Protein AF-0000000067360836 (afdb_homodimer)

Foldseek 3Di:
DDQPPPDDDPDPPDDPVPVPPDPDDDQPLPDPPDADALSRLLNVLLVLFADPDDFQEFADFALLVDVLLCVLLCLLVVLLVVLVVVVPQPDDAQLQADLLLLQLVQVLVDVQQDDPFRFHSLQKGKAQALLRVLLLLCLLQLLPPAAEEEAEVLAHCSNVSSNSRSVYHYHYFYQDQLVQRQTPLVSVLVPADPRYAEYEDEAVGPAAQGHDDPVSLLVVLQSCLVRLHEYEYECQFAPLFADPDHHHDSLNSLVSPKYWYKYACCALSSPVVQRIIMIGTRHVPCSVVVSSVSSSVVSNVDDHGRRSSSSSNSSSSDPPRVVSNVSQSVQQRLLLVLLQVLQCVAPQKDRSHRRGTDFKHKIAGNCLLFAPQPWQSSLQNVLSNVQNYHWARSVSSPDIRMIMTGRSYGNVSSNSNSVSSSVNSVVRNVVSVVVVVVD/DPQPPPDDDPDPDDDPPDVPPDPDDDQPLPDPPDAAALSRLLNVLLVLFADPDDFQEFADFALLVDVLLCVLLCLLVVLLVVLVVVVPQPDDAQLQADLLLLQLVQVLVDVQQDDPFRFHSLQKGKAQALLRVLLLLCLLQLLPPAAEEEAEVLAHCSNVSSNSRSVYHYHYFYQDQLVQRQTPLVSVLVPADPRYAEYEDEAVGPAALGHDDPVSLLVVLQSCLVRLHEYEYECQFAPLFADPDHHHDSLNSLVSPKYWYKYACCALSSPVVQRIIMIGTRHPPCSVVVSSVSSSVVSNVDDHGRRSSSSSNSSSSDPPRVVSNVSQSVQQRLLLVLLQVLQCVAPQKDRSHRRGTDFKHKIAGNCLLFAPQPWQSSLQNVLSNVQNYHWARSVSSPDIRMIMTGRSYGNVSSNSSSVSSSVNSVVRNVVSVVVVVVD

pLDDT: mean 91.61, std 15.51, range [23.12, 98.94]

Solvent-accessible surface area (backbone atoms only — not comparable to full-atom values): 44089 Å² total; per-residue (Å²): 107,66,58,72,56,83,80,79,78,82,74,85,76,81,80,73,81,60,86,68,73,71,65,68,57,50,19,73,79,40,45,88,76,78,81,74,44,74,67,54,50,52,10,56,43,60,69,45,39,33,86,88,45,75,76,44,77,22,47,59,92,56,36,46,75,37,67,81,56,48,53,78,53,59,64,49,28,54,36,29,27,51,33,37,65,65,56,80,35,29,35,66,51,33,48,47,44,47,68,65,32,24,36,37,49,18,51,54,52,25,67,62,33,39,93,83,56,79,48,45,41,90,33,31,32,43,18,27,10,48,55,28,28,52,42,50,53,34,40,36,32,21,33,19,89,74,11,24,38,40,34,49,28,56,27,59,54,58,57,51,53,38,23,47,71,45,63,14,44,71,39,74,28,46,43,35,53,87,59,58,47,39,72,39,59,69,54,42,63,68,71,55,55,98,45,44,35,31,39,52,45,57,44,25,14,58,46,44,0,30,61,66,48,72,68,57,52,50,52,50,31,51,50,30,37,74,71,58,24,38,36,37,32,38,29,43,29,52,77,40,45,29,89,90,55,66,77,70,50,68,55,60,44,16,87,63,20,37,22,37,36,32,30,38,45,33,54,72,66,38,28,44,8,55,20,43,16,23,39,34,52,36,42,86,82,52,78,53,51,65,56,55,50,22,46,52,52,48,32,65,66,45,56,45,40,31,23,26,57,43,67,19,37,46,68,56,66,42,84,80,49,54,68,34,48,49,52,41,39,51,47,36,43,53,15,44,51,53,46,51,56,51,44,62,69,32,87,49,37,43,58,76,43,79,52,32,16,46,46,26,33,48,30,40,47,47,41,91,46,28,49,93,26,84,38,21,62,42,43,34,43,53,39,9,32,75,52,13,35,40,43,33,34,16,56,71,29,64,32,75,33,19,31,35,41,38,32,50,49,59,49,69,59,52,51,50,49,47,54,46,51,43,51,53,50,52,53,22,28,51,50,36,52,54,54,54,70,71,99,111,69,59,73,61,80,81,82,79,82,76,85,77,81,81,72,83,60,87,66,70,73,67,68,55,48,20,74,78,42,44,90,80,71,84,74,45,74,69,53,50,51,12,55,43,60,68,45,41,33,86,88,47,73,75,44,77,21,48,62,92,57,36,47,75,38,68,82,57,46,54,78,53,60,66,49,30,54,36,29,28,51,35,36,64,65,56,81,35,31,34,65,50,31,47,48,43,49,68,65,31,25,35,39,49,19,51,54,51,26,68,61,33,38,94,81,55,80,46,46,41,91,33,33,32,42,17,26,10,49,56,28,28,51,44,51,53,34,39,34,32,23,34,19,89,74,12,24,38,39,34,51,26,57,29,59,53,57,58,52,53,38,24,46,74,45,62,14,44,71,40,75,27,45,41,35,54,88,58,59,47,40,71,40,60,70,55,43,63,70,69,56,57,98,45,45,36,31,40,48,44,58,44,26,14,59,44,44,0,32,59,67,50,72,67,55,52,49,52,52,31,52,52,30,39,75,69,57,24,38,35,38,33,38,28,44,29,52,76,40,45,29,88,89,54,65,75,70,51,70,55,60,42,17,87,64,21,38,23,38,36,31,30,36,44,33,54,72,64,39,28,45,7,53,21,42,16,24,39,34,52,35,43,85,83,54,78,53,52,67,57,54,51,23,47,53,53,49,31,65,66,45,56,45,38,31,25,29,57,44,66,19,37,45,68,57,65,42,83,80,50,55,67,35,49,50,52,40,41,53,48,35,42,54,16,44,52,52,47,52,57,51,44,60,68,30,90,49,37,44,58,78,41,78,53,33,16,48,47,27,33,50,32,38,49,44,42,92,47,28,49,94,28,86,39,21,62,43,43,34,44,53,39,9,32,75,54,12,35,40,42,33,36,15,56,72,30,65,32,76,33,18,32,34,40,37,32,49,51,59,51,69,59,51,52,50,47,46,52,45,50,42,52,52,51,50,53,23,28,50,50,36,52,55,53,54,71,71,99

Organism: Triticum aestivum (NCBI:txid4565)

InterPro domains:
  IPR004839 Aminotransferase, class I/classII, large domain [PF00155] (77-421)
  IPR005958 Tyrosine/nicotianamine aminotransferase [PIRSF000517] (23-432)
  IPR005958 Tyrosine/nicotianamine aminotransferase [TIGR01265] (31-428)
  IPR015421 Pyridoxal phosphate-dependent transferase, major domain [G3DSA:3.40.640.10] (75-321)
  IPR015422 Pyridoxal phosphate-dependent transferase, small domain [G3DSA:3.90.1150.10] (57-425)
  IPR015424 Pyridoxal phosphate-dependent transferase [SSF53383] (38-426)

Nearest PDB structures (foldseek):
  3dyd-assembly1_B  TM=9.489E-01  e=5.999E-37  Homo sapiens
  3dyd-assembly1_A  TM=9.337E-01  e=4.216E-36  Homo sapiens
  3pdx-assembly1_A-2  TM=9.358E-01  e=3.227E-33  Mus musculus
  4ix8-assembly1_B  TM=9.338E-01  e=1.562E-29  Leishmania infantum
  4cvq-assembly1_B  TM=8.906E-01  e=1.587E-28  Escherichia coli K-12

Sequence (878 aa):
MAPTAQIAAHERLGGCACACKAAVRCHPALSSEGKASIRGVVGELLAAAGKDKGLVSLGVGDASAHACFRRGGEFAADAVACAARSGDFDCYAPSYGFPAARRAVADHLSLSAGTHHRIRESDVFMTVGGTGAITAITMVLGGSPGANILLPRPGFTPYEAACELVGAEPRFYDLLPRQGWEADLAGVRAMADGATAAIVVINPNNPCGAVYSTQHLLQISETAKELGVPVIADEVYAHMVFGASKFVPMASYAHIAPVITIGAISKRFMLPGWRLGWLAFCDPNGAIKHVRTATEMLLNVTSGPASIIQAAVPKILLDEHDEFHQNVVNLLESAADALYRRVNQIEALQCYSKPHGSMFMMVEINTSLLFGVADDMDFSHELIKEESVLILPGSVLGLKNWVRIFFGAPVHLILEACDRIESFCQRRAGQAKLLKKTFMAPTAQIAAHERLGGCACACKAAVRCHPALSSEGKASIRGVVGELLAAAGKDKGLVSLGVGDASAHACFRRGGEFAADAVACAARSGDFDCYAPSYGFPAARRAVADHLSLSAGTHHRIRESDVFMTVGGTGAITAITMVLGGSPGANILLPRPGFTPYEAACELVGAEPRFYDLLPRQGWEADLAGVRAMADGATAAIVVINPNNPCGAVYSTQHLLQISETAKELGVPVIADEVYAHMVFGASKFVPMASYAHIAPVITIGAISKRFMLPGWRLGWLAFCDPNGAIKHVRTATEMLLNVTSGPASIIQAAVPKILLDEHDEFHQNVVNLLESAADALYRRVNQIEALQCYSKPHGSMFMMVEINTSLLFGVADDMDFSHELIKEESVLILPGSVLGLKNWVRIFFGAPVHLILEACDRIESFCQRRAGQAKLLKKTF

Radius of gyration: 28.48 Å; Cα contacts (8 Å, |Δi|>4): 1949; chains: 2; bounding box: 70×107×67 Å

Structure (mmCIF, N/CA/C/O backbone):
data_AF-0000000067360836-model_v1
#
loop_
_entity.id
_entity.type
_entity.pdbx_description
1 polymer 'Aminotransferase class I/classII large domain-containing protein'
#
loop_
_atom_site.group_PDB
_atom_site.id
_atom_site.type_symbol
_atom_site.label_atom_id
_atom_site.label_alt_id
_atom_site.label_comp_id
_atom_site.label_asym_id
_atom_site.label_entity_id
_atom_site.label_seq_id
_atom_site.pdbx_PDB_ins_code
_atom_site.Cartn_x
_atom_site.Cartn_y
_atom_site.Cartn_z
_atom_site.occupancy
_atom_site.B_iso_or_equiv
_atom_site.auth_seq_id
_atom_site.auth_comp_id
_atom_site.auth_asym_id
_atom_site.auth_atom_id
_atom_site.pdbx_PDB_model_num
ATOM 1 N N . MET A 1 1 ? -3.58 -17.984 2.086 1 24.97 1 MET A N 1
ATOM 2 C CA . MET A 1 1 ? -4.547 -16.891 2.166 1 24.97 1 MET A CA 1
ATOM 3 C C . MET A 1 1 ? -5.805 -17.344 2.914 1 24.97 1 MET A C 1
ATOM 5 O O . MET A 1 1 ? -6.34 -18.422 2.65 1 24.97 1 MET A O 1
ATOM 9 N N . ALA A 1 2 ? -5.977 -16.891 4.066 1 30.44 2 ALA A N 1
ATOM 10 C CA . ALA A 1 2 ? -7.082 -17.391 4.871 1 30.44 2 ALA A CA 1
ATOM 11 C C . ALA A 1 2 ? -8.406 -17.266 4.125 1 30.44 2 ALA A C 1
ATOM 13 O O . ALA A 1 2 ? -8.703 -16.219 3.551 1 30.44 2 ALA A O 1
ATOM 14 N N . PRO A 1 3 ? -9.094 -18.375 4.027 1 28.28 3 PRO A N 1
ATOM 15 C CA . PRO A 1 3 ? -10.359 -18.391 3.293 1 28.28 3 PRO A CA 1
ATOM 16 C C . PRO A 1 3 ? -11.438 -17.531 3.955 1 28.28 3 PRO A C 1
ATOM 18 O O . PRO A 1 3 ? -11.477 -17.438 5.184 1 28.28 3 PRO A O 1
ATOM 21 N N . THR A 1 4 ? -12.039 -16.516 3.299 1 34.41 4 THR A N 1
ATOM 22 C CA . THR A 1 4 ? -13.133 -15.656 3.746 1 34.41 4 THR A CA 1
ATOM 23 C C . THR A 1 4 ? -14.469 -16.391 3.666 1 34.41 4 THR A C 1
ATOM 25 O O . THR A 1 4 ? -15.125 -16.391 2.623 1 34.41 4 THR A O 1
ATOM 28 N N . ALA A 1 5 ? -14.828 -17.594 4.039 1 26.38 5 ALA A N 1
ATOM 29 C CA . ALA A 1 5 ? -16.031 -18.281 3.568 1 26.38 5 ALA A CA 1
ATOM 30 C C . ALA A 1 5 ? -17.281 -17.703 4.227 1 26.38 5 ALA A C 1
ATOM 32 O O . ALA A 1 5 ? -18.312 -18.375 4.309 1 26.38 5 ALA A O 1
ATOM 33 N N . GLN A 1 6 ? -17.484 -16.562 4.746 1 28.94 6 GLN A N 1
ATOM 34 C CA . GLN A 1 6 ? -18.844 -16.609 5.273 1 28.94 6 GLN A CA 1
ATOM 35 C C . GLN A 1 6 ? -19.875 -16.562 4.145 1 28.94 6 GLN A C 1
ATOM 37 O O . GLN A 1 6 ? -19.828 -15.656 3.307 1 28.94 6 GLN A O 1
ATOM 42 N N . ILE A 1 7 ? -20.609 -17.578 3.781 1 24.59 7 ILE A N 1
ATOM 43 C CA . ILE A 1 7 ? -21.75 -17.688 2.877 1 24.59 7 ILE A CA 1
ATOM 44 C C . ILE A 1 7 ? -22.875 -16.766 3.344 1 24.59 7 ILE A C 1
ATOM 46 O O . ILE A 1 7 ? -23.391 -16.922 4.449 1 24.59 7 ILE A O 1
ATOM 50 N N . ALA A 1 8 ? -23.156 -15.703 2.742 1 27.34 8 ALA A N 1
ATOM 51 C CA . ALA A 1 8 ? -24.297 -14.836 2.998 1 27.34 8 ALA A CA 1
ATOM 52 C C . ALA A 1 8 ? -25.594 -15.492 2.529 1 27.34 8 ALA A C 1
ATOM 54 O O . ALA A 1 8 ? -25.75 -15.797 1.346 1 27.34 8 ALA A O 1
ATOM 55 N N . ALA A 1 9 ? -26.406 -16.031 3.404 1 27.88 9 ALA A N 1
ATOM 56 C CA . ALA A 1 9 ? -27.812 -16.391 3.162 1 27.88 9 ALA A CA 1
ATOM 57 C C . ALA A 1 9 ? -28.594 -15.203 2.592 1 27.88 9 ALA A C 1
ATOM 59 O O . ALA A 1 9 ? -28.594 -14.117 3.178 1 27.88 9 ALA A O 1
ATOM 60 N N . HIS A 1 10 ? -29.078 -15.219 1.396 1 28.8 10 HIS A N 1
ATOM 61 C CA . HIS A 1 10 ? -29.891 -14.25 0.665 1 28.8 10 HIS A CA 1
ATOM 62 C C . HIS A 1 10 ? -31.266 -14.094 1.296 1 28.8 10 HIS A C 1
ATOM 64 O O . HIS A 1 10 ? -32.125 -14.969 1.147 1 28.8 10 HIS A O 1
ATOM 70 N N . GLU A 1 11 ? -31.453 -13.562 2.461 1 29.36 11 GLU A N 1
ATOM 71 C CA . GLU A 1 11 ? -32.844 -13.344 2.859 1 29.36 11 GLU A CA 1
ATOM 72 C C . GLU A 1 11 ? -33.531 -12.32 1.961 1 29.36 11 GLU A C 1
ATOM 74 O O . GLU A 1 11 ? -32.938 -11.273 1.66 1 29.36 11 GLU A O 1
ATOM 79 N N . ARG A 1 12 ? -34.625 -12.656 1.292 1 27.92 12 ARG A N 1
ATOM 80 C CA . ARG A 1 12 ? -35.594 -11.914 0.467 1 27.92 12 ARG A CA 1
ATOM 81 C C . ARG A 1 12 ? -36.25 -10.789 1.261 1 27.92 12 ARG A C 1
ATOM 83 O O . ARG A 1 12 ? -37.094 -11.039 2.129 1 27.92 12 ARG A O 1
ATOM 90 N N . LEU A 1 13 ? -35.594 -9.711 1.691 1 27.86 13 LEU A N 1
ATOM 91 C CA . LEU A 1 13 ? -36.312 -8.625 2.355 1 27.86 13 LEU A CA 1
ATOM 92 C C . LEU A 1 13 ? -37.344 -8 1.419 1 27.86 13 LEU A C 1
ATOM 94 O O . LEU A 1 13 ? -37.094 -7.82 0.229 1 27.86 13 LEU A O 1
ATOM 98 N N . GLY A 1 14 ? -38.594 -7.984 1.753 1 28.8 14 GLY A N 1
ATOM 99 C CA . GLY A 1 14 ? -39.812 -7.332 1.263 1 28.8 14 GLY A CA 1
ATOM 100 C C . GLY A 1 14 ? -39.625 -5.852 0.995 1 28.8 14 GLY A C 1
ATOM 101 O O . GLY A 1 14 ? -38.844 -5.188 1.679 1 28.8 14 GLY A O 1
ATOM 102 N N . GLY A 1 15 ? -40.031 -5.359 -0.297 1 30.92 15 GLY A N 1
ATOM 103 C CA . GLY A 1 15 ? -39.906 -4.117 -1.038 1 30.92 15 GLY A CA 1
ATOM 104 C C . GLY A 1 15 ? -40.625 -2.957 -0.379 1 30.92 15 GLY A C 1
ATOM 105 O O . GLY A 1 15 ? -41.812 -2.723 -0.651 1 30.92 15 GLY A O 1
ATOM 106 N N . CYS A 1 16 ? -40.656 -2.695 0.896 1 28.75 16 CYS A N 1
ATOM 107 C CA . CYS A 1 16 ? -41.312 -1.425 1.139 1 28.75 16 CYS A CA 1
ATOM 108 C C . CYS A 1 16 ? -40.688 -0.308 0.313 1 28.75 16 CYS A C 1
ATOM 110 O O . CYS A 1 16 ? -39.469 -0.193 0.246 1 28.75 16 CYS A O 1
ATOM 112 N N . ALA A 1 17 ? -41.5 0.3 -0.635 1 31.88 17 ALA A N 1
ATOM 113 C CA . ALA A 1 17 ? -41.281 1.423 -1.543 1 31.88 17 ALA A CA 1
ATOM 114 C C . ALA A 1 17 ? -40.719 2.623 -0.802 1 31.88 17 ALA A C 1
ATOM 116 O O . ALA A 1 17 ? -41.375 3.633 -0.607 1 31.88 17 ALA A O 1
ATOM 117 N N . CYS A 1 18 ? -40.156 2.525 0.375 1 31.14 18 CYS A N 1
ATOM 118 C CA . CYS A 1 18 ? -39.562 3.764 0.858 1 31.14 18 CYS A CA 1
ATOM 119 C C . CYS A 1 18 ? -38.656 4.383 -0.203 1 31.14 18 CYS A C 1
ATOM 121 O O . CYS A 1 18 ? -37.969 3.67 -0.942 1 31.14 18 CYS A O 1
ATOM 123 N N . ALA A 1 19 ? -38.906 5.578 -0.727 1 36.25 19 ALA A N 1
ATOM 124 C CA . ALA A 1 19 ? -38.031 6.383 -1.577 1 36.25 19 ALA A CA 1
ATOM 125 C C . ALA A 1 19 ? -36.562 6.086 -1.286 1 36.25 19 ALA A C 1
ATOM 127 O O . ALA A 1 19 ? -36.031 6.52 -0.262 1 36.25 19 ALA A O 1
ATOM 128 N N . CYS A 1 20 ? -36.125 4.969 -1.464 1 38.69 20 CYS A N 1
ATOM 129 C CA . CYS A 1 20 ? -34.812 4.383 -1.203 1 38.69 20 CYS A CA 1
ATOM 130 C C . CYS A 1 20 ? -33.688 5.316 -1.654 1 38.69 20 CYS A C 1
ATOM 132 O O . CYS A 1 20 ? -33.594 5.641 -2.838 1 38.69 20 CYS A O 1
ATOM 134 N N . LYS A 1 21 ? -33.469 6.41 -0.823 1 48.34 21 LYS A N 1
ATOM 135 C CA . LYS A 1 21 ? -32.25 7.184 -1.045 1 48.34 21 LYS A CA 1
ATOM 136 C C . LYS A 1 21 ? -31.188 6.332 -1.699 1 48.34 21 LYS A C 1
ATOM 138 O O . LYS A 1 21 ? -30.938 5.199 -1.28 1 48.34 21 LYS A O 1
ATOM 143 N N . ALA A 1 22 ? -30.891 6.754 -2.918 1 57.19 22 ALA A N 1
ATOM 144 C CA . ALA A 1 22 ? -29.906 6.145 -3.809 1 57.19 22 ALA A CA 1
ATOM 145 C C . ALA A 1 22 ? -28.672 5.68 -3.031 1 57.19 22 ALA A C 1
ATOM 147 O O . ALA A 1 22 ? -28.078 6.461 -2.291 1 57.19 22 ALA A O 1
ATOM 148 N N . ALA A 1 23 ? -28.484 4.418 -2.916 1 75.94 23 ALA A N 1
ATOM 149 C CA . ALA A 1 23 ? -27.328 3.783 -2.285 1 75.94 23 ALA A CA 1
ATOM 150 C C . ALA A 1 23 ? -26.031 4.375 -2.809 1 75.94 23 ALA A C 1
ATOM 152 O O . ALA A 1 23 ? -25.922 4.711 -3.99 1 75.94 23 ALA A O 1
ATOM 153 N N . VAL A 1 24 ? -25.172 4.75 -1.846 1 88.56 24 VAL A N 1
ATOM 154 C CA . VAL A 1 24 ? -23.844 5.246 -2.211 1 88.56 24 VAL A CA 1
ATOM 155 C C . VAL A 1 24 ? -23.203 4.293 -3.213 1 88.56 24 VAL A C 1
ATOM 157 O O . VAL A 1 24 ? -23.203 3.076 -3.014 1 88.56 24 VAL A O 1
ATOM 160 N N . ARG A 1 25 ? -22.812 4.797 -4.371 1 91.69 25 ARG A N 1
ATOM 161 C CA . ARG A 1 25 ? -22.203 3.996 -5.43 1 91.69 25 ARG A CA 1
ATOM 162 C C . ARG A 1 25 ? -20.75 3.691 -5.125 1 91.69 25 ARG A C 1
ATOM 164 O O . ARG A 1 25 ? -20.078 4.473 -4.445 1 91.69 25 ARG A O 1
ATOM 171 N N . CYS A 1 26 ? -20.281 2.52 -5.578 1 94.25 26 CYS A N 1
ATOM 172 C CA . CYS A 1 26 ? -18.891 2.1 -5.441 1 94.25 26 CYS A CA 1
ATOM 173 C C . CYS A 1 26 ? -18.25 1.91 -6.805 1 94.25 26 CYS A C 1
ATOM 175 O O . CYS A 1 26 ? -18.922 1.95 -7.832 1 94.25 26 CYS A O 1
ATOM 177 N N . HIS A 1 27 ? -16.984 1.835 -6.785 1 94.19 27 HIS A N 1
ATOM 178 C CA . HIS A 1 27 ? -16.219 1.547 -7.996 1 94.19 27 HIS A CA 1
ATOM 179 C C . HIS A 1 27 ? -16.812 0.367 -8.758 1 94.19 27 HIS A C 1
ATOM 181 O O . HIS A 1 27 ? -17.047 -0.694 -8.172 1 94.19 27 HIS A O 1
ATOM 187 N N . PRO A 1 28 ? -16.969 0.443 -10.031 1 91.38 28 PRO A N 1
ATOM 188 C CA . PRO A 1 28 ? -17.656 -0.606 -10.781 1 91.38 28 PRO A CA 1
ATOM 189 C C . PRO A 1 28 ? -16.906 -1.935 -10.773 1 91.38 28 PRO A C 1
ATOM 191 O O . PRO A 1 28 ? -17.516 -3 -10.844 1 91.38 28 PRO A O 1
ATOM 194 N N . ALA A 1 29 ? -15.57 -1.883 -10.68 1 90.5 29 ALA A N 1
ATOM 195 C CA . ALA A 1 29 ? -14.766 -3.102 -10.703 1 90.5 29 ALA A CA 1
ATOM 196 C C . ALA A 1 29 ? -14.898 -3.867 -9.391 1 90.5 29 ALA A C 1
ATOM 198 O O . ALA A 1 29 ? -14.453 -5.012 -9.281 1 90.5 29 ALA A O 1
ATOM 199 N N . LEU A 1 30 ? -15.477 -3.283 -8.359 1 91.5 30 LEU A N 1
ATOM 200 C CA . LEU A 1 30 ? -15.555 -3.885 -7.031 1 91.5 30 LEU A CA 1
ATOM 201 C C . LEU A 1 30 ? -16.984 -4.32 -6.711 1 91.5 30 LEU A C 1
ATOM 203 O O . LEU A 1 30 ? -17.391 -4.332 -5.547 1 91.5 30 LEU A O 1
ATOM 207 N N . SER A 1 31 ? -17.766 -4.598 -7.688 1 81.19 31 SER A N 1
ATOM 208 C CA . SER A 1 31 ? -19.141 -5.074 -7.5 1 81.19 31 SER A CA 1
ATOM 209 C C . SER A 1 31 ? -19.188 -6.598 -7.469 1 81.19 31 SER A C 1
ATOM 211 O O . SER A 1 31 ? -18.328 -7.27 -8.031 1 81.19 31 SER A O 1
ATOM 213 N N . SER A 1 32 ? -19.906 -7.109 -6.473 1 64.94 32 SER A N 1
ATOM 214 C CA . SER A 1 32 ? -20 -8.531 -6.152 1 64.94 32 SER A CA 1
ATOM 215 C C . SER A 1 32 ? -20.297 -9.359 -7.402 1 64.94 32 SER A C 1
ATOM 217 O O . SER A 1 32 ? -20.047 -10.562 -7.426 1 64.94 32 SER A O 1
ATOM 219 N N . GLU A 1 33 ? -20.859 -8.609 -8.359 1 54.5 33 GLU A N 1
ATOM 220 C CA . GLU A 1 33 ? -21.234 -9.391 -9.531 1 54.5 33 GLU A CA 1
ATOM 221 C C . GLU A 1 33 ? -20.031 -9.672 -10.422 1 54.5 33 GLU A C 1
ATOM 223 O O . GLU A 1 33 ? -19.297 -8.75 -10.789 1 54.5 33 GLU A O 1
ATOM 228 N N . GLY A 1 34 ? -19.281 -10.953 -10.398 1 55.34 34 GLY A N 1
ATOM 229 C CA . GLY A 1 34 ? -18.703 -11.523 -11.602 1 55.34 34 GLY A CA 1
ATOM 230 C C . GLY A 1 34 ? -17.25 -11.93 -11.43 1 55.34 34 GLY A C 1
ATOM 231 O O . GLY A 1 34 ? -16.812 -12.953 -11.969 1 55.34 34 GLY A O 1
ATOM 232 N N . LYS A 1 35 ? -16.188 -11.086 -10.93 1 62.38 35 LYS A N 1
ATOM 233 C CA . LYS A 1 35 ? -14.859 -11.586 -11.266 1 62.38 35 LYS A CA 1
ATOM 234 C C . LYS A 1 35 ? -14.211 -12.266 -10.062 1 62.38 35 LYS A C 1
ATOM 236 O O . LYS A 1 35 ? -14.188 -11.703 -8.961 1 62.38 35 LYS A O 1
ATOM 241 N N . ALA A 1 36 ? -13.984 -13.562 -10.227 1 64.12 36 ALA A N 1
ATOM 242 C CA . ALA A 1 36 ? -13.352 -14.391 -9.203 1 64.12 36 ALA A CA 1
ATOM 243 C C . ALA A 1 36 ? -11.891 -13.992 -9.008 1 64.12 36 ALA A C 1
ATOM 245 O O . ALA A 1 36 ? -11.164 -13.766 -9.984 1 64.12 36 ALA A O 1
ATOM 246 N N . SER A 1 37 ? -11.539 -13.641 -7.832 1 74.69 37 SER A N 1
ATOM 247 C CA . SER A 1 37 ? -10.133 -13.531 -7.457 1 74.69 37 SER A CA 1
ATOM 248 C C . SER A 1 37 ? -9.578 -14.875 -7.008 1 74.69 37 SER A C 1
ATOM 250 O O . SER A 1 37 ? -10.336 -15.797 -6.68 1 74.69 37 SER A O 1
ATOM 252 N N . ILE A 1 38 ? -8.211 -15.016 -7.125 1 82.06 38 ILE A N 1
ATOM 253 C CA . ILE A 1 38 ? -7.574 -16.219 -6.629 1 82.06 38 ILE A CA 1
ATOM 254 C C . ILE A 1 38 ? -8.008 -16.484 -5.188 1 82.06 38 ILE A C 1
ATOM 256 O O . ILE A 1 38 ? -8.453 -17.594 -4.855 1 82.06 38 ILE A O 1
ATOM 260 N N . ARG A 1 39 ? -7.973 -15.469 -4.355 1 78.31 39 ARG A N 1
ATOM 261 C CA . ARG A 1 39 ? -8.336 -15.609 -2.951 1 78.31 39 ARG A CA 1
ATOM 262 C C . ARG A 1 39 ? -9.805 -16 -2.803 1 78.31 39 ARG A C 1
ATOM 264 O O . ARG A 1 39 ? -10.148 -16.812 -1.943 1 78.31 39 ARG A O 1
ATOM 271 N N . GLY A 1 40 ? -10.648 -15.484 -3.688 1 81.5 40 GLY A N 1
ATOM 272 C CA . GLY A 1 40 ? -12.062 -15.828 -3.664 1 81.5 40 GLY A CA 1
ATOM 273 C C . GLY A 1 40 ? -12.328 -17.281 -4.027 1 81.5 40 GLY A C 1
ATOM 274 O O . GLY A 1 40 ? -13.062 -17.969 -3.324 1 81.5 40 GLY A O 1
ATOM 275 N N . VAL A 1 41 ? -11.695 -17.734 -5.02 1 88.06 41 VAL A N 1
ATOM 276 C CA . VAL A 1 41 ? -11.883 -19.094 -5.492 1 88.06 41 VAL A CA 1
ATOM 277 C C . VAL A 1 41 ? -11.312 -20.078 -4.477 1 88.06 41 VAL A C 1
ATOM 279 O O . VAL A 1 41 ? -11.93 -21.094 -4.168 1 88.06 41 VAL A O 1
ATOM 282 N N . VAL A 1 42 ? -10.172 -19.734 -3.939 1 90.25 42 VAL A N 1
ATOM 283 C CA . VAL A 1 42 ? -9.547 -20.578 -2.92 1 90.25 42 VAL A CA 1
ATOM 284 C C . VAL A 1 42 ? -10.469 -20.672 -1.703 1 90.25 42 VAL A C 1
ATOM 286 O O . VAL A 1 42 ? -10.641 -21.766 -1.141 1 90.25 42 VAL A O 1
ATOM 289 N N . GLY A 1 43 ? -11.055 -19.547 -1.345 1 87.31 43 GLY A N 1
ATOM 290 C CA . GLY A 1 43 ? -12 -19.562 -0.24 1 87.31 43 GLY A CA 1
ATOM 291 C C . GLY A 1 43 ? -13.195 -20.469 -0.486 1 87.31 43 GLY A C 1
ATOM 292 O O . GLY A 1 43 ? -13.594 -21.219 0.4 1 87.31 43 GLY A O 1
ATOM 293 N N . GLU A 1 44 ? -13.688 -20.391 -1.645 1 89.62 44 GLU A N 1
ATOM 294 C CA . GLU A 1 44 ? -14.828 -21.234 -2.021 1 89.62 44 GLU A CA 1
ATOM 295 C C . GLU A 1 44 ? -14.453 -22.703 -2.008 1 89.62 44 GLU A C 1
ATOM 297 O O . GLU A 1 44 ? -15.227 -23.547 -1.527 1 89.62 44 GLU A O 1
ATOM 302 N N . LEU A 1 45 ? -13.367 -23 -2.543 1 94.75 45 LEU A N 1
ATOM 303 C CA . LEU A 1 45 ? -12.914 -24.391 -2.6 1 94.75 45 LEU A CA 1
ATOM 304 C C . LEU A 1 45 ? -12.672 -24.938 -1.197 1 94.75 45 LEU A C 1
ATOM 306 O O . LEU A 1 45 ? -13.086 -26.062 -0.889 1 94.75 45 LEU A O 1
ATOM 310 N N . LEU A 1 46 ? -12.055 -24.156 -0.378 1 93.75 46 LEU A N 1
ATOM 311 C CA . LEU A 1 46 ? -11.781 -24.594 0.985 1 93.75 46 LEU A CA 1
ATOM 312 C C . LEU A 1 46 ? -13.078 -24.875 1.738 1 93.75 46 LEU A C 1
ATOM 314 O O . LEU A 1 46 ? -13.133 -25.797 2.559 1 93.75 46 LEU A O 1
ATOM 318 N N . ALA A 1 47 ? -14.094 -24.141 1.438 1 92.81 47 ALA A N 1
ATOM 319 C CA . ALA A 1 47 ? -15.398 -24.344 2.066 1 92.81 47 ALA A CA 1
ATOM 320 C C . ALA A 1 47 ? -16 -25.688 1.655 1 92.81 47 ALA A C 1
ATOM 322 O O . ALA A 1 47 ? -16.844 -26.234 2.369 1 92.81 47 ALA A O 1
ATOM 323 N N . ALA A 1 48 ? -15.531 -26.203 0.6 1 94.31 48 ALA A N 1
ATOM 324 C CA . ALA A 1 48 ? -16.078 -27.453 0.05 1 94.31 48 ALA A CA 1
ATOM 325 C C . ALA A 1 48 ? -15.227 -28.656 0.456 1 94.31 48 ALA A C 1
ATOM 327 O O . ALA A 1 48 ? -15.555 -29.797 0.118 1 94.31 48 ALA A O 1
ATOM 328 N N . ALA A 1 49 ? -14.211 -28.406 1.201 1 94.75 49 ALA A N 1
ATOM 329 C CA . ALA A 1 49 ? -13.266 -29.469 1.535 1 94.75 49 ALA A CA 1
ATOM 330 C C . ALA A 1 49 ? -13.953 -30.594 2.307 1 94.75 49 ALA A C 1
ATOM 332 O O . ALA A 1 49 ? -14.797 -30.328 3.174 1 94.75 49 ALA A O 1
ATOM 333 N N . GLY A 1 50 ? -13.617 -31.781 1.969 1 90.75 50 GLY A N 1
ATOM 334 C CA . GLY A 1 50 ? -14.125 -32.906 2.725 1 90.75 50 GLY A CA 1
ATOM 335 C C . GLY A 1 50 ? -13.586 -32.969 4.141 1 90.75 50 GLY A C 1
ATOM 336 O O . GLY A 1 50 ? -12.562 -32.375 4.449 1 90.75 50 GLY A O 1
ATOM 337 N N . LYS A 1 51 ? -14.258 -33.719 5.004 1 88.5 51 LYS A N 1
ATOM 338 C CA . LYS A 1 51 ? -13.898 -33.75 6.418 1 88.5 51 LYS A CA 1
ATOM 339 C C . LYS A 1 51 ? -13.211 -35.062 6.785 1 88.5 51 LYS A C 1
ATOM 341 O O . LYS A 1 51 ? -12.609 -35.156 7.855 1 88.5 51 LYS A O 1
ATOM 346 N N . ASP A 1 52 ? -13.047 -35.906 5.91 1 90 52 ASP A N 1
ATOM 347 C CA . ASP A 1 52 ? -12.57 -37.25 6.246 1 90 52 ASP A CA 1
ATOM 348 C C . ASP A 1 52 ? -11.055 -37.344 6.113 1 90 52 ASP A C 1
ATOM 350 O O . ASP A 1 52 ? -10.422 -38.219 6.73 1 90 52 ASP A O 1
ATOM 354 N N . LYS A 1 53 ? -10.469 -36.562 5.238 1 93.56 53 LYS A N 1
ATOM 355 C CA . LYS A 1 53 ? -9.031 -36.562 4.996 1 93.56 53 LYS A CA 1
ATOM 356 C C . LYS A 1 53 ? -8.414 -35.219 5.367 1 93.56 53 LYS A C 1
ATOM 358 O O . LYS A 1 53 ? -9.086 -34.188 5.336 1 93.56 53 LYS A O 1
ATOM 363 N N . GLY A 1 54 ? -7.195 -35.312 5.773 1 95.62 54 GLY A N 1
ATOM 364 C CA . GLY A 1 54 ? -6.469 -34.094 6.012 1 95.62 54 GLY A CA 1
ATOM 365 C C . GLY A 1 54 ? -6.262 -33.25 4.754 1 95.62 54 GLY A C 1
ATOM 366 O O . GLY A 1 54 ? -6.016 -33.812 3.68 1 95.62 54 GLY A O 1
ATOM 367 N N . LEU A 1 55 ? -6.328 -31.984 4.859 1 96.81 55 LEU A N 1
ATOM 368 C CA . LEU A 1 55 ? -6.207 -31.094 3.721 1 96.81 55 LEU A CA 1
ATOM 369 C C . LEU A 1 55 ? -4.77 -31.047 3.217 1 96.81 55 LEU A C 1
ATOM 371 O O . LEU A 1 55 ? -3.836 -30.875 4.004 1 96.81 55 LEU A O 1
ATOM 375 N N . VAL A 1 56 ? -4.543 -31.297 1.985 1 97.31 56 VAL A N 1
ATOM 376 C CA . VAL A 1 56 ? -3.299 -31 1.287 1 97.31 56 VAL A CA 1
ATOM 377 C C . VAL A 1 56 ? -3.51 -29.797 0.362 1 97.31 56 VAL A C 1
ATOM 379 O O . VAL A 1 56 ? -4.188 -29.906 -0.661 1 97.31 56 VAL A O 1
ATOM 382 N N . SER A 1 57 ? -2.9 -28.703 0.71 1 96.31 57 SER A N 1
ATOM 383 C CA . SER A 1 57 ? -3.111 -27.453 -0.027 1 96.31 57 SER A CA 1
ATOM 384 C C . SER A 1 57 ? -2.004 -27.234 -1.05 1 96.31 57 SER A C 1
ATOM 386 O O . SER A 1 57 ? -0.871 -26.906 -0.684 1 96.31 57 SER A O 1
ATOM 388 N N . LEU A 1 58 ? -2.357 -27.344 -2.291 1 97.56 58 LEU A N 1
ATOM 389 C CA . LEU A 1 58 ? -1.428 -27.062 -3.379 1 97.56 58 LEU A CA 1
ATOM 390 C C . LEU A 1 58 ? -1.987 -25.984 -4.309 1 97.56 58 LEU A C 1
ATOM 392 O O . LEU A 1 58 ? -1.672 -25.969 -5.5 1 97.56 58 LEU A O 1
ATOM 396 N N . GLY A 1 59 ? -2.879 -25.203 -3.77 1 94.56 59 GLY A N 1
ATOM 397 C CA . GLY A 1 59 ? -3.502 -24.156 -4.551 1 94.56 59 GLY A CA 1
ATOM 398 C C . GLY A 1 59 ? -2.979 -22.766 -4.211 1 94.56 59 GLY A C 1
ATOM 399 O O . GLY A 1 59 ? -3.125 -21.828 -4.996 1 94.56 59 GLY A O 1
ATOM 400 N N . VAL A 1 60 ? -2.35 -22.594 -3.084 1 88.19 60 VAL A N 1
ATOM 401 C CA . VAL A 1 60 ? -1.856 -21.297 -2.613 1 88.19 60 VAL A CA 1
ATOM 402 C C . VAL A 1 60 ? -0.335 -21.25 -2.738 1 88.19 60 VAL A C 1
ATOM 404 O O . VAL A 1 60 ? 0.361 -22.156 -2.273 1 88.19 60 VAL A O 1
ATOM 407 N N . GLY A 1 61 ? 0.173 -20.297 -3.293 1 91.56 61 GLY A N 1
ATOM 408 C CA . GLY A 1 61 ? 1.595 -20.172 -3.568 1 91.56 61 GLY A CA 1
ATOM 409 C C . GLY A 1 61 ? 2.377 -19.578 -2.414 1 91.56 61 GLY A C 1
ATOM 410 O O . GLY A 1 61 ? 2.961 -18.5 -2.543 1 91.56 61 GLY A O 1
ATOM 411 N N . ASP A 1 62 ? 2.453 -20.312 -1.251 1 93.06 62 ASP A N 1
ATOM 412 C CA . ASP A 1 62 ? 3.191 -19.812 -0.097 1 93.06 62 ASP A CA 1
ATOM 413 C C . ASP A 1 62 ? 4.07 -20.906 0.511 1 93.06 62 ASP A C 1
ATOM 415 O O . ASP A 1 62 ? 3.682 -21.547 1.488 1 93.06 62 ASP A O 1
ATOM 419 N N . ALA A 1 63 ? 5.277 -21.062 0.056 1 95.38 63 ALA A N 1
ATOM 420 C CA . ALA A 1 63 ? 6.211 -22.078 0.537 1 95.38 63 ALA A CA 1
ATOM 421 C C . ALA A 1 63 ? 6.637 -21.797 1.976 1 95.38 63 ALA A C 1
ATOM 423 O O . ALA A 1 63 ? 7.012 -22.719 2.709 1 95.38 63 ALA A O 1
ATOM 424 N N . SER A 1 64 ? 6.543 -20.531 2.373 1 93.38 64 SER A N 1
ATOM 425 C CA . SER A 1 64 ? 6.965 -20.125 3.715 1 93.38 64 SER A CA 1
ATOM 426 C C . SER A 1 64 ? 6.074 -20.766 4.781 1 93.38 64 SER A C 1
ATOM 428 O O . SER A 1 64 ? 6.422 -20.766 5.961 1 93.38 64 SER A O 1
ATOM 430 N N . ALA A 1 65 ? 4.984 -21.312 4.359 1 92.06 65 ALA A N 1
ATOM 431 C CA . ALA A 1 65 ? 4.086 -21.984 5.297 1 92.06 65 ALA A CA 1
ATOM 432 C C . ALA A 1 65 ? 4.688 -23.297 5.785 1 92.06 65 ALA A C 1
ATOM 434 O O . ALA A 1 65 ? 4.234 -23.859 6.781 1 92.06 65 ALA A O 1
ATOM 435 N N . HIS A 1 66 ? 5.695 -23.781 5.098 1 94.31 66 HIS A N 1
ATOM 436 C CA . HIS A 1 66 ? 6.375 -25.031 5.461 1 94.31 66 HIS A CA 1
ATOM 437 C C . HIS A 1 66 ? 7.738 -24.75 6.086 1 94.31 66 HIS A C 1
ATOM 439 O O . HIS A 1 66 ? 8.586 -24.094 5.469 1 94.31 66 HIS A O 1
ATOM 445 N N . ALA A 1 67 ? 8.008 -25.312 7.18 1 92.69 67 ALA A N 1
ATOM 446 C CA . ALA A 1 67 ? 9.203 -25.031 7.98 1 92.69 67 ALA A CA 1
ATOM 447 C C . ALA A 1 67 ? 10.469 -25.375 7.207 1 92.69 67 ALA A C 1
ATOM 449 O O . ALA A 1 67 ? 11.492 -24.703 7.355 1 92.69 67 ALA A O 1
ATOM 450 N N . CYS A 1 68 ? 10.406 -26.359 6.391 1 95.25 68 CYS A N 1
ATOM 451 C CA . CYS A 1 68 ? 11.594 -26.828 5.684 1 95.25 68 CYS A CA 1
ATOM 452 C C . CYS A 1 68 ? 12.109 -25.75 4.734 1 95.25 68 CYS A C 1
ATOM 454 O O . CYS A 1 68 ? 13.312 -25.672 4.473 1 95.25 68 CYS A O 1
ATOM 456 N N . PHE A 1 69 ? 11.266 -24.844 4.266 1 96.06 69 PHE A N 1
ATOM 457 C CA . PHE A 1 69 ? 11.672 -23.797 3.334 1 96.06 69 PHE A CA 1
ATOM 458 C C . PHE A 1 69 ? 12.266 -22.609 4.078 1 96.06 69 PHE A C 1
ATOM 460 O O . PHE A 1 69 ? 12.883 -21.734 3.471 1 96.06 69 PHE A O 1
ATOM 467 N N . ARG A 1 70 ? 12.094 -22.578 5.371 1 93.38 70 ARG A N 1
ATOM 468 C CA . ARG A 1 70 ? 12.539 -21.438 6.164 1 93.38 70 ARG A CA 1
ATOM 469 C C . ARG A 1 70 ? 13.859 -21.734 6.863 1 93.38 70 ARG A C 1
ATOM 471 O O . ARG A 1 70 ? 14.438 -20.859 7.516 1 93.38 70 ARG A O 1
ATOM 478 N N . ARG A 1 71 ? 14.297 -22.969 6.758 1 92.62 71 ARG A N 1
ATOM 479 C CA . ARG A 1 71 ? 15.523 -23.375 7.438 1 92.62 71 ARG A CA 1
ATOM 480 C C . ARG A 1 71 ? 16.703 -22.516 7.012 1 92.62 71 ARG A C 1
ATOM 482 O O . ARG A 1 71 ? 17 -22.391 5.82 1 92.62 71 ARG A O 1
ATOM 489 N N . GLY A 1 72 ? 17.344 -21.875 8.023 1 91.56 72 GLY A N 1
ATOM 490 C CA . GLY A 1 72 ? 18.5 -21.047 7.734 1 91.56 72 GLY A CA 1
ATOM 491 C C . GLY A 1 72 ? 18.125 -19.609 7.422 1 91.56 72 GLY A C 1
ATOM 492 O O . GLY A 1 72 ? 19 -18.797 7.09 1 91.56 72 GLY A O 1
ATOM 493 N N . GLY A 1 73 ? 16.891 -19.25 7.547 1 92.25 73 GLY A N 1
ATOM 494 C CA . GLY A 1 73 ? 16.422 -17.922 7.168 1 92.25 73 GLY A CA 1
ATOM 495 C C . GLY A 1 73 ? 16.312 -16.969 8.344 1 92.25 73 GLY A C 1
ATOM 496 O O . GLY A 1 73 ? 15.625 -15.945 8.258 1 92.25 73 GLY A O 1
ATOM 497 N N . GLU A 1 74 ? 17.047 -17.203 9.438 1 92.81 74 GLU A N 1
ATOM 498 C CA . GLU A 1 74 ? 16.906 -16.438 10.68 1 92.81 74 GLU A CA 1
ATOM 499 C C . GLU A 1 74 ? 17.5 -15.039 10.547 1 92.81 74 GLU A C 1
ATOM 501 O O . GLU A 1 74 ? 17.188 -14.148 11.328 1 92.81 74 GLU A O 1
ATOM 506 N N . PHE A 1 75 ? 18.344 -14.844 9.555 1 94.69 75 PHE A N 1
ATOM 507 C CA . PHE A 1 75 ? 19.031 -13.578 9.367 1 94.69 75 PHE A CA 1
ATOM 508 C C . PHE A 1 75 ? 18.047 -12.438 9.188 1 94.69 75 PHE A C 1
ATOM 510 O O . PHE A 1 75 ? 18.281 -11.32 9.664 1 94.69 75 PHE A O 1
ATOM 517 N N . ALA A 1 76 ? 16.953 -12.68 8.547 1 96.31 76 ALA A N 1
ATOM 518 C CA . ALA A 1 76 ? 15.969 -11.633 8.281 1 96.31 76 ALA A CA 1
ATOM 519 C C . ALA A 1 76 ? 15.289 -11.172 9.57 1 96.31 76 ALA A C 1
ATOM 521 O O . ALA A 1 76 ? 15.156 -9.969 9.812 1 96.31 76 ALA A O 1
ATOM 522 N N . ALA A 1 77 ? 14.875 -12.148 10.438 1 96.88 77 ALA A N 1
ATOM 523 C CA . ALA A 1 77 ? 14.219 -11.844 11.703 1 96.88 77 ALA A CA 1
ATOM 524 C C . ALA A 1 77 ? 15.133 -11.031 12.617 1 96.88 77 ALA A C 1
ATOM 526 O O . ALA A 1 77 ? 14.695 -10.086 13.266 1 96.88 77 ALA A O 1
ATOM 527 N N . ASP A 1 78 ? 16.375 -11.375 12.633 1 96.31 78 ASP A N 1
ATOM 528 C CA . ASP A 1 78 ? 17.344 -10.672 13.461 1 96.31 78 ASP A CA 1
ATOM 529 C C . ASP A 1 78 ? 17.531 -9.227 12.977 1 96.31 78 ASP A C 1
ATOM 531 O O . ASP A 1 78 ? 17.625 -8.305 13.789 1 96.31 78 ASP A O 1
ATOM 535 N N . ALA A 1 79 ? 17.562 -9.078 11.688 1 97.38 79 ALA A N 1
ATOM 536 C CA . ALA A 1 79 ? 17.766 -7.754 11.109 1 97.38 79 ALA A CA 1
ATOM 537 C C . ALA A 1 79 ? 16.594 -6.824 11.438 1 97.38 79 ALA A C 1
ATOM 539 O O . ALA A 1 79 ? 16.812 -5.672 11.82 1 97.38 79 ALA A O 1
ATOM 540 N N . VAL A 1 80 ? 15.406 -7.285 11.344 1 98.12 80 VAL A N 1
ATOM 541 C CA . VAL A 1 80 ? 14.242 -6.441 11.602 1 98.12 80 VAL A CA 1
ATOM 542 C C . VAL A 1 80 ? 14.125 -6.152 13.094 1 98.12 80 VAL A C 1
ATOM 544 O O . VAL A 1 80 ? 13.75 -5.047 13.492 1 98.12 80 VAL A O 1
ATOM 547 N N . ALA A 1 81 ? 14.414 -7.172 13.938 1 97.94 81 ALA A N 1
ATOM 548 C CA . ALA A 1 81 ? 14.383 -6.969 15.383 1 97.94 81 ALA A CA 1
ATOM 549 C C . ALA A 1 81 ? 15.367 -5.875 15.805 1 97.94 81 ALA A C 1
ATOM 551 O O . ALA A 1 81 ? 15.031 -5.016 16.625 1 97.94 81 ALA A O 1
ATOM 552 N N . CYS A 1 82 ? 16.531 -5.91 15.227 1 97.5 82 CYS A N 1
ATOM 553 C CA . CYS A 1 82 ? 17.531 -4.895 15.508 1 97.5 82 CYS A CA 1
ATOM 554 C C . CYS A 1 82 ? 17.062 -3.516 15.07 1 97.5 82 CYS A C 1
ATOM 556 O O . CYS A 1 82 ? 17.188 -2.543 15.82 1 97.5 82 CYS A O 1
ATOM 558 N N . ALA A 1 83 ? 16.5 -3.432 13.875 1 97.81 83 ALA A N 1
ATOM 559 C CA . ALA A 1 83 ? 15.984 -2.166 13.359 1 97.81 83 ALA A CA 1
ATOM 560 C C . ALA A 1 83 ? 14.898 -1.604 14.273 1 97.81 83 ALA A C 1
ATOM 562 O O . ALA A 1 83 ? 14.914 -0.418 14.609 1 97.81 83 ALA A O 1
ATOM 563 N N . ALA A 1 84 ? 13.992 -2.457 14.711 1 97.38 84 ALA A N 1
ATOM 564 C CA . ALA A 1 84 ? 12.883 -2.031 15.562 1 97.38 84 ALA A CA 1
ATOM 565 C C . ALA A 1 84 ? 13.398 -1.524 16.906 1 97.38 84 ALA A C 1
ATOM 567 O O . ALA A 1 84 ? 12.984 -0.463 17.375 1 97.38 84 ALA A O 1
ATOM 568 N N . ARG A 1 85 ? 14.328 -2.197 17.531 1 96.38 85 ARG A N 1
ATOM 569 C CA . ARG A 1 85 ? 14.805 -1.881 18.875 1 96.38 85 ARG A CA 1
ATOM 570 C C . ARG A 1 85 ? 15.672 -0.63 18.859 1 96.38 85 ARG A C 1
ATOM 572 O O . ARG A 1 85 ? 15.805 0.053 19.891 1 96.38 85 ARG A O 1
ATOM 579 N N . SER A 1 86 ? 16.25 -0.3 17.703 1 95.31 86 SER A N 1
ATOM 580 C CA . SER A 1 86 ? 17.078 0.897 17.625 1 95.31 86 SER A CA 1
ATOM 581 C C . SER A 1 86 ? 16.25 2.162 17.781 1 95.31 86 SER A C 1
ATOM 583 O O . SER A 1 86 ? 16.75 3.193 18.234 1 95.31 86 SER A O 1
ATOM 585 N N . GLY A 1 87 ? 14.984 2.104 17.344 1 94.69 87 GLY A N 1
ATOM 586 C CA . GLY A 1 87 ? 14.125 3.277 17.344 1 94.69 87 GLY A CA 1
ATOM 587 C C . GLY A 1 87 ? 14.422 4.23 16.203 1 94.69 87 GLY A C 1
ATOM 588 O O . GLY A 1 87 ? 13.648 5.16 15.945 1 94.69 87 GLY A O 1
ATOM 589 N N . ASP A 1 88 ? 15.461 3.943 15.398 1 94 88 ASP A N 1
ATOM 590 C CA . ASP A 1 88 ? 15.945 4.855 14.375 1 94 88 ASP A CA 1
ATOM 591 C C . ASP A 1 88 ? 15.008 4.883 13.172 1 94 88 ASP A C 1
ATOM 593 O O . ASP A 1 88 ? 15.078 5.793 12.344 1 94 88 ASP A O 1
ATOM 597 N N . PHE A 1 89 ? 14.133 3.926 13.133 1 96.12 89 PHE A N 1
ATOM 598 C CA . PHE A 1 89 ? 13.328 3.77 11.922 1 96.12 89 PHE A CA 1
ATOM 599 C C . PHE A 1 89 ? 11.844 3.844 12.25 1 96.12 89 PHE A C 1
ATOM 601 O O . PHE A 1 89 ? 11.008 3.303 11.516 1 96.12 89 PHE A O 1
ATOM 608 N N . ASP A 1 90 ? 11.523 4.445 13.352 1 95.25 90 ASP A N 1
ATOM 609 C CA . ASP A 1 90 ? 10.133 4.637 13.734 1 95.25 90 ASP A CA 1
ATOM 610 C C . ASP A 1 90 ? 9.484 5.746 12.906 1 95.25 90 ASP A C 1
ATOM 612 O O . ASP A 1 90 ? 8.273 5.723 12.664 1 95.25 90 ASP A O 1
ATOM 616 N N . CYS A 1 91 ? 10.234 6.68 12.375 1 94 91 CYS A N 1
ATOM 617 C CA . CYS A 1 91 ? 9.766 7.848 11.641 1 94 91 CYS A CA 1
ATOM 618 C C . CYS A 1 91 ? 9.438 7.484 10.195 1 94 91 CYS A C 1
ATOM 620 O O . CYS A 1 91 ? 9.742 6.379 9.742 1 94 91 CYS A O 1
ATOM 622 N N . TYR A 1 92 ? 8.797 8.398 9.523 1 92.06 92 TYR A N 1
ATOM 623 C CA . TYR A 1 92 ? 8.492 8.211 8.109 1 92.06 92 TYR A CA 1
ATOM 624 C C . TYR A 1 92 ? 9.766 7.965 7.309 1 92.06 92 TYR A C 1
ATOM 626 O O . TYR A 1 92 ? 10.781 8.625 7.523 1 92.06 92 TYR A O 1
ATOM 634 N N . ALA A 1 93 ? 9.711 6.988 6.422 1 92.44 93 ALA A N 1
ATOM 635 C CA . ALA A 1 93 ? 10.734 6.863 5.391 1 92.44 93 ALA A CA 1
ATOM 636 C C . ALA A 1 93 ? 10.508 7.863 4.266 1 92.44 93 ALA A C 1
ATOM 638 O O . ALA A 1 93 ? 9.398 8.367 4.09 1 92.44 93 ALA A O 1
ATOM 639 N N . PRO A 1 94 ? 11.586 8.133 3.537 1 90.12 94 PRO A N 1
ATOM 640 C CA . PRO A 1 94 ? 11.328 8.859 2.293 1 90.12 94 PRO A CA 1
ATOM 641 C C . PRO A 1 94 ? 10.32 8.156 1.39 1 90.12 94 PRO A C 1
ATOM 643 O O . PRO A 1 94 ? 10.195 6.934 1.436 1 90.12 94 PRO A O 1
ATOM 646 N N . SER A 1 95 ? 9.602 8.852 0.556 1 86.44 95 SER A N 1
ATOM 647 C CA . SER A 1 95 ? 8.492 8.344 -0.251 1 86.44 95 SER A CA 1
ATOM 648 C C . SER A 1 95 ? 8.945 7.195 -1.146 1 86.44 95 SER A C 1
ATOM 650 O O . SER A 1 95 ? 8.18 6.262 -1.396 1 86.44 95 SER A O 1
ATOM 652 N N . TYR A 1 96 ? 10.031 7.211 -1.604 1 87.31 96 TYR A N 1
ATOM 653 C CA . TYR A 1 96 ? 10.43 6.156 -2.529 1 87.31 96 TYR A CA 1
ATOM 654 C C . TYR A 1 96 ? 11.406 5.191 -1.869 1 87.31 96 TYR A C 1
ATOM 656 O O . TYR A 1 96 ? 11.938 4.289 -2.523 1 87.31 96 TYR A O 1
ATOM 664 N N . GLY A 1 97 ? 11.672 5.297 -0.502 1 95.44 97 GLY A N 1
ATOM 665 C CA . GLY A 1 97 ? 12.43 4.328 0.271 1 95.44 97 GLY A CA 1
ATOM 666 C C . GLY A 1 97 ? 13.727 4.895 0.815 1 95.44 97 GLY A C 1
ATOM 667 O O . GLY A 1 97 ? 14.25 5.883 0.298 1 95.44 97 GLY A O 1
ATOM 668 N N . PHE A 1 98 ? 14.273 4.262 1.872 1 97.38 98 PHE A N 1
ATOM 669 C CA . PHE A 1 98 ? 15.555 4.66 2.443 1 97.38 98 PHE A CA 1
ATOM 670 C C . PHE A 1 98 ? 16.688 4.473 1.435 1 97.38 98 PHE A C 1
ATOM 672 O O . PHE A 1 98 ? 16.703 3.486 0.696 1 97.38 98 PHE A O 1
ATOM 679 N N . PRO A 1 99 ? 17.641 5.375 1.424 1 97 99 PRO A N 1
ATOM 680 C CA . PRO A 1 99 ? 18.75 5.258 0.482 1 97 99 PRO A CA 1
ATOM 681 C C . PRO A 1 99 ? 19.5 3.93 0.608 1 97 99 PRO A C 1
ATOM 683 O O . PRO A 1 99 ? 19.812 3.297 -0.403 1 97 99 PRO A O 1
ATOM 686 N N . ALA A 1 100 ? 19.734 3.451 1.812 1 97.56 100 ALA A N 1
ATOM 687 C CA . ALA A 1 100 ? 20.469 2.211 2.023 1 97.56 100 ALA A CA 1
ATOM 688 C C . ALA A 1 100 ? 19.719 1.015 1.46 1 97.56 100 ALA A C 1
ATOM 690 O O . ALA A 1 100 ? 20.312 0.099 0.894 1 97.56 100 ALA A O 1
ATOM 691 N N . ALA A 1 101 ? 18.422 0.998 1.649 1 98.06 101 ALA A N 1
ATOM 692 C CA . ALA A 1 101 ? 17.594 -0.078 1.108 1 98.06 101 ALA A CA 1
ATOM 693 C C . ALA A 1 101 ? 17.594 -0.063 -0.417 1 98.06 101 ALA A C 1
ATOM 695 O O . ALA A 1 101 ? 17.766 -1.107 -1.053 1 98.06 101 ALA A O 1
ATOM 696 N N . ARG A 1 102 ? 17.406 1.114 -1.02 1 98.12 102 ARG A N 1
ATOM 697 C CA . ARG A 1 102 ? 17.406 1.276 -2.471 1 98.12 102 ARG A CA 1
ATOM 698 C C . ARG A 1 102 ? 18.75 0.861 -3.07 1 98.12 102 ARG A C 1
ATOM 700 O O . ARG A 1 102 ? 18.781 0.194 -4.105 1 98.12 102 ARG A O 1
ATOM 707 N N . ARG A 1 103 ? 19.828 1.232 -2.387 1 97 103 ARG A N 1
ATOM 708 C CA . ARG A 1 103 ? 21.156 0.861 -2.844 1 97 103 ARG A CA 1
ATOM 709 C C . ARG A 1 103 ? 21.359 -0.65 -2.785 1 97 103 ARG A C 1
ATOM 711 O O . ARG A 1 103 ? 21.938 -1.239 -3.695 1 97 103 ARG A O 1
ATOM 718 N N . ALA A 1 104 ? 20.906 -1.263 -1.729 1 96.88 104 ALA A N 1
ATOM 719 C CA . ALA A 1 104 ? 21.031 -2.711 -1.592 1 96.88 104 ALA A CA 1
ATOM 720 C C . ALA A 1 104 ? 20.312 -3.432 -2.729 1 96.88 104 ALA A C 1
ATOM 722 O O . ALA A 1 104 ? 20.828 -4.402 -3.285 1 96.88 104 ALA A O 1
ATOM 723 N N . VAL A 1 105 ? 19.156 -2.943 -3.115 1 96.94 105 VAL A N 1
ATOM 724 C CA . VAL A 1 105 ? 18.391 -3.541 -4.207 1 96.94 105 VAL A CA 1
ATOM 725 C C . VAL A 1 105 ? 19.109 -3.301 -5.531 1 96.94 105 VAL A C 1
ATOM 727 O O . VAL A 1 105 ? 19.25 -4.215 -6.348 1 96.94 105 VAL A O 1
ATOM 730 N N . ALA A 1 106 ? 19.531 -2.061 -5.727 1 96.12 106 ALA A N 1
ATOM 731 C CA . ALA A 1 106 ? 20.266 -1.733 -6.945 1 96.12 106 ALA A CA 1
ATOM 732 C C . ALA A 1 106 ? 21.469 -2.65 -7.121 1 96.12 106 ALA A C 1
ATOM 734 O O . ALA A 1 106 ? 21.703 -3.191 -8.203 1 96.12 106 ALA A O 1
ATOM 735 N N . ASP A 1 107 ? 22.234 -2.844 -6.035 1 93.62 107 ASP A N 1
ATOM 736 C CA . ASP A 1 107 ? 23.406 -3.705 -6.066 1 93.62 107 ASP A CA 1
ATOM 737 C C . ASP A 1 107 ? 23.016 -5.152 -6.355 1 93.62 107 ASP A C 1
ATOM 739 O O . ASP A 1 107 ? 23.672 -5.828 -7.16 1 93.62 107 ASP A O 1
ATOM 743 N N . HIS A 1 108 ? 22.031 -5.57 -5.734 1 92.62 108 HIS A N 1
ATOM 744 C CA . HIS A 1 108 ? 21.531 -6.934 -5.902 1 92.62 108 HIS A CA 1
ATOM 745 C C . HIS A 1 108 ? 21.141 -7.199 -7.355 1 92.62 108 HIS A C 1
ATOM 747 O O . HIS A 1 108 ? 21.484 -8.242 -7.91 1 92.62 108 HIS A O 1
ATOM 753 N N . LEU A 1 109 ? 20.469 -6.25 -7.988 1 93.31 109 LEU A N 1
ATOM 754 C CA . LEU A 1 109 ? 20 -6.402 -9.359 1 93.31 109 LEU A CA 1
ATOM 755 C C . LEU A 1 109 ? 21.156 -6.27 -10.352 1 93.31 109 LEU A C 1
ATOM 757 O O . LEU A 1 109 ? 21.141 -6.898 -11.414 1 93.31 109 LEU A O 1
ATOM 761 N N . SER A 1 110 ? 22.109 -5.441 -9.984 1 89.25 110 SER A N 1
ATOM 762 C CA . SER A 1 110 ? 23.25 -5.215 -10.859 1 89.25 110 SER A CA 1
ATOM 763 C C . SER A 1 110 ? 24.172 -6.434 -10.898 1 89.25 110 SER A C 1
ATOM 765 O O . SER A 1 110 ? 24.797 -6.707 -11.914 1 89.25 110 SER A O 1
ATOM 767 N N . LEU A 1 111 ? 24.312 -7.145 -9.844 1 80.12 111 LEU A N 1
ATOM 768 C CA . LEU A 1 111 ? 25.109 -8.359 -9.797 1 80.12 111 LEU A CA 1
ATOM 769 C C . LEU A 1 111 ? 24.531 -9.43 -10.719 1 80.12 111 LEU A C 1
ATOM 771 O O . LEU A 1 111 ? 25.266 -10.164 -11.375 1 80.12 111 LEU A O 1
ATOM 775 N N . SER A 1 112 ? 23.297 -9.445 -10.859 1 69.81 112 SER A N 1
ATOM 776 C CA . SER A 1 112 ? 22.609 -10.453 -11.648 1 69.81 112 SER A CA 1
ATOM 777 C C . SER A 1 112 ? 22.656 -10.125 -13.133 1 69.81 112 SER A C 1
ATOM 779 O O . SER A 1 112 ? 22.641 -11.031 -13.977 1 69.81 112 SER A O 1
ATOM 781 N N . ALA A 1 113 ? 22.469 -8.812 -13.516 1 61.72 113 ALA A N 1
ATOM 782 C CA . ALA A 1 113 ? 22.344 -8.383 -14.906 1 61.72 113 ALA A CA 1
ATOM 783 C C . ALA A 1 113 ? 23.703 -8.336 -15.602 1 61.72 113 ALA A C 1
ATOM 785 O O . ALA A 1 113 ? 23.766 -8.188 -16.828 1 61.72 113 ALA A O 1
ATOM 786 N N . GLY A 1 114 ? 24.562 -8.812 -15.031 1 59.12 114 GLY A N 1
ATOM 787 C CA . GLY A 1 114 ? 25.859 -8.648 -15.664 1 59.12 114 GLY A CA 1
ATOM 788 C C . GLY A 1 114 ? 26.25 -7.199 -15.852 1 59.12 114 GLY A C 1
ATOM 789 O O . GLY A 1 114 ? 25.484 -6.293 -15.539 1 59.12 114 GLY A O 1
ATOM 790 N N . THR A 1 115 ? 27.578 -6.848 -16.188 1 53.19 115 THR A N 1
ATOM 791 C CA . THR A 1 115 ? 28.344 -5.605 -16.172 1 53.19 115 THR A CA 1
ATOM 792 C C . THR A 1 115 ? 27.688 -4.555 -17.062 1 53.19 115 THR A C 1
ATOM 794 O O . THR A 1 115 ? 28.078 -3.385 -17.031 1 53.19 115 THR A O 1
ATOM 797 N N . HIS A 1 116 ? 26.594 -4.82 -17.844 1 59.44 116 HIS A N 1
ATOM 798 C CA . HIS A 1 116 ? 26.469 -3.805 -18.891 1 59.44 116 HIS A CA 1
ATOM 799 C C . HIS A 1 116 ? 25.562 -2.66 -18.453 1 59.44 116 HIS A C 1
ATOM 801 O O . HIS A 1 116 ? 25.734 -1.521 -18.891 1 59.44 116 HIS A O 1
ATOM 807 N N . HIS A 1 117 ? 24.578 -2.908 -17.531 1 70.88 117 HIS A N 1
ATOM 808 C CA . HIS A 1 117 ? 23.766 -1.772 -17.109 1 70.88 117 HIS A CA 1
ATOM 809 C C . HIS A 1 117 ? 23.672 -1.692 -15.594 1 70.88 117 HIS A C 1
ATOM 811 O O . HIS A 1 117 ? 23.203 -2.635 -14.945 1 70.88 117 HIS A O 1
ATOM 817 N N . ARG A 1 118 ? 24.344 -0.694 -15.148 1 80.31 118 ARG A N 1
ATOM 818 C CA . ARG A 1 118 ? 24.312 -0.529 -13.703 1 80.31 118 ARG A CA 1
ATOM 819 C C . ARG A 1 118 ? 23.062 0.217 -13.258 1 80.31 118 ARG A C 1
ATOM 821 O O . ARG A 1 118 ? 22.719 1.27 -13.812 1 80.31 118 ARG A O 1
ATOM 828 N N . ILE A 1 119 ? 22.234 -0.467 -12.453 1 90.62 119 ILE A N 1
ATOM 829 C CA . ILE A 1 119 ? 21.094 0.159 -11.797 1 90.62 119 ILE A CA 1
ATOM 830 C C . ILE A 1 119 ? 21.578 0.973 -10.594 1 90.62 119 ILE A C 1
ATOM 832 O O . ILE A 1 119 ? 22.375 0.494 -9.797 1 90.62 119 ILE A O 1
ATOM 836 N N . ARG A 1 120 ? 21.172 2.236 -10.523 1 93.5 120 ARG A N 1
ATOM 837 C CA . ARG A 1 120 ? 21.547 3.121 -9.43 1 93.5 120 ARG A CA 1
ATOM 838 C C . ARG A 1 120 ? 20.453 3.176 -8.367 1 93.5 120 ARG A C 1
ATOM 840 O O . ARG A 1 120 ? 19.312 2.814 -8.633 1 93.5 120 ARG A O 1
ATOM 847 N N . GLU A 1 121 ? 20.859 3.596 -7.27 1 94.75 121 GLU A N 1
ATOM 848 C CA . GLU A 1 121 ? 19.953 3.824 -6.152 1 94.75 121 GLU A CA 1
ATOM 849 C C . GLU A 1 121 ? 18.734 4.645 -6.586 1 94.75 121 GLU A C 1
ATOM 851 O O . GLU A 1 121 ? 17.609 4.344 -6.199 1 94.75 121 GLU A O 1
ATOM 856 N N . SER A 1 122 ? 18.906 5.633 -7.395 1 93.75 122 SER A N 1
ATOM 857 C CA . SER A 1 122 ? 17.875 6.559 -7.816 1 93.75 122 SER A CA 1
ATOM 858 C C . SER A 1 122 ? 16.875 5.879 -8.758 1 93.75 122 SER A C 1
ATOM 860 O O . SER A 1 122 ? 15.789 6.402 -9.008 1 93.75 122 SER A O 1
ATOM 862 N N . ASP A 1 123 ? 17.219 4.664 -9.234 1 95.94 123 ASP A N 1
ATOM 863 C CA . ASP A 1 123 ? 16.375 3.941 -10.18 1 95.94 123 ASP A CA 1
ATOM 864 C C . ASP A 1 123 ? 15.422 2.992 -9.445 1 95.94 123 ASP A C 1
ATOM 866 O O . ASP A 1 123 ? 14.578 2.346 -10.062 1 95.94 123 ASP A O 1
ATOM 870 N N . VAL A 1 124 ? 15.625 2.953 -8.141 1 98.12 124 VAL A N 1
ATOM 871 C CA . VAL A 1 124 ? 14.898 1.949 -7.379 1 98.12 124 VAL A CA 1
ATOM 872 C C . VAL A 1 124 ? 13.844 2.631 -6.504 1 98.12 124 VAL A C 1
ATOM 874 O O . VAL A 1 124 ? 14.148 3.592 -5.793 1 98.12 124 VAL A O 1
ATOM 877 N N . PHE A 1 125 ? 12.617 2.168 -6.582 1 98.5 125 PHE A N 1
ATOM 878 C CA . PHE A 1 125 ? 11.516 2.629 -5.754 1 98.5 125 PHE A CA 1
ATOM 879 C C . PHE A 1 125 ? 10.961 1.49 -4.902 1 98.5 125 PHE A C 1
ATOM 881 O O . PHE A 1 125 ? 10.539 0.462 -5.434 1 98.5 125 PHE A O 1
ATOM 888 N N . MET A 1 126 ? 10.977 1.66 -3.57 1 98.62 126 MET A N 1
ATOM 889 C CA . MET A 1 126 ? 10.477 0.63 -2.664 1 98.62 126 MET A CA 1
ATOM 890 C C . MET A 1 126 ? 8.953 0.626 -2.635 1 98.62 126 MET A C 1
ATOM 892 O O . MET A 1 126 ? 8.32 1.688 -2.633 1 98.62 126 MET A O 1
ATOM 896 N N . THR A 1 127 ? 8.352 -0.54 -2.648 1 98.5 127 THR A N 1
ATOM 897 C CA . THR A 1 127 ? 6.898 -0.674 -2.691 1 98.5 127 THR A CA 1
ATOM 898 C C . THR A 1 127 ? 6.414 -1.675 -1.645 1 98.5 127 THR A C 1
ATOM 900 O O . THR A 1 127 ? 7.223 -2.391 -1.045 1 98.5 127 THR A O 1
ATOM 903 N N . VAL A 1 128 ? 5.129 -1.708 -1.391 1 98.25 128 VAL A N 1
ATOM 904 C CA . VAL A 1 128 ? 4.516 -2.629 -0.438 1 98.25 128 VAL A CA 1
ATOM 905 C C . VAL A 1 128 ? 4.355 -4.008 -1.079 1 98.25 128 VAL A C 1
ATOM 907 O O . VAL A 1 128 ? 3.248 -4.406 -1.44 1 98.25 128 VAL A O 1
ATOM 910 N N . GLY A 1 129 ? 5.449 -4.691 -1.197 1 97.81 129 GLY A N 1
ATOM 911 C CA . GLY A 1 129 ? 5.492 -5.98 -1.867 1 97.81 129 GLY A CA 1
ATOM 912 C C . GLY A 1 129 ? 5.422 -5.871 -3.379 1 97.81 129 GLY A C 1
ATOM 913 O O . GLY A 1 129 ? 5.367 -4.766 -3.924 1 97.81 129 GLY A O 1
ATOM 914 N N . GLY A 1 130 ? 5.527 -7.059 -4.004 1 98 130 GLY A N 1
ATOM 915 C CA . GLY A 1 130 ? 5.363 -7.117 -5.449 1 98 130 GLY A CA 1
ATOM 916 C C . GLY A 1 130 ? 4 -6.641 -5.91 1 98 130 GLY A C 1
ATOM 917 O O . GLY A 1 130 ? 3.883 -6.008 -6.961 1 98 130 GLY A O 1
ATOM 918 N N . THR A 1 131 ? 3.016 -6.914 -5.129 1 97.06 131 THR A N 1
ATOM 919 C CA . THR A 1 131 ? 1.666 -6.461 -5.449 1 97.06 131 THR A CA 1
ATOM 920 C C . THR A 1 131 ? 1.601 -4.938 -5.48 1 97.06 131 THR A C 1
ATOM 922 O O . THR A 1 131 ? 0.947 -4.355 -6.352 1 97.06 131 THR A O 1
ATOM 925 N N . GLY A 1 132 ? 2.281 -4.309 -4.504 1 97.88 132 GLY A N 1
ATOM 926 C CA . GLY A 1 132 ? 2.367 -2.857 -4.539 1 97.88 132 GLY A CA 1
ATOM 927 C C . GLY A 1 132 ? 3.043 -2.328 -5.789 1 97.88 132 GLY A C 1
ATOM 928 O O . GLY A 1 132 ? 2.645 -1.293 -6.328 1 97.88 132 GLY A O 1
ATOM 929 N N . ALA A 1 133 ? 4.066 -2.988 -6.227 1 98.69 133 ALA A N 1
ATOM 930 C CA . ALA A 1 133 ? 4.758 -2.611 -7.457 1 98.69 133 ALA A CA 1
ATOM 931 C C . ALA A 1 133 ? 3.826 -2.709 -8.664 1 98.69 133 ALA A C 1
ATOM 933 O O . ALA A 1 133 ? 3.787 -1.805 -9.5 1 98.69 133 ALA A O 1
ATOM 934 N N . ILE A 1 134 ? 3.043 -3.797 -8.727 1 98.69 134 ILE A N 1
ATOM 935 C CA . ILE A 1 134 ? 2.09 -4.02 -9.812 1 98.69 134 ILE A CA 1
ATOM 936 C C . ILE A 1 134 ? 1.054 -2.896 -9.828 1 98.69 134 ILE A C 1
ATOM 938 O O . ILE A 1 134 ? 0.792 -2.297 -10.867 1 98.69 134 ILE A O 1
ATOM 942 N N . THR A 1 135 ? 0.533 -2.596 -8.68 1 98 135 THR A N 1
ATOM 943 C CA . THR A 1 135 ? -0.503 -1.574 -8.578 1 98 135 THR A CA 1
ATOM 944 C C . THR A 1 135 ? 0.049 -0.203 -8.953 1 98 135 THR A C 1
ATOM 946 O O . THR A 1 135 ? -0.6 0.555 -9.68 1 98 135 THR A O 1
ATOM 949 N N . ALA A 1 136 ? 1.252 0.097 -8.5 1 98.06 136 ALA A N 1
ATOM 950 C CA . ALA A 1 136 ? 1.851 1.404 -8.75 1 98.06 136 ALA A CA 1
ATOM 951 C C . ALA A 1 136 ? 2.107 1.608 -10.242 1 98.06 136 ALA A C 1
ATOM 953 O O . ALA A 1 136 ? 1.679 2.609 -10.82 1 98.06 136 ALA A O 1
ATOM 954 N N . ILE A 1 137 ? 2.744 0.651 -10.867 1 98.69 137 ILE A N 1
ATOM 955 C CA . ILE A 1 137 ? 3.154 0.844 -12.25 1 98.69 137 ILE A CA 1
ATOM 956 C C . ILE A 1 137 ? 1.932 0.792 -13.164 1 98.69 137 ILE A C 1
ATOM 958 O O . ILE A 1 137 ? 1.873 1.497 -14.172 1 98.69 137 ILE A O 1
ATOM 962 N N . THR A 1 138 ? 0.916 0.012 -12.805 1 98.62 138 THR A N 1
ATOM 963 C CA . THR A 1 138 ? -0.321 -0.022 -13.578 1 98.62 138 THR A CA 1
ATOM 964 C C . THR A 1 138 ? -1.066 1.305 -13.469 1 98.62 138 THR A C 1
ATOM 966 O O . THR A 1 138 ? -1.651 1.78 -14.438 1 98.62 138 THR A O 1
ATOM 969 N N . MET A 1 139 ? -1.048 1.862 -12.266 1 97.94 139 MET A N 1
ATOM 970 C CA . MET A 1 139 ? -1.653 3.18 -12.086 1 97.94 139 MET A CA 1
ATOM 971 C C . MET A 1 139 ? -0.957 4.219 -12.961 1 97.94 139 MET A C 1
ATOM 973 O O . MET A 1 139 ? -1.615 5.012 -13.633 1 97.94 139 MET A O 1
ATOM 977 N N . VAL A 1 140 ? 0.347 4.203 -12.969 1 98.12 140 VAL A N 1
ATOM 978 C CA . VAL A 1 140 ? 1.138 5.199 -13.68 1 98.12 140 VAL A CA 1
ATOM 979 C C . VAL A 1 140 ? 0.911 5.059 -15.188 1 98.12 140 VAL A C 1
ATOM 981 O O . VAL A 1 140 ? 0.579 6.035 -15.867 1 98.12 140 VAL A O 1
ATOM 984 N N . LEU A 1 141 ? 0.997 3.855 -15.688 1 98.38 141 LEU A N 1
ATOM 985 C CA . LEU A 1 141 ? 0.977 3.617 -17.125 1 98.38 141 LEU A CA 1
ATOM 986 C C . LEU A 1 141 ? -0.448 3.396 -17.625 1 98.38 141 LEU A C 1
ATOM 988 O O . LEU A 1 141 ? -0.811 3.854 -18.703 1 98.38 141 LEU A O 1
ATOM 992 N N . GLY A 1 142 ? -1.244 2.717 -16.828 1 97.81 142 GLY A N 1
ATOM 993 C CA . GLY A 1 142 ? -2.592 2.35 -17.234 1 97.81 142 GLY A CA 1
ATOM 994 C C . GLY A 1 142 ? -3.613 3.439 -16.953 1 97.81 142 GLY A C 1
ATOM 995 O O . GLY A 1 142 ? -4.727 3.396 -17.484 1 97.81 142 GLY A O 1
ATOM 996 N N . GLY A 1 143 ? -3.254 4.398 -16.188 1 95.81 143 GLY A N 1
ATOM 997 C CA . GLY A 1 143 ? -4.188 5.445 -15.797 1 95.81 143 GLY A CA 1
ATOM 998 C C . GLY A 1 143 ? -4.465 6.438 -16.906 1 95.81 143 GLY A C 1
ATOM 999 O O . GLY A 1 143 ? -5.387 7.25 -16.812 1 95.81 143 GLY A O 1
ATOM 1000 N N . SER A 1 144 ? -3.689 6.418 -17.938 1 95.19 144 SER A N 1
ATOM 1001 C CA . SER A 1 144 ? -3.986 7.254 -19.109 1 95.19 144 SER A CA 1
ATOM 1002 C C . SER A 1 144 ? -5.281 6.82 -19.781 1 95.19 144 SER A C 1
ATOM 1004 O O . SER A 1 144 ? -5.523 5.625 -19.969 1 95.19 144 SER A O 1
ATOM 1006 N N . PRO A 1 145 ? -6.109 7.793 -20.172 1 94.12 145 PRO A N 1
ATOM 1007 C CA . PRO A 1 145 ? -7.379 7.426 -20.797 1 94.12 145 PRO A CA 1
ATOM 1008 C C . PRO A 1 145 ? -7.191 6.539 -22.031 1 94.12 145 PRO A C 1
ATOM 1010 O O . PRO A 1 145 ? -6.395 6.867 -22.922 1 94.12 145 PRO A O 1
ATOM 1013 N N . GLY A 1 146 ? -7.832 5.406 -22.031 1 96.5 146 GLY A N 1
ATOM 1014 C CA . GLY A 1 146 ? -7.84 4.508 -23.172 1 96.5 146 GLY A CA 1
ATOM 1015 C C . GLY A 1 146 ? -6.656 3.559 -23.188 1 96.5 146 GLY A C 1
ATOM 1016 O O . GLY A 1 146 ? -6.547 2.717 -24.094 1 96.5 146 GLY A O 1
ATOM 1017 N N . ALA A 1 147 ? -5.836 3.596 -22.203 1 98 147 ALA A N 1
ATOM 1018 C CA . ALA A 1 147 ? -4.633 2.77 -22.156 1 98 147 ALA A CA 1
ATOM 1019 C C . ALA A 1 147 ? -4.984 1.288 -22.094 1 98 147 ALA A C 1
ATOM 1021 O O . ALA A 1 147 ? -6.027 0.918 -21.547 1 98 147 ALA A O 1
ATOM 1022 N N . ASN A 1 148 ? -4.152 0.503 -22.734 1 98.62 148 ASN A N 1
ATOM 1023 C CA . ASN A 1 148 ? -4.207 -0.942 -22.547 1 98.62 148 ASN A CA 1
ATOM 1024 C C . ASN A 1 148 ? -2.834 -1.512 -22.188 1 98.62 148 ASN A C 1
ATOM 1026 O O . ASN A 1 148 ? -1.807 -0.909 -22.516 1 98.62 148 ASN A O 1
ATOM 1030 N N . ILE A 1 149 ? -2.781 -2.582 -21.484 1 98.81 149 ILE A N 1
ATOM 1031 C CA . ILE A 1 149 ? -1.561 -3.279 -21.094 1 98.81 149 ILE A CA 1
ATOM 1032 C C . ILE A 1 149 ? -1.62 -4.73 -21.562 1 98.81 149 ILE A C 1
ATOM 1034 O O . ILE A 1 149 ? -2.648 -5.395 -21.422 1 98.81 149 ILE A O 1
ATOM 1038 N N . LEU A 1 150 ? -0.521 -5.211 -22.219 1 98.88 150 LEU A N 1
ATOM 1039 C CA . LEU A 1 150 ? -0.434 -6.582 -22.703 1 98.88 150 LEU A CA 1
ATOM 1040 C C . LEU A 1 150 ? -0.027 -7.535 -21.578 1 98.88 150 LEU A C 1
ATOM 1042 O O . LEU A 1 150 ? 1.053 -7.391 -21 1 98.88 150 LEU A O 1
ATOM 1046 N N . LEU A 1 151 ? -0.885 -8.492 -21.281 1 98.81 151 LEU A N 1
ATOM 1047 C CA . LEU A 1 151 ? -0.68 -9.453 -20.203 1 98.81 151 LEU A CA 1
ATOM 1048 C C . LEU A 1 151 ? -0.592 -10.875 -20.75 1 98.81 151 LEU A C 1
ATOM 1050 O O . LEU A 1 151 ? -1.274 -11.211 -21.719 1 98.81 151 LEU A O 1
ATOM 1054 N N . PRO A 1 152 ? 0.216 -11.688 -20.141 1 98.75 152 PRO A N 1
ATOM 1055 C CA . PRO A 1 152 ? 0.275 -13.078 -20.578 1 98.75 152 PRO A CA 1
ATOM 1056 C C . PRO A 1 152 ? -0.96 -13.883 -20.172 1 98.75 152 PRO A C 1
ATOM 1058 O O . PRO A 1 152 ? -1.573 -13.594 -19.141 1 98.75 152 PRO A O 1
ATOM 1061 N N . ARG A 1 153 ? -1.263 -14.875 -20.953 1 98.56 153 ARG A N 1
ATOM 1062 C CA . ARG A 1 153 ? -2.303 -15.859 -20.672 1 98.56 153 ARG A CA 1
ATOM 1063 C C . ARG A 1 153 ? -1.781 -17.281 -20.859 1 98.56 153 ARG A C 1
ATOM 1065 O O . ARG A 1 153 ? -1.386 -17.656 -21.969 1 98.56 153 ARG A O 1
ATOM 1072 N N . PRO A 1 154 ? -1.788 -18.234 -19.812 1 97.94 154 PRO A N 1
ATOM 1073 C CA . PRO A 1 154 ? -2.229 -17.859 -18.469 1 97.94 154 PRO A CA 1
ATOM 1074 C C . PRO A 1 154 ? -1.291 -16.859 -17.797 1 97.94 154 PRO A C 1
ATOM 1076 O O . PRO A 1 154 ? -0.18 -16.625 -18.281 1 97.94 154 PRO A O 1
ATOM 1079 N N . GLY A 1 155 ? -1.831 -16.219 -16.859 1 97.12 155 GLY A N 1
ATOM 1080 C CA . GLY A 1 155 ? -1.027 -15.211 -16.188 1 97.12 155 GLY A CA 1
ATOM 1081 C C . GLY A 1 155 ? -1.381 -15.039 -14.727 1 97.12 155 GLY A C 1
ATOM 1082 O O . GLY A 1 155 ? -1.909 -15.953 -14.094 1 97.12 155 GLY A O 1
ATOM 1083 N N . PHE A 1 156 ? -0.911 -14.039 -14.133 1 96.25 156 PHE A N 1
ATOM 1084 C CA . PHE A 1 156 ? -1.116 -13.68 -12.734 1 96.25 156 PHE A CA 1
ATOM 1085 C C . PHE A 1 156 ? -2.23 -12.648 -12.602 1 96.25 156 PHE A C 1
ATOM 1087 O O . PHE A 1 156 ? -2.059 -11.484 -12.992 1 96.25 156 PHE A O 1
ATOM 1094 N N . THR A 1 157 ? -3.326 -12.914 -12.031 1 94.56 157 THR A N 1
ATOM 1095 C CA . THR A 1 157 ? -4.609 -12.227 -12.117 1 94.56 157 THR A CA 1
ATOM 1096 C C . THR A 1 157 ? -4.531 -10.852 -11.461 1 94.56 157 THR A C 1
ATOM 1098 O O . THR A 1 157 ? -5.305 -9.953 -11.797 1 94.56 157 THR A O 1
ATOM 1101 N N . PRO A 1 158 ? -3.643 -10.625 -10.5 1 94.69 158 PRO A N 1
ATOM 1102 C CA . PRO A 1 158 ? -3.564 -9.281 -9.914 1 94.69 158 PRO A CA 1
ATOM 1103 C C . PRO A 1 158 ? -3.258 -8.203 -10.945 1 94.69 158 PRO A C 1
ATOM 1105 O O . PRO A 1 158 ? -3.65 -7.047 -10.773 1 94.69 158 PRO A O 1
ATOM 1108 N N . TYR A 1 159 ? -2.619 -8.523 -12.062 1 97.75 159 TYR A N 1
ATOM 1109 C CA . TYR A 1 159 ? -2.41 -7.547 -13.125 1 97.75 159 TYR A CA 1
ATOM 1110 C C . TYR A 1 159 ? -3.736 -7.121 -13.742 1 97.75 159 TYR A C 1
ATOM 1112 O O . TYR A 1 159 ? -3.955 -5.938 -14.008 1 97.75 159 TYR A O 1
ATOM 1120 N N . GLU A 1 160 ? -4.531 -8.141 -14.023 1 96.88 160 GLU A N 1
ATOM 1121 C CA . GLU A 1 160 ? -5.848 -7.844 -14.578 1 96.88 160 GLU A CA 1
ATOM 1122 C C . GLU A 1 160 ? -6.668 -6.977 -13.633 1 96.88 160 GLU A C 1
ATOM 1124 O O . GLU A 1 160 ? -7.301 -6.008 -14.055 1 96.88 160 GLU A O 1
ATOM 1129 N N . ALA A 1 161 ? -6.68 -7.328 -12.398 1 95.19 161 ALA A N 1
ATOM 1130 C CA . ALA A 1 161 ? -7.406 -6.559 -11.391 1 95.19 161 ALA A CA 1
ATOM 1131 C C . ALA A 1 161 ? -6.891 -5.121 -11.32 1 95.19 161 ALA A C 1
ATOM 1133 O O . ALA A 1 161 ? -7.68 -4.176 -11.234 1 95.19 161 ALA A O 1
ATOM 1134 N N . ALA A 1 162 ? -5.59 -4.949 -11.336 1 97.25 162 ALA A N 1
ATOM 1135 C CA . ALA A 1 162 ? -4.992 -3.617 -11.305 1 97.25 162 ALA A CA 1
ATOM 1136 C C . ALA A 1 162 ? -5.426 -2.789 -12.516 1 97.25 162 ALA A C 1
ATOM 1138 O O . ALA A 1 162 ? -5.734 -1.604 -12.383 1 97.25 162 ALA A O 1
ATOM 1139 N N . CYS A 1 163 ? -5.441 -3.408 -13.68 1 97.75 163 CYS A N 1
ATOM 1140 C CA . CYS A 1 163 ? -5.902 -2.729 -14.883 1 97.75 163 CYS A CA 1
ATOM 1141 C C . CYS A 1 163 ? -7.344 -2.256 -14.727 1 97.75 163 CYS A C 1
ATOM 1143 O O . CYS A 1 163 ? -7.656 -1.098 -15.008 1 97.75 163 CYS A O 1
ATOM 1145 N N . GLU A 1 164 ? -8.133 -3.127 -14.227 1 95.88 164 GLU A N 1
ATOM 1146 C CA . GLU A 1 164 ? -9.555 -2.822 -14.094 1 95.88 164 GLU A CA 1
ATOM 1147 C C . GLU A 1 164 ? -9.781 -1.668 -13.117 1 95.88 164 GLU A C 1
ATOM 1149 O O . GLU A 1 164 ? -10.633 -0.808 -13.359 1 95.88 164 GLU A O 1
ATOM 1154 N N . LEU A 1 165 ? -9.078 -1.612 -12.086 1 95.69 165 LEU A N 1
ATOM 1155 C CA . LEU A 1 165 ? -9.234 -0.589 -11.062 1 95.69 165 LEU A CA 1
ATOM 1156 C C . LEU A 1 165 ? -8.898 0.792 -11.617 1 95.69 165 LEU A C 1
ATOM 1158 O O . LEU A 1 165 ? -9.484 1.794 -11.188 1 95.69 165 LEU A O 1
ATOM 1162 N N . VAL A 1 166 ? -7.973 0.85 -12.586 1 96.31 166 VAL A N 1
ATOM 1163 C CA . VAL A 1 166 ? -7.535 2.16 -13.062 1 96.31 166 VAL A CA 1
ATOM 1164 C C . VAL A 1 166 ? -8.203 2.475 -14.398 1 96.31 166 VAL A C 1
ATOM 1166 O O . VAL A 1 166 ? -7.949 3.527 -14.992 1 96.31 166 VAL A O 1
ATOM 1169 N N . GLY A 1 167 ? -8.992 1.527 -14.953 1 95.31 167 GLY A N 1
ATOM 1170 C CA . GLY A 1 167 ? -9.734 1.747 -16.188 1 95.31 167 GLY A CA 1
ATOM 1171 C C . GLY A 1 167 ? -8.953 1.375 -17.422 1 95.31 167 GLY A C 1
ATOM 1172 O O . GLY A 1 167 ? -9.344 1.728 -18.547 1 95.31 167 GLY A O 1
ATOM 1173 N N . ALA A 1 168 ? -7.82 0.705 -17.281 1 97.81 168 ALA A N 1
ATOM 1174 C CA . ALA A 1 168 ? -7.055 0.209 -18.422 1 97.81 168 ALA A CA 1
ATOM 1175 C C . ALA A 1 168 ? -7.637 -1.1 -18.953 1 97.81 168 ALA A C 1
ATOM 1177 O O . ALA A 1 168 ? -8.172 -1.898 -18.188 1 97.81 168 ALA A O 1
ATOM 1178 N N . GLU A 1 169 ? -7.496 -1.299 -20.234 1 98.38 169 GLU A N 1
ATOM 1179 C CA . GLU A 1 169 ? -7.906 -2.564 -20.828 1 98.38 169 GLU A CA 1
ATOM 1180 C C . GLU A 1 169 ? -6.793 -3.605 -20.734 1 98.38 169 GLU A C 1
ATOM 1182 O O . GLU A 1 169 ? -5.723 -3.434 -21.328 1 98.38 169 GLU A O 1
ATOM 1187 N N . PRO A 1 170 ? -7.027 -4.676 -20.078 1 98.12 170 PRO A N 1
ATOM 1188 C CA . PRO A 1 170 ? -6.066 -5.777 -20.172 1 98.12 170 PRO A CA 1
ATOM 1189 C C . PRO A 1 170 ? -6.188 -6.551 -21.484 1 98.12 170 PRO A C 1
ATOM 1191 O O . PRO A 1 170 ? -7.277 -7.004 -21.844 1 98.12 170 PRO A O 1
ATOM 1194 N N . ARG A 1 171 ? -5.16 -6.652 -22.25 1 98.75 171 ARG A N 1
ATOM 1195 C CA . ARG A 1 171 ? -5.109 -7.461 -23.469 1 98.75 171 ARG A CA 1
ATOM 1196 C C . ARG A 1 171 ? -4.188 -8.664 -23.281 1 98.75 171 ARG A C 1
ATOM 1198 O O . ARG A 1 171 ? -3.057 -8.516 -22.812 1 98.75 171 ARG A O 1
ATOM 1205 N N . PHE A 1 172 ? -4.695 -9.828 -23.688 1 98.69 172 PHE A N 1
ATOM 1206 C CA . PHE A 1 172 ? -3.984 -11.047 -23.312 1 98.69 172 PHE A CA 1
ATOM 1207 C C . PHE A 1 172 ? -3.314 -11.672 -24.531 1 98.69 172 PHE A C 1
ATOM 1209 O O . PHE A 1 172 ? -3.977 -11.961 -25.531 1 98.69 172 PHE A O 1
ATOM 1216 N N . TYR A 1 173 ? -2.012 -11.82 -24.453 1 98.75 173 TYR A N 1
ATOM 1217 C CA . TYR A 1 173 ? -1.313 -12.641 -25.438 1 98.75 173 TYR A CA 1
ATOM 1218 C C . TYR A 1 173 ? -1.108 -14.055 -24.906 1 98.75 173 TYR A C 1
ATOM 1220 O O . TYR A 1 173 ? -0.994 -14.266 -23.688 1 98.75 173 TYR A O 1
ATOM 1228 N N . ASP A 1 174 ? -0.926 -14.984 -25.781 1 98.75 174 ASP A N 1
ATOM 1229 C CA . ASP A 1 174 ? -0.919 -16.391 -25.375 1 98.75 174 ASP A CA 1
ATOM 1230 C C . ASP A 1 174 ? 0.501 -16.875 -25.094 1 98.75 174 ASP A C 1
ATOM 1232 O O . ASP A 1 174 ? 1.444 -16.484 -25.781 1 98.75 174 ASP A O 1
ATOM 1236 N N . LEU A 1 175 ? 0.624 -17.656 -24.062 1 98.75 175 LEU A N 1
ATOM 1237 C CA . LEU A 1 175 ? 1.79 -18.516 -23.859 1 98.75 175 LEU A CA 1
ATOM 1238 C C . LEU A 1 175 ? 1.552 -19.906 -24.438 1 98.75 175 LEU A C 1
ATOM 1240 O O . LEU A 1 175 ? 0.454 -20.453 -24.312 1 98.75 175 LEU A O 1
ATOM 1244 N N . LEU A 1 176 ? 2.59 -20.406 -25.078 1 98.38 176 LEU A N 1
ATOM 1245 C CA . LEU A 1 176 ? 2.418 -21.625 -25.875 1 98.38 176 LEU A CA 1
ATOM 1246 C C . LEU A 1 176 ? 2.896 -22.859 -25.109 1 98.38 176 LEU A C 1
ATOM 1248 O O . LEU A 1 176 ? 4.102 -23.109 -25.031 1 98.38 176 LEU A O 1
ATOM 1252 N N . PRO A 1 177 ? 2.006 -23.688 -24.594 1 96.94 177 PRO A N 1
ATOM 1253 C CA . PRO A 1 177 ? 2.377 -24.797 -23.719 1 96.94 177 PRO A CA 1
ATOM 1254 C C . PRO A 1 177 ? 3.324 -25.797 -24.375 1 96.94 177 PRO A C 1
ATOM 1256 O O . PRO A 1 177 ? 4.219 -26.328 -23.719 1 96.94 177 PRO A O 1
ATOM 1259 N N . ARG A 1 178 ? 3.211 -26.047 -25.641 1 96.25 178 ARG A N 1
ATOM 1260 C CA . ARG A 1 178 ? 4.004 -27.062 -26.344 1 96.25 178 ARG A CA 1
ATOM 1261 C C . ARG A 1 178 ? 5.344 -26.484 -26.797 1 96.25 178 ARG A C 1
ATOM 1263 O O . ARG A 1 178 ? 6.203 -27.219 -27.297 1 96.25 178 ARG A O 1
ATOM 1270 N N . GLN A 1 179 ? 5.551 -25.234 -26.531 1 97.12 179 GLN A N 1
ATOM 1271 C CA . GLN A 1 179 ? 6.812 -24.578 -26.844 1 97.12 179 GLN A CA 1
ATOM 1272 C C . GLN A 1 179 ? 7.445 -23.969 -25.594 1 97.12 179 GLN A C 1
ATOM 1274 O O . GLN A 1 179 ? 7.883 -22.828 -25.609 1 97.12 179 GLN A O 1
ATOM 1279 N N . GLY A 1 180 ? 7.301 -24.688 -24.531 1 96.38 180 GLY A N 1
ATOM 1280 C CA . GLY A 1 180 ? 7.914 -24.25 -23.281 1 96.38 180 GLY A CA 1
ATOM 1281 C C . GLY A 1 180 ? 7.27 -23.016 -22.703 1 96.38 180 GLY A C 1
ATOM 1282 O O . GLY A 1 180 ? 7.934 -22.203 -22.047 1 96.38 180 GLY A O 1
ATOM 1283 N N . TRP A 1 181 ? 6.039 -22.781 -23.094 1 98.44 181 TRP A N 1
ATOM 1284 C CA . TRP A 1 181 ? 5.25 -21.656 -22.625 1 98.44 181 TRP A CA 1
ATOM 1285 C C . TRP A 1 181 ? 5.852 -20.344 -23.109 1 98.44 181 TRP A C 1
ATOM 1287 O O . TRP A 1 181 ? 5.711 -19.297 -22.453 1 98.44 181 TRP A O 1
ATOM 1297 N N . GLU A 1 182 ? 6.562 -20.328 -24.203 1 98.5 182 GLU A N 1
ATOM 1298 C CA . GLU A 1 182 ? 7.027 -19.078 -24.812 1 98.5 182 GLU A CA 1
ATOM 1299 C C . GLU A 1 182 ? 5.855 -18.172 -25.172 1 98.5 182 GLU A C 1
ATOM 1301 O O . GLU A 1 182 ? 4.734 -18.641 -25.391 1 98.5 182 GLU A O 1
ATOM 1306 N N . ALA A 1 183 ? 6.145 -16.922 -25.25 1 98.81 183 ALA A N 1
ATOM 1307 C CA . ALA A 1 183 ? 5.133 -15.938 -25.641 1 98.81 183 ALA A CA 1
ATOM 1308 C C . ALA A 1 183 ? 4.832 -16.016 -27.125 1 98.81 183 ALA A C 1
ATOM 1310 O O . ALA A 1 183 ? 5.738 -16.172 -27.953 1 98.81 183 ALA A O 1
ATOM 1311 N N . ASP A 1 184 ? 3.572 -15.945 -27.5 1 98.75 184 ASP A N 1
ATOM 1312 C CA . ASP A 1 184 ? 3.178 -15.766 -28.891 1 98.75 184 ASP A CA 1
ATOM 1313 C C . ASP A 1 184 ? 3.4 -14.32 -29.344 1 98.75 184 ASP A C 1
ATOM 1315 O O . ASP A 1 184 ? 2.467 -13.516 -29.344 1 98.75 184 ASP A O 1
ATOM 1319 N N . LEU A 1 185 ? 4.547 -14.055 -29.859 1 98.69 185 LEU A N 1
ATOM 1320 C CA . LEU A 1 185 ? 4.941 -12.68 -30.172 1 98.69 185 LEU A CA 1
ATOM 1321 C C . LEU A 1 185 ? 4.207 -12.172 -31.391 1 98.69 185 LEU A C 1
ATOM 1323 O O . LEU A 1 185 ? 4.02 -10.961 -31.562 1 98.69 185 LEU A O 1
ATOM 1327 N N . ALA A 1 186 ? 3.834 -13.055 -32.312 1 98.38 186 ALA A N 1
ATOM 1328 C CA . ALA A 1 186 ? 2.971 -12.633 -33.406 1 98.38 186 ALA A CA 1
ATOM 1329 C C . ALA A 1 186 ? 1.64 -12.102 -32.906 1 98.38 186 ALA A C 1
ATOM 1331 O O . ALA A 1 186 ? 1.145 -11.078 -33.375 1 98.38 186 ALA A O 1
ATOM 1332 N N . GLY A 1 187 ? 1.077 -12.828 -31.906 1 98.25 187 GLY A N 1
ATOM 1333 C CA . GLY A 1 187 ? -0.137 -12.352 -31.266 1 98.25 187 GLY A CA 1
ATOM 1334 C C . GLY A 1 187 ? 0.043 -11.016 -30.562 1 98.25 187 GLY A C 1
ATOM 1335 O O . GLY A 1 187 ? -0.842 -10.164 -30.609 1 98.25 187 GLY A O 1
ATOM 1336 N N . VAL A 1 188 ? 1.16 -10.852 -29.953 1 98.62 188 VAL A N 1
ATOM 1337 C CA . VAL A 1 188 ? 1.496 -9.602 -29.281 1 98.62 188 VAL A CA 1
ATOM 1338 C C . VAL A 1 188 ? 1.453 -8.453 -30.281 1 98.62 188 VAL A C 1
ATOM 1340 O O . VAL A 1 188 ? 0.804 -7.43 -30.031 1 98.62 188 VAL A O 1
ATOM 1343 N N . ARG A 1 189 ? 2.104 -8.609 -31.391 1 98.25 189 ARG A N 1
ATOM 1344 C CA . ARG A 1 189 ? 2.17 -7.57 -32.406 1 98.25 189 ARG A CA 1
ATOM 1345 C C . ARG A 1 189 ? 0.785 -7.254 -32.969 1 98.25 189 ARG A C 1
ATOM 1347 O O . ARG A 1 189 ? 0.47 -6.094 -33.25 1 98.25 189 ARG A O 1
ATOM 1354 N N . ALA A 1 190 ? -0.04 -8.211 -33.031 1 97.94 190 ALA A N 1
ATOM 1355 C CA . ALA A 1 190 ? -1.363 -8.055 -33.656 1 97.94 190 ALA A CA 1
ATOM 1356 C C . ALA A 1 190 ? -2.299 -7.289 -32.719 1 97.94 190 ALA A C 1
ATOM 1358 O O . ALA A 1 190 ? -3.189 -6.57 -33.156 1 97.94 190 ALA A O 1
ATOM 1359 N N . MET A 1 191 ? -2.082 -7.352 -31.469 1 97.12 191 MET A N 1
ATOM 1360 C CA . MET A 1 191 ? -3.027 -6.801 -30.5 1 97.12 191 MET A CA 1
ATOM 1361 C C . MET A 1 191 ? -2.611 -5.398 -30.062 1 97.12 191 MET A C 1
ATOM 1363 O O . MET A 1 191 ? -3.439 -4.617 -29.594 1 97.12 191 MET A O 1
ATOM 1367 N N . ALA A 1 192 ? -1.389 -5.082 -30.234 1 97.75 192 ALA A N 1
ATOM 1368 C CA . ALA A 1 192 ? -0.869 -3.789 -29.781 1 97.75 192 ALA A CA 1
ATOM 1369 C C . ALA A 1 192 ? -1.379 -2.658 -30.672 1 97.75 192 ALA A C 1
ATOM 1371 O O . ALA A 1 192 ? -1.692 -2.875 -31.844 1 97.75 192 ALA A O 1
ATOM 1372 N N . ASP A 1 193 ? -1.529 -1.469 -30.109 1 97.69 193 ASP A N 1
ATOM 1373 C CA . ASP A 1 193 ? -1.891 -0.258 -30.844 1 97.69 193 ASP A CA 1
ATOM 1374 C C . ASP A 1 193 ? -1.254 0.977 -30.203 1 97.69 193 ASP A C 1
ATOM 1376 O O . ASP A 1 193 ? -0.344 0.859 -29.375 1 97.69 193 ASP A O 1
ATOM 1380 N N . GLY A 1 194 ? -1.695 2.15 -30.688 1 96.38 194 GLY A N 1
ATOM 1381 C CA . GLY A 1 194 ? -1.085 3.393 -30.234 1 96.38 194 GLY A CA 1
ATOM 1382 C C . GLY A 1 194 ? -1.345 3.693 -28.766 1 96.38 194 GLY A C 1
ATOM 1383 O O . GLY A 1 194 ? -0.678 4.543 -28.172 1 96.38 194 GLY A O 1
ATOM 1384 N N . ALA A 1 195 ? -2.281 2.943 -28.125 1 97.44 195 ALA A N 1
ATOM 1385 C CA . ALA A 1 195 ? -2.645 3.182 -26.734 1 97.44 195 ALA A CA 1
ATOM 1386 C C . ALA A 1 195 ? -2.031 2.127 -25.812 1 97.44 195 ALA A C 1
ATOM 1388 O O . ALA A 1 195 ? -2.25 2.145 -24.609 1 97.44 195 ALA A O 1
ATOM 1389 N N . THR A 1 196 ? -1.252 1.198 -26.406 1 98.5 196 THR A N 1
ATOM 1390 C CA . THR A 1 196 ? -0.579 0.188 -25.594 1 98.5 196 THR A CA 1
ATOM 1391 C C . THR A 1 196 ? 0.51 0.822 -24.734 1 98.5 196 THR A C 1
ATOM 1393 O O . THR A 1 196 ? 1.4 1.501 -25.25 1 98.5 196 THR A O 1
ATOM 1396 N N . ALA A 1 197 ? 0.4 0.545 -23.453 1 98.5 197 ALA A N 1
ATOM 1397 C CA . ALA A 1 197 ? 1.257 1.256 -22.516 1 98.5 197 ALA A CA 1
ATOM 1398 C C . ALA A 1 197 ? 2.48 0.42 -22.141 1 98.5 197 ALA A C 1
ATOM 1400 O O . ALA A 1 197 ? 3.525 0.964 -21.781 1 98.5 197 ALA A O 1
ATOM 1401 N N . ALA A 1 198 ? 2.359 -0.88 -22.172 1 98.81 198 ALA A N 1
ATOM 1402 C CA . ALA A 1 198 ? 3.445 -1.764 -21.75 1 98.81 198 ALA A CA 1
ATOM 1403 C C . ALA A 1 198 ? 3.123 -3.221 -22.078 1 98.81 198 ALA A C 1
ATOM 1405 O O . ALA A 1 198 ? 1.973 -3.559 -22.359 1 98.81 198 ALA A O 1
ATOM 1406 N N . ILE A 1 199 ? 4.148 -4.047 -22.109 1 98.88 199 ILE A N 1
ATOM 1407 C CA . ILE A 1 199 ? 4.008 -5.5 -22.109 1 98.88 199 ILE A CA 1
ATOM 1408 C C . ILE A 1 199 ? 4.562 -6.082 -20.812 1 98.88 199 ILE A C 1
ATOM 1410 O O . ILE A 1 199 ? 5.672 -5.742 -20.406 1 98.88 199 ILE A O 1
ATOM 1414 N N . VAL A 1 200 ? 3.777 -6.914 -20.109 1 98.94 200 VAL A N 1
ATOM 1415 C CA . VAL A 1 200 ? 4.195 -7.578 -18.891 1 98.94 200 VAL A CA 1
ATOM 1416 C C . VAL A 1 200 ? 4.801 -8.945 -19.219 1 98.94 200 VAL A C 1
ATOM 1418 O O . VAL A 1 200 ? 4.191 -9.742 -19.938 1 98.94 200 VAL A O 1
ATOM 1421 N N . VAL A 1 201 ? 5.98 -9.172 -18.719 1 98.88 201 VAL A N 1
ATOM 1422 C CA . VAL A 1 201 ? 6.66 -10.461 -18.844 1 98.88 201 VAL A CA 1
ATOM 1423 C C . VAL A 1 201 ? 6.969 -11.023 -17.453 1 98.88 201 VAL A C 1
ATOM 1425 O O . VAL A 1 201 ? 7.629 -10.367 -16.656 1 98.88 201 VAL A O 1
ATOM 1428 N N . ILE A 1 202 ? 6.441 -12.188 -17.188 1 98.88 202 ILE A N 1
ATOM 1429 C CA . ILE A 1 202 ? 6.695 -12.852 -15.906 1 98.88 202 ILE A CA 1
ATOM 1430 C C . ILE A 1 202 ? 7.711 -13.969 -16.109 1 98.88 202 ILE A C 1
ATOM 1432 O O . ILE A 1 202 ? 7.453 -14.938 -16.828 1 98.88 202 ILE A O 1
ATOM 1436 N N . ASN A 1 203 ? 8.906 -13.867 -15.5 1 98.56 203 ASN A N 1
ATOM 1437 C CA . ASN A 1 203 ? 10 -14.812 -15.688 1 98.56 203 ASN A CA 1
ATOM 1438 C C . ASN A 1 203 ? 10.938 -14.836 -14.484 1 98.56 203 ASN A C 1
ATOM 1440 O O . ASN A 1 203 ? 11.555 -13.82 -14.156 1 98.56 203 ASN A O 1
ATOM 1444 N N . PRO A 1 204 ? 11.156 -15.969 -13.812 1 98.25 204 PRO A N 1
ATOM 1445 C CA . PRO A 1 204 ? 10.461 -17.25 -14 1 98.25 204 PRO A CA 1
ATOM 1446 C C . PRO A 1 204 ? 8.945 -17.109 -13.898 1 98.25 204 PRO A C 1
ATOM 1448 O O . PRO A 1 204 ? 8.445 -16.234 -13.195 1 98.25 204 PRO A O 1
ATOM 1451 N N . ASN A 1 205 ? 8.273 -18 -14.602 1 98.56 205 ASN A N 1
ATOM 1452 C CA . ASN A 1 205 ? 6.879 -17.703 -14.922 1 98.56 205 ASN A CA 1
ATOM 1453 C C . ASN A 1 205 ? 5.93 -18.328 -13.906 1 98.56 205 ASN A C 1
ATOM 1455 O O . ASN A 1 205 ? 6.023 -19.531 -13.617 1 98.56 205 ASN A O 1
ATOM 1459 N N . ASN A 1 206 ? 5.156 -17.641 -13.219 1 97.62 206 ASN A N 1
ATOM 1460 C CA . ASN A 1 206 ? 3.883 -18.016 -12.609 1 97.62 206 ASN A CA 1
ATOM 1461 C C . ASN A 1 206 ? 2.711 -17.703 -13.539 1 97.62 206 ASN A C 1
ATOM 1463 O O . ASN A 1 206 ? 2.473 -16.547 -13.883 1 97.62 206 ASN A O 1
ATOM 1467 N N . PRO A 1 207 ? 2.129 -18.688 -14.055 1 97.75 207 PRO A N 1
ATOM 1468 C CA . PRO A 1 207 ? 1.843 -19.938 -13.336 1 97.75 207 PRO A CA 1
ATOM 1469 C C . PRO A 1 207 ? 2.488 -21.156 -13.984 1 97.75 207 PRO A C 1
ATOM 1471 O O . PRO A 1 207 ? 2.221 -22.297 -13.578 1 97.75 207 PRO A O 1
ATOM 1474 N N . CYS A 1 208 ? 3.385 -21 -14.953 1 98.06 208 CYS A N 1
ATOM 1475 C CA . CYS A 1 208 ? 3.709 -22.141 -15.805 1 98.06 208 CYS A CA 1
ATOM 1476 C C . CYS A 1 208 ? 5.023 -22.781 -15.383 1 98.06 208 CYS A C 1
ATOM 1478 O O . CYS A 1 208 ? 5.328 -23.906 -15.781 1 98.06 208 CYS A O 1
ATOM 1480 N N . GLY A 1 209 ? 5.824 -22.047 -14.648 1 97.94 209 GLY A N 1
ATOM 1481 C CA . GLY A 1 209 ? 7.102 -22.578 -14.211 1 97.94 209 GLY A CA 1
ATOM 1482 C C . GLY A 1 209 ? 8.188 -22.469 -15.266 1 97.94 209 GLY A C 1
ATOM 1483 O O . GLY A 1 209 ? 9.297 -22.984 -15.086 1 97.94 209 GLY A O 1
ATOM 1484 N N . ALA A 1 210 ? 7.938 -21.75 -16.344 1 97.62 210 ALA A N 1
ATOM 1485 C CA . ALA A 1 210 ? 8.891 -21.594 -17.438 1 97.62 210 ALA A CA 1
ATOM 1486 C C . ALA A 1 210 ? 10.023 -20.641 -17.031 1 97.62 210 ALA A C 1
ATOM 1488 O O . ALA A 1 210 ? 9.82 -19.719 -16.25 1 97.62 210 ALA A O 1
ATOM 1489 N N . VAL A 1 211 ? 11.18 -20.906 -17.516 1 98.31 211 VAL A N 1
ATOM 1490 C CA . VAL A 1 211 ? 12.328 -20.016 -17.516 1 98.31 211 VAL A CA 1
ATOM 1491 C C . VAL A 1 211 ? 12.758 -19.719 -18.938 1 98.31 211 VAL A C 1
ATOM 1493 O O . VAL A 1 211 ? 13.148 -20.609 -19.688 1 98.31 211 VAL A O 1
ATOM 1496 N N . TYR A 1 212 ? 12.625 -18.469 -19.344 1 98.06 212 TYR A N 1
ATOM 1497 C CA . TYR A 1 212 ? 12.836 -18.125 -20.75 1 98.06 212 TYR A CA 1
ATOM 1498 C C . TYR A 1 212 ? 14.32 -18.141 -21.094 1 98.06 212 TYR A C 1
ATOM 1500 O O . TYR A 1 212 ? 15.156 -17.719 -20.297 1 98.06 212 TYR A O 1
ATOM 1508 N N . SER A 1 213 ? 14.625 -18.578 -22.281 1 96.81 213 SER A N 1
ATOM 1509 C CA . SER A 1 213 ? 15.984 -18.578 -22.797 1 96.81 213 SER A CA 1
ATOM 1510 C C . SER A 1 213 ? 16.453 -17.156 -23.125 1 96.81 213 SER A C 1
ATOM 1512 O O . SER A 1 213 ? 15.625 -16.25 -23.25 1 96.81 213 SER A O 1
ATOM 1514 N N . THR A 1 214 ? 17.734 -17.016 -23.25 1 96.56 214 THR A N 1
ATOM 1515 C CA . THR A 1 214 ? 18.312 -15.75 -23.672 1 96.56 214 THR A CA 1
ATOM 1516 C C . THR A 1 214 ? 17.75 -15.32 -25.031 1 96.56 214 THR A C 1
ATOM 1518 O O . THR A 1 214 ? 17.469 -14.141 -25.25 1 96.56 214 THR A O 1
ATOM 1521 N N . GLN A 1 215 ? 17.562 -16.281 -25.875 1 97.62 215 GLN A N 1
ATOM 1522 C CA . GLN A 1 215 ? 17.047 -16 -27.219 1 97.62 215 GLN A CA 1
ATOM 1523 C C . GLN A 1 215 ? 15.617 -15.477 -27.141 1 97.62 215 GLN A C 1
ATOM 1525 O O . GLN A 1 215 ? 15.273 -14.516 -27.844 1 97.62 215 GLN A O 1
ATOM 1530 N N . HIS A 1 216 ? 14.781 -16.078 -26.375 1 98.38 216 HIS A N 1
ATOM 1531 C CA . HIS A 1 216 ? 13.391 -15.656 -26.281 1 98.38 216 HIS A CA 1
ATOM 1532 C C . HIS A 1 216 ? 13.281 -14.289 -25.609 1 98.38 216 HIS A C 1
ATOM 1534 O O . HIS A 1 216 ? 12.438 -13.477 -26 1 98.38 216 HIS A O 1
ATOM 1540 N N . LEU A 1 217 ? 14.117 -14.023 -24.594 1 98.25 217 LEU A N 1
ATOM 1541 C CA . LEU A 1 217 ? 14.148 -12.711 -23.953 1 98.25 217 LEU A CA 1
ATOM 1542 C C . LEU A 1 217 ? 14.547 -11.633 -24.953 1 98.25 217 LEU A C 1
ATOM 1544 O O . LEU A 1 217 ? 13.992 -10.531 -24.953 1 98.25 217 LEU A O 1
ATOM 1548 N N . LEU A 1 218 ? 15.492 -11.961 -25.781 1 98.38 218 LEU A N 1
ATOM 1549 C CA . LEU A 1 218 ? 15.891 -11.047 -26.844 1 98.38 218 LEU A CA 1
ATOM 1550 C C . LEU A 1 218 ? 14.719 -10.758 -27.781 1 98.38 218 LEU A C 1
ATOM 1552 O O . LEU A 1 218 ? 14.461 -9.602 -28.125 1 98.38 218 LEU A O 1
ATOM 1556 N N . GLN A 1 219 ? 14.016 -11.781 -28.188 1 98.81 219 GLN A N 1
ATOM 1557 C CA . GLN A 1 219 ? 12.867 -11.625 -29.078 1 98.81 219 GLN A CA 1
ATOM 1558 C C . GLN A 1 219 ? 11.797 -10.75 -28.453 1 98.81 219 GLN A C 1
ATOM 1560 O O . GLN A 1 219 ? 11.18 -9.922 -29.125 1 98.81 219 GLN A O 1
ATOM 1565 N N . ILE A 1 220 ? 11.578 -10.922 -27.156 1 98.88 220 ILE A N 1
ATOM 1566 C CA . ILE A 1 220 ? 10.609 -10.117 -26.438 1 98.88 220 ILE A CA 1
ATOM 1567 C C . ILE A 1 220 ? 11.039 -8.656 -26.438 1 98.88 220 ILE A C 1
ATOM 1569 O O . ILE A 1 220 ? 10.234 -7.758 -26.703 1 98.88 220 ILE A O 1
ATOM 1573 N N . SER A 1 221 ? 12.305 -8.414 -26.172 1 98.38 221 SER A N 1
ATOM 1574 C CA . SER A 1 221 ? 12.836 -7.059 -26.125 1 98.38 221 SER A CA 1
ATOM 1575 C C . SER A 1 221 ? 12.727 -6.383 -27.484 1 98.38 221 SER A C 1
ATOM 1577 O O . SER A 1 221 ? 12.391 -5.199 -27.578 1 98.38 221 SER A O 1
ATOM 1579 N N . GLU A 1 222 ? 13.008 -7.133 -28.516 1 98.75 222 GLU A N 1
ATOM 1580 C CA . GLU A 1 222 ? 12.891 -6.605 -29.875 1 98.75 222 GLU A CA 1
ATOM 1581 C C . GLU A 1 222 ? 11.445 -6.27 -30.219 1 98.75 222 GLU A C 1
ATOM 1583 O O . GLU A 1 222 ? 11.172 -5.254 -30.859 1 98.75 222 GLU A O 1
ATOM 1588 N N . THR A 1 223 ? 10.562 -7.125 -29.812 1 98.81 223 THR A N 1
ATOM 1589 C CA . THR A 1 223 ? 9.141 -6.871 -30.031 1 98.81 223 THR A CA 1
ATOM 1590 C C . THR A 1 223 ? 8.711 -5.602 -29.297 1 98.81 223 THR A C 1
ATOM 1592 O O . THR A 1 223 ? 7.992 -4.77 -29.859 1 98.81 223 THR A O 1
ATOM 1595 N N . ALA A 1 224 ? 9.141 -5.422 -28.047 1 98.69 224 ALA A N 1
ATOM 1596 C CA . ALA A 1 224 ? 8.828 -4.223 -27.266 1 98.69 224 ALA A CA 1
ATOM 1597 C C . ALA A 1 224 ? 9.359 -2.971 -27.953 1 98.69 224 ALA A C 1
ATOM 1599 O O . ALA A 1 224 ? 8.68 -1.945 -28.016 1 98.69 224 ALA A O 1
ATOM 1600 N N . LYS A 1 225 ? 10.547 -3.059 -28.484 1 98.25 225 LYS A N 1
ATOM 1601 C CA . LYS A 1 225 ? 11.141 -1.954 -29.234 1 98.25 225 LYS A CA 1
ATOM 1602 C C . LYS A 1 225 ? 10.289 -1.589 -30.453 1 98.25 225 LYS A C 1
ATOM 1604 O O . LYS A 1 225 ? 10.016 -0.412 -30.688 1 98.25 225 LYS A O 1
ATOM 1609 N N . GLU A 1 226 ? 9.945 -2.621 -31.188 1 97.94 226 GLU A N 1
ATOM 1610 C CA . GLU A 1 226 ? 9.102 -2.412 -32.344 1 97.94 226 GLU A CA 1
ATOM 1611 C C . GLU A 1 226 ? 7.816 -1.685 -31.984 1 97.94 226 GLU A C 1
ATOM 1613 O O . GLU A 1 226 ? 7.34 -0.83 -32.75 1 97.94 226 GLU A O 1
ATOM 1618 N N . LEU A 1 227 ? 7.27 -1.988 -30.891 1 97.69 227 LEU A N 1
ATOM 1619 C CA . LEU A 1 227 ? 5.996 -1.431 -30.438 1 97.69 227 LEU A CA 1
ATOM 1620 C C . LEU A 1 227 ? 6.199 -0.076 -29.766 1 97.69 227 LEU A C 1
ATOM 1622 O O . LEU A 1 227 ? 5.238 0.673 -29.578 1 97.69 227 LEU A O 1
ATOM 1626 N N . GLY A 1 228 ? 7.414 0.256 -29.359 1 97.12 228 GLY A N 1
ATOM 1627 C CA . GLY A 1 228 ? 7.711 1.497 -28.656 1 97.12 228 GLY A CA 1
ATOM 1628 C C . GLY A 1 228 ? 7.199 1.516 -27.234 1 97.12 228 GLY A C 1
ATOM 1629 O O . GLY A 1 228 ? 6.75 2.553 -26.75 1 97.12 228 GLY A O 1
ATOM 1630 N N . VAL A 1 229 ? 7.16 0.363 -26.562 1 98.12 229 VAL A N 1
ATOM 1631 C CA . VAL A 1 229 ? 6.633 0.291 -25.203 1 98.12 229 VAL A CA 1
ATOM 1632 C C . VAL A 1 229 ? 7.676 -0.326 -24.266 1 98.12 229 VAL A C 1
ATOM 1634 O O . VAL A 1 229 ? 8.539 -1.091 -24.719 1 98.12 229 VAL A O 1
ATOM 1637 N N . PRO A 1 230 ? 7.656 0.021 -22.969 1 98.69 230 PRO A N 1
ATOM 1638 C CA . PRO A 1 230 ? 8.531 -0.651 -22.016 1 98.69 230 PRO A CA 1
ATOM 1639 C C . PRO A 1 230 ? 8.078 -2.074 -21.703 1 98.69 230 PRO A C 1
ATOM 1641 O O . PRO A 1 230 ? 6.918 -2.42 -21.922 1 98.69 230 PRO A O 1
ATOM 1644 N N . VAL A 1 231 ? 9.062 -2.869 -21.203 1 98.81 231 VAL A N 1
ATOM 1645 C CA . VAL A 1 231 ? 8.773 -4.18 -20.625 1 98.81 231 VAL A CA 1
ATOM 1646 C C . VAL A 1 231 ? 8.648 -4.07 -19.109 1 98.81 231 VAL A C 1
ATOM 1648 O O . VAL A 1 231 ? 9.562 -3.578 -18.438 1 98.81 231 VAL A O 1
ATOM 1651 N N . ILE A 1 232 ? 7.5 -4.387 -18.594 1 98.94 232 ILE A N 1
ATOM 1652 C CA . ILE A 1 232 ? 7.402 -4.66 -17.172 1 98.94 232 ILE A CA 1
ATOM 1653 C C . ILE A 1 232 ? 7.848 -6.09 -16.891 1 98.94 232 ILE A C 1
ATOM 1655 O O . ILE A 1 232 ? 7.145 -7.047 -17.234 1 98.94 232 ILE A O 1
ATOM 1659 N N . ALA A 1 233 ? 8.984 -6.211 -16.312 1 98.81 233 ALA A N 1
ATOM 1660 C CA . ALA A 1 233 ? 9.57 -7.516 -16.031 1 98.81 233 ALA A CA 1
ATOM 1661 C C . ALA A 1 233 ? 9.273 -7.961 -14.594 1 98.81 233 ALA A C 1
ATOM 1663 O O . ALA A 1 233 ? 9.953 -7.547 -13.656 1 98.81 233 ALA A O 1
ATOM 1664 N N . ASP A 1 234 ? 8.266 -8.773 -14.469 1 98.81 234 ASP A N 1
ATOM 1665 C CA . ASP A 1 234 ? 7.969 -9.375 -13.172 1 98.81 234 ASP A CA 1
ATOM 1666 C C . ASP A 1 234 ? 8.93 -10.516 -12.852 1 98.81 234 ASP A C 1
ATOM 1668 O O . ASP A 1 234 ? 8.781 -11.625 -13.375 1 98.81 234 ASP A O 1
ATOM 1672 N N . GLU A 1 235 ? 9.859 -10.234 -11.969 1 98.5 235 GLU A N 1
ATOM 1673 C CA . GLU A 1 235 ? 10.93 -11.172 -11.664 1 98.5 235 GLU A CA 1
ATOM 1674 C C . GLU A 1 235 ? 10.953 -11.523 -10.18 1 98.5 235 GLU A C 1
ATOM 1676 O O . GLU A 1 235 ? 12.023 -11.68 -9.586 1 98.5 235 GLU A O 1
ATOM 1681 N N . VAL A 1 236 ? 9.766 -11.625 -9.578 1 98 236 VAL A N 1
ATOM 1682 C CA . VAL A 1 236 ? 9.633 -11.93 -8.156 1 98 236 VAL A CA 1
ATOM 1683 C C . VAL A 1 236 ? 10.25 -13.297 -7.863 1 98 236 VAL A C 1
ATOM 1685 O O . VAL A 1 236 ? 10.719 -13.539 -6.75 1 98 236 VAL A O 1
ATOM 1688 N N . TYR A 1 237 ? 10.359 -14.188 -8.859 1 98 237 TYR A N 1
ATOM 1689 C CA . TYR A 1 237 ? 10.938 -15.516 -8.703 1 98 237 TYR A CA 1
ATOM 1690 C C . TYR A 1 237 ? 12.367 -15.555 -9.234 1 98 237 TYR A C 1
ATOM 1692 O O . TYR A 1 237 ? 12.906 -16.625 -9.5 1 98 237 TYR A O 1
ATOM 1700 N N . ALA A 1 238 ? 13.016 -14.406 -9.375 1 96.38 238 ALA A N 1
ATOM 1701 C CA . ALA A 1 238 ? 14.391 -14.359 -9.883 1 96.38 238 ALA A CA 1
ATOM 1702 C C . ALA A 1 238 ? 15.289 -15.328 -9.117 1 96.38 238 ALA A C 1
ATOM 1704 O O . ALA A 1 238 ? 15.195 -15.438 -7.891 1 96.38 238 ALA A O 1
ATOM 1705 N N . HIS A 1 239 ? 16.062 -16.109 -9.836 1 93.69 239 HIS A N 1
ATOM 1706 C CA . HIS A 1 239 ? 17.109 -17 -9.352 1 93.69 239 HIS A CA 1
ATOM 1707 C C . HIS A 1 239 ? 16.5 -18.281 -8.758 1 93.69 239 HIS A C 1
ATOM 1709 O O . HIS A 1 239 ? 17.234 -19.156 -8.297 1 93.69 239 HIS A O 1
ATOM 1715 N N . MET A 1 240 ? 15.188 -18.391 -8.688 1 96.44 240 MET A N 1
ATOM 1716 C CA . MET A 1 240 ? 14.555 -19.641 -8.289 1 96.44 240 MET A CA 1
ATOM 1717 C C . MET A 1 240 ? 14.375 -20.562 -9.492 1 96.44 240 MET A C 1
ATOM 1719 O O . MET A 1 240 ? 13.25 -20.859 -9.891 1 96.44 240 MET A O 1
ATOM 1723 N N . VAL A 1 241 ? 15.469 -21.047 -9.992 1 97.06 241 VAL A N 1
ATOM 1724 C CA . VAL A 1 241 ? 15.539 -21.875 -11.188 1 97.06 241 VAL A CA 1
ATOM 1725 C C . VAL A 1 241 ? 16.219 -23.203 -10.867 1 97.06 241 VAL A C 1
ATOM 1727 O O . VAL A 1 241 ? 17.016 -23.281 -9.922 1 97.06 241 VAL A O 1
ATOM 1730 N N . PHE A 1 242 ? 15.883 -24.188 -11.578 1 91.38 242 PHE A N 1
ATOM 1731 C CA . PHE A 1 242 ? 16.297 -25.547 -11.305 1 91.38 242 PHE A CA 1
ATOM 1732 C C . PHE A 1 242 ? 17.062 -26.125 -12.484 1 91.38 242 PHE A C 1
ATOM 1734 O O . PHE A 1 242 ? 16.969 -25.609 -13.602 1 91.38 242 PHE A O 1
ATOM 1741 N N . GLY A 1 243 ? 17.734 -27.219 -12.188 1 87.12 243 GLY A N 1
ATOM 1742 C CA . GLY A 1 243 ? 18.438 -27.953 -13.234 1 87.12 243 GLY A CA 1
ATOM 1743 C C . GLY A 1 243 ? 19.469 -27.125 -13.969 1 87.12 243 GLY A C 1
ATOM 1744 O O . GLY A 1 243 ? 20.297 -26.469 -13.344 1 87.12 243 GLY A O 1
ATOM 1745 N N . ALA A 1 244 ? 19.406 -27.188 -15.289 1 88.25 244 ALA A N 1
ATOM 1746 C CA . ALA A 1 244 ? 20.391 -26.5 -16.125 1 88.25 244 ALA A CA 1
ATOM 1747 C C . ALA A 1 244 ? 19.922 -25.094 -16.5 1 88.25 244 ALA A C 1
ATOM 1749 O O . ALA A 1 244 ? 20.656 -24.328 -17.109 1 88.25 244 ALA A O 1
ATOM 1750 N N . SER A 1 245 ? 18.766 -24.766 -16.031 1 92.31 245 SER A N 1
ATOM 1751 C CA . SER A 1 245 ? 18.234 -23.453 -16.391 1 92.31 245 SER A CA 1
ATOM 1752 C C . SER A 1 245 ? 18.953 -22.328 -15.656 1 92.31 245 SER A C 1
ATOM 1754 O O . SER A 1 245 ? 19.406 -22.516 -14.523 1 92.31 245 SER A O 1
ATOM 1756 N N . LYS A 1 246 ? 19.094 -21.234 -16.375 1 93.44 246 LYS A N 1
ATOM 1757 C CA . LYS A 1 246 ? 19.703 -20.047 -15.812 1 93.44 246 LYS A CA 1
ATOM 1758 C C . LYS A 1 246 ? 18.797 -18.828 -15.953 1 93.44 246 LYS A C 1
ATOM 1760 O O . LYS A 1 246 ? 18.188 -18.609 -17 1 93.44 246 LYS A O 1
ATOM 1765 N N . PHE A 1 247 ? 18.766 -18.141 -14.891 1 95.88 247 PHE A N 1
ATOM 1766 C CA . PHE A 1 247 ? 17.984 -16.906 -14.922 1 95.88 247 PHE A CA 1
ATOM 1767 C C . PHE A 1 247 ? 18.812 -15.758 -15.508 1 95.88 247 PHE A C 1
ATOM 1769 O O . PHE A 1 247 ? 19.938 -15.508 -15.07 1 95.88 247 PHE A O 1
ATOM 1776 N N . VAL A 1 248 ? 18.266 -15.102 -16.531 1 95.31 248 VAL A N 1
ATOM 1777 C CA . VAL A 1 248 ? 18.828 -13.883 -17.094 1 95.31 248 VAL A CA 1
ATOM 1778 C C . VAL A 1 248 ? 17.844 -12.727 -16.922 1 95.31 248 VAL A C 1
ATOM 1780 O O . VAL A 1 248 ? 16.703 -12.789 -17.391 1 95.31 248 VAL A O 1
ATOM 1783 N N . PRO A 1 249 ? 18.281 -11.688 -16.156 1 96.19 249 PRO A N 1
ATOM 1784 C CA . PRO A 1 249 ? 17.375 -10.555 -15.961 1 96.19 249 PRO A CA 1
ATOM 1785 C C . PRO A 1 249 ? 17 -9.867 -17.266 1 96.19 249 PRO A C 1
ATOM 1787 O O . PRO A 1 249 ? 17.844 -9.703 -18.141 1 96.19 249 PRO A O 1
ATOM 1790 N N . MET A 1 250 ? 15.75 -9.477 -17.391 1 96.88 250 MET A N 1
ATOM 1791 C CA . MET A 1 250 ? 15.281 -8.742 -18.562 1 96.88 250 MET A CA 1
ATOM 1792 C C . MET A 1 250 ? 16.062 -7.441 -18.75 1 96.88 250 MET A C 1
ATOM 1794 O O . MET A 1 250 ? 16.266 -6.98 -19.875 1 96.88 250 MET A O 1
ATOM 1798 N N . ALA A 1 251 ? 16.562 -6.898 -17.641 1 96 251 ALA A N 1
ATOM 1799 C CA . ALA A 1 251 ? 17.328 -5.648 -17.656 1 96 251 ALA A CA 1
ATOM 1800 C C . ALA A 1 251 ? 18.578 -5.773 -18.516 1 96 251 ALA A C 1
ATOM 1802 O O . ALA A 1 251 ? 19.125 -4.77 -18.969 1 96 251 ALA A O 1
ATOM 1803 N N . SER A 1 252 ? 19.062 -6.996 -18.734 1 94.5 252 SER A N 1
ATOM 1804 C CA . SER A 1 252 ? 20.203 -7.227 -19.594 1 94.5 252 SER A CA 1
ATOM 1805 C C . SER A 1 252 ? 19.938 -6.727 -21.016 1 94.5 252 SER A C 1
ATOM 1807 O O . SER A 1 252 ? 20.875 -6.477 -21.781 1 94.5 252 SER A O 1
ATOM 1809 N N . TYR A 1 253 ? 18.719 -6.555 -21.344 1 95.5 253 TYR A N 1
ATOM 1810 C CA . TYR A 1 253 ? 18.344 -6.148 -22.703 1 95.5 253 TYR A CA 1
ATOM 1811 C C . TYR A 1 253 ? 17.781 -4.734 -22.703 1 95.5 253 TYR A C 1
ATOM 1813 O O . TYR A 1 253 ? 17.109 -4.336 -23.656 1 95.5 253 TYR A O 1
ATOM 1821 N N . ALA A 1 254 ? 18.047 -4.004 -21.656 1 95.5 254 ALA A N 1
ATOM 1822 C CA . ALA A 1 254 ? 17.5 -2.664 -21.5 1 95.5 254 ALA A CA 1
ATOM 1823 C C . ALA A 1 254 ? 18.031 -1.721 -22.578 1 95.5 254 ALA A C 1
ATOM 1825 O O . ALA A 1 254 ? 17.422 -0.68 -22.844 1 95.5 254 ALA A O 1
ATOM 1826 N N . HIS A 1 255 ? 19.109 -2.021 -23.219 1 94.5 255 HIS A N 1
ATOM 1827 C CA . HIS A 1 255 ? 19.641 -1.221 -24.312 1 94.5 255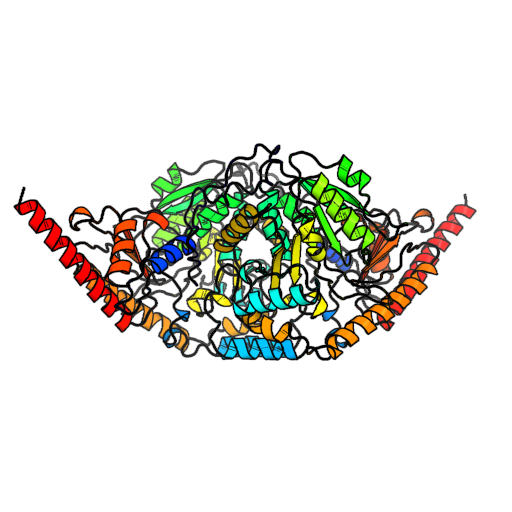 HIS A CA 1
ATOM 1828 C C . HIS A 1 255 ? 18.75 -1.314 -25.547 1 94.5 255 HIS A C 1
ATOM 1830 O O . HIS A 1 255 ? 18.828 -0.467 -26.438 1 94.5 255 HIS A O 1
ATOM 1836 N N . ILE A 1 256 ? 17.906 -2.34 -25.625 1 96.88 256 ILE A N 1
ATOM 1837 C CA . ILE A 1 256 ? 17 -2.543 -26.75 1 96.88 256 ILE A CA 1
ATOM 1838 C C . ILE A 1 256 ? 15.672 -1.858 -26.469 1 96.88 256 ILE A C 1
ATOM 1840 O O . ILE A 1 256 ? 15.18 -1.081 -27.297 1 96.88 256 ILE A O 1
ATOM 1844 N N . ALA A 1 257 ? 15.086 -2.068 -25.344 1 97.25 257 ALA A N 1
ATOM 1845 C CA . ALA A 1 257 ? 13.844 -1.462 -24.859 1 97.25 257 ALA A CA 1
ATOM 1846 C C . ALA A 1 257 ? 13.891 -1.225 -23.359 1 97.25 257 ALA A C 1
ATOM 1848 O O . ALA A 1 257 ? 14.484 -2.012 -22.625 1 97.25 257 ALA A O 1
ATOM 1849 N N . PRO A 1 258 ? 13.258 -0.109 -22.906 1 97.5 258 PRO A N 1
ATOM 1850 C CA . PRO A 1 258 ? 13.266 0.133 -21.453 1 97.5 258 PRO A CA 1
ATOM 1851 C C . PRO A 1 258 ? 12.656 -1.021 -20.656 1 97.5 258 PRO A C 1
ATOM 1853 O O . PRO A 1 258 ? 11.68 -1.629 -21.094 1 97.5 258 PRO A O 1
ATOM 1856 N N . VAL A 1 259 ? 13.273 -1.272 -19.484 1 97.94 259 VAL A N 1
ATOM 1857 C CA . VAL A 1 259 ? 12.812 -2.357 -18.625 1 97.94 259 VAL A CA 1
ATOM 1858 C C . VAL A 1 259 ? 12.484 -1.816 -17.234 1 97.94 259 VAL A C 1
ATOM 1860 O O . VAL A 1 259 ? 13.289 -1.09 -16.656 1 97.94 259 VAL A O 1
ATOM 1863 N N . ILE A 1 260 ? 11.312 -2.1 -16.781 1 98.69 260 ILE A N 1
ATOM 1864 C CA . ILE A 1 260 ? 10.906 -1.856 -15.398 1 98.69 260 ILE A CA 1
ATOM 1865 C C . ILE A 1 260 ? 10.797 -3.184 -14.648 1 98.69 260 ILE A C 1
ATOM 1867 O O . ILE A 1 260 ? 9.852 -3.947 -14.859 1 98.69 260 ILE A O 1
ATOM 1871 N N . THR A 1 261 ? 11.734 -3.428 -13.75 1 98.38 261 THR A N 1
ATOM 1872 C CA . THR A 1 261 ? 11.805 -4.703 -13.047 1 98.38 261 THR A CA 1
ATOM 1873 C C . THR A 1 261 ? 10.977 -4.656 -11.766 1 98.38 261 THR A C 1
ATOM 1875 O O . THR A 1 261 ? 11.078 -3.701 -10.992 1 98.38 261 THR A O 1
ATOM 1878 N N . ILE A 1 262 ? 10.141 -5.645 -11.602 1 98.81 262 ILE A N 1
ATOM 1879 C CA . ILE A 1 262 ? 9.438 -5.871 -10.344 1 98.81 262 ILE A CA 1
ATOM 1880 C C . ILE A 1 262 ? 10.109 -7.008 -9.578 1 98.81 262 ILE A C 1
ATOM 1882 O O . ILE A 1 262 ? 10.328 -8.094 -10.125 1 98.81 262 ILE A O 1
ATOM 1886 N N . GLY A 1 263 ? 10.477 -6.762 -8.336 1 98.25 263 GLY A N 1
ATOM 1887 C CA . GLY A 1 263 ? 10.992 -7.762 -7.414 1 98.25 263 GLY A CA 1
ATOM 1888 C C . GLY A 1 263 ? 10.477 -7.59 -6 1 98.25 263 GLY A C 1
ATOM 1889 O O . GLY A 1 263 ? 9.766 -6.629 -5.703 1 98.25 263 GLY A O 1
ATOM 1890 N N . ALA A 1 264 ? 10.766 -8.562 -5.148 1 98.31 264 ALA A N 1
ATOM 1891 C CA . ALA A 1 264 ? 10.336 -8.539 -3.752 1 98.31 264 ALA A CA 1
ATOM 1892 C C . ALA A 1 264 ? 11.094 -9.57 -2.924 1 98.31 264 ALA A C 1
ATOM 1894 O O . ALA A 1 264 ? 11.773 -10.438 -3.475 1 98.31 264 ALA A O 1
ATOM 1895 N N . ILE A 1 265 ? 10.977 -9.477 -1.625 1 97.44 265 ILE A N 1
ATOM 1896 C CA . ILE A 1 265 ? 11.633 -10.438 -0.742 1 97.44 265 ILE A CA 1
ATOM 1897 C C . ILE A 1 265 ? 10.68 -11.602 -0.453 1 97.44 265 ILE A C 1
ATOM 1899 O O . ILE A 1 265 ? 11.023 -12.516 0.293 1 97.44 265 ILE A O 1
ATOM 1903 N N . SER A 1 266 ? 9.555 -11.672 -1.087 1 97.19 266 SER A N 1
ATOM 1904 C CA . SER A 1 266 ? 8.445 -12.562 -0.756 1 97.19 266 SER A CA 1
ATOM 1905 C C . SER A 1 266 ? 8.789 -14.008 -1.098 1 97.19 266 SER A C 1
ATOM 1907 O O . SER A 1 266 ? 8.328 -14.938 -0.422 1 97.19 266 SER A O 1
ATOM 1909 N N . LYS A 1 267 ? 9.5 -14.234 -2.227 1 96.88 267 LYS A N 1
ATOM 1910 C CA . LYS A 1 267 ? 9.617 -15.594 -2.73 1 96.88 267 LYS A CA 1
ATOM 1911 C C . LYS A 1 267 ? 11 -16.172 -2.436 1 96.88 267 LYS A C 1
ATOM 1913 O O . LYS A 1 267 ? 11.156 -16.984 -1.518 1 96.88 267 LYS A O 1
ATOM 1918 N N . ARG A 1 268 ? 12.008 -15.531 -2.979 1 94.62 268 ARG A N 1
ATOM 1919 C CA . ARG A 1 268 ? 13.359 -16.047 -2.826 1 94.62 268 ARG A CA 1
ATOM 1920 C C . ARG A 1 268 ? 13.773 -16.078 -1.358 1 94.62 268 ARG A C 1
ATOM 1922 O O . ARG A 1 268 ? 14.547 -16.938 -0.942 1 94.62 268 ARG A O 1
ATOM 1929 N N . PHE A 1 269 ? 13.219 -15.195 -0.542 1 95.94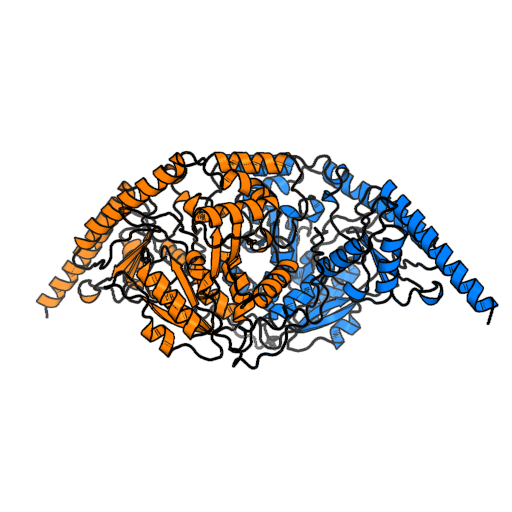 269 PHE A N 1
ATOM 1930 C CA . PHE A 1 269 ? 13.641 -15.086 0.849 1 95.94 269 PHE A CA 1
ATOM 1931 C C . PHE A 1 269 ? 12.547 -15.578 1.787 1 95.94 269 PHE A C 1
ATOM 1933 O O . PHE A 1 269 ? 12.68 -15.484 3.01 1 95.94 269 PHE A O 1
ATOM 1940 N N . MET A 1 270 ? 11.453 -16.047 1.28 1 96.69 270 MET A N 1
ATOM 1941 C CA . MET A 1 270 ? 10.367 -16.688 2.02 1 96.69 270 MET A CA 1
ATOM 1942 C C . MET A 1 270 ? 9.766 -15.742 3.043 1 96.69 270 MET A C 1
ATOM 1944 O O . MET A 1 270 ? 9.57 -16.109 4.203 1 96.69 270 MET A O 1
ATOM 1948 N N . LEU A 1 271 ? 9.523 -14.477 2.604 1 97.38 271 LEU A N 1
ATOM 1949 C CA . LEU A 1 271 ? 8.969 -13.477 3.508 1 97.38 271 LEU A CA 1
ATOM 1950 C C . LEU A 1 271 ? 7.797 -12.75 2.861 1 97.38 271 LEU A C 1
ATOM 1952 O O . LEU A 1 271 ? 7.758 -11.516 2.836 1 97.38 271 LEU A O 1
ATOM 1956 N N . PRO A 1 272 ? 6.816 -13.5 2.355 1 97.25 272 PRO A N 1
ATOM 1957 C CA . PRO A 1 272 ? 5.723 -12.836 1.643 1 97.25 272 PRO A CA 1
ATOM 1958 C C . PRO A 1 272 ? 4.91 -11.906 2.543 1 97.25 272 PRO A C 1
ATOM 1960 O O . PRO A 1 272 ? 4.461 -10.844 2.1 1 97.25 272 PRO A O 1
ATOM 1963 N N . GLY A 1 273 ? 4.785 -12.219 3.799 1 97.56 273 GLY A N 1
ATOM 1964 C CA . GLY A 1 273 ? 3.965 -11.438 4.707 1 97.56 273 GLY A CA 1
ATOM 1965 C C . GLY A 1 273 ? 4.594 -10.109 5.082 1 97.56 273 GLY A C 1
ATOM 1966 O O . GLY A 1 273 ? 3.922 -9.227 5.621 1 97.56 273 GLY A O 1
ATOM 1967 N N . TRP A 1 274 ? 5.879 -9.93 4.863 1 98.31 274 TRP A N 1
ATOM 1968 C CA . TRP A 1 274 ? 6.578 -8.719 5.281 1 98.31 274 TRP A CA 1
ATOM 1969 C C . TRP A 1 274 ? 6.301 -7.566 4.32 1 98.31 274 TRP A C 1
ATOM 1971 O O . TRP A 1 274 ? 6.527 -6.402 4.652 1 98.31 274 TRP A O 1
ATOM 1981 N N . ARG A 1 275 ? 5.809 -7.871 3.133 1 98.12 275 ARG A N 1
ATOM 1982 C CA . ARG A 1 275 ? 5.266 -6.914 2.174 1 98.12 275 ARG A CA 1
ATOM 1983 C C . ARG A 1 275 ? 6.312 -5.875 1.783 1 98.12 275 ARG A C 1
ATOM 1985 O O . ARG A 1 275 ? 6.07 -4.672 1.885 1 98.12 275 ARG A O 1
ATOM 1992 N N . LEU A 1 276 ? 7.422 -6.32 1.235 1 98.69 276 LEU A N 1
ATOM 1993 C CA . LEU A 1 276 ? 8.414 -5.402 0.69 1 98.69 276 LEU A CA 1
ATOM 1994 C C . LEU A 1 276 ? 8.812 -5.809 -0.725 1 98.69 276 LEU A C 1
ATOM 1996 O O . LEU A 1 276 ? 9.188 -6.961 -0.963 1 98.69 276 LEU A O 1
ATOM 2000 N N . GLY A 1 277 ? 8.641 -4.934 -1.646 1 98.62 277 GLY A N 1
ATOM 2001 C CA . GLY A 1 277 ? 9.055 -5.09 -3.031 1 98.62 277 GLY A CA 1
ATOM 2002 C C . GLY A 1 277 ? 9.625 -3.818 -3.629 1 98.62 277 GLY A C 1
ATOM 2003 O O . GLY A 1 277 ? 9.938 -2.871 -2.904 1 98.62 277 GLY A O 1
ATOM 2004 N N . TRP A 1 278 ? 9.836 -3.836 -4.965 1 98.81 278 TRP A N 1
ATOM 2005 C CA . TRP A 1 278 ? 10.43 -2.656 -5.586 1 98.81 278 TRP A CA 1
ATOM 2006 C C . TRP A 1 278 ? 10.094 -2.598 -7.074 1 98.81 278 TRP A C 1
ATOM 2008 O O . TRP A 1 278 ? 9.727 -3.609 -7.676 1 98.81 278 TRP A O 1
ATOM 2018 N N . LEU A 1 279 ? 10.141 -1.42 -7.602 1 98.75 279 LEU A N 1
ATOM 2019 C CA . LEU A 1 279 ? 10.297 -1.113 -9.023 1 98.75 279 LEU A CA 1
ATOM 2020 C C . LEU A 1 279 ? 11.711 -0.628 -9.32 1 98.75 279 LEU A C 1
ATOM 2022 O O . LEU A 1 279 ? 12.227 0.259 -8.641 1 98.75 279 LEU A O 1
ATOM 2026 N N . ALA A 1 280 ? 12.352 -1.199 -10.234 1 98.25 280 ALA A N 1
ATOM 2027 C CA . ALA A 1 280 ? 13.656 -0.733 -10.688 1 98.25 280 ALA A CA 1
ATOM 2028 C C . ALA A 1 280 ? 13.633 -0.383 -12.172 1 98.25 280 ALA A C 1
ATOM 2030 O O . ALA A 1 280 ? 13.305 -1.228 -13.008 1 98.25 280 ALA A O 1
ATOM 2031 N N . PHE A 1 281 ? 13.969 0.823 -12.516 1 97.69 281 PHE A N 1
ATOM 2032 C CA . PHE A 1 281 ? 13.953 1.323 -13.891 1 97.69 281 PHE A CA 1
ATOM 2033 C C . PHE A 1 281 ? 15.32 1.173 -14.539 1 97.69 281 PHE A C 1
ATOM 2035 O O . PHE A 1 281 ? 16.328 1.651 -14 1 97.69 281 PHE A O 1
ATOM 2042 N N . CYS A 1 282 ? 15.406 0.465 -15.578 1 96.25 282 CYS A N 1
ATOM 2043 C CA . CYS A 1 282 ? 16.578 0.377 -16.438 1 96.25 282 CYS A CA 1
ATOM 2044 C C . CYS A 1 282 ? 16.297 0.949 -17.828 1 96.25 282 CYS A C 1
ATOM 2046 O O . CYS A 1 282 ? 15.742 0.257 -18.688 1 96.25 282 CYS A O 1
ATOM 2048 N N . ASP A 1 283 ? 16.656 2.115 -18.016 1 95 283 ASP A N 1
ATOM 2049 C CA . ASP A 1 283 ? 16.328 2.912 -19.203 1 95 283 ASP A CA 1
ATOM 2050 C C . ASP A 1 283 ? 17.531 3.76 -19.641 1 95 283 ASP A C 1
ATOM 2052 O O . ASP A 1 283 ? 17.469 4.988 -19.594 1 95 283 ASP A O 1
ATOM 2056 N N . PRO A 1 284 ? 18.547 3.088 -20.125 1 92.5 284 PRO A N 1
ATOM 2057 C CA . PRO A 1 284 ? 19.797 3.801 -20.438 1 92.5 284 PRO A CA 1
ATOM 2058 C C . PRO A 1 284 ? 19.609 4.91 -21.469 1 92.5 284 PRO A C 1
ATOM 2060 O O . PRO A 1 284 ? 20.359 5.887 -21.469 1 92.5 284 PRO A O 1
ATOM 2063 N N . ASN A 1 285 ? 18.578 4.859 -22.281 1 92.06 285 ASN A N 1
ATOM 2064 C CA . ASN A 1 285 ? 18.375 5.848 -23.328 1 92.06 285 ASN A CA 1
ATOM 2065 C C . ASN A 1 285 ? 17.406 6.945 -22.906 1 92.06 285 ASN A C 1
ATOM 2067 O O . ASN A 1 285 ? 17.125 7.867 -23.672 1 92.06 285 ASN A O 1
ATOM 2071 N N . GLY A 1 286 ? 16.828 6.852 -21.766 1 93.5 286 GLY A N 1
ATOM 2072 C CA . GLY A 1 286 ? 15.969 7.879 -21.203 1 93.5 286 GLY A CA 1
ATOM 2073 C C . GLY A 1 286 ? 14.602 7.949 -21.859 1 93.5 286 GLY A C 1
ATOM 2074 O O . GLY A 1 286 ? 13.961 9 -21.859 1 93.5 286 GLY A O 1
ATOM 2075 N N . ALA A 1 287 ? 14.203 6.848 -22.453 1 94.75 287 ALA A N 1
ATOM 2076 C CA . ALA A 1 287 ? 12.969 6.816 -23.234 1 94.75 287 ALA A CA 1
ATOM 2077 C C . ALA A 1 287 ? 11.75 6.953 -22.328 1 94.75 287 ALA A C 1
ATOM 2079 O O . ALA A 1 287 ? 10.695 7.418 -22.766 1 94.75 287 ALA A O 1
ATOM 2080 N N . ILE A 1 288 ? 11.93 6.562 -21.031 1 96.69 288 ILE A N 1
ATOM 2081 C CA . ILE A 1 288 ? 10.758 6.598 -20.156 1 96.69 288 ILE A CA 1
ATOM 2082 C C . ILE A 1 288 ? 11.086 7.379 -18.891 1 96.69 288 ILE A C 1
ATOM 2084 O O . ILE A 1 288 ? 10.617 7.031 -17.797 1 96.69 288 ILE A O 1
ATOM 2088 N N . LYS A 1 289 ? 11.852 8.391 -18.984 1 95.25 289 LYS A N 1
ATOM 2089 C CA . LYS A 1 289 ? 12.219 9.242 -17.859 1 95.25 289 LYS A CA 1
ATOM 2090 C C . LYS A 1 289 ? 10.977 9.844 -17.203 1 95.25 289 LYS A C 1
ATOM 2092 O O . LYS A 1 289 ? 10.922 9.984 -15.977 1 95.25 289 LYS A O 1
ATOM 2097 N N . HIS A 1 290 ? 10.016 10.211 -18 1 94.81 290 HIS A N 1
ATOM 2098 C CA . HIS A 1 290 ? 8.789 10.812 -17.469 1 94.81 290 HIS A CA 1
ATOM 2099 C C . HIS A 1 290 ? 7.969 9.789 -16.688 1 94.81 290 HIS A C 1
ATOM 2101 O O . HIS A 1 290 ? 7.242 10.156 -15.766 1 94.81 290 HIS A O 1
ATOM 2107 N N . VAL A 1 291 ? 8.039 8.492 -17.047 1 97.06 291 VAL A N 1
ATOM 2108 C CA . VAL A 1 291 ? 7.359 7.434 -16.312 1 97.06 291 VAL A CA 1
ATOM 2109 C C . VAL A 1 291 ? 7.98 7.293 -14.922 1 97.06 291 VAL A C 1
ATOM 2111 O O . VAL A 1 291 ? 7.266 7.129 -13.93 1 97.06 291 VAL A O 1
ATOM 2114 N N . ARG A 1 292 ? 9.273 7.359 -14.906 1 95.81 292 ARG A N 1
ATOM 2115 C CA . ARG A 1 292 ? 9.992 7.328 -13.641 1 95.81 292 ARG A CA 1
ATOM 2116 C C . ARG A 1 292 ? 9.57 8.484 -12.742 1 95.81 292 ARG A C 1
ATOM 2118 O O . ARG A 1 292 ? 9.312 8.289 -11.547 1 95.81 292 ARG A O 1
ATOM 2125 N N . THR A 1 293 ? 9.445 9.664 -13.25 1 93.56 293 THR A N 1
ATOM 2126 C CA . THR A 1 293 ? 9.031 10.852 -12.508 1 93.56 293 THR A CA 1
ATOM 2127 C C . THR A 1 293 ? 7.594 10.695 -12.016 1 93.56 293 THR A C 1
ATOM 2129 O O . THR A 1 293 ? 7.289 11.031 -10.867 1 93.56 293 THR A O 1
ATOM 2132 N N . ALA A 1 294 ? 6.742 10.195 -12.867 1 95.44 294 ALA A N 1
ATOM 2133 C CA . ALA A 1 294 ? 5.352 9.961 -12.492 1 95.44 294 ALA A CA 1
ATOM 2134 C C . ALA A 1 294 ? 5.254 8.961 -11.352 1 95.44 294 ALA A C 1
ATOM 2136 O O . ALA A 1 294 ? 4.398 9.086 -10.469 1 95.44 294 ALA A O 1
ATOM 2137 N N . THR A 1 295 ? 6.133 7.961 -11.391 1 96.31 295 THR A N 1
ATOM 2138 C CA . THR A 1 295 ? 6.164 6.969 -10.328 1 96.31 295 THR A CA 1
ATOM 2139 C C . THR A 1 295 ? 6.57 7.609 -9 1 96.31 295 THR A C 1
ATOM 2141 O O . THR A 1 295 ? 5.973 7.32 -7.961 1 96.31 295 THR A O 1
ATOM 2144 N N . GLU A 1 296 ? 7.508 8.438 -9.055 1 92.56 296 GLU A N 1
ATOM 2145 C CA . GLU A 1 296 ? 7.922 9.172 -7.863 1 92.56 296 GLU A CA 1
ATOM 2146 C C . GLU A 1 296 ? 6.773 10.016 -7.312 1 92.56 296 GLU A C 1
ATOM 2148 O O . GLU A 1 296 ? 6.555 10.055 -6.098 1 92.56 296 GLU A O 1
ATOM 2153 N N . MET A 1 297 ? 6.082 10.703 -8.141 1 92.44 297 MET A N 1
ATOM 2154 C CA . MET A 1 297 ? 4.953 11.539 -7.738 1 92.44 297 MET A CA 1
ATOM 2155 C C . MET A 1 297 ? 3.865 10.695 -7.078 1 92.44 297 MET A C 1
ATOM 2157 O O . MET A 1 297 ? 3.287 11.102 -6.07 1 92.44 297 MET A O 1
ATOM 2161 N N . LEU A 1 298 ? 3.602 9.555 -7.688 1 95.25 298 LEU A N 1
ATOM 2162 C CA . LEU A 1 298 ? 2.607 8.656 -7.113 1 95.25 298 LEU A CA 1
ATOM 2163 C C . LEU A 1 298 ? 3.008 8.234 -5.703 1 95.25 298 LEU A C 1
ATOM 2165 O O . LEU A 1 298 ? 2.186 8.258 -4.785 1 95.25 298 LEU A O 1
ATOM 2169 N N . LEU A 1 299 ? 4.277 7.887 -5.57 1 93.62 299 LEU A N 1
ATOM 2170 C CA . LEU A 1 299 ? 4.742 7.344 -4.297 1 93.62 299 LEU A CA 1
ATOM 2171 C C . LEU A 1 299 ? 4.844 8.445 -3.244 1 93.62 299 LEU A C 1
ATOM 2173 O O . LEU A 1 299 ? 4.926 8.156 -2.049 1 93.62 299 LEU A O 1
ATOM 2177 N N . ASN A 1 300 ? 4.73 9.664 -3.646 1 90.38 300 ASN A N 1
ATOM 2178 C CA . ASN A 1 300 ? 4.676 10.789 -2.717 1 90.38 300 ASN A CA 1
ATOM 2179 C C . ASN A 1 300 ? 3.311 10.898 -2.047 1 90.38 300 ASN A C 1
ATOM 2181 O O . ASN A 1 300 ? 3.172 11.547 -1.009 1 90.38 300 ASN A O 1
ATOM 2185 N N . VAL A 1 301 ? 2.332 10.258 -2.631 1 90.88 301 VAL A N 1
ATOM 2186 C CA . VAL A 1 301 ? 0.984 10.469 -2.111 1 90.88 301 VAL A CA 1
ATOM 2187 C C . VAL A 1 301 ? 0.353 9.125 -1.75 1 90.88 301 VAL A C 1
ATOM 2189 O O . VAL A 1 301 ? -0.852 9.047 -1.496 1 90.88 301 VAL A O 1
ATOM 2192 N N . THR A 1 302 ? 1.111 8.062 -1.807 1 93.31 302 THR A N 1
ATOM 2193 C CA . THR A 1 302 ? 0.652 6.73 -1.415 1 93.31 302 THR A CA 1
ATOM 2194 C C . THR A 1 302 ? 1.546 6.152 -0.322 1 93.31 302 THR A C 1
ATOM 2196 O O . THR A 1 302 ? 2.621 6.684 -0.043 1 93.31 302 THR A O 1
ATOM 2199 N N . SER A 1 303 ? 1.042 5.082 0.257 1 93.69 303 SER A N 1
ATOM 2200 C CA . SER A 1 303 ? 1.792 4.477 1.353 1 93.69 303 SER A CA 1
ATOM 2201 C C . SER A 1 303 ? 2.91 3.584 0.83 1 93.69 303 SER A C 1
ATOM 2203 O O . SER A 1 303 ? 2.715 2.832 -0.129 1 93.69 303 SER A O 1
ATOM 2205 N N . GLY A 1 304 ? 4.082 3.742 1.367 1 95.69 304 GLY A N 1
ATOM 2206 C CA . GLY A 1 304 ? 5.184 2.838 1.085 1 95.69 304 GLY A CA 1
ATOM 2207 C C . GLY A 1 304 ? 5.305 1.71 2.092 1 95.69 304 GLY A C 1
ATOM 2208 O O . GLY A 1 304 ? 4.477 1.587 2.996 1 95.69 304 GLY A O 1
ATOM 2209 N N . PRO A 1 305 ? 6.277 0.88 1.9 1 97.94 305 PRO A N 1
ATOM 2210 C CA . PRO A 1 305 ? 6.465 -0.245 2.82 1 97.94 305 PRO A CA 1
ATOM 2211 C C . PRO A 1 305 ? 6.973 0.193 4.191 1 97.94 305 PRO A C 1
ATOM 2213 O O . PRO A 1 305 ? 7.426 1.329 4.355 1 97.94 305 PRO A O 1
ATOM 2216 N N . ALA A 1 306 ? 6.875 -0.655 5.16 1 98.44 306 ALA A N 1
ATOM 2217 C CA . ALA A 1 306 ? 7.246 -0.36 6.543 1 98.44 306 ALA A CA 1
ATOM 2218 C C . ALA A 1 306 ? 8.734 -0.033 6.656 1 98.44 306 ALA A C 1
ATOM 2220 O O . ALA A 1 306 ? 9.57 -0.738 6.094 1 98.44 306 ALA A O 1
ATOM 2221 N N . SER A 1 307 ? 9.031 0.959 7.422 1 98.38 307 SER A N 1
ATOM 2222 C CA . SER A 1 307 ? 10.383 1.492 7.559 1 98.38 307 SER A CA 1
ATOM 2223 C C . SER A 1 307 ? 11.32 0.466 8.18 1 98.38 307 SER A C 1
ATOM 2225 O O . SER A 1 307 ? 12.461 0.313 7.742 1 98.38 307 SER A O 1
ATOM 2227 N N . ILE A 1 308 ? 10.875 -0.306 9.195 1 98.5 308 ILE A N 1
ATOM 2228 C CA . ILE A 1 308 ? 11.75 -1.23 9.906 1 98.5 308 ILE A CA 1
ATOM 2229 C C . ILE A 1 308 ? 12.109 -2.404 8.992 1 98.5 308 ILE A C 1
ATOM 2231 O O . ILE A 1 308 ? 13.18 -2.998 9.133 1 98.5 308 ILE A O 1
ATOM 2235 N N . ILE A 1 309 ? 11.234 -2.746 8.062 1 98.69 309 ILE A N 1
ATOM 2236 C CA . ILE A 1 309 ? 11.539 -3.814 7.113 1 98.69 309 ILE A CA 1
ATOM 2237 C C . ILE A 1 309 ? 12.508 -3.301 6.051 1 98.69 309 ILE A C 1
ATOM 2239 O O . ILE A 1 309 ? 13.445 -4 5.664 1 98.69 309 ILE A O 1
ATOM 2243 N N . GLN A 1 310 ? 12.273 -2.043 5.57 1 98.75 310 GLN A N 1
ATOM 2244 C CA . GLN A 1 310 ? 13.227 -1.432 4.656 1 98.75 310 GLN A CA 1
ATOM 2245 C C . GLN A 1 310 ? 14.633 -1.425 5.258 1 98.75 310 GLN A C 1
ATOM 2247 O O . GLN A 1 310 ? 15.609 -1.739 4.57 1 98.75 310 GLN A O 1
ATOM 2252 N N . ALA A 1 311 ? 14.695 -1.102 6.535 1 98.38 311 ALA A N 1
ATOM 2253 C CA . ALA A 1 311 ? 15.977 -0.998 7.223 1 98.38 311 ALA A CA 1
ATOM 2254 C C . ALA A 1 311 ? 16.703 -2.342 7.246 1 98.38 311 ALA A C 1
ATOM 2256 O O . ALA A 1 311 ? 17.938 -2.393 7.336 1 98.38 311 ALA A O 1
ATOM 2257 N N . ALA A 1 312 ? 15.984 -3.408 7.121 1 98 312 ALA A N 1
ATOM 2258 C CA . ALA A 1 312 ? 16.547 -4.754 7.207 1 98 312 ALA A CA 1
ATOM 2259 C C . ALA A 1 312 ? 17.031 -5.234 5.84 1 98 312 ALA A C 1
ATOM 2261 O O . ALA A 1 312 ? 17.75 -6.223 5.742 1 98 312 ALA A O 1
ATOM 2262 N N . VAL A 1 313 ? 16.672 -4.574 4.738 1 97.75 313 VAL A N 1
ATOM 2263 C CA . VAL A 1 313 ? 16.844 -5.039 3.369 1 97.75 313 VAL A CA 1
ATOM 2264 C C . VAL A 1 313 ? 18.344 -5.219 3.076 1 97.75 313 VAL A C 1
ATOM 2266 O O . VAL A 1 313 ? 18.75 -6.227 2.496 1 97.75 313 VAL A O 1
ATOM 2269 N N . PRO A 1 314 ? 19.234 -4.242 3.521 1 97.06 314 PRO A N 1
ATOM 2270 C CA . PRO A 1 314 ? 20.656 -4.422 3.225 1 97.06 314 PRO A CA 1
ATOM 2271 C C . PRO A 1 314 ? 21.219 -5.73 3.779 1 97.06 314 PRO A C 1
ATOM 2273 O O . PRO A 1 314 ? 22.016 -6.395 3.117 1 97.06 314 PRO A O 1
ATOM 2276 N N . LYS A 1 315 ? 20.734 -6.148 4.938 1 96.06 315 LYS A N 1
ATOM 2277 C CA . LYS A 1 315 ? 21.188 -7.402 5.527 1 96.06 315 LYS A CA 1
ATOM 2278 C C . LYS A 1 315 ? 20.547 -8.602 4.84 1 96.06 315 LYS A C 1
ATOM 2280 O O . LYS A 1 315 ? 21.188 -9.641 4.656 1 96.06 315 LYS A O 1
ATOM 2285 N N . ILE A 1 316 ? 19.297 -8.469 4.453 1 96 316 ILE A N 1
ATOM 2286 C CA . ILE A 1 316 ? 18.547 -9.562 3.844 1 96 316 ILE A CA 1
ATOM 2287 C C . ILE A 1 316 ? 19.125 -9.898 2.477 1 96 316 ILE A C 1
ATOM 2289 O O . ILE A 1 316 ? 19.281 -11.07 2.127 1 96 316 ILE A O 1
ATOM 2293 N N . LEU A 1 317 ? 19.5 -8.844 1.743 1 94.12 317 LEU A N 1
ATOM 2294 C CA . LEU A 1 317 ? 19.922 -9.047 0.36 1 94.12 317 LEU A CA 1
ATOM 2295 C C . LEU A 1 317 ? 21.406 -9.367 0.281 1 94.12 317 LEU A C 1
ATOM 2297 O O . LEU A 1 317 ? 21.953 -9.57 -0.81 1 94.12 317 LEU A O 1
ATOM 2301 N N . LEU A 1 318 ? 22.062 -9.477 1.415 1 83.44 318 LEU A N 1
ATOM 2302 C CA . LEU A 1 318 ? 23.469 -9.836 1.411 1 83.44 318 LEU A CA 1
ATOM 2303 C C . LEU A 1 318 ? 23.672 -11.227 0.82 1 83.44 318 LEU A C 1
ATOM 2305 O O . LEU A 1 318 ? 22.844 -12.117 1.001 1 83.44 318 LEU A O 1
ATOM 2309 N N . ASP A 1 319 ? 24.719 -11.391 0.155 1 67.06 319 ASP A N 1
ATOM 2310 C CA . ASP A 1 319 ? 25.047 -12.594 -0.608 1 67.06 319 ASP A CA 1
ATOM 2311 C C . ASP A 1 319 ? 25.516 -13.719 0.313 1 67.06 319 ASP A C 1
ATOM 2313 O O . ASP A 1 319 ? 25.766 -14.836 -0.142 1 67.06 319 ASP A O 1
ATOM 2317 N N . GLU A 1 320 ? 25.297 -13.609 1.447 1 73.44 320 GLU A N 1
ATOM 2318 C CA . GLU A 1 320 ? 25.875 -14.57 2.387 1 73.44 320 GLU A CA 1
ATOM 2319 C C . GLU A 1 320 ? 24.859 -15.656 2.746 1 73.44 320 GLU A C 1
ATOM 2321 O O . GLU A 1 320 ? 25.188 -16.594 3.486 1 73.44 320 GLU A O 1
ATOM 2326 N N . HIS A 1 321 ? 23.875 -15.773 1.974 1 85 321 HIS A N 1
ATOM 2327 C CA . HIS A 1 321 ? 22.859 -16.719 2.42 1 85 321 HIS A CA 1
ATOM 2328 C C . HIS A 1 321 ? 22.719 -17.891 1.443 1 85 321 HIS A C 1
ATOM 2330 O O . HIS A 1 321 ? 21.609 -18.344 1.17 1 85 321 HIS A O 1
ATOM 2336 N N . ASP A 1 322 ? 23.828 -18.344 0.962 1 87.94 322 ASP A N 1
ATOM 2337 C CA . ASP A 1 322 ? 23.859 -19.359 -0.09 1 87.94 322 ASP A CA 1
ATOM 2338 C C . ASP A 1 322 ? 23.219 -20.656 0.38 1 87.94 322 ASP A C 1
ATOM 2340 O O . ASP A 1 322 ? 22.5 -21.312 -0.378 1 87.94 322 ASP A O 1
ATOM 2344 N N . GLU A 1 323 ? 23.5 -21.031 1.601 1 91.94 323 GLU A N 1
ATOM 2345 C CA . GLU A 1 323 ? 22.953 -22.281 2.111 1 91.94 323 GLU A CA 1
ATOM 2346 C C . GLU A 1 323 ? 21.438 -22.25 2.145 1 91.94 323 GLU A C 1
ATOM 2348 O O . GLU A 1 323 ? 20.781 -23.234 1.813 1 91.94 323 GLU A O 1
ATOM 2353 N N . PHE A 1 324 ? 20.953 -21.203 2.58 1 94.38 324 PHE A N 1
ATOM 2354 C CA . PHE A 1 324 ? 19.5 -21 2.623 1 94.38 324 PHE A CA 1
ATOM 2355 C C . PHE A 1 324 ? 18.906 -21.125 1.229 1 94.38 324 PHE A C 1
ATOM 2357 O O . PHE A 1 324 ? 17.938 -21.859 1.027 1 94.38 324 PHE A O 1
ATOM 2364 N N . HIS A 1 325 ? 19.469 -20.453 0.235 1 94.12 325 HIS A N 1
ATOM 2365 C CA . HIS A 1 325 ? 18.938 -20.438 -1.126 1 94.12 325 HIS A CA 1
ATOM 2366 C C . HIS A 1 325 ? 19.078 -21.797 -1.787 1 94.12 325 HIS A C 1
ATOM 2368 O O . HIS A 1 325 ? 18.172 -22.234 -2.512 1 94.12 325 HIS A O 1
ATOM 2374 N N . GLN A 1 326 ? 20.172 -22.469 -1.527 1 94 326 GLN A N 1
ATOM 2375 C CA . GLN A 1 326 ? 20.359 -23.797 -2.072 1 94 326 GLN A CA 1
ATOM 2376 C C . GLN A 1 326 ? 19.344 -24.781 -1.505 1 94 326 GLN A C 1
ATOM 2378 O O . GLN A 1 326 ? 18.844 -25.656 -2.223 1 94 326 GLN A O 1
ATOM 2383 N N . ASN A 1 327 ? 19.094 -24.656 -0.215 1 95.5 327 ASN A N 1
ATOM 2384 C CA . ASN A 1 327 ? 18.078 -25.484 0.408 1 95.5 327 ASN A CA 1
ATOM 2385 C C . ASN A 1 327 ? 16.734 -25.328 -0.281 1 95.5 327 ASN A C 1
ATOM 2387 O O . ASN A 1 327 ? 16.078 -26.312 -0.629 1 95.5 327 ASN A O 1
ATOM 2391 N N . VAL A 1 328 ? 16.312 -24.094 -0.521 1 95.5 328 VAL A N 1
ATOM 2392 C CA . VAL A 1 328 ? 15.031 -23.797 -1.139 1 95.5 328 VAL A CA 1
ATOM 2393 C C . VAL A 1 328 ? 14.984 -24.375 -2.547 1 95.5 328 VAL A C 1
ATOM 2395 O O . VAL A 1 328 ? 14.031 -25.078 -2.904 1 95.5 328 VAL A O 1
ATOM 2398 N N . VAL A 1 329 ? 16.031 -24.172 -3.318 1 95.81 329 VAL A N 1
ATOM 2399 C CA . VAL A 1 329 ? 16.062 -24.594 -4.711 1 95.81 329 VAL A CA 1
ATOM 2400 C C . VAL A 1 329 ? 16.062 -26.125 -4.781 1 95.81 329 VAL A C 1
ATOM 2402 O O . VAL A 1 329 ? 15.367 -26.703 -5.621 1 95.81 329 VAL A O 1
ATOM 2405 N N . ASN A 1 330 ? 16.766 -26.766 -3.881 1 96.38 330 ASN A N 1
ATOM 2406 C CA . ASN A 1 330 ? 16.797 -28.219 -3.854 1 96.38 330 ASN A CA 1
ATOM 2407 C C . ASN A 1 330 ? 15.43 -28.812 -3.549 1 96.38 330 ASN A C 1
ATOM 2409 O O . ASN A 1 330 ? 15.023 -29.797 -4.168 1 96.38 330 ASN A O 1
ATOM 2413 N N . LEU A 1 331 ? 14.797 -28.266 -2.576 1 97.12 331 LEU A N 1
ATOM 2414 C CA . LEU A 1 331 ? 13.461 -28.719 -2.211 1 97.12 331 LEU A CA 1
ATOM 2415 C C . LEU A 1 331 ? 12.484 -28.531 -3.367 1 97.12 331 LEU A C 1
ATOM 2417 O O . LEU A 1 331 ? 11.711 -29.453 -3.688 1 97.12 331 LEU A O 1
ATOM 2421 N N . LEU A 1 332 ? 12.578 -27.406 -4.02 1 97.62 332 LEU A N 1
ATOM 2422 C CA . LEU A 1 332 ? 11.68 -27.094 -5.129 1 97.62 332 LEU A CA 1
ATOM 2423 C C . LEU A 1 332 ? 11.945 -28.031 -6.309 1 97.62 332 LEU A C 1
ATOM 2425 O O . LEU A 1 332 ? 11.016 -28.531 -6.93 1 97.62 332 LEU A O 1
ATOM 2429 N N . GLU A 1 333 ? 13.195 -28.234 -6.602 1 97.69 333 GLU A N 1
ATOM 2430 C CA . GLU A 1 333 ? 13.555 -29.109 -7.715 1 97.69 333 GLU A CA 1
ATOM 2431 C C . GLU A 1 333 ? 13.062 -30.531 -7.477 1 97.69 333 GLU A C 1
ATOM 2433 O O . GLU A 1 333 ? 12.492 -31.156 -8.375 1 97.69 333 GLU A O 1
ATOM 2438 N N . SER A 1 334 ? 13.266 -31.016 -6.301 1 97.69 334 SER A N 1
ATOM 2439 C CA . SER A 1 334 ? 12.82 -32.375 -5.953 1 97.69 334 SER A CA 1
ATOM 2440 C C . SER A 1 334 ? 11.305 -32.5 -6.055 1 97.69 334 SER A C 1
ATOM 2442 O O . SER A 1 334 ? 10.789 -33.469 -6.578 1 97.69 334 SER A O 1
ATOM 2444 N N . ALA A 1 335 ? 10.641 -31.516 -5.539 1 97.94 335 ALA A N 1
ATOM 2445 C CA . ALA A 1 335 ? 9.18 -31.516 -5.578 1 97.94 335 ALA A CA 1
ATOM 2446 C C . ALA A 1 335 ? 8.672 -31.422 -7.016 1 97.94 335 ALA A C 1
ATOM 2448 O O . ALA A 1 335 ? 7.727 -32.125 -7.395 1 97.94 335 ALA A O 1
ATOM 2449 N N . ALA A 1 336 ? 9.281 -30.531 -7.805 1 97.88 336 ALA A N 1
ATOM 2450 C CA . ALA A 1 336 ? 8.906 -30.375 -9.211 1 97.88 336 ALA A CA 1
ATOM 2451 C C . ALA A 1 336 ? 9.102 -31.672 -9.977 1 97.88 336 ALA A C 1
ATOM 2453 O O . ALA A 1 336 ? 8.25 -32.062 -10.789 1 97.88 336 ALA A O 1
ATOM 2454 N N . ASP A 1 337 ? 10.18 -32.344 -9.727 1 97.69 337 ASP A N 1
ATOM 2455 C CA . ASP A 1 337 ? 10.477 -33.625 -10.383 1 97.69 337 ASP A CA 1
ATOM 2456 C C . ASP A 1 337 ? 9.43 -34.688 -10.031 1 97.69 337 ASP A C 1
ATOM 2458 O O . ASP A 1 337 ? 8.93 -35.375 -10.914 1 97.69 337 ASP A O 1
ATOM 2462 N N . ALA A 1 338 ? 9.164 -34.75 -8.773 1 98.25 338 ALA A N 1
ATOM 2463 C CA . ALA A 1 338 ? 8.18 -35.719 -8.305 1 98.25 338 ALA A CA 1
ATOM 2464 C C . ALA A 1 338 ? 6.809 -35.438 -8.906 1 98.25 338 ALA A C 1
ATOM 2466 O O . ALA A 1 338 ? 6.129 -36.375 -9.375 1 98.25 338 ALA A O 1
ATOM 2467 N N . LEU A 1 339 ? 6.406 -34.219 -8.883 1 98.62 339 LEU A N 1
ATOM 2468 C CA . LEU A 1 339 ? 5.102 -33.812 -9.398 1 98.62 339 LEU A CA 1
ATOM 2469 C C . LEU A 1 339 ? 5 -34.125 -10.891 1 98.62 339 LEU A C 1
ATOM 2471 O O . LEU A 1 339 ? 4.008 -34.688 -11.352 1 98.62 339 LEU A O 1
ATOM 2475 N N . TYR A 1 340 ? 6.008 -33.719 -11.633 1 98.19 340 TYR A N 1
ATOM 2476 C CA . TYR A 1 340 ? 6.027 -33.906 -13.078 1 98.19 340 TYR A CA 1
ATOM 2477 C C . TYR A 1 340 ? 5.91 -35.375 -13.43 1 98.19 340 TYR A C 1
ATOM 2479 O O . TYR A 1 340 ? 5.113 -35.75 -14.289 1 98.19 340 TYR A O 1
ATOM 2487 N N . ARG A 1 341 ? 6.664 -36.156 -12.758 1 98 341 ARG A N 1
ATOM 2488 C CA . ARG A 1 341 ? 6.648 -37.594 -13 1 98 341 ARG A CA 1
ATOM 2489 C C . ARG A 1 341 ? 5.27 -38.188 -12.719 1 98 341 ARG A C 1
ATOM 2491 O O . ARG A 1 341 ? 4.727 -38.938 -13.539 1 98 341 ARG A O 1
ATOM 2498 N N . ARG A 1 342 ? 4.727 -37.844 -11.633 1 98.44 342 ARG A N 1
ATOM 2499 C CA . ARG A 1 342 ? 3.473 -38.438 -11.188 1 98.44 342 ARG A CA 1
ATOM 2500 C C . ARG A 1 342 ? 2.303 -37.969 -12.039 1 98.44 342 ARG A C 1
ATOM 2502 O O . ARG A 1 342 ? 1.428 -38.75 -12.398 1 98.44 342 ARG A O 1
ATOM 2509 N N . VAL A 1 343 ? 2.25 -36.719 -12.352 1 98.12 343 VAL A N 1
ATOM 2510 C CA . VAL A 1 343 ? 1.173 -36.125 -13.156 1 98.12 343 VAL A CA 1
ATOM 2511 C C . VAL A 1 343 ? 1.125 -36.812 -14.516 1 98.12 343 VAL A C 1
ATOM 2513 O O . VAL A 1 343 ? 0.046 -37.125 -15.023 1 98.12 343 VAL A O 1
ATOM 2516 N N . ASN A 1 344 ? 2.242 -37.062 -15.078 1 96.81 344 ASN A N 1
ATOM 2517 C CA . ASN A 1 344 ? 2.312 -37.625 -16.422 1 96.81 344 ASN A CA 1
ATOM 2518 C C . ASN A 1 344 ? 2.002 -39.125 -16.422 1 96.81 344 ASN A C 1
ATOM 2520 O O . ASN A 1 344 ? 1.853 -39.75 -17.484 1 96.81 344 ASN A O 1
ATOM 2524 N N . GLN A 1 345 ? 1.784 -39.688 -15.258 1 97.62 345 GLN A N 1
ATOM 2525 C CA . GLN A 1 345 ? 1.358 -41.094 -15.133 1 97.62 345 GLN A CA 1
ATOM 2526 C C . GLN A 1 345 ? -0.162 -41.188 -15.055 1 97.62 345 GLN A C 1
ATOM 2528 O O . GLN A 1 345 ? -0.721 -42.281 -15.188 1 97.62 345 GLN A O 1
ATOM 2533 N N . ILE A 1 346 ? -0.804 -40.094 -14.867 1 97.94 346 ILE A N 1
ATOM 2534 C CA . ILE A 1 346 ? -2.26 -40.094 -14.758 1 97.94 346 ILE A CA 1
ATOM 2535 C C . ILE A 1 346 ? -2.873 -39.812 -16.125 1 97.94 346 ILE A C 1
ATOM 2537 O O . ILE A 1 346 ? -2.66 -38.719 -16.703 1 97.94 346 ILE A O 1
ATOM 2541 N N . GLU A 1 347 ? -3.67 -40.656 -16.594 1 96.56 347 GLU A N 1
ATOM 2542 C CA . GLU A 1 347 ? -4.168 -40.656 -17.969 1 96.56 347 GLU A CA 1
ATOM 2543 C C . GLU A 1 347 ? -4.926 -39.375 -18.266 1 96.56 347 GLU A C 1
ATOM 2545 O O . GLU A 1 347 ? -4.812 -38.812 -19.359 1 96.56 347 GLU A O 1
ATOM 2550 N N . ALA A 1 348 ? -5.641 -38.812 -17.359 1 98.06 348 ALA A N 1
ATOM 2551 C CA . ALA A 1 348 ? -6.531 -37.688 -17.562 1 98.06 348 ALA A CA 1
ATOM 2552 C C . ALA A 1 348 ? -5.762 -36.375 -17.5 1 98.06 348 ALA A C 1
ATOM 2554 O O . ALA A 1 348 ? -6.32 -35.312 -17.766 1 98.06 348 ALA A O 1
ATOM 2555 N N . LEU A 1 349 ? -4.457 -36.469 -17.172 1 98.56 349 LEU A N 1
ATOM 2556 C CA . LEU A 1 349 ? -3.658 -35.25 -16.969 1 98.56 349 LEU A CA 1
ATOM 2557 C C . LEU A 1 349 ? -2.447 -35.25 -17.891 1 98.56 349 LEU A C 1
ATOM 2559 O O . LEU A 1 349 ? -1.929 -36.281 -18.25 1 98.56 349 LEU A O 1
ATOM 2563 N N . GLN A 1 350 ? -2.078 -34 -18.25 1 97.44 350 GLN A N 1
ATOM 2564 C CA . GLN A 1 350 ? -0.902 -33.875 -19.109 1 97.44 350 GLN A CA 1
ATOM 2565 C C . GLN A 1 350 ? -0.143 -32.594 -18.828 1 97.44 350 GLN A C 1
ATOM 2567 O O . GLN A 1 350 ? -0.738 -31.516 -18.781 1 97.44 350 GLN A O 1
ATOM 2572 N N . CYS A 1 351 ? 1.04 -32.688 -18.531 1 97.56 351 CYS A N 1
ATOM 2573 C CA . CYS A 1 351 ? 1.948 -31.562 -18.453 1 97.56 351 CYS A CA 1
ATOM 2574 C C . CYS A 1 351 ? 2.906 -31.547 -19.641 1 97.56 351 CYS A C 1
ATOM 2576 O O . CYS A 1 351 ? 3.771 -32.406 -19.75 1 97.56 351 CYS A O 1
ATOM 2578 N N . TYR A 1 352 ? 2.855 -30.547 -20.5 1 95.81 352 TYR A N 1
ATOM 2579 C CA . TYR A 1 352 ? 3.602 -30.516 -21.75 1 95.81 352 TYR A CA 1
ATOM 2580 C C . TYR A 1 352 ? 5.02 -30 -21.516 1 95.81 352 TYR A C 1
ATOM 2582 O O . TYR A 1 352 ? 5.926 -30.297 -22.312 1 95.81 352 TYR A O 1
ATOM 2590 N N . SER A 1 353 ? 5.176 -29.188 -20.484 1 94.38 353 SER A N 1
ATOM 2591 C CA . SER A 1 353 ? 6.461 -28.562 -20.219 1 94.38 353 SER A CA 1
ATOM 2592 C C . SER A 1 353 ? 6.793 -28.609 -18.719 1 94.38 353 SER A C 1
ATOM 2594 O O . SER A 1 353 ? 6.125 -27.953 -17.922 1 94.38 353 SER A O 1
ATOM 2596 N N . LYS A 1 354 ? 7.844 -29.328 -18.406 1 95.44 354 LYS A N 1
ATOM 2597 C CA . LYS A 1 354 ? 8.273 -29.406 -17.016 1 95.44 354 LYS A CA 1
ATOM 2598 C C . LYS A 1 354 ? 8.727 -28.047 -16.484 1 95.44 354 LYS A C 1
ATOM 2600 O O . LYS A 1 354 ? 9.453 -27.328 -17.172 1 95.44 354 LYS A O 1
ATOM 2605 N N . PRO A 1 355 ? 8.32 -27.641 -15.312 1 97.25 355 PRO A N 1
ATOM 2606 C CA . PRO A 1 355 ? 8.812 -26.391 -14.734 1 97.25 355 PRO A CA 1
ATOM 2607 C C . PRO A 1 355 ? 10.312 -26.406 -14.469 1 97.25 355 PRO A C 1
ATOM 2609 O O . PRO A 1 355 ? 10.852 -27.438 -14.039 1 97.25 355 PRO A O 1
ATOM 2612 N N . HIS A 1 356 ? 10.914 -25.266 -14.719 1 97.06 356 HIS A N 1
ATOM 2613 C CA . HIS A 1 356 ? 12.344 -25.094 -14.445 1 97.06 356 HIS A CA 1
ATOM 2614 C C . HIS A 1 356 ? 12.586 -23.938 -13.484 1 97.06 356 HIS A C 1
ATOM 2616 O O . HIS A 1 356 ? 13.734 -23.578 -13.219 1 97.06 356 HIS A O 1
ATOM 2622 N N . GLY A 1 357 ? 11.539 -23.359 -13 1 98.06 357 GLY A N 1
ATOM 2623 C CA . GLY A 1 357 ? 11.617 -22.266 -12.039 1 98.06 357 GLY A CA 1
ATOM 2624 C C . GLY A 1 357 ? 10.297 -21.969 -11.352 1 98.06 357 GLY A C 1
ATOM 2625 O O . GLY A 1 357 ? 9.32 -22.703 -11.539 1 98.06 357 GLY A O 1
ATOM 2626 N N . SER A 1 358 ? 10.312 -20.969 -10.523 1 98.12 358 SER A N 1
ATOM 2627 C CA . SER A 1 358 ? 9.148 -20.578 -9.727 1 98.12 358 SER A CA 1
ATOM 2628 C C . SER A 1 358 ? 8.695 -21.703 -8.805 1 98.12 358 SER A C 1
ATOM 2630 O O . SER A 1 358 ? 9.523 -22.344 -8.148 1 98.12 358 SER A O 1
ATOM 2632 N N . MET A 1 359 ? 7.375 -21.891 -8.641 1 98.5 359 MET A N 1
ATOM 2633 C CA . MET A 1 359 ? 6.871 -22.891 -7.711 1 98.5 359 MET A CA 1
ATOM 2634 C C . MET A 1 359 ? 5.574 -23.516 -8.227 1 98.5 359 MET A C 1
ATOM 2636 O O . MET A 1 359 ? 4.758 -24 -7.445 1 98.5 359 MET A O 1
ATOM 2640 N N . PHE A 1 360 ? 5.352 -23.422 -9.586 1 98.44 360 PHE A N 1
ATOM 2641 C CA . PHE A 1 360 ? 4.039 -23.797 -10.086 1 98.44 360 PHE A CA 1
ATOM 2642 C C . PHE A 1 360 ? 4.16 -24.641 -11.352 1 98.44 360 PHE A C 1
ATOM 2644 O O . PHE A 1 360 ? 5.176 -24.578 -12.047 1 98.44 360 PHE A O 1
ATOM 2651 N N . MET A 1 361 ? 3.143 -25.406 -11.578 1 98.5 361 MET A N 1
ATOM 2652 C CA . MET A 1 361 ? 3.012 -26.25 -12.766 1 98.5 361 MET A CA 1
ATOM 2653 C C . MET A 1 361 ? 1.593 -26.188 -13.32 1 98.5 361 MET A C 1
ATOM 2655 O O . MET A 1 361 ? 0.623 -26.297 -12.57 1 98.5 361 MET A O 1
ATOM 2659 N N . MET A 1 362 ? 1.494 -25.906 -14.602 1 98.62 362 MET A N 1
ATOM 2660 C CA . MET A 1 362 ? 0.203 -25.984 -15.281 1 98.62 362 MET A CA 1
ATOM 2661 C C . MET A 1 362 ? -0.014 -27.359 -15.883 1 98.62 362 MET A C 1
ATOM 2663 O O . MET A 1 362 ? 0.869 -27.891 -16.562 1 98.62 362 MET A O 1
ATOM 2667 N N . VAL A 1 363 ? -1.176 -27.922 -15.617 1 98.75 363 VAL A N 1
ATOM 2668 C CA . VAL A 1 363 ? -1.513 -29.266 -16.062 1 98.75 363 VAL A CA 1
ATOM 2669 C C . VAL A 1 363 ? -2.861 -29.25 -16.781 1 98.75 363 VAL A C 1
ATOM 2671 O O . VAL A 1 363 ? -3.842 -28.703 -16.266 1 98.75 363 VAL A O 1
ATOM 2674 N N . GLU A 1 364 ? -2.887 -29.75 -17.969 1 98.62 364 GLU A N 1
ATOM 2675 C CA . GLU A 1 364 ? -4.137 -29.859 -18.719 1 98.62 364 GLU A CA 1
ATOM 2676 C C . GLU A 1 364 ? -4.965 -31.047 -18.234 1 98.62 364 GLU A C 1
ATOM 2678 O O . GLU A 1 364 ? -4.422 -32.094 -17.922 1 98.62 364 GLU A O 1
ATOM 2683 N N . ILE A 1 365 ? -6.246 -30.875 -18.188 1 98.62 365 ILE A N 1
ATOM 2684 C CA . ILE A 1 365 ? -7.18 -31.922 -17.797 1 98.62 365 ILE A CA 1
ATOM 2685 C C . ILE A 1 365 ? -7.988 -32.344 -19.031 1 98.62 365 ILE A C 1
ATOM 2687 O O . ILE A 1 365 ? -8.617 -31.531 -19.688 1 98.62 365 ILE A O 1
ATOM 2691 N N . ASN A 1 366 ? -7.98 -33.594 -19.297 1 98.19 366 ASN A N 1
ATOM 2692 C CA . ASN A 1 366 ? -8.914 -34.156 -20.266 1 98.19 366 ASN A CA 1
ATOM 2693 C C . ASN A 1 366 ? -10.242 -34.531 -19.609 1 98.19 366 ASN A C 1
ATOM 2695 O O . ASN A 1 366 ? -10.461 -35.656 -19.234 1 98.19 366 ASN A O 1
ATOM 2699 N N . THR A 1 367 ? -11.109 -33.594 -19.594 1 97.44 367 THR A N 1
ATOM 2700 C CA . THR A 1 367 ? -12.359 -33.75 -18.859 1 97.44 367 THR A CA 1
ATOM 2701 C C . THR A 1 367 ? -13.227 -34.844 -19.484 1 97.44 367 THR A C 1
ATOM 2703 O O . THR A 1 367 ? -14.094 -35.406 -18.828 1 97.44 367 THR A O 1
ATOM 2706 N N . SER A 1 368 ? -13.031 -35.188 -20.719 1 96.44 368 SER A N 1
ATOM 2707 C CA . SER A 1 368 ? -13.828 -36.188 -21.406 1 96.44 368 SER A CA 1
ATOM 2708 C C . SER A 1 368 ? -13.586 -37.594 -20.828 1 96.44 368 SER A C 1
ATOM 2710 O O . SER A 1 368 ? -14.398 -38.5 -21.016 1 96.44 368 SER A O 1
ATOM 2712 N N . LEU A 1 369 ? -12.523 -37.656 -20.109 1 97.19 369 LEU A N 1
ATOM 2713 C CA . LEU A 1 369 ? -12.18 -38.969 -19.531 1 97.19 369 LEU A CA 1
ATOM 2714 C C . LEU A 1 369 ? -12.742 -39.062 -18.125 1 97.19 369 LEU A C 1
ATOM 2716 O O . LEU A 1 369 ? -12.664 -40.156 -17.5 1 97.19 369 LEU A O 1
ATOM 2720 N N . LEU A 1 370 ? -13.336 -38.031 -17.625 1 98 370 LEU A N 1
ATOM 2721 C CA . LEU A 1 370 ? -13.695 -37.969 -16.219 1 98 370 LEU A CA 1
ATOM 2722 C C . LEU A 1 370 ? -15.195 -37.781 -16.047 1 98 370 LEU A C 1
ATOM 2724 O O . LEU A 1 370 ? -15.711 -36.688 -16.312 1 98 370 LEU A O 1
ATOM 2728 N N . PHE A 1 371 ? -15.836 -38.719 -15.523 1 97.31 371 PHE A N 1
ATOM 2729 C CA . PHE A 1 371 ? -17.281 -38.656 -15.297 1 97.31 371 PHE A CA 1
ATOM 2730 C C . PHE A 1 371 ? -17.609 -37.562 -14.305 1 97.31 371 PHE A C 1
ATOM 2732 O O . PHE A 1 371 ? -16.984 -37.438 -13.25 1 97.31 371 PHE A O 1
ATOM 2739 N N . GLY A 1 372 ? -18.547 -36.688 -14.664 1 96 372 GLY A N 1
ATOM 2740 C CA . GLY A 1 372 ? -19.078 -35.688 -13.75 1 96 372 GLY A CA 1
ATOM 2741 C C . GLY A 1 372 ? -18.188 -34.469 -13.625 1 96 372 GLY A C 1
ATOM 2742 O O . GLY A 1 372 ? -18.359 -33.625 -12.727 1 96 372 GLY A O 1
ATOM 2743 N N . VAL A 1 373 ? -17.156 -34.375 -14.453 1 97.88 373 VAL A N 1
ATOM 2744 C CA . VAL A 1 373 ? -16.25 -33.219 -14.453 1 97.88 373 VAL A CA 1
ATOM 2745 C C . VAL A 1 373 ? -16.391 -32.469 -15.766 1 97.88 373 VAL A C 1
ATOM 2747 O O . VAL A 1 373 ? -15.852 -32.875 -16.797 1 97.88 373 VAL A O 1
ATOM 2750 N N . ALA A 1 374 ? -17.062 -31.328 -15.688 1 97.88 374 ALA A N 1
ATOM 2751 C CA . ALA A 1 374 ? -17.375 -30.578 -16.906 1 97.88 374 ALA A CA 1
ATOM 2752 C C . ALA A 1 374 ? -16.203 -29.688 -17.297 1 97.88 374 ALA A C 1
ATOM 2754 O O . ALA A 1 374 ? -16 -29.422 -18.484 1 97.88 374 ALA A O 1
ATOM 2755 N N . ASP A 1 375 ? -15.484 -29.203 -16.344 1 98.25 375 ASP A N 1
ATOM 2756 C CA . ASP A 1 375 ? -14.375 -28.281 -16.594 1 98.25 375 ASP A CA 1
ATOM 2757 C C . ASP A 1 375 ? -13.43 -28.234 -15.391 1 98.25 375 ASP A C 1
ATOM 2759 O O . ASP A 1 375 ? -13.539 -29.062 -14.477 1 98.25 375 ASP A O 1
ATOM 2763 N N . ASP A 1 376 ? -12.461 -27.344 -15.484 1 98.25 376 ASP A N 1
ATOM 2764 C CA . ASP A 1 376 ? -11.422 -27.25 -14.469 1 98.25 376 ASP A CA 1
ATOM 2765 C C . ASP A 1 376 ? -12 -26.797 -13.133 1 98.25 376 ASP A C 1
ATOM 2767 O O . ASP A 1 376 ? -11.523 -27.188 -12.07 1 98.25 376 ASP A O 1
ATOM 2771 N N . MET A 1 377 ? -13.055 -25.984 -13.109 1 97.25 377 MET A N 1
ATOM 2772 C CA . MET A 1 377 ? -13.727 -25.578 -11.875 1 97.25 377 MET A CA 1
ATOM 2773 C C . MET A 1 377 ? -14.359 -26.781 -11.188 1 97.25 377 MET A C 1
ATOM 2775 O O . MET A 1 377 ? -14.195 -26.969 -9.984 1 97.25 377 MET A O 1
ATOM 2779 N N . ASP A 1 378 ? -15.016 -27.578 -11.961 1 97.88 378 ASP A N 1
ATOM 2780 C CA . ASP A 1 378 ? -15.617 -28.797 -11.438 1 97.88 378 ASP A CA 1
ATOM 2781 C C . ASP A 1 378 ? -14.539 -29.75 -10.914 1 97.88 378 ASP A C 1
ATOM 2783 O O . ASP A 1 378 ? -14.711 -30.375 -9.859 1 97.88 378 ASP A O 1
ATOM 2787 N N . PHE A 1 379 ? -13.562 -29.969 -11.742 1 98.56 379 PHE A N 1
ATOM 2788 C CA . PHE A 1 379 ? -12.461 -30.844 -11.344 1 98.56 379 PHE A CA 1
ATOM 2789 C C . PHE A 1 379 ? -11.93 -30.453 -9.969 1 98.56 379 PHE A C 1
ATOM 2791 O O . PHE A 1 379 ? -11.828 -31.312 -9.078 1 98.56 379 PHE A O 1
ATOM 2798 N N . SER A 1 380 ? -11.555 -29.141 -9.766 1 98.44 380 SER A N 1
ATOM 2799 C CA . SER A 1 380 ? -10.984 -28.641 -8.516 1 98.44 380 SER A CA 1
ATOM 2800 C C . SER A 1 380 ? -11.984 -28.797 -7.367 1 98.44 380 SER A C 1
ATOM 2802 O O . SER A 1 380 ? -11.602 -29.156 -6.254 1 98.44 380 SER A O 1
ATOM 2804 N N . HIS A 1 381 ? -13.227 -28.484 -7.652 1 98.06 381 HIS A N 1
ATOM 2805 C CA . HIS A 1 381 ? -14.273 -28.562 -6.637 1 98.06 381 HIS A CA 1
ATOM 2806 C C . HIS A 1 381 ? -14.484 -30 -6.18 1 98.06 381 HIS A C 1
ATOM 2808 O O . HIS A 1 381 ? -14.5 -30.281 -4.977 1 98.06 381 HIS A O 1
ATOM 2814 N N . GLU A 1 382 ? -14.68 -30.938 -7.098 1 98.06 382 GLU A N 1
ATOM 2815 C CA . GLU A 1 382 ? -14.938 -32.312 -6.758 1 98.06 382 GLU A CA 1
ATOM 2816 C C . GLU A 1 382 ? -13.719 -32.969 -6.102 1 98.06 382 GLU A C 1
ATOM 2818 O O . GLU A 1 382 ? -13.859 -33.812 -5.207 1 98.06 382 GLU A O 1
ATOM 2823 N N . LEU A 1 383 ? -12.555 -32.594 -6.578 1 98.5 383 LEU A N 1
ATOM 2824 C CA . LEU A 1 383 ? -11.32 -33.156 -6.02 1 98.5 383 LEU A CA 1
ATOM 2825 C C . LEU A 1 383 ? -11.188 -32.781 -4.543 1 98.5 383 LEU A C 1
ATOM 2827 O O . LEU A 1 383 ? -10.875 -33.656 -3.719 1 98.5 383 LEU A O 1
ATOM 2831 N N . ILE A 1 384 ? -11.359 -31.484 -4.191 1 98.56 384 ILE A N 1
ATOM 2832 C CA . ILE A 1 384 ? -11.18 -31.094 -2.795 1 98.56 384 ILE A CA 1
ATOM 2833 C C . ILE A 1 384 ? -12.32 -31.672 -1.953 1 98.56 384 ILE A C 1
ATOM 2835 O O . ILE A 1 384 ? -12.109 -32.031 -0.793 1 98.56 384 ILE A O 1
ATOM 2839 N N . LYS A 1 385 ? -13.469 -31.781 -2.479 1 97.81 385 LYS A N 1
ATOM 2840 C CA . LYS A 1 385 ? -14.617 -32.344 -1.779 1 97.81 385 LYS A CA 1
ATOM 2841 C C . LYS A 1 385 ? -14.375 -33.812 -1.427 1 97.81 385 LYS A C 1
ATOM 2843 O O . LYS A 1 385 ? -14.648 -34.25 -0.305 1 97.81 385 LYS A O 1
ATOM 2848 N N . GLU A 1 386 ? -13.812 -34.531 -2.33 1 97.56 386 GLU A N 1
ATOM 2849 C CA . GLU A 1 386 ? -13.703 -36 -2.17 1 97.56 386 GLU A CA 1
ATOM 2850 C C . GLU A 1 386 ? -12.359 -36.375 -1.568 1 97.56 386 GLU A C 1
ATOM 2852 O O . GLU A 1 386 ? -12.258 -37.344 -0.829 1 97.56 386 GLU A O 1
ATOM 2857 N N . GLU A 1 387 ? -11.328 -35.594 -1.975 1 98.06 387 GLU A N 1
ATOM 2858 C CA . GLU A 1 387 ? -9.984 -36.031 -1.642 1 98.06 387 GLU A CA 1
ATOM 2859 C C . GLU A 1 387 ? -9.258 -35.031 -0.776 1 98.06 387 GLU A C 1
ATOM 2861 O O . GLU A 1 387 ? -8.109 -35.219 -0.379 1 98.06 387 GLU A O 1
ATOM 2866 N N . SER A 1 388 ? -9.844 -33.875 -0.494 1 98 388 SER A N 1
ATOM 2867 C CA . SER A 1 388 ? -9.258 -32.812 0.332 1 98 388 SER A CA 1
ATOM 2868 C C . SER A 1 388 ? -7.922 -32.344 -0.229 1 98 388 SER A C 1
ATOM 2870 O O . SER A 1 388 ? -6.945 -32.219 0.511 1 98 388 SER A O 1
ATOM 2872 N N . VAL A 1 389 ? -7.902 -32.219 -1.505 1 98.5 389 VAL A N 1
ATOM 2873 C CA . VAL A 1 389 ? -6.742 -31.641 -2.184 1 98.5 389 VAL A CA 1
ATOM 2874 C C . VAL A 1 389 ? -7.129 -30.328 -2.854 1 98.5 389 VAL A C 1
ATOM 2876 O O . VAL A 1 389 ? -8.039 -30.297 -3.682 1 98.5 389 VAL A O 1
ATOM 2879 N N . LEU A 1 390 ? -6.457 -29.281 -2.432 1 98.19 390 LEU A N 1
ATOM 2880 C CA . LEU A 1 390 ? -6.703 -27.969 -3.006 1 98.19 390 LEU A CA 1
ATOM 2881 C C . LEU A 1 390 ? -5.758 -27.688 -4.168 1 98.19 390 LEU A C 1
ATOM 2883 O O . LEU A 1 390 ? -4.539 -27.719 -4.004 1 98.19 390 LEU A O 1
ATOM 2887 N N . ILE A 1 391 ? -6.273 -27.5 -5.336 1 98 391 ILE A N 1
ATOM 2888 C CA . ILE A 1 391 ? -5.527 -27.016 -6.492 1 98 391 ILE A CA 1
ATOM 2889 C C . ILE A 1 391 ? -6.301 -25.891 -7.172 1 98 391 ILE A C 1
ATOM 2891 O O . ILE A 1 391 ? -7.508 -25.734 -6.965 1 98 391 ILE A O 1
ATOM 2895 N N . LEU A 1 392 ? -5.656 -25.094 -7.922 1 97.75 392 LEU A N 1
ATOM 2896 C CA . LEU A 1 392 ? -6.289 -23.906 -8.492 1 97.75 392 LEU A CA 1
ATOM 2897 C C . LEU A 1 392 ? -6.758 -24.172 -9.914 1 97.75 392 LEU A C 1
ATOM 2899 O O . LEU A 1 392 ? -5.965 -24.578 -10.773 1 97.75 392 LEU A O 1
ATOM 2903 N N . PRO A 1 393 ? -8.047 -23.953 -10.227 1 97.94 393 PRO A N 1
ATOM 2904 C CA . PRO A 1 393 ? -8.523 -24.109 -11.609 1 97.94 393 PRO A CA 1
ATOM 2905 C C . PRO A 1 393 ? -7.891 -23.094 -12.562 1 97.94 393 PRO A C 1
ATOM 2907 O O . PRO A 1 393 ? -7.711 -21.922 -12.195 1 97.94 393 PRO A O 1
ATOM 2910 N N . GLY A 1 394 ? -7.586 -23.516 -13.719 1 97.62 394 GLY A N 1
ATOM 2911 C CA . GLY A 1 394 ? -6.895 -22.688 -14.703 1 97.62 394 GLY A CA 1
ATOM 2912 C C . GLY A 1 394 ? -7.742 -21.547 -15.227 1 97.62 394 GLY A C 1
ATOM 2913 O O . GLY A 1 394 ? -7.207 -20.5 -15.625 1 97.62 394 GLY A O 1
ATOM 2914 N N . SER A 1 395 ? -9.055 -21.672 -15.164 1 96.5 395 SER A N 1
ATOM 2915 C CA . SER A 1 395 ? -9.953 -20.625 -15.617 1 96.5 395 SER A CA 1
ATOM 2916 C C . SER A 1 395 ? -9.703 -19.312 -14.859 1 96.5 395 SER A C 1
ATOM 2918 O O . SER A 1 395 ? -9.844 -18.234 -15.422 1 96.5 395 SER A O 1
ATOM 2920 N N . VAL A 1 396 ? -9.258 -19.422 -13.617 1 94.19 396 VAL A N 1
ATOM 2921 C CA . VAL A 1 396 ? -8.961 -18.25 -12.797 1 94.19 396 VAL A CA 1
ATOM 2922 C C . VAL A 1 396 ? -7.75 -17.516 -13.367 1 94.19 396 VAL A C 1
ATOM 2924 O O . VAL A 1 396 ? -7.605 -16.312 -13.188 1 94.19 396 VAL A O 1
ATOM 2927 N N . LEU A 1 397 ? -6.906 -18.25 -14.086 1 96.38 397 LEU A N 1
ATOM 2928 C CA . LEU A 1 397 ? -5.645 -17.719 -14.602 1 96.38 397 LEU A CA 1
ATOM 2929 C C . LEU A 1 397 ? -5.742 -17.438 -16.094 1 96.38 397 LEU A C 1
ATOM 2931 O O . LEU A 1 397 ? -4.773 -16.984 -16.703 1 96.38 397 LEU A O 1
ATOM 2935 N N . GLY A 1 398 ? -6.898 -17.766 -16.688 1 95.94 398 GLY A N 1
ATOM 2936 C CA . GLY A 1 398 ? -7.137 -17.438 -18.078 1 95.94 398 GLY A CA 1
ATOM 2937 C C . GLY A 1 398 ? -7.047 -18.641 -19 1 95.94 398 GLY A C 1
ATOM 2938 O O . GLY A 1 398 ? -7.023 -18.484 -20.219 1 95.94 398 GLY A O 1
ATOM 2939 N N . LEU A 1 399 ? -6.996 -19.828 -18.453 1 97.19 399 LEU A N 1
ATOM 2940 C CA . LEU A 1 399 ? -6.84 -21.016 -19.297 1 97.19 399 LEU A CA 1
ATOM 2941 C C . LEU A 1 399 ? -7.797 -22.125 -18.859 1 97.19 399 LEU A C 1
ATOM 2943 O O . LEU A 1 399 ? -7.492 -22.891 -17.938 1 97.19 399 LEU A O 1
ATOM 2947 N N . LYS A 1 400 ? -8.836 -22.344 -19.578 1 97.38 400 LYS A N 1
ATOM 2948 C CA . LYS A 1 400 ? -9.883 -23.312 -19.25 1 97.38 400 LYS A CA 1
ATOM 2949 C C . LYS A 1 400 ? -9.367 -24.734 -19.375 1 97.38 400 LYS A C 1
ATOM 2951 O O . LYS A 1 400 ? -8.562 -25.047 -20.25 1 97.38 400 LYS A O 1
ATOM 2956 N N . ASN A 1 401 ? -9.797 -25.594 -18.469 1 98.5 401 ASN A N 1
ATOM 2957 C CA . ASN A 1 401 ? -9.523 -27.031 -18.438 1 98.5 401 ASN A CA 1
ATOM 2958 C C . ASN A 1 401 ? -8.055 -27.312 -18.141 1 98.5 401 ASN A C 1
ATOM 2960 O O . ASN A 1 401 ? -7.484 -28.266 -18.688 1 98.5 401 ASN A O 1
ATOM 2964 N N . TRP A 1 402 ? -7.496 -26.453 -17.5 1 98.56 402 TRP A N 1
ATOM 2965 C CA . TRP A 1 402 ? -6.184 -26.609 -16.875 1 98.56 402 TRP A CA 1
ATOM 2966 C C . TRP A 1 402 ? -6.27 -26.438 -15.367 1 98.56 402 TRP A C 1
ATOM 2968 O O . TRP A 1 402 ? -7.281 -25.969 -14.844 1 98.56 402 TRP A O 1
ATOM 2978 N N . VAL A 1 403 ? -5.277 -26.859 -14.664 1 98.56 403 VAL A N 1
ATOM 2979 C CA . VAL A 1 403 ? -5.109 -26.547 -13.25 1 98.56 403 VAL A CA 1
ATOM 2980 C C . VAL A 1 403 ? -3.666 -26.125 -12.984 1 98.56 403 VAL A C 1
ATOM 2982 O O . VAL A 1 403 ? -2.748 -26.547 -13.688 1 98.56 403 VAL A O 1
ATOM 2985 N N . ARG A 1 404 ? -3.502 -25.281 -12.031 1 98.56 404 ARG A N 1
ATOM 2986 C CA . ARG A 1 404 ? -2.18 -24.938 -11.516 1 98.56 404 ARG A CA 1
ATOM 2987 C C . ARG A 1 404 ? -1.897 -25.672 -10.211 1 98.56 404 ARG A C 1
ATOM 2989 O O . ARG A 1 404 ? -2.686 -25.594 -9.266 1 98.56 404 ARG A O 1
ATOM 2996 N N . ILE A 1 405 ? -0.82 -26.328 -10.172 1 98.69 405 ILE A N 1
ATOM 2997 C CA . ILE A 1 405 ? -0.421 -27.062 -8.977 1 98.69 405 ILE A CA 1
ATOM 2998 C C . ILE A 1 405 ? 0.827 -26.422 -8.367 1 98.69 405 ILE A C 1
ATOM 3000 O O . ILE A 1 405 ? 1.823 -26.203 -9.062 1 98.69 405 ILE A O 1
ATOM 3004 N N . PHE A 1 406 ? 0.726 -26.109 -7.125 1 98.31 406 PHE A N 1
ATOM 3005 C CA . PHE A 1 406 ? 1.809 -25.531 -6.34 1 98.31 406 PHE A CA 1
ATOM 3006 C C . PHE A 1 406 ? 2.744 -26.609 -5.82 1 98.31 406 PHE A C 1
ATOM 3008 O O . PHE A 1 406 ? 2.305 -27.562 -5.152 1 98.31 406 PHE A O 1
ATOM 3015 N N . PHE A 1 407 ? 4.078 -26.5 -6.137 1 98.38 407 PHE A N 1
ATOM 3016 C CA . PHE A 1 407 ? 4.965 -27.562 -5.688 1 98.38 407 PHE A CA 1
ATOM 3017 C C . PHE A 1 407 ? 5.957 -27.047 -4.652 1 98.38 407 PHE A C 1
ATOM 3019 O O . PHE A 1 407 ? 6.957 -27.703 -4.359 1 98.38 407 PHE A O 1
ATOM 3026 N N . GLY A 1 408 ? 5.738 -25.797 -4.145 1 97.56 408 GLY A N 1
ATOM 3027 C CA . GLY A 1 408 ? 6.512 -25.297 -3.023 1 97.56 408 GLY A CA 1
ATOM 3028 C C . GLY A 1 408 ? 6.129 -25.922 -1.697 1 97.56 408 GLY A C 1
ATOM 3029 O O . GLY A 1 408 ? 5.859 -25.219 -0.725 1 97.56 408 GLY A O 1
ATOM 3030 N N . ALA A 1 409 ? 6.039 -27.234 -1.606 1 97.31 409 ALA A N 1
ATOM 3031 C CA . ALA A 1 409 ? 5.715 -28.062 -0.439 1 97.31 409 ALA A CA 1
ATOM 3032 C C . ALA A 1 409 ? 6.652 -29.25 -0.329 1 97.31 409 ALA A C 1
ATOM 3034 O O . ALA A 1 409 ? 7.328 -29.609 -1.296 1 97.31 409 ALA A O 1
ATOM 3035 N N . PRO A 1 410 ? 6.695 -29.844 0.863 1 96.62 410 PRO A N 1
ATOM 3036 C CA . PRO A 1 410 ? 7.52 -31.062 0.998 1 96.62 410 PRO A CA 1
ATOM 3037 C C . PRO A 1 410 ? 7.125 -32.156 0.009 1 96.62 410 PRO A C 1
ATOM 3039 O O . PRO A 1 410 ? 5.938 -32.344 -0.257 1 96.62 410 PRO A O 1
ATOM 3042 N N . VAL A 1 411 ? 8.125 -32.875 -0.4 1 97.62 411 VAL A N 1
ATOM 3043 C CA . VAL A 1 411 ? 7.941 -33.875 -1.451 1 97.62 411 VAL A CA 1
ATOM 3044 C C . VAL A 1 411 ? 6.91 -34.906 -1.011 1 97.62 411 VAL A C 1
ATOM 3046 O O . VAL A 1 411 ? 6.125 -35.406 -1.827 1 97.62 411 VAL A O 1
ATOM 3049 N N . HIS A 1 412 ? 6.891 -35.281 0.27 1 97.56 412 HIS A N 1
ATOM 3050 C CA . HIS A 1 412 ? 5.945 -36.281 0.731 1 97.56 412 HIS A CA 1
ATOM 3051 C C . HIS A 1 412 ? 4.508 -35.812 0.583 1 97.56 412 HIS A C 1
ATOM 3053 O O . HIS A 1 412 ? 3.607 -36.594 0.303 1 97.56 412 HIS A O 1
ATOM 3059 N N . LEU A 1 413 ? 4.309 -34.5 0.774 1 97.5 413 LEU A N 1
ATOM 3060 C CA . LEU A 1 413 ? 2.975 -33.938 0.583 1 97.5 413 LEU A CA 1
ATOM 3061 C C . LEU A 1 413 ? 2.602 -33.906 -0.896 1 97.5 413 LEU A C 1
ATOM 3063 O O . LEU A 1 413 ? 1.442 -34.125 -1.251 1 97.5 413 LEU A O 1
ATOM 3067 N N . ILE A 1 414 ? 3.598 -33.656 -1.731 1 98.25 414 ILE A N 1
ATOM 3068 C CA . ILE A 1 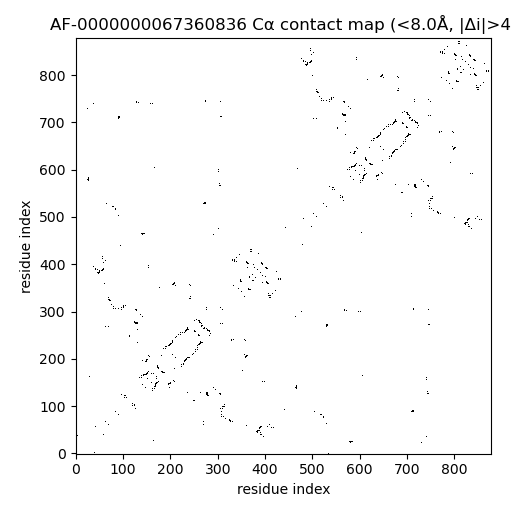414 ? 3.393 -33.688 -3.176 1 98.25 414 ILE A CA 1
ATOM 3069 C C . ILE A 1 414 ? 2.969 -35.062 -3.617 1 98.25 414 ILE A C 1
ATOM 3071 O O . ILE A 1 414 ? 2.004 -35.219 -4.371 1 98.25 414 ILE A O 1
ATOM 3075 N N . LEU A 1 415 ? 3.664 -36.031 -3.143 1 98.44 415 LEU A N 1
ATOM 3076 C CA . LEU A 1 415 ? 3.385 -37.406 -3.516 1 98.44 415 LEU A CA 1
ATOM 3077 C C . LEU A 1 415 ? 2.02 -37.844 -2.998 1 98.44 415 LEU A C 1
ATOM 3079 O O . LEU A 1 415 ? 1.269 -38.5 -3.709 1 98.44 415 LEU A O 1
ATOM 3083 N N . GLU A 1 416 ? 1.728 -37.438 -1.793 1 98.44 416 GLU A N 1
ATOM 3084 C CA . GLU A 1 416 ? 0.411 -37.75 -1.243 1 98.44 416 GLU A CA 1
ATOM 3085 C C . GLU A 1 416 ? -0.699 -37.125 -2.09 1 98.44 416 GLU A C 1
ATOM 3087 O O . GLU A 1 416 ? -1.698 -37.781 -2.387 1 98.44 416 GLU A O 1
ATOM 3092 N N . ALA A 1 417 ? -0.53 -35.938 -2.428 1 98.56 417 ALA A N 1
ATOM 3093 C CA . ALA A 1 417 ? -1.512 -35.25 -3.275 1 98.56 417 ALA A CA 1
ATOM 3094 C C . ALA A 1 417 ? -1.67 -35.969 -4.609 1 98.56 417 ALA A C 1
ATOM 3096 O O . ALA A 1 417 ? -2.789 -36.156 -5.098 1 98.56 417 ALA A O 1
ATOM 3097 N N . CYS A 1 418 ? -0.584 -36.406 -5.176 1 98.62 418 CYS A N 1
ATOM 3098 C CA . CYS A 1 418 ? -0.621 -37.094 -6.453 1 98.62 418 CYS A CA 1
ATOM 3099 C C . CYS A 1 418 ? -1.368 -38.406 -6.324 1 98.62 418 CYS A C 1
ATOM 3101 O O . CYS A 1 418 ? -2.125 -38.812 -7.223 1 98.62 418 CYS A O 1
ATOM 3103 N N . ASP A 1 419 ? -1.121 -39.125 -5.219 1 98.69 419 ASP A N 1
ATOM 3104 C CA . ASP A 1 419 ? -1.851 -40.375 -4.977 1 98.69 419 ASP A CA 1
ATOM 3105 C C . ASP A 1 419 ? -3.357 -40.125 -4.945 1 98.69 419 ASP A C 1
ATOM 3107 O O . ASP A 1 419 ? -4.129 -40.875 -5.543 1 98.69 419 ASP A O 1
ATOM 3111 N N . ARG A 1 420 ? -3.711 -39.094 -4.316 1 98.56 420 ARG A N 1
ATOM 3112 C CA . ARG A 1 420 ? -5.125 -38.781 -4.164 1 98.56 420 ARG A CA 1
ATOM 3113 C C . ARG A 1 420 ? -5.727 -38.312 -5.488 1 98.56 420 ARG A C 1
ATOM 3115 O O . ARG A 1 420 ? -6.852 -38.656 -5.828 1 98.56 420 ARG A O 1
ATOM 3122 N N . ILE A 1 421 ? -5.012 -37.531 -6.227 1 98.75 421 ILE A N 1
ATOM 3123 C CA . ILE A 1 421 ? -5.457 -37.094 -7.539 1 98.75 421 ILE A CA 1
ATOM 3124 C C . ILE A 1 421 ? -5.613 -38.281 -8.477 1 98.75 421 ILE A C 1
ATOM 3126 O O . ILE A 1 421 ? -6.602 -38.375 -9.203 1 98.75 421 ILE A O 1
ATOM 3130 N N . GLU A 1 422 ? -4.66 -39.125 -8.414 1 98.62 422 GLU A N 1
ATOM 3131 C CA . GLU A 1 422 ? -4.711 -40.344 -9.242 1 98.62 422 GLU A CA 1
ATOM 3132 C C . GLU A 1 422 ? -5.934 -41.188 -8.906 1 98.62 422 GLU A C 1
ATOM 3134 O O . GLU A 1 422 ? -6.637 -41.656 -9.805 1 98.62 422 GLU A O 1
ATOM 3139 N N . SER A 1 423 ? -6.145 -41.375 -7.645 1 98.19 423 SER A N 1
ATOM 3140 C CA . SER A 1 423 ? -7.301 -42.156 -7.199 1 98.19 423 SER A CA 1
ATOM 3141 C C . SER A 1 423 ? -8.602 -41.531 -7.684 1 98.19 423 SER A C 1
ATOM 3143 O O . SER A 1 423 ? -9.492 -42.219 -8.164 1 98.19 423 SER A O 1
ATOM 3145 N N . PHE A 1 424 ? -8.766 -40.281 -7.555 1 98.38 424 PHE A N 1
ATOM 3146 C CA . PHE A 1 424 ? -9.938 -39.531 -8 1 98.38 424 PHE A CA 1
ATOM 3147 C C . PHE A 1 424 ? -10.164 -39.75 -9.5 1 98.38 424 PHE A C 1
ATOM 3149 O O . PHE A 1 424 ? -11.266 -40.062 -9.93 1 98.38 424 PHE A O 1
ATOM 3156 N N . CYS A 1 425 ? -9.047 -39.5 -10.266 1 98.44 425 CYS A N 1
ATOM 3157 C CA . CYS A 1 425 ? -9.133 -39.625 -11.719 1 98.44 425 CYS A CA 1
ATOM 3158 C C . CYS A 1 425 ? -9.484 -41.031 -12.148 1 98.44 425 CYS A C 1
ATOM 3160 O O . CYS A 1 425 ? -10.266 -41.25 -13.078 1 98.44 425 CYS A O 1
ATOM 3162 N N . GLN A 1 426 ? -8.914 -42 -11.469 1 97.69 426 GLN A N 1
ATOM 3163 C CA . GLN A 1 426 ? -9.188 -43.406 -11.805 1 97.69 426 GLN A CA 1
ATOM 3164 C C . GLN A 1 426 ? -10.656 -43.75 -11.555 1 97.69 426 GLN A C 1
ATOM 3166 O O . GLN A 1 426 ? -11.281 -44.406 -12.367 1 97.69 426 GLN A O 1
ATOM 3171 N N . ARG A 1 427 ? -11.133 -43.25 -10.43 1 97.44 427 ARG A N 1
ATOM 3172 C CA . ARG A 1 427 ? -12.531 -43.531 -10.109 1 97.44 427 ARG A CA 1
ATOM 3173 C C . ARG A 1 427 ? -13.453 -42.875 -11.141 1 97.44 427 ARG A C 1
ATOM 3175 O O . ARG A 1 427 ? -14.391 -43.531 -11.625 1 97.44 427 ARG A O 1
ATOM 3182 N N . ARG A 1 428 ? -13.188 -41.656 -11.445 1 97.06 428 ARG A N 1
ATOM 3183 C CA . ARG A 1 428 ? -14.031 -40.938 -12.398 1 97.06 428 ARG A CA 1
ATOM 3184 C C . ARG A 1 428 ? -13.898 -41.531 -13.805 1 97.06 428 ARG A C 1
ATOM 3186 O O . ARG A 1 428 ? -14.859 -41.531 -14.562 1 97.06 428 ARG A O 1
ATOM 3193 N N . ALA A 1 429 ? -12.688 -41.906 -14.141 1 95.88 429 ALA A N 1
ATOM 3194 C CA . ALA A 1 429 ? -12.461 -42.531 -15.438 1 95.88 429 ALA A CA 1
ATOM 3195 C C . ALA A 1 429 ? -13.203 -43.844 -15.531 1 95.88 429 ALA A C 1
ATOM 3197 O O . ALA A 1 429 ? -13.742 -44.188 -16.594 1 95.88 429 ALA A O 1
ATOM 3198 N N . GLY A 1 430 ? -13.164 -44.656 -14.469 1 94.25 430 GLY A N 1
ATOM 3199 C CA . GLY A 1 430 ? -13.898 -45.906 -14.43 1 94.25 430 GLY A CA 1
ATOM 3200 C C . GLY A 1 430 ? -15.391 -45.719 -14.633 1 94.25 430 GLY A C 1
ATOM 3201 O O . GLY A 1 430 ? -16.031 -46.5 -15.352 1 94.25 430 GLY A O 1
ATOM 3202 N N . GLN A 1 431 ? -15.891 -44.719 -14 1 93.94 431 GLN A N 1
ATOM 3203 C CA . GLN A 1 431 ? -17.312 -44.406 -14.133 1 93.94 431 GLN A CA 1
ATOM 3204 C C . GLN A 1 431 ? -17.656 -44 -15.562 1 93.94 431 GLN A C 1
ATOM 3206 O O . GLN A 1 431 ? -18.703 -44.375 -16.094 1 93.94 431 GLN A O 1
ATOM 3211 N N . ALA A 1 432 ? -16.797 -43.281 -16.141 1 90.56 432 ALA A N 1
ATOM 3212 C CA . ALA A 1 432 ? -17 -42.812 -17.516 1 90.56 432 ALA A CA 1
ATOM 3213 C C . ALA A 1 432 ? -16.984 -44 -18.484 1 90.56 432 ALA A C 1
ATOM 3215 O O . ALA A 1 432 ? -17.781 -44.031 -19.438 1 90.56 432 ALA A O 1
ATOM 3216 N N . LYS A 1 433 ? -16.109 -44.938 -18.297 1 89.88 433 LYS A N 1
ATOM 3217 C CA . LYS A 1 433 ? -15.992 -46.125 -19.141 1 89.88 433 LYS A CA 1
ATOM 3218 C C . LYS A 1 433 ? -17.203 -47.031 -19 1 89.88 433 LYS A C 1
ATOM 3220 O O . LYS A 1 433 ? -17.672 -47.625 -19.969 1 89.88 433 LYS A O 1
ATOM 3225 N N . LEU A 1 434 ? -17.656 -47.156 -17.812 1 89.69 434 LEU A N 1
ATOM 3226 C CA . LEU A 1 434 ? -18.828 -47.969 -17.562 1 89.69 434 LEU A CA 1
ATOM 3227 C C . LEU A 1 434 ? -20.062 -47.406 -18.25 1 89.69 434 LEU A C 1
ATOM 3229 O O . LEU A 1 434 ? -20.906 -48.156 -18.75 1 89.69 434 LEU A O 1
ATOM 3233 N N . LEU A 1 435 ? -20.219 -46.125 -18.234 1 85.62 435 LEU A N 1
ATOM 3234 C CA . LEU A 1 435 ? -21.359 -45.469 -18.859 1 85.62 435 LEU A CA 1
ATOM 3235 C C . LEU A 1 435 ? -21.281 -45.594 -20.375 1 85.62 435 LEU A C 1
ATOM 3237 O O . LEU A 1 435 ? -22.312 -45.75 -21.047 1 85.62 435 LEU A O 1
ATOM 3241 N N . LYS A 1 436 ? -20.141 -45.594 -21.031 1 82.81 436 LYS A N 1
ATOM 3242 C CA . LYS A 1 436 ? -19.969 -45.719 -22.484 1 82.81 436 LYS A CA 1
ATOM 3243 C C . LYS A 1 436 ? -20.281 -47.125 -22.938 1 82.81 436 LYS A C 1
ATOM 3245 O O . LYS A 1 436 ? -20.75 -47.344 -24.062 1 82.81 436 LYS A O 1
ATOM 3250 N N . LYS A 1 437 ? -20 -48.094 -22.062 1 78.75 437 LYS A N 1
ATOM 3251 C CA . LYS A 1 437 ? -20.281 -49.469 -22.406 1 78.75 437 LYS A CA 1
ATOM 3252 C C . LYS A 1 437 ? -21.781 -49.75 -22.359 1 78.75 437 LYS A C 1
ATOM 3254 O O . LYS A 1 437 ? -22.281 -50.656 -23.047 1 78.75 437 LYS A O 1
ATOM 3259 N N . THR A 1 438 ? -22.391 -48.969 -21.594 1 73.38 438 THR A N 1
ATOM 3260 C CA . THR A 1 438 ? -23.828 -49.219 -21.438 1 73.38 438 THR A CA 1
ATOM 3261 C C . THR A 1 438 ? -24.594 -48.562 -22.594 1 73.38 438 THR A C 1
ATOM 3263 O O . THR A 1 438 ? -25.703 -49 -22.906 1 73.38 438 THR A O 1
ATOM 3266 N N . PHE A 1 439 ? -24.141 -47.531 -23.25 1 63.19 439 PHE A N 1
ATOM 3267 C CA . PHE A 1 439 ? -24.828 -46.938 -24.391 1 63.19 439 PHE A CA 1
ATOM 3268 C C . PHE A 1 439 ? -24.172 -47.344 -25.703 1 63.19 439 PHE A C 1
ATOM 3270 O O . PHE A 1 439 ? -22.953 -47.406 -25.797 1 63.19 439 PHE A O 1
ATOM 3277 N N . MET B 1 1 ? 10.859 13.867 6.215 1 23.12 1 MET B N 1
ATOM 3278 C CA . MET B 1 1 ? 10.766 13.414 4.832 1 23.12 1 MET B CA 1
ATOM 3279 C C . MET B 1 1 ? 11.977 13.875 4.023 1 23.12 1 MET B C 1
ATOM 3281 O O . MET B 1 1 ? 12.352 15.047 4.07 1 23.12 1 MET B O 1
ATOM 3285 N N . ALA B 1 2 ? 12.883 13.039 3.719 1 29.09 2 ALA B N 1
ATOM 3286 C CA . ALA B 1 2 ? 14.141 13.445 3.102 1 29.09 2 ALA B CA 1
ATOM 3287 C C . ALA B 1 2 ? 13.883 14.266 1.84 1 29.09 2 ALA B C 1
ATOM 3289 O O . ALA B 1 2 ? 13.07 13.883 0.997 1 29.09 2 ALA B O 1
ATOM 3290 N N . PRO B 1 3 ? 14.414 15.461 1.854 1 25.91 3 PRO B N 1
ATOM 3291 C CA . PRO B 1 3 ? 14.203 16.359 0.717 1 25.91 3 PRO B CA 1
ATOM 3292 C C . PRO B 1 3 ? 14.797 15.82 -0.583 1 25.91 3 PRO B C 1
ATOM 3294 O O . PRO B 1 3 ? 15.836 15.156 -0.563 1 25.91 3 PRO B O 1
ATOM 3297 N N . THR B 1 4 ? 14.039 15.578 -1.651 1 32.66 4 THR B N 1
ATOM 3298 C CA . THR B 1 4 ? 14.438 15.125 -2.982 1 32.66 4 THR B CA 1
ATOM 3299 C C . THR B 1 4 ? 15.078 16.266 -3.768 1 32.66 4 THR B C 1
ATOM 3301 O O . THR B 1 4 ? 14.398 17 -4.488 1 32.66 4 THR B O 1
ATOM 3304 N N . ALA B 1 5 ? 15.969 17.156 -3.414 1 26.36 5 ALA B N 1
ATOM 3305 C CA . ALA B 1 5 ? 16.234 18.391 -4.152 1 26.36 5 ALA B CA 1
ATOM 3306 C C . ALA B 1 5 ? 17.016 18.109 -5.43 1 26.36 5 ALA B C 1
ATOM 3308 O O . ALA B 1 5 ? 18.219 18.375 -5.492 1 26.36 5 ALA B O 1
ATOM 3309 N N . GLN B 1 6 ? 17.047 17.078 -6.148 1 29.55 6 GLN B N 1
ATOM 3310 C CA . GLN B 1 6 ? 17.969 17.328 -7.25 1 29.55 6 GLN B CA 1
ATOM 3311 C C . GLN B 1 6 ? 17.391 18.375 -8.211 1 29.55 6 GLN B C 1
ATOM 3313 O O . GLN B 1 6 ? 16.266 18.219 -8.688 1 29.55 6 GLN B O 1
ATOM 3318 N N . ILE B 1 7 ? 17.891 19.609 -8.367 1 28.41 7 ILE B N 1
ATOM 3319 C CA . ILE B 1 7 ? 17.656 20.703 -9.305 1 28.41 7 ILE B CA 1
ATOM 3320 C C . ILE B 1 7 ? 17.797 20.203 -10.734 1 28.41 7 ILE B C 1
ATOM 3322 O O . ILE B 1 7 ? 18.859 19.672 -11.109 1 28.41 7 ILE B O 1
ATOM 3326 N N . ALA B 1 8 ? 16.75 20.141 -11.461 1 29.62 8 ALA B N 1
ATOM 3327 C CA . ALA B 1 8 ? 16.734 19.797 -12.875 1 29.62 8 ALA B CA 1
ATOM 3328 C C . ALA B 1 8 ? 17.344 20.922 -13.719 1 29.62 8 ALA B C 1
ATOM 3330 O O . ALA B 1 8 ? 16.812 22.016 -13.781 1 29.62 8 ALA B O 1
ATOM 3331 N N . ALA B 1 9 ? 18.625 20.953 -14.133 1 29.67 9 ALA B N 1
ATOM 3332 C CA . ALA B 1 9 ? 19.156 21.781 -15.211 1 29.67 9 ALA B CA 1
ATOM 3333 C C . ALA B 1 9 ? 18.5 21.438 -16.547 1 29.67 9 ALA B C 1
ATOM 3335 O O . ALA B 1 9 ? 18.531 20.281 -16.969 1 29.67 9 ALA B O 1
ATOM 3336 N N . HIS B 1 10 ? 17.656 22.234 -17.141 1 28.39 10 HIS B N 1
ATOM 3337 C CA . HIS B 1 10 ? 16.953 22.188 -18.406 1 28.39 10 HIS B CA 1
ATOM 3338 C C . HIS B 1 10 ? 17.938 22.203 -19.578 1 28.39 10 HIS B C 1
ATOM 3340 O O . HIS B 1 10 ? 18.484 23.266 -19.906 1 28.39 10 HIS B O 1
ATOM 3346 N N . GLU B 1 11 ? 18.734 21.203 -19.844 1 28.84 11 GLU B N 1
ATOM 3347 C CA . GLU B 1 11 ? 19.5 21.344 -21.078 1 28.84 11 GLU B CA 1
ATOM 3348 C C . GLU B 1 11 ? 18.594 21.297 -22.297 1 28.84 11 GLU B C 1
ATOM 3350 O O . GLU B 1 11 ? 17.688 20.453 -22.375 1 28.84 11 GLU B O 1
ATOM 3355 N N . ARG B 1 12 ? 18.578 22.297 -23.188 1 27.47 12 ARG B N 1
ATOM 3356 C CA . ARG B 1 12 ? 17.953 22.547 -24.484 1 27.47 12 ARG B CA 1
ATOM 3357 C C . ARG B 1 12 ? 18.375 21.5 -25.516 1 27.47 12 ARG B C 1
ATOM 3359 O O . ARG B 1 12 ? 19.516 21.5 -25.969 1 27.47 12 ARG B O 1
ATOM 3366 N N . LEU B 1 13 ? 17.984 20.219 -25.469 1 27.98 13 LEU B N 1
ATOM 3367 C CA . LEU B 1 13 ? 18.328 19.281 -26.531 1 27.98 13 LEU B CA 1
ATOM 3368 C C . LEU B 1 13 ? 17.688 19.688 -27.844 1 27.98 13 LEU B C 1
ATOM 3370 O O . LEU B 1 13 ? 16.531 20.109 -27.875 1 27.98 13 LEU B O 1
ATOM 3374 N N . GLY B 1 14 ? 18.422 19.938 -28.875 1 28.27 14 GLY B N 1
ATOM 3375 C CA . GLY B 1 14 ? 18.188 20.125 -30.297 1 28.27 14 GLY B CA 1
ATOM 3376 C C . GLY B 1 14 ? 17.312 19.062 -30.906 1 28.27 14 GLY B C 1
ATOM 3377 O O . GLY B 1 14 ? 17.344 17.906 -30.469 1 28.27 14 GLY B O 1
ATOM 3378 N N . GLY B 1 15 ? 16.156 19.484 -31.688 1 30.89 15 GLY B N 1
ATOM 3379 C CA . GLY B 1 15 ? 14.977 18.906 -32.281 1 30.89 15 GLY B CA 1
ATOM 3380 C C . GLY B 1 15 ? 15.297 17.922 -33.406 1 30.89 15 GLY B C 1
ATOM 3381 O O . GLY B 1 15 ? 15.422 18.312 -34.562 1 30.89 15 GLY B O 1
ATOM 3382 N N . CYS B 1 16 ? 16.266 17.078 -33.375 1 29.25 16 CYS B N 1
ATOM 3383 C CA . CYS B 1 16 ? 16.188 16.219 -34.562 1 29.25 16 CYS B CA 1
ATOM 3384 C C . CYS B 1 16 ? 14.82 15.562 -34.688 1 29.25 16 CYS B C 1
ATOM 3386 O O . CYS B 1 16 ? 14.273 15.062 -33.688 1 29.25 16 CYS B O 1
ATOM 3388 N N . ALA B 1 17 ? 14.07 15.875 -35.781 1 32.5 17 ALA B N 1
ATOM 3389 C CA . ALA B 1 17 ? 12.773 15.422 -36.281 1 32.5 17 ALA B CA 1
ATOM 3390 C C . ALA B 1 17 ? 12.703 13.898 -36.312 1 32.5 17 ALA B C 1
ATOM 3392 O O . ALA B 1 17 ? 12.766 13.297 -37.406 1 32.5 17 ALA B O 1
ATOM 3393 N N . CYS B 1 18 ? 13.477 13.133 -35.688 1 31.52 18 CYS B N 1
ATOM 3394 C CA . CYS B 1 18 ? 13.133 11.719 -35.75 1 31.52 18 CYS B CA 1
ATOM 3395 C C . CYS B 1 18 ? 11.664 11.492 -35.406 1 31.52 18 CYS B C 1
ATOM 3397 O O . CYS B 1 18 ? 11.125 12.156 -34.5 1 31.52 18 CYS B O 1
ATOM 3399 N N . ALA B 1 19 ? 10.812 10.922 -36.25 1 36.59 19 ALA B N 1
ATOM 3400 C CA . ALA B 1 19 ? 9.445 10.484 -36 1 36.59 19 ALA B CA 1
ATOM 3401 C C . ALA B 1 19 ? 9.289 10.008 -34.562 1 36.59 19 ALA B C 1
ATOM 3403 O O . ALA B 1 19 ? 9.766 8.922 -34.188 1 36.59 19 ALA B O 1
ATOM 3404 N N . CYS B 1 20 ? 9.367 10.898 -33.625 1 39.47 20 CYS B N 1
ATOM 3405 C CA . CYS B 1 20 ? 9.266 10.805 -32.188 1 39.47 20 CYS B CA 1
ATOM 3406 C C . CYS B 1 20 ? 8.18 9.812 -31.781 1 39.47 20 CYS B C 1
ATOM 3408 O O . CYS B 1 20 ? 7 10.016 -32.062 1 39.47 20 CYS B O 1
ATOM 3410 N N . LYS B 1 21 ? 8.383 8.586 -32.062 1 51 21 LYS B N 1
ATOM 3411 C CA . LYS B 1 21 ? 7.484 7.629 -31.422 1 51 21 LYS B CA 1
ATOM 3412 C C . LYS B 1 21 ? 6.895 8.203 -30.125 1 51 21 LYS B C 1
ATOM 3414 O O . LYS B 1 21 ? 7.613 8.766 -29.312 1 51 21 LYS B O 1
ATOM 3419 N N . ALA B 1 22 ? 5.574 8.344 -30.328 1 56.28 22 ALA B N 1
ATOM 3420 C CA . ALA B 1 22 ? 4.738 8.891 -29.25 1 56.28 22 ALA B CA 1
ATOM 3421 C C . ALA B 1 22 ? 5.145 8.312 -27.906 1 56.28 22 ALA B C 1
ATOM 3423 O O . ALA B 1 22 ? 5.234 7.094 -27.734 1 56.28 22 ALA B O 1
ATOM 3424 N N . ALA B 1 23 ? 5.703 9.078 -27 1 76.06 23 ALA B N 1
ATOM 3425 C CA . ALA B 1 23 ? 6.098 8.766 -25.625 1 76.06 23 ALA B CA 1
ATOM 3426 C C . ALA B 1 23 ? 4.961 8.07 -24.875 1 76.06 23 ALA B C 1
ATOM 3428 O O . ALA B 1 23 ? 3.787 8.375 -25.094 1 76.06 23 ALA B O 1
ATOM 3429 N N . VAL B 1 24 ? 5.312 6.945 -24.203 1 88.94 24 VAL B N 1
ATOM 3430 C CA . VAL B 1 24 ? 4.352 6.234 -23.359 1 88.94 24 VAL B CA 1
ATOM 3431 C C . VAL B 1 24 ? 3.646 7.219 -22.438 1 88.94 24 VAL B C 1
ATOM 3433 O O . VAL B 1 24 ? 4.297 8.039 -21.781 1 88.94 24 VAL B O 1
ATOM 3436 N N . ARG B 1 25 ? 2.324 7.254 -22.5 1 91.94 25 ARG B N 1
ATOM 3437 C CA . ARG B 1 25 ? 1.526 8.18 -21.688 1 91.94 25 ARG B CA 1
ATOM 3438 C C . ARG B 1 25 ? 1.398 7.68 -20.25 1 91.94 25 ARG B C 1
ATOM 3440 O O . ARG B 1 25 ? 1.444 6.473 -20 1 91.94 25 ARG B O 1
ATOM 3447 N N . CYS B 1 26 ? 1.302 8.625 -19.312 1 94.62 26 CYS B N 1
ATOM 3448 C CA . CYS B 1 26 ? 1.102 8.336 -17.891 1 94.62 26 CYS B CA 1
ATOM 3449 C C . CYS B 1 26 ? -0.213 8.922 -17.406 1 94.62 26 CYS B C 1
ATOM 3451 O O . CYS B 1 26 ? -0.87 9.68 -18.109 1 94.62 26 CYS B O 1
ATOM 3453 N N . HIS B 1 27 ? -0.609 8.477 -16.281 1 94.44 27 HIS B N 1
ATOM 3454 C CA . HIS B 1 27 ? -1.789 9.023 -15.617 1 94.44 27 HIS B CA 1
ATOM 3455 C C . HIS B 1 27 ? -1.762 10.547 -15.609 1 94.44 27 HIS B C 1
ATOM 3457 O O . HIS B 1 27 ? -0.77 11.156 -15.195 1 94.44 27 HIS B O 1
ATOM 3463 N N . PRO B 1 28 ? -2.822 11.203 -15.914 1 91.56 28 PRO B N 1
ATOM 3464 C CA . PRO B 1 28 ? -2.811 12.664 -16.047 1 91.56 28 PRO B CA 1
ATOM 3465 C C . PRO B 1 28 ? -2.545 13.383 -14.727 1 91.56 28 PRO B C 1
ATOM 3467 O O . PRO B 1 28 ? -1.985 14.477 -14.719 1 91.56 28 PRO B O 1
ATOM 3470 N N . ALA B 1 29 ? -2.949 12.758 -13.617 1 90.44 29 ALA B N 1
ATOM 3471 C CA . ALA B 1 29 ? -2.77 13.383 -12.312 1 90.44 29 ALA B CA 1
ATOM 3472 C C . ALA B 1 29 ? -1.306 13.359 -11.891 1 90.44 29 ALA B C 1
ATOM 3474 O O . ALA B 1 29 ? -0.924 14 -10.906 1 90.44 29 ALA B O 1
ATOM 3475 N N . LEU B 1 30 ? -0.455 12.602 -12.555 1 91.75 30 LEU B N 1
ATOM 3476 C CA . LEU B 1 30 ? 0.937 12.414 -12.156 1 91.75 30 LEU B CA 1
ATOM 3477 C C . LEU B 1 30 ? 1.876 13.148 -13.117 1 91.75 30 LEU B C 1
ATOM 3479 O O . LEU B 1 30 ? 3.002 12.695 -13.344 1 91.75 30 LEU B O 1
ATOM 3483 N N . SER B 1 31 ? 1.452 14.203 -13.727 1 81.12 31 SER B N 1
ATOM 3484 C CA . SER B 1 31 ? 2.279 15.008 -14.625 1 81.12 31 SER B CA 1
ATOM 3485 C C . SER B 1 31 ? 2.922 16.172 -13.883 1 81.12 31 SER B C 1
ATOM 3487 O O . SER B 1 31 ? 2.404 16.625 -12.859 1 81.12 31 SER B O 1
ATOM 3489 N N . SER B 1 32 ? 4.195 16.344 -14.164 1 64.62 32 SER B N 1
ATOM 3490 C CA . SER B 1 32 ? 5.047 17.328 -13.508 1 64.62 32 SER B CA 1
ATOM 3491 C C . SER B 1 32 ? 4.379 18.703 -13.461 1 64.62 32 SER B C 1
ATOM 3493 O O . SER B 1 32 ? 4.688 19.516 -12.594 1 64.62 32 SER B O 1
ATOM 3495 N N . GLU B 1 33 ? 3.521 18.859 -14.508 1 55.53 33 GLU B N 1
ATOM 3496 C CA . GLU B 1 33 ? 2.887 20.172 -14.602 1 55.53 33 GLU B CA 1
ATOM 3497 C C . GLU B 1 33 ? 1.721 20.281 -13.625 1 55.53 33 GLU B C 1
ATOM 3499 O O . GLU B 1 33 ? 0.809 19.453 -13.633 1 55.53 33 GLU B O 1
ATOM 3504 N N . GLY B 1 34 ? 1.911 20.578 -12.305 1 55.47 34 GLY B N 1
ATOM 3505 C CA . GLY B 1 34 ? 0.675 20.953 -11.641 1 55.47 34 GLY B CA 1
ATOM 3506 C C . GLY B 1 34 ? 0.791 20.953 -10.133 1 55.47 34 GLY B C 1
ATOM 3507 O O . GLY B 1 34 ? 1.289 21.922 -9.547 1 55.47 34 GLY B O 1
ATOM 3508 N N . LYS B 1 35 ? 0.254 19.938 -9.328 1 62.03 35 LYS B N 1
ATOM 3509 C CA . LYS B 1 35 ? -0.12 20.141 -7.934 1 62.03 35 LYS B CA 1
ATOM 3510 C C . LYS B 1 35 ? 0.988 19.672 -6.992 1 62.03 35 LYS B C 1
ATOM 3512 O O . LYS B 1 35 ? 1.53 18.578 -7.152 1 62.03 35 LYS B O 1
ATOM 3517 N N . ALA B 1 36 ? 1.49 20.688 -6.242 1 63.28 36 ALA B N 1
ATOM 3518 C CA . ALA B 1 36 ? 2.52 20.438 -5.234 1 63.28 36 ALA B CA 1
ATOM 3519 C C . ALA B 1 36 ? 1.999 19.516 -4.133 1 63.28 36 ALA B C 1
ATOM 3521 O O . ALA B 1 36 ? 0.836 19.609 -3.734 1 63.28 36 ALA B O 1
ATOM 3522 N N . SER B 1 37 ? 2.693 18.484 -3.885 1 76.19 37 SER B N 1
ATOM 3523 C CA . SER B 1 37 ? 2.467 17.688 -2.678 1 76.19 37 SER B CA 1
ATOM 3524 C C . SER B 1 37 ? 3.18 18.312 -1.477 1 76.19 37 SER B C 1
ATOM 3526 O O . SER B 1 37 ? 4.082 19.125 -1.638 1 76.19 37 SER B O 1
ATOM 3528 N N . ILE B 1 38 ? 2.637 17.984 -0.252 1 83.38 38 ILE B N 1
ATOM 3529 C CA . ILE B 1 38 ? 3.312 18.438 0.96 1 83.38 38 ILE B CA 1
ATOM 3530 C C . ILE B 1 38 ? 4.797 18.078 0.889 1 83.38 38 ILE B C 1
ATOM 3532 O O . ILE B 1 38 ? 5.656 18.938 1.104 1 83.38 38 ILE B O 1
ATOM 3536 N N . ARG B 1 39 ? 5.094 16.859 0.5 1 80.69 39 ARG B N 1
ATOM 3537 C CA . ARG B 1 39 ? 6.477 16.391 0.428 1 80.69 39 ARG B CA 1
ATOM 3538 C C . ARG B 1 39 ? 7.262 17.188 -0.616 1 80.69 39 ARG B C 1
ATOM 3540 O O . ARG B 1 39 ? 8.438 17.5 -0.408 1 80.69 39 ARG B O 1
ATOM 3547 N N . GLY B 1 40 ? 6.602 17.578 -1.694 1 82.44 40 GLY B N 1
ATOM 3548 C CA . GLY B 1 40 ? 7.242 18.375 -2.725 1 82.44 40 GLY B CA 1
ATOM 3549 C C . GLY B 1 40 ? 7.59 19.781 -2.26 1 82.44 40 GLY B C 1
ATOM 3550 O O . GLY B 1 40 ? 8.711 20.234 -2.461 1 82.44 40 GLY B O 1
ATOM 3551 N N . VAL B 1 41 ? 6.711 20.391 -1.601 1 88.69 41 VAL B N 1
ATOM 3552 C CA . VAL B 1 41 ? 6.906 21.75 -1.121 1 88.69 41 VAL B CA 1
ATOM 3553 C C . VAL B 1 41 ? 7.961 21.766 -0.018 1 88.69 41 VAL B C 1
ATOM 3555 O O . VAL B 1 41 ? 8.836 22.625 -0.002 1 88.69 41 VAL B O 1
ATOM 3558 N N . VAL B 1 42 ? 7.883 20.781 0.847 1 90.94 42 VAL B N 1
ATOM 3559 C CA . VAL B 1 42 ? 8.867 20.672 1.921 1 90.94 42 VAL B CA 1
ATOM 3560 C C . VAL B 1 42 ? 10.258 20.484 1.328 1 90.94 42 VAL B C 1
ATOM 3562 O O . VAL B 1 42 ? 11.227 21.094 1.788 1 90.94 42 VAL B O 1
ATOM 3565 N N . GLY B 1 43 ? 10.328 19.656 0.301 1 87.94 43 GLY B N 1
ATOM 3566 C CA . GLY B 1 43 ? 11.602 19.469 -0.375 1 87.94 43 GLY B CA 1
ATOM 3567 C C . GLY B 1 43 ? 12.164 20.75 -0.964 1 87.94 43 GLY B C 1
ATOM 3568 O O . GLY B 1 43 ? 13.352 21.031 -0.827 1 87.94 43 GLY B O 1
ATOM 3569 N N . GLU B 1 44 ? 11.312 21.484 -1.554 1 90 44 GLU B N 1
ATOM 3570 C CA . GLU B 1 44 ? 11.711 22.75 -2.15 1 90 44 GLU B CA 1
ATOM 3571 C C . GLU B 1 44 ? 12.18 23.734 -1.084 1 90 44 GLU B C 1
ATOM 3573 O O . GLU B 1 44 ? 13.18 24.438 -1.267 1 90 44 GLU B O 1
ATOM 3578 N N . LEU B 1 45 ? 11.461 23.828 -0.064 1 95 45 LEU B N 1
ATOM 3579 C CA . LEU B 1 45 ? 11.797 24.75 1.016 1 95 45 LEU B CA 1
ATOM 3580 C C . LEU B 1 45 ? 13.125 24.359 1.663 1 95 45 LEU B C 1
ATOM 3582 O O . LEU B 1 45 ? 13.969 25.219 1.921 1 95 45 LEU B O 1
ATOM 3586 N N . LEU B 1 46 ? 13.305 23.094 1.878 1 93.94 46 LEU B N 1
ATOM 3587 C CA . LEU B 1 46 ? 14.547 22.641 2.494 1 93.94 46 LEU B CA 1
ATOM 3588 C C . LEU B 1 46 ? 15.75 22.969 1.618 1 93.94 46 LEU B C 1
ATOM 3590 O O . LEU B 1 46 ? 16.828 23.281 2.129 1 93.94 46 LEU B O 1
ATOM 3594 N N . ALA B 1 47 ? 15.547 22.953 0.34 1 93.06 47 ALA B N 1
ATOM 3595 C CA . ALA B 1 47 ? 16.625 23.297 -0.595 1 93.06 47 ALA B CA 1
ATOM 3596 C C . ALA B 1 47 ? 17 24.766 -0.477 1 93.06 47 ALA B C 1
ATOM 3598 O O . ALA B 1 47 ? 18.125 25.141 -0.826 1 93.06 47 ALA B O 1
ATOM 3599 N N . ALA B 1 48 ? 16.156 25.516 0.068 1 94.56 48 ALA B N 1
ATOM 3600 C CA . ALA B 1 48 ? 16.359 26.969 0.17 1 94.56 48 ALA B CA 1
ATOM 3601 C C . ALA B 1 48 ? 16.875 27.344 1.551 1 94.56 48 ALA B C 1
ATOM 3603 O O . ALA B 1 48 ? 17.156 28.516 1.812 1 94.56 48 ALA B O 1
ATOM 3604 N N . ALA B 1 49 ? 17.062 26.391 2.396 1 94.94 49 ALA B N 1
ATOM 3605 C CA . ALA B 1 49 ? 17.438 26.656 3.779 1 94.94 49 ALA B CA 1
ATOM 3606 C C . ALA B 1 49 ? 18.781 27.391 3.848 1 94.94 49 ALA B C 1
ATOM 3608 O O . ALA B 1 49 ? 19.703 27.078 3.1 1 94.94 49 ALA B O 1
ATOM 3609 N N . GLY B 1 50 ? 18.859 28.359 4.703 1 90.81 50 GLY B N 1
ATOM 3610 C CA . GLY B 1 50 ? 20.125 29.047 4.93 1 90.81 50 GLY B CA 1
ATOM 3611 C C . GLY B 1 50 ? 21.172 28.156 5.578 1 90.81 50 GLY B C 1
ATOM 3612 O O . GLY B 1 50 ? 20.828 27.125 6.176 1 90.81 50 GLY B O 1
ATOM 3613 N N . LYS B 1 51 ? 22.422 28.516 5.477 1 88.56 51 LYS B N 1
ATOM 3614 C CA . LYS B 1 51 ? 23.516 27.672 5.957 1 88.56 51 LYS B CA 1
ATOM 3615 C C . LYS B 1 51 ? 24.094 28.234 7.254 1 88.56 51 LYS B C 1
ATOM 3617 O O . LYS B 1 51 ? 24.844 27.531 7.949 1 88.56 51 LYS B O 1
ATOM 3622 N N . ASP B 1 52 ? 23.641 29.281 7.734 1 89.75 52 ASP B N 1
ATOM 3623 C CA . ASP B 1 52 ? 24.281 29.953 8.859 1 89.75 52 ASP B CA 1
ATOM 3624 C C . ASP B 1 52 ? 23.672 29.5 10.188 1 89.75 52 ASP B C 1
ATOM 3626 O O . ASP B 1 52 ? 24.328 29.562 11.227 1 89.75 52 ASP B O 1
ATOM 3630 N N . LYS B 1 53 ? 22.422 29.125 10.195 1 93.44 53 LYS B N 1
ATOM 3631 C CA . LYS B 1 53 ? 21.703 28.703 11.398 1 93.44 53 LYS B CA 1
ATOM 3632 C C . LYS B 1 53 ? 21.281 27.234 11.297 1 93.44 53 LYS B C 1
ATOM 3634 O O . LYS B 1 53 ? 21.094 26.719 10.195 1 93.44 53 LYS B O 1
ATOM 3639 N N . GLY B 1 54 ? 21.25 26.641 12.414 1 95.69 54 GLY B N 1
ATOM 3640 C CA . GLY B 1 54 ? 20.719 25.281 12.438 1 95.69 54 GLY B CA 1
ATOM 3641 C C . GLY B 1 54 ? 19.25 25.219 12.047 1 95.69 54 GLY B C 1
ATOM 3642 O O . GLY B 1 54 ? 18.469 26.094 12.406 1 95.69 54 GLY B O 1
ATOM 3643 N N . LEU B 1 55 ? 18.859 24.219 11.359 1 96.88 55 LEU B N 1
ATOM 3644 C CA . LEU B 1 55 ? 17.5 24.062 10.875 1 96.88 55 LEU B CA 1
ATOM 3645 C C . LEU B 1 55 ? 16.547 23.719 12.023 1 96.88 55 LEU B C 1
ATOM 3647 O O . LEU B 1 55 ? 16.828 22.828 12.828 1 96.88 55 LEU B O 1
ATOM 3651 N N . VAL B 1 56 ? 15.523 24.469 12.211 1 97.38 56 VAL B N 1
ATOM 3652 C CA . VAL B 1 56 ? 14.375 24.109 13.039 1 97.38 56 VAL B CA 1
ATOM 3653 C C . VAL B 1 56 ? 13.188 23.75 12.141 1 97.38 56 VAL B C 1
ATOM 3655 O O . VAL B 1 56 ? 12.602 24.609 11.5 1 97.38 56 VAL B O 1
ATOM 3658 N N . SER B 1 57 ? 12.836 22.484 12.141 1 96.38 57 SER B N 1
ATOM 3659 C CA . SER B 1 57 ? 11.797 22 11.25 1 96.38 57 SER B CA 1
ATOM 3660 C C . SER B 1 57 ? 10.453 21.906 11.961 1 96.38 57 SER B C 1
ATOM 3662 O O . SER B 1 57 ? 10.242 21.031 12.805 1 96.38 57 SER B O 1
ATOM 3664 N N . LEU B 1 58 ? 9.562 22.766 11.578 1 97.62 58 LEU B N 1
ATOM 3665 C CA . LEU B 1 58 ? 8.203 22.75 12.102 1 97.62 58 LEU B CA 1
ATOM 3666 C C . LEU B 1 58 ? 7.188 22.625 10.977 1 97.62 58 LEU B C 1
ATOM 3668 O O . LEU B 1 58 ? 6.055 23.094 11.102 1 97.62 58 LEU B O 1
ATOM 3672 N N . GLY B 1 59 ? 7.652 22.094 9.867 1 94.69 59 GLY B N 1
ATOM 3673 C CA . GLY B 1 59 ? 6.789 21.922 8.711 1 94.69 59 GLY B CA 1
ATOM 3674 C C . GLY B 1 59 ? 6.355 20.484 8.484 1 94.69 59 GLY B C 1
ATOM 3675 O O . GLY B 1 59 ? 5.375 20.234 7.789 1 94.69 59 GLY B O 1
ATOM 3676 N N . VAL B 1 60 ? 7.016 19.531 9.062 1 88.31 60 VAL B N 1
ATOM 3677 C CA . VAL B 1 60 ? 6.738 18.109 8.883 1 88.31 60 VAL B CA 1
ATOM 3678 C C . VAL B 1 60 ? 6.086 17.547 10.141 1 88.31 60 VAL B C 1
ATOM 3680 O O . VAL B 1 60 ? 6.594 17.734 11.25 1 88.31 60 VAL B O 1
ATOM 3683 N N . GLY B 1 61 ? 5.07 16.906 10.023 1 91.69 61 GLY B N 1
ATOM 3684 C CA . GLY B 1 61 ? 4.289 16.391 11.141 1 91.69 61 GLY B CA 1
ATOM 3685 C C . GLY B 1 61 ? 4.77 15.039 11.633 1 91.69 61 GLY B C 1
ATOM 3686 O O . GLY B 1 61 ? 4.031 14.055 11.57 1 91.69 61 GLY B O 1
ATOM 3687 N N . ASP B 1 62 ? 6.02 14.984 12.219 1 93.25 62 ASP B N 1
ATOM 3688 C CA . ASP B 1 62 ? 6.555 13.719 12.719 1 93.25 62 ASP B CA 1
ATOM 3689 C C . ASP B 1 62 ? 7.195 13.906 14.094 1 93.25 62 ASP B C 1
ATOM 3691 O O . ASP B 1 62 ? 8.414 14.055 14.203 1 93.25 62 ASP B O 1
ATOM 3695 N N . ALA B 1 63 ? 6.453 13.797 15.156 1 95.44 63 ALA B N 1
ATOM 3696 C CA . ALA B 1 63 ? 6.938 13.969 16.516 1 95.44 63 ALA B CA 1
ATOM 3697 C C . ALA B 1 63 ? 7.906 12.852 16.906 1 95.44 63 ALA B C 1
ATOM 3699 O O . ALA B 1 63 ? 8.758 13.031 17.766 1 95.44 63 ALA B O 1
ATOM 3700 N N . SER B 1 64 ? 7.773 11.703 16.219 1 93.44 64 SER B N 1
ATOM 3701 C CA . SER B 1 64 ? 8.617 10.555 16.531 1 93.44 64 SER B CA 1
ATOM 3702 C C . SER B 1 64 ? 10.086 10.844 16.219 1 93.44 64 SER B C 1
ATOM 3704 O O . SER B 1 64 ? 10.977 10.117 16.656 1 93.44 64 SER B O 1
ATOM 3706 N N . ALA B 1 65 ? 10.32 11.906 15.516 1 92.25 65 ALA B N 1
ATOM 3707 C CA . ALA B 1 65 ? 11.695 12.289 15.195 1 92.25 65 ALA B CA 1
ATOM 3708 C C . ALA B 1 65 ? 12.414 12.812 16.438 1 92.25 65 ALA B C 1
ATOM 3710 O O . ALA B 1 65 ? 13.648 12.914 16.453 1 92.25 65 ALA B O 1
ATOM 3711 N N . HIS B 1 66 ? 11.664 13.141 17.469 1 94.38 66 HIS B N 1
ATOM 3712 C CA . HIS B 1 66 ? 12.219 13.641 18.719 1 94.38 66 HIS B CA 1
ATOM 3713 C C . HIS B 1 66 ? 12.172 12.57 19.812 1 94.38 66 HIS B C 1
ATOM 3715 O O . HIS B 1 66 ? 11.094 12.07 20.141 1 94.38 66 HIS B O 1
ATOM 3721 N N . ALA B 1 67 ? 13.234 12.328 20.453 1 92.81 67 ALA B N 1
ATOM 3722 C CA . ALA B 1 67 ? 13.391 11.234 21.422 1 92.81 67 ALA B CA 1
ATOM 3723 C C . ALA B 1 67 ? 12.422 11.398 22.594 1 92.81 67 ALA B C 1
ATOM 3725 O O . ALA B 1 67 ? 11.93 10.414 23.141 1 92.81 67 ALA B O 1
ATOM 3726 N N . CYS B 1 68 ? 12.141 12.609 22.953 1 95.31 68 CYS B N 1
ATOM 3727 C CA . CYS B 1 68 ? 11.312 12.852 24.109 1 95.31 68 CYS B CA 1
ATOM 3728 C C . CYS B 1 68 ? 9.898 12.312 23.906 1 95.31 68 CYS B C 1
ATOM 3730 O O . CYS B 1 68 ? 9.227 11.922 24.859 1 95.31 68 CYS B O 1
ATOM 3732 N N . PHE B 1 69 ? 9.445 12.195 22.672 1 96.06 69 PHE B N 1
ATOM 3733 C CA . PHE B 1 69 ? 8.094 11.719 22.375 1 96.06 69 PHE B CA 1
ATOM 3734 C C . PHE B 1 69 ? 8.055 10.195 22.359 1 96.06 69 PHE B C 1
ATOM 3736 O O . PHE B 1 69 ? 6.98 9.594 22.375 1 96.06 69 PHE B O 1
ATOM 3743 N N . ARG B 1 70 ? 9.203 9.562 22.344 1 93.44 70 ARG B N 1
ATOM 3744 C CA . ARG B 1 70 ? 9.266 8.109 22.234 1 93.44 70 ARG B CA 1
ATOM 3745 C C . ARG B 1 70 ? 9.531 7.469 23.594 1 93.44 70 ARG B C 1
ATOM 3747 O O . ARG B 1 70 ? 9.555 6.242 23.719 1 93.44 70 ARG B O 1
ATOM 3754 N N . ARG B 1 71 ? 9.773 8.297 24.594 1 92.56 71 ARG B N 1
ATOM 3755 C CA . ARG B 1 71 ? 10.086 7.781 25.922 1 92.56 71 ARG B CA 1
ATOM 3756 C C . ARG B 1 71 ? 8.977 6.875 26.438 1 92.56 71 ARG B C 1
ATOM 3758 O O . ARG B 1 71 ? 7.816 7.277 26.484 1 92.56 71 ARG B O 1
ATOM 3765 N N . GLY B 1 72 ? 9.375 5.629 26.766 1 91.5 72 GLY B N 1
ATOM 3766 C CA . GLY B 1 72 ? 8.406 4.688 27.297 1 91.5 72 GLY B CA 1
ATOM 3767 C C . GLY B 1 72 ? 7.707 3.883 26.219 1 91.5 72 GLY B C 1
ATOM 3768 O O . GLY B 1 72 ? 6.801 3.098 26.5 1 91.5 72 GLY B O 1
ATOM 3769 N N . GLY B 1 73 ? 8.102 4.02 24.984 1 92.25 73 GLY B N 1
ATOM 3770 C CA . GLY B 1 73 ? 7.414 3.381 23.875 1 92.25 73 GLY B CA 1
ATOM 3771 C C . GLY B 1 73 ? 8.078 2.092 23.422 1 92.25 73 GLY B C 1
ATOM 3772 O O . GLY B 1 73 ? 7.848 1.623 22.312 1 92.25 73 GLY B O 1
ATOM 3773 N N . GLU B 1 74 ? 8.852 1.427 24.297 1 92.88 74 GLU B N 1
ATOM 3774 C CA . GLU B 1 74 ? 9.656 0.266 23.922 1 92.88 74 GLU B CA 1
ATOM 3775 C C . GLU B 1 74 ? 8.781 -0.964 23.703 1 92.88 74 GLU B C 1
ATOM 3777 O O . GLU B 1 74 ? 9.211 -1.925 23.062 1 92.88 74 GLU B O 1
ATOM 3782 N N . PHE B 1 75 ? 7.57 -0.938 24.203 1 94.69 75 PHE B N 1
ATOM 3783 C CA . PHE B 1 75 ? 6.672 -2.084 24.125 1 94.69 75 PHE B CA 1
ATOM 3784 C C . PHE B 1 75 ? 6.422 -2.479 22.672 1 94.69 75 PHE B C 1
ATOM 3786 O O . PHE B 1 75 ? 6.309 -3.666 22.359 1 94.69 75 PHE B O 1
ATOM 3793 N N . ALA B 1 76 ? 6.344 -1.538 21.781 1 96.31 76 ALA B N 1
ATOM 3794 C CA . ALA B 1 76 ? 6.047 -1.819 20.391 1 96.31 76 ALA B CA 1
ATOM 3795 C C . ALA B 1 76 ? 7.203 -2.564 19.719 1 96.31 76 ALA B C 1
ATOM 3797 O O . ALA B 1 76 ? 6.988 -3.557 19.016 1 96.31 76 ALA B O 1
ATOM 3798 N N . ALA B 1 77 ? 8.469 -2.094 19.969 1 96.88 77 ALA B N 1
ATOM 3799 C CA . ALA B 1 77 ? 9.664 -2.717 19.391 1 96.88 77 ALA B CA 1
ATOM 3800 C C . ALA B 1 77 ? 9.805 -4.164 19.859 1 96.88 77 ALA B C 1
ATOM 3802 O O . ALA B 1 77 ? 10.141 -5.047 19.078 1 96.88 77 ALA B O 1
ATOM 3803 N N . ASP B 1 78 ? 9.523 -4.387 21.109 1 96.31 78 ASP B N 1
ATOM 3804 C CA . ASP B 1 78 ? 9.609 -5.73 21.656 1 96.31 78 ASP B CA 1
ATOM 3805 C C . ASP B 1 78 ? 8.578 -6.656 21.031 1 96.31 78 ASP B C 1
ATOM 3807 O O . ASP B 1 78 ? 8.875 -7.816 20.734 1 96.31 78 ASP B O 1
ATOM 3811 N N . ALA B 1 79 ? 7.402 -6.133 20.828 1 97.44 79 ALA B N 1
ATOM 3812 C CA . ALA B 1 79 ? 6.32 -6.934 20.266 1 97.44 79 ALA B CA 1
ATOM 3813 C C . ALA B 1 79 ? 6.641 -7.359 18.828 1 97.44 79 ALA B C 1
ATOM 3815 O O . ALA B 1 79 ? 6.445 -8.516 18.453 1 97.44 79 ALA B O 1
ATOM 3816 N N . VAL B 1 80 ? 7.156 -6.496 18.031 1 98.12 80 VAL B N 1
ATOM 3817 C CA . VAL B 1 80 ? 7.445 -6.816 16.641 1 98.12 80 VAL B CA 1
ATOM 3818 C C . VAL B 1 80 ? 8.648 -7.75 16.562 1 98.12 80 VAL B C 1
ATOM 3820 O O . VAL B 1 80 ? 8.688 -8.656 15.727 1 98.12 80 VAL B O 1
ATOM 3823 N N . ALA B 1 81 ? 9.672 -7.512 17.422 1 97.94 81 ALA B N 1
ATOM 3824 C CA . ALA B 1 81 ? 10.836 -8.398 17.453 1 97.94 81 ALA B CA 1
ATOM 3825 C C . ALA B 1 81 ? 10.422 -9.828 17.781 1 97.94 81 ALA B C 1
ATOM 3827 O O . ALA B 1 81 ? 10.898 -10.773 17.156 1 97.94 81 ALA B O 1
ATOM 3828 N N . CYS B 1 82 ? 9.531 -9.961 18.734 1 97.5 82 CYS B N 1
ATOM 3829 C CA . CYS B 1 82 ? 9.031 -11.273 19.109 1 97.5 82 CYS B CA 1
ATOM 3830 C C . CYS B 1 82 ? 8.281 -11.93 17.953 1 97.5 82 CYS B C 1
ATOM 3832 O O . CYS B 1 82 ? 8.492 -13.102 17.641 1 97.5 82 CYS B O 1
ATOM 3834 N N . ALA B 1 83 ? 7.422 -11.164 17.281 1 97.75 83 ALA B N 1
ATOM 3835 C CA . ALA B 1 83 ? 6.664 -11.664 16.141 1 97.75 83 ALA B CA 1
ATOM 3836 C C . ALA B 1 83 ? 7.602 -12.141 15.031 1 97.75 83 ALA B C 1
ATOM 3838 O O . ALA B 1 83 ? 7.418 -13.227 14.477 1 97.75 83 ALA B O 1
ATOM 3839 N N . ALA B 1 84 ? 8.625 -11.352 14.742 1 97.38 84 ALA B N 1
ATOM 3840 C CA . ALA B 1 84 ? 9.57 -11.68 13.68 1 97.38 84 ALA B CA 1
ATOM 3841 C C . ALA B 1 84 ? 10.344 -12.961 14.008 1 97.38 84 ALA B C 1
ATOM 3843 O O . ALA B 1 84 ? 10.469 -13.852 13.164 1 97.38 84 ALA B O 1
ATOM 3844 N N . ARG B 1 85 ? 10.812 -13.125 15.219 1 96.38 85 ARG B N 1
ATOM 3845 C CA . ARG B 1 85 ? 11.672 -14.234 15.617 1 96.38 85 ARG B CA 1
ATOM 3846 C C . ARG B 1 85 ? 10.867 -15.531 15.719 1 96.38 85 ARG B C 1
ATOM 3848 O O . ARG B 1 85 ? 11.43 -16.625 15.586 1 96.38 85 ARG B O 1
ATOM 3855 N N . SER B 1 86 ? 9.562 -15.414 15.898 1 95.25 86 SER B N 1
ATOM 3856 C CA . SER B 1 86 ? 8.734 -16.609 15.984 1 95.25 86 SER B CA 1
ATOM 3857 C C . SER B 1 86 ? 8.672 -17.328 14.641 1 95.25 86 SER B C 1
ATOM 3859 O O . SER B 1 86 ? 8.477 -18.547 14.586 1 95.25 86 SER B O 1
ATOM 3861 N N . GLY B 1 87 ? 8.75 -16.562 13.547 1 94.62 87 GLY B N 1
ATOM 3862 C CA . GLY B 1 87 ? 8.594 -17.125 12.219 1 94.62 87 GLY B CA 1
ATOM 3863 C C . GLY B 1 87 ? 7.145 -17.391 11.852 1 94.62 87 GLY B C 1
ATOM 3864 O O . GLY B 1 87 ? 6.832 -17.672 10.688 1 94.62 87 GLY B O 1
ATOM 3865 N N . ASP B 1 88 ? 6.211 -17.172 12.797 1 93.88 88 ASP B N 1
ATOM 3866 C CA . ASP B 1 88 ? 4.809 -17.531 12.625 1 93.88 88 ASP B CA 1
ATOM 3867 C C . ASP B 1 88 ? 4.098 -16.578 11.68 1 93.88 88 ASP B C 1
ATOM 3869 O O . ASP B 1 88 ? 3.012 -16.875 11.18 1 93.88 88 ASP B O 1
ATOM 3873 N N . PHE B 1 89 ? 4.738 -15.484 11.414 1 96.06 89 PHE B N 1
ATOM 3874 C CA . PHE B 1 89 ? 4.051 -14.438 10.68 1 96.06 89 PHE B CA 1
ATOM 3875 C C . PHE B 1 89 ? 4.816 -14.07 9.414 1 96.06 89 PHE B C 1
ATOM 3877 O O . PHE B 1 89 ? 4.691 -12.961 8.898 1 96.06 89 PHE B O 1
ATOM 3884 N N . ASP B 1 90 ? 5.637 -14.969 8.953 1 95.31 90 ASP B N 1
ATOM 3885 C CA . ASP B 1 90 ? 6.367 -14.758 7.707 1 95.31 90 ASP B CA 1
ATOM 3886 C C . ASP B 1 90 ? 5.449 -14.938 6.5 1 95.31 90 ASP B C 1
ATOM 3888 O O . ASP B 1 90 ? 5.664 -14.32 5.453 1 95.31 90 ASP B O 1
ATOM 3892 N N . CYS B 1 91 ? 4.375 -15.664 6.605 1 94 91 CYS B N 1
ATOM 3893 C CA . CYS B 1 91 ? 3.449 -16 5.527 1 94 91 CYS B CA 1
ATOM 3894 C C . CYS B 1 91 ? 2.477 -14.859 5.27 1 94 91 CYS B C 1
ATOM 3896 O O . CYS B 1 91 ? 2.42 -13.898 6.043 1 94 91 CYS B O 1
ATOM 3898 N N . TYR B 1 92 ? 1.766 -14.969 4.18 1 91.94 92 TYR B N 1
ATOM 3899 C CA . TYR B 1 92 ? 0.744 -13.977 3.857 1 91.94 92 TYR B CA 1
ATOM 3900 C C . TYR B 1 92 ? -0.287 -13.875 4.977 1 91.94 92 TYR B C 1
ATOM 3902 O O . TYR B 1 92 ? -0.716 -14.891 5.531 1 91.94 92 TYR B O 1
ATOM 3910 N N . ALA B 1 93 ? -0.65 -12.656 5.32 1 92.62 93 ALA B N 1
ATOM 3911 C CA . ALA B 1 93 ? -1.835 -12.438 6.145 1 92.62 93 ALA B CA 1
ATOM 3912 C C . ALA B 1 93 ? -3.109 -12.531 5.312 1 92.62 93 ALA B C 1
ATOM 3914 O O . ALA B 1 93 ? -3.07 -12.391 4.086 1 92.62 93 ALA B O 1
ATOM 3915 N N . PRO B 1 94 ? -4.211 -12.781 6.016 1 90.5 94 PRO B N 1
ATOM 3916 C CA . PRO B 1 94 ? -5.469 -12.602 5.285 1 90.5 94 PRO B CA 1
ATOM 3917 C C . PRO B 1 94 ? -5.609 -11.211 4.688 1 90.5 94 PRO B C 1
ATOM 3919 O O . PRO B 1 94 ? -5.051 -10.242 5.215 1 90.5 94 PRO B O 1
ATOM 3922 N N . SER B 1 95 ? -6.348 -11.031 3.627 1 86.94 95 SER B N 1
ATOM 3923 C CA . SER B 1 95 ? -6.449 -9.797 2.859 1 86.94 95 SER B CA 1
ATOM 3924 C C . SER B 1 95 ? -6.934 -8.641 3.734 1 86.94 95 SER B C 1
ATOM 3926 O O . SER B 1 95 ? -6.516 -7.5 3.545 1 86.94 95 SER B O 1
ATOM 3928 N N . TYR B 1 96 ? -7.727 -8.875 4.609 1 88.5 96 TYR B N 1
ATOM 3929 C CA . TYR B 1 96 ? -8.273 -7.77 5.398 1 88.5 96 TYR B CA 1
ATOM 3930 C C . TYR B 1 96 ? -7.629 -7.723 6.781 1 88.5 96 TYR B C 1
ATOM 3932 O O . TYR B 1 96 ? -7.98 -6.879 7.609 1 88.5 96 TYR B O 1
ATOM 3940 N N . GLY B 1 97 ? -6.594 -8.602 7.098 1 95.62 97 GLY B N 1
ATOM 3941 C CA . GLY B 1 97 ? -5.812 -8.547 8.328 1 95.62 97 GLY B CA 1
ATOM 3942 C C . GLY B 1 97 ? -6.012 -9.766 9.211 1 95.62 97 GLY B C 1
ATOM 3943 O O . GLY B 1 97 ? -7.02 -10.469 9.086 1 95.62 97 GLY B O 1
ATOM 3944 N N . PHE B 1 98 ? -5.047 -10.031 10.102 1 97.44 98 PHE B N 1
ATOM 3945 C CA . PHE B 1 98 ? -5.156 -11.133 11.055 1 97.44 98 PHE B CA 1
ATOM 3946 C C . PHE B 1 98 ? -6.336 -10.914 12 1 97.44 98 PHE B C 1
ATOM 3948 O O . PHE B 1 98 ? -6.586 -9.789 12.438 1 97.44 98 PHE B O 1
ATOM 3955 N N . PRO B 1 99 ? -7.023 -11.969 12.359 1 97 99 PRO B N 1
ATOM 3956 C CA . PRO B 1 99 ? -8.164 -11.844 13.266 1 97 99 PRO B CA 1
ATOM 3957 C C . PRO B 1 99 ? -7.801 -11.18 14.586 1 97 99 PRO B C 1
ATOM 3959 O O . PRO B 1 99 ? -8.523 -10.297 15.062 1 97 99 PRO B O 1
ATOM 3962 N N . ALA B 1 100 ? -6.676 -11.523 15.18 1 97.56 100 ALA B N 1
ATOM 3963 C CA . ALA B 1 100 ? -6.27 -10.969 16.469 1 97.56 100 ALA B CA 1
ATOM 3964 C C . ALA B 1 100 ? -6.016 -9.469 16.359 1 97.56 100 ALA B C 1
ATOM 3966 O O . ALA B 1 100 ? -6.352 -8.719 17.281 1 97.56 100 ALA B O 1
ATOM 3967 N N . ALA B 1 101 ? -5.398 -9.047 15.281 1 98.06 101 ALA B N 1
ATOM 3968 C CA . ALA B 1 101 ? -5.152 -7.625 15.062 1 98.06 101 ALA B CA 1
ATOM 3969 C C . ALA B 1 101 ? -6.461 -6.859 14.898 1 98.06 101 ALA B C 1
ATOM 3971 O O . ALA B 1 101 ? -6.652 -5.801 15.492 1 98.06 101 ALA B O 1
ATOM 3972 N N . ARG B 1 102 ? -7.371 -7.375 14.07 1 98.12 102 ARG B N 1
ATOM 3973 C CA . ARG B 1 102 ? -8.672 -6.754 13.82 1 98.12 102 ARG B CA 1
ATOM 3974 C C . ARG B 1 102 ? -9.484 -6.652 15.102 1 98.12 102 ARG B C 1
ATOM 3976 O O . ARG B 1 102 ? -10.117 -5.629 15.367 1 98.12 102 ARG B O 1
ATOM 3983 N N . ARG B 1 103 ? -9.414 -7.703 15.914 1 97 103 ARG B N 1
ATOM 3984 C CA . ARG B 1 103 ? -10.125 -7.707 17.188 1 97 103 ARG B CA 1
ATOM 3985 C C . ARG B 1 103 ? -9.555 -6.656 18.125 1 97 103 ARG B C 1
ATOM 3987 O O . ARG B 1 103 ? -10.305 -5.965 18.828 1 97 103 ARG B O 1
ATOM 3994 N N . ALA B 1 104 ? -8.258 -6.562 18.188 1 96.88 104 ALA B N 1
ATOM 3995 C CA . ALA B 1 104 ? -7.613 -5.566 19.047 1 96.88 104 ALA B CA 1
ATOM 3996 C C . ALA B 1 104 ? -8.055 -4.156 18.672 1 96.88 104 ALA B C 1
ATOM 3998 O O . ALA B 1 104 ? -8.328 -3.33 19.531 1 96.88 104 ALA B O 1
ATOM 3999 N N . VAL B 1 105 ? -8.172 -3.879 17.375 1 96.94 105 VAL B N 1
ATOM 4000 C CA . VAL B 1 105 ? -8.609 -2.566 16.906 1 96.94 105 VAL B CA 1
ATOM 4001 C C . VAL B 1 105 ? -10.078 -2.355 17.266 1 96.94 105 VAL B C 1
ATOM 4003 O O . VAL B 1 105 ? -10.461 -1.288 17.75 1 96.94 105 VAL B O 1
ATOM 4006 N N . ALA B 1 106 ? -10.875 -3.363 16.969 1 96.06 106 ALA B N 1
ATOM 4007 C CA . ALA B 1 106 ? -12.297 -3.275 17.281 1 96.06 106 ALA B CA 1
ATOM 4008 C C . ALA B 1 106 ? -12.5 -2.953 18.766 1 96.06 106 ALA B C 1
ATOM 4010 O O . ALA B 1 106 ? -13.297 -2.072 19.109 1 96.06 106 ALA B O 1
ATOM 4011 N N . ASP B 1 107 ? -11.766 -3.65 19.625 1 93.62 107 ASP B N 1
ATOM 4012 C CA . ASP B 1 107 ? -11.859 -3.432 21.062 1 93.62 107 ASP B CA 1
ATOM 4013 C C . ASP B 1 107 ? -11.406 -2.023 21.438 1 93.62 107 ASP B C 1
ATOM 4015 O O . ASP B 1 107 ? -12.055 -1.349 22.25 1 93.62 107 ASP B O 1
ATOM 4019 N N . HIS B 1 108 ? -10.359 -1.636 20.875 1 92.56 108 HIS B N 1
ATOM 4020 C CA . HIS B 1 108 ? -9.805 -0.313 21.125 1 92.56 108 HIS B CA 1
ATOM 4021 C C . HIS B 1 108 ? -10.797 0.785 20.766 1 92.56 108 HIS B C 1
ATOM 4023 O O . HIS B 1 108 ? -10.977 1.739 21.531 1 92.56 108 HIS B O 1
ATOM 4029 N N . LEU B 1 109 ? -11.484 0.646 19.641 1 93.31 109 LEU B N 1
ATOM 4030 C CA . LEU B 1 109 ? -12.438 1.646 19.156 1 93.31 109 LEU B CA 1
ATOM 4031 C C . LEU B 1 109 ? -13.727 1.601 19.969 1 93.31 109 LEU B C 1
ATOM 4033 O O . LEU B 1 109 ? -14.383 2.629 20.156 1 93.31 109 LEU B O 1
ATOM 4037 N N . SER B 1 110 ? -14.078 0.408 20.406 1 89.12 110 SER B N 1
ATOM 4038 C CA . SER B 1 110 ? -15.312 0.241 21.156 1 89.12 110 SER B CA 1
ATOM 4039 C C . SER B 1 110 ? -15.188 0.83 22.562 1 89.12 110 SER B C 1
ATOM 4041 O O . SER B 1 110 ? -16.172 1.31 23.125 1 89.12 110 SER B O 1
ATOM 4043 N N . LEU B 1 111 ? -14.055 0.788 23.172 1 79.81 111 LEU B N 1
ATOM 4044 C CA . LEU B 1 111 ? -13.82 1.381 24.484 1 79.81 111 LEU B CA 1
ATOM 4045 C C . LEU B 1 111 ? -13.984 2.896 24.422 1 79.81 111 LEU B C 1
ATOM 4047 O O . LEU B 1 111 ? -14.516 3.498 25.359 1 79.81 111 LEU B O 1
ATOM 4051 N N . SER B 1 112 ? -13.688 3.467 23.359 1 69.25 112 SER B N 1
ATOM 4052 C CA . SER B 1 112 ? -13.727 4.918 23.203 1 69.25 112 SER B CA 1
ATOM 4053 C C . SER B 1 112 ? -15.141 5.402 22.906 1 69.25 112 SER B C 1
ATOM 4055 O O . SER B 1 112 ? -15.5 6.527 23.234 1 69.25 112 SER B O 1
ATOM 4057 N N . ALA B 1 113 ? -15.914 4.645 22.031 1 61.62 113 ALA B N 1
ATOM 4058 C CA . ALA B 1 113 ? -17.219 5.074 21.531 1 61.62 113 ALA B CA 1
ATOM 4059 C C . ALA B 1 113 ? -18.297 4.863 22.578 1 61.62 113 ALA B C 1
ATOM 4061 O O . ALA B 1 113 ? -19.422 5.344 22.422 1 61.62 113 ALA B O 1
ATOM 4062 N N . GLY B 1 114 ? -17.938 4.629 23.625 1 58.88 114 GLY B N 1
ATOM 4063 C CA . GLY B 1 114 ? -19 4.309 24.578 1 58.88 114 GLY B CA 1
ATOM 4064 C C . GLY B 1 114 ? -19.844 3.129 24.141 1 58.88 114 GLY B C 1
ATOM 4065 O O . GLY B 1 114 ? -19.641 2.574 23.062 1 58.88 114 GLY B O 1
ATOM 4066 N N . THR B 1 115 ? -20.734 2.52 25.062 1 53.25 115 THR B N 1
ATOM 4067 C CA . THR B 1 115 ? -21.453 1.254 25.094 1 53.25 115 THR B CA 1
ATOM 4068 C C . THR B 1 115 ? -22.406 1.147 23.906 1 53.25 115 THR B C 1
ATOM 4070 O O . THR B 1 115 ? -22.984 0.087 23.656 1 53.25 115 THR B O 1
ATOM 4073 N N . HIS B 1 116 ? -22.578 2.191 23 1 59.47 116 HIS B N 1
ATOM 4074 C CA . HIS B 1 116 ? -23.828 1.983 22.266 1 59.47 116 HIS B CA 1
ATOM 4075 C C . HIS B 1 116 ? -23.578 1.234 20.969 1 59.47 116 HIS B C 1
ATOM 4077 O O . HIS B 1 116 ? -24.453 0.522 20.484 1 59.47 116 HIS B O 1
ATOM 4083 N N . HIS B 1 117 ? -22.359 1.34 20.359 1 70.75 117 HIS B N 1
ATOM 4084 C CA . HIS B 1 117 ? -22.156 0.578 19.125 1 70.75 117 HIS B CA 1
ATOM 4085 C C . HIS B 1 117 ? -20.859 -0.217 19.172 1 70.75 117 HIS B C 1
ATOM 4087 O O . HIS B 1 117 ? -19.781 0.36 19.312 1 70.75 117 HIS B O 1
ATOM 4093 N N . ARG B 1 118 ? -21.094 -1.462 19.297 1 80.31 118 ARG B N 1
ATOM 4094 C CA . ARG B 1 118 ? -19.906 -2.314 19.359 1 80.31 118 ARG B CA 1
ATOM 4095 C C . ARG B 1 118 ? -19.391 -2.625 17.953 1 80.31 118 ARG B C 1
ATOM 4097 O O . ARG B 1 118 ? -20.156 -3.025 17.078 1 80.31 118 ARG B O 1
ATOM 4104 N N . ILE B 1 119 ? -18.156 -2.197 17.703 1 90.56 119 ILE B N 1
ATOM 4105 C CA . ILE B 1 119 ? -17.438 -2.564 16.469 1 90.56 119 ILE B CA 1
ATOM 4106 C C . ILE B 1 119 ? -16.906 -3.986 16.594 1 90.56 119 ILE B C 1
ATOM 4108 O O . ILE B 1 119 ? -16.297 -4.344 17.625 1 90.56 119 ILE B O 1
ATOM 4112 N N . ARG B 1 120 ? -17.203 -4.832 15.633 1 93.62 120 ARG B N 1
ATOM 4113 C CA . ARG B 1 120 ? -16.75 -6.219 15.633 1 93.62 120 ARG B CA 1
ATOM 4114 C C . ARG B 1 120 ? -15.492 -6.379 14.789 1 93.62 120 ARG B C 1
ATOM 4116 O O . ARG B 1 120 ? -15.18 -5.516 13.961 1 93.62 120 ARG B O 1
ATOM 4123 N N . GLU B 1 121 ? -14.867 -7.422 15.023 1 94.81 121 GLU B N 1
ATOM 4124 C CA . GLU B 1 121 ? -13.695 -7.824 14.258 1 94.81 121 GLU B CA 1
ATOM 4125 C C . GLU B 1 121 ? -13.961 -7.75 12.758 1 94.81 121 GLU B C 1
ATOM 4127 O O . GLU B 1 121 ? -13.117 -7.27 11.992 1 94.81 121 GLU B O 1
ATOM 4132 N N . SER B 1 122 ? -15.094 -8.156 12.312 1 93.94 122 SER B N 1
ATOM 4133 C CA . SER B 1 122 ? -15.453 -8.234 10.898 1 93.94 122 SER B CA 1
ATOM 4134 C C . SER B 1 122 ? -15.641 -6.852 10.297 1 93.94 122 SER B C 1
ATOM 4136 O O . SER B 1 122 ? -15.68 -6.699 9.078 1 93.94 122 SER B O 1
ATOM 4138 N N . ASP B 1 123 ? -15.703 -5.812 11.164 1 96.06 123 ASP B N 1
ATOM 4139 C CA . ASP B 1 123 ? -15.922 -4.445 10.703 1 96.06 123 ASP B CA 1
ATOM 4140 C C . ASP B 1 123 ? -14.602 -3.729 10.461 1 96.06 123 ASP B C 1
ATOM 4142 O O . ASP B 1 123 ? -14.578 -2.584 10.008 1 96.06 123 ASP B O 1
ATOM 4146 N N . VAL B 1 124 ? -13.547 -4.438 10.805 1 98.12 124 VAL B N 1
ATOM 4147 C CA . VAL B 1 124 ? -12.242 -3.775 10.773 1 98.12 124 VAL B CA 1
ATOM 4148 C C . VAL B 1 124 ? -11.398 -4.336 9.633 1 98.12 124 VAL B C 1
ATOM 4150 O O . VAL B 1 124 ? -11.281 -5.555 9.477 1 98.12 124 VAL B O 1
ATOM 4153 N N . PHE B 1 125 ? -10.852 -3.469 8.812 1 98.56 125 PHE B N 1
ATOM 4154 C CA . PHE B 1 125 ? -9.938 -3.814 7.727 1 98.56 125 PHE B CA 1
ATOM 4155 C C . PHE B 1 125 ? -8.578 -3.164 7.934 1 98.56 125 PHE B C 1
ATOM 4157 O O . PHE B 1 125 ? -8.477 -1.939 8.039 1 98.56 125 PHE B O 1
ATOM 4164 N N . MET B 1 126 ? -7.512 -3.979 8 1 98.62 126 MET B N 1
ATOM 4165 C CA . MET B 1 126 ? -6.164 -3.457 8.203 1 98.62 126 MET B CA 1
ATOM 4166 C C . MET B 1 126 ? -5.605 -2.871 6.91 1 98.62 126 MET B C 1
ATOM 4168 O O . MET B 1 126 ? -5.801 -3.438 5.832 1 98.62 126 MET B O 1
ATOM 4172 N N . THR B 1 127 ? -4.949 -1.742 6.992 1 98.56 127 THR B N 1
ATOM 4173 C CA . THR B 1 127 ? -4.43 -1.047 5.82 1 98.56 127 THR B CA 1
ATOM 4174 C C . THR B 1 127 ? -2.98 -0.626 6.039 1 98.56 127 THR B C 1
ATOM 4176 O O . THR B 1 127 ? -2.471 -0.699 7.16 1 98.56 127 THR B O 1
ATOM 4179 N N . VAL B 1 128 ? -2.301 -0.229 4.996 1 98.25 128 VAL B N 1
ATOM 4180 C CA . VAL B 1 128 ? -0.916 0.228 5.055 1 98.25 128 VAL B CA 1
ATOM 4181 C C . VAL B 1 128 ? -0.869 1.672 5.551 1 98.25 128 VAL B C 1
ATOM 4183 O O . VAL B 1 128 ? -0.632 2.596 4.77 1 98.25 128 VAL B O 1
ATOM 4186 N N . GLY B 1 129 ? -1.088 1.832 6.812 1 97.88 129 GLY B N 1
ATOM 4187 C CA . GLY B 1 129 ? -1.172 3.145 7.434 1 97.88 129 GLY B CA 1
ATOM 4188 C C . GLY B 1 129 ? -2.479 3.857 7.145 1 97.88 129 GLY B C 1
ATOM 4189 O O . GLY B 1 129 ? -3.357 3.309 6.477 1 97.88 129 GLY B O 1
ATOM 4190 N N . GLY B 1 130 ? -2.58 5.047 7.77 1 98 130 GLY B N 1
ATOM 4191 C CA . GLY B 1 130 ? -3.73 5.895 7.492 1 98 130 GLY B CA 1
ATOM 4192 C C . GLY B 1 130 ? -3.84 6.297 6.035 1 98 130 GLY B C 1
ATOM 4193 O O . GLY B 1 130 ? -4.941 6.391 5.492 1 98 130 GLY B O 1
ATOM 4194 N N . THR B 1 131 ? -2.727 6.496 5.418 1 97.19 131 THR B N 1
ATOM 4195 C CA . THR B 1 131 ? -2.709 6.84 4 1 97.19 131 THR B CA 1
ATOM 4196 C C . THR B 1 131 ? -3.307 5.715 3.164 1 97.19 131 THR B C 1
ATOM 4198 O O . THR B 1 131 ? -4.047 5.965 2.211 1 97.19 131 THR B O 1
ATOM 4201 N N . GLY B 1 132 ? -2.949 4.465 3.535 1 97.94 132 GLY B N 1
ATOM 4202 C CA . GLY B 1 132 ? -3.574 3.336 2.863 1 97.94 132 GLY B CA 1
ATOM 4203 C C . GLY B 1 132 ? -5.082 3.307 3.025 1 97.94 132 GLY B C 1
ATOM 4204 O O . GLY B 1 132 ? -5.805 2.947 2.094 1 97.94 132 GLY B O 1
ATOM 4205 N N . ALA B 1 133 ? -5.559 3.635 4.184 1 98.75 133 ALA B N 1
ATOM 4206 C CA . ALA B 1 133 ? -6.992 3.705 4.441 1 98.75 133 ALA B CA 1
ATOM 4207 C C . ALA B 1 133 ? -7.656 4.762 3.559 1 98.75 133 ALA B C 1
ATOM 4209 O O . ALA B 1 133 ? -8.711 4.512 2.969 1 98.75 133 ALA B O 1
ATOM 4210 N N . ILE B 1 134 ? -7.02 5.938 3.443 1 98.69 134 ILE B N 1
ATOM 4211 C CA . ILE B 1 134 ? -7.52 7.035 2.623 1 98.69 134 ILE B CA 1
ATOM 4212 C C . ILE B 1 134 ? -7.613 6.59 1.165 1 98.69 134 ILE B C 1
ATOM 4214 O O . ILE B 1 134 ? -8.648 6.77 0.519 1 98.69 134 ILE B O 1
ATOM 4218 N N . THR B 1 135 ? -6.57 5.98 0.693 1 98 135 THR B N 1
ATOM 4219 C CA . THR B 1 135 ? -6.52 5.551 -0.7 1 98 135 THR B CA 1
ATOM 4220 C C . THR B 1 135 ? -7.574 4.48 -0.973 1 98 135 THR B C 1
ATOM 4222 O O . THR B 1 135 ? -8.258 4.523 -1.994 1 98 135 THR B O 1
ATOM 4225 N N . ALA B 1 136 ? -7.723 3.541 -0.046 1 98.12 136 ALA B N 1
ATOM 4226 C CA . ALA B 1 136 ? -8.664 2.438 -0.232 1 98.12 136 ALA B CA 1
ATOM 4227 C C . ALA B 1 136 ? -10.102 2.943 -0.286 1 98.12 136 ALA B C 1
ATOM 4229 O O . ALA B 1 136 ? -10.836 2.645 -1.23 1 98.12 136 ALA B O 1
ATOM 4230 N N . ILE B 1 137 ? -10.477 3.746 0.676 1 98.62 137 ILE B N 1
ATOM 4231 C CA . ILE B 1 137 ? -11.875 4.148 0.77 1 98.62 137 ILE B CA 1
ATOM 4232 C C . ILE B 1 137 ? -12.211 5.133 -0.349 1 98.62 137 ILE B C 1
ATOM 4234 O O . ILE B 1 137 ? -13.32 5.133 -0.874 1 98.62 137 ILE B O 1
ATOM 4238 N N . THR B 1 138 ? -11.25 5.945 -0.773 1 98.62 138 THR B N 1
ATOM 4239 C CA . THR B 1 138 ? -11.461 6.848 -1.897 1 98.62 138 THR B CA 1
ATOM 4240 C C . THR B 1 138 ? -11.625 6.066 -3.197 1 98.62 138 THR B C 1
ATOM 4242 O O . THR B 1 138 ? -12.438 6.43 -4.047 1 98.62 138 THR B O 1
ATOM 4245 N N . MET B 1 139 ? -10.828 5.016 -3.33 1 97.94 139 MET B N 1
ATOM 4246 C CA . MET B 1 139 ? -10.984 4.156 -4.5 1 97.94 139 MET B CA 1
ATOM 4247 C C . MET B 1 139 ? -12.375 3.529 -4.535 1 97.94 139 MET B C 1
ATOM 4249 O O . MET B 1 139 ? -13.031 3.529 -5.574 1 97.94 139 MET B O 1
ATOM 4253 N N . VAL B 1 140 ? -12.82 3.039 -3.418 1 98.12 140 VAL B N 1
ATOM 4254 C CA . VAL B 1 140 ? -14.094 2.334 -3.334 1 98.12 140 VAL B CA 1
ATOM 4255 C C . VAL B 1 140 ? -15.242 3.301 -3.625 1 98.12 140 VAL B C 1
ATOM 4257 O O . VAL B 1 140 ? -16.078 3.035 -4.484 1 98.12 140 VAL B O 1
ATOM 4260 N N . LEU B 1 141 ? -15.234 4.445 -2.982 1 98.31 141 LEU B N 1
ATOM 4261 C CA . LEU B 1 141 ? -16.359 5.371 -3.039 1 98.31 141 LEU B CA 1
ATOM 4262 C C . LEU B 1 141 ? -16.203 6.352 -4.195 1 98.31 141 LEU B C 1
ATOM 4264 O O . LEU B 1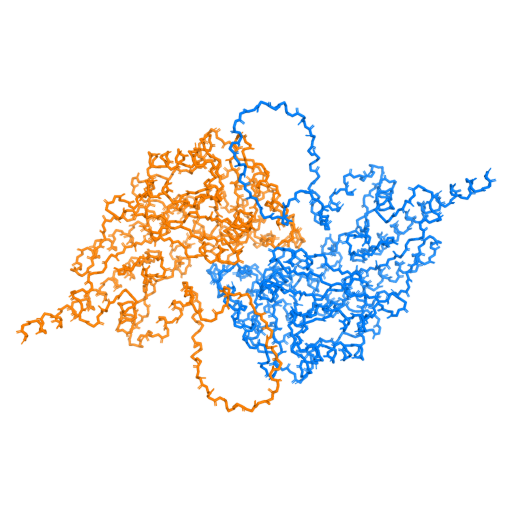 141 ? -17.172 6.703 -4.859 1 98.31 141 LEU B O 1
ATOM 4268 N N . GLY B 1 142 ? -14.969 6.77 -4.457 1 97.81 142 GLY B N 1
ATOM 4269 C CA . GLY B 1 142 ? -14.703 7.785 -5.461 1 97.81 142 GLY B CA 1
ATOM 4270 C C . GLY B 1 142 ? -14.547 7.211 -6.859 1 97.81 142 GLY B C 1
ATOM 4271 O O . GLY B 1 142 ? -14.586 7.949 -7.844 1 97.81 142 GLY B O 1
ATOM 4272 N N . GLY B 1 143 ? -14.391 5.938 -6.949 1 95.75 143 GLY B N 1
ATOM 4273 C CA . GLY B 1 143 ? -14.148 5.305 -8.234 1 95.75 143 GLY B CA 1
ATOM 4274 C C . GLY B 1 143 ? -15.383 5.223 -9.109 1 95.75 143 GLY B C 1
ATOM 4275 O O . GLY B 1 143 ? -15.297 4.902 -10.297 1 95.75 143 GLY B O 1
ATOM 4276 N N . SER B 1 144 ? -16.516 5.473 -8.555 1 95.12 144 SER B N 1
ATOM 4277 C CA . SER B 1 144 ? -17.734 5.539 -9.367 1 95.12 144 SER B CA 1
ATOM 4278 C C . SER B 1 144 ? -17.688 6.723 -10.328 1 95.12 144 SER B C 1
ATOM 4280 O O . SER B 1 144 ? -17.297 7.824 -9.938 1 95.12 144 SER B O 1
ATOM 4282 N N . PRO B 1 145 ? -18.125 6.504 -11.57 1 94.06 145 PRO B N 1
ATOM 4283 C CA . PRO B 1 145 ? -18.078 7.605 -12.539 1 94.06 145 PRO B CA 1
ATOM 4284 C C . PRO B 1 145 ? -18.844 8.836 -12.055 1 94.06 145 PRO B C 1
ATOM 4286 O O . PRO B 1 145 ? -20 8.727 -11.641 1 94.06 145 PRO B O 1
ATOM 4289 N N . GLY B 1 146 ? -18.188 9.961 -12.031 1 96.5 146 GLY B N 1
ATOM 4290 C CA . GLY B 1 146 ? -18.797 11.234 -11.703 1 96.5 146 GLY B CA 1
ATOM 4291 C C . GLY B 1 146 ? -18.859 11.508 -10.211 1 96.5 146 GLY B C 1
ATOM 4292 O O . GLY B 1 146 ? -19.328 12.562 -9.789 1 96.5 146 GLY B O 1
ATOM 4293 N N . ALA B 1 147 ? -18.312 10.641 -9.422 1 98.06 147 ALA B N 1
ATOM 4294 C CA . ALA B 1 147 ? -18.375 10.781 -7.973 1 98.06 147 ALA B CA 1
ATOM 4295 C C . ALA B 1 147 ? -17.609 12.016 -7.508 1 98.06 147 ALA B C 1
ATOM 4297 O O . ALA B 1 147 ? -16.641 12.43 -8.148 1 98.06 147 ALA B O 1
ATOM 4298 N N . ASN B 1 148 ? -18.125 12.625 -6.473 1 98.62 148 ASN B N 1
ATOM 4299 C CA . ASN B 1 148 ? -17.391 13.656 -5.762 1 98.62 148 ASN B CA 1
ATOM 4300 C C . ASN B 1 148 ? -17.344 13.383 -4.262 1 98.62 148 ASN B C 1
ATOM 4302 O O . ASN B 1 148 ? -18.203 12.688 -3.729 1 98.62 148 ASN B O 1
ATOM 4306 N N . ILE B 1 149 ? -16.344 13.812 -3.584 1 98.81 149 ILE B N 1
ATOM 4307 C CA . ILE B 1 149 ? -16.156 13.672 -2.145 1 98.81 149 ILE B CA 1
ATOM 4308 C C . ILE B 1 149 ? -15.969 15.047 -1.509 1 98.81 149 ILE B C 1
ATOM 4310 O O . ILE B 1 149 ? -15.227 15.883 -2.029 1 98.81 149 ILE B O 1
ATOM 4314 N N . LEU B 1 150 ? -16.703 15.32 -0.395 1 98.88 150 LEU B N 1
ATOM 4315 C CA . LEU B 1 150 ? -16.609 16.594 0.321 1 98.88 150 LEU B CA 1
ATOM 4316 C C . LEU B 1 150 ? -15.43 16.594 1.283 1 98.88 150 LEU B C 1
ATOM 4318 O O . LEU B 1 150 ? -15.375 15.766 2.199 1 98.88 150 LEU B O 1
ATOM 4322 N N . LEU B 1 151 ? -14.508 17.484 1.073 1 98.81 151 LEU B N 1
ATOM 4323 C CA . LEU B 1 151 ? -13.289 17.594 1.862 1 98.81 151 LEU B CA 1
ATOM 4324 C C . LEU B 1 151 ? -13.234 18.938 2.6 1 98.81 151 LEU B C 1
ATOM 4326 O O . LEU B 1 151 ? -13.688 19.953 2.078 1 98.81 151 LEU B O 1
ATOM 4330 N N . PRO B 1 152 ? -12.664 18.938 3.768 1 98.75 152 PRO B N 1
ATOM 4331 C CA . PRO B 1 152 ? -12.516 20.203 4.477 1 98.75 152 PRO B CA 1
ATOM 4332 C C . PRO B 1 152 ? -11.422 21.094 3.881 1 98.75 152 PRO B C 1
ATOM 4334 O O . PRO B 1 152 ? -10.445 20.578 3.33 1 98.75 152 PRO B O 1
ATOM 4337 N N . ARG B 1 153 ? -11.609 22.359 4.035 1 98.56 153 ARG B N 1
ATOM 4338 C CA . ARG B 1 153 ? -10.617 23.375 3.684 1 98.56 153 ARG B CA 1
ATOM 4339 C C . ARG B 1 153 ? -10.414 24.359 4.832 1 98.56 153 ARG B C 1
ATOM 4341 O O . ARG B 1 153 ? -11.344 25.062 5.238 1 98.56 153 ARG B O 1
ATOM 4348 N N . PRO B 1 154 ? -9.141 24.547 5.434 1 98 154 PRO B N 1
ATOM 4349 C CA . PRO B 1 154 ? -7.98 23.75 5.027 1 98 154 PRO B CA 1
ATOM 4350 C C . PRO B 1 154 ? -8.125 22.281 5.398 1 98 154 PRO B C 1
ATOM 4352 O O . PRO B 1 154 ? -9.008 21.922 6.176 1 98 154 PRO B O 1
ATOM 4355 N N . GLY B 1 155 ? -7.379 21.516 4.723 1 97.19 155 GLY B N 1
ATOM 4356 C CA . GLY B 1 155 ? -7.484 20.094 4.973 1 97.19 155 GLY B CA 1
ATOM 4357 C C . GLY B 1 155 ? -6.184 19.344 4.746 1 97.19 155 GLY B C 1
ATOM 4358 O O . GLY B 1 155 ? -5.102 19.922 4.859 1 97.19 155 GLY B O 1
ATOM 4359 N N . PHE B 1 156 ? -6.238 18.094 4.695 1 96.31 156 PHE B N 1
ATOM 4360 C CA . PHE B 1 156 ? -5.121 17.188 4.488 1 96.31 156 PHE B CA 1
ATOM 4361 C C . PHE B 1 156 ? -5.023 16.766 3.029 1 96.31 156 PHE B C 1
ATOM 4363 O O . PHE B 1 156 ? -5.867 16.016 2.539 1 96.31 156 PHE B O 1
ATOM 4370 N N . THR B 1 157 ? -4.043 17.109 2.299 1 94.69 157 THR B N 1
ATOM 4371 C CA . THR B 1 157 ? -3.939 17.125 0.844 1 94.69 157 THR B CA 1
ATOM 4372 C C . THR B 1 157 ? -3.945 15.711 0.285 1 94.69 157 THR B C 1
ATOM 4374 O O . THR B 1 157 ? -4.324 15.492 -0.869 1 94.69 157 THR B O 1
ATOM 4377 N N . PRO B 1 158 ? -3.533 14.688 1.027 1 94.94 158 PRO B N 1
ATOM 4378 C CA . PRO B 1 158 ? -3.584 13.336 0.479 1 94.94 158 PRO B CA 1
ATOM 4379 C C . PRO B 1 158 ? -4.996 12.914 0.075 1 94.94 158 PRO B C 1
ATOM 4381 O O . PRO B 1 158 ? -5.164 12.086 -0.829 1 94.94 158 PRO B O 1
ATOM 4384 N N . TYR B 1 159 ? -6.043 13.477 0.659 1 97.75 159 TYR B N 1
ATOM 4385 C CA . TYR B 1 159 ? -7.402 13.188 0.219 1 97.75 159 TYR B CA 1
ATOM 4386 C C . TYR B 1 159 ? -7.641 13.695 -1.198 1 97.75 159 TYR B C 1
ATOM 4388 O O . TYR B 1 159 ? -8.25 13.008 -2.02 1 97.75 159 TYR B O 1
ATOM 4396 N N . GLU B 1 160 ? -7.203 14.938 -1.389 1 96.94 160 GLU B N 1
ATOM 4397 C CA . GLU B 1 160 ? -7.336 15.516 -2.725 1 96.94 160 GLU B CA 1
ATOM 4398 C C . GLU B 1 160 ? -6.582 14.688 -3.76 1 96.94 160 GLU B C 1
ATOM 4400 O O . GLU B 1 160 ? -7.102 14.406 -4.84 1 96.94 160 GLU B O 1
ATOM 4405 N N . ALA B 1 161 ? -5.387 14.32 -3.453 1 95.38 161 ALA B N 1
ATOM 4406 C CA . ALA B 1 161 ? -4.574 13.5 -4.348 1 95.38 161 ALA B CA 1
ATOM 4407 C C . ALA B 1 161 ? -5.258 12.164 -4.637 1 95.38 161 ALA B C 1
ATOM 4409 O O . ALA B 1 161 ? -5.281 11.703 -5.781 1 95.38 161 ALA B O 1
ATOM 4410 N N . ALA B 1 162 ? -5.789 11.531 -3.621 1 97.25 162 ALA B N 1
ATOM 4411 C CA . ALA B 1 162 ? -6.492 10.258 -3.787 1 97.25 162 ALA B CA 1
ATOM 4412 C C . ALA B 1 162 ? -7.691 10.414 -4.719 1 97.25 162 ALA B C 1
ATOM 4414 O O . ALA B 1 162 ? -7.934 9.555 -5.57 1 97.25 162 ALA B O 1
ATOM 4415 N N . CYS B 1 163 ? -8.445 11.492 -4.543 1 97.75 163 CYS B N 1
ATOM 4416 C CA . CYS B 1 163 ? -9.578 11.766 -5.418 1 97.75 163 CYS B CA 1
ATOM 4417 C C . CYS B 1 163 ? -9.125 11.891 -6.871 1 97.75 163 CYS B C 1
ATOM 4419 O O . CYS B 1 163 ? -9.711 11.266 -7.762 1 97.75 163 CYS B O 1
ATOM 4421 N N . GLU B 1 164 ? -8.07 12.609 -7.043 1 95.88 164 GLU B N 1
ATOM 4422 C CA . GLU B 1 164 ? -7.578 12.867 -8.391 1 95.88 164 GLU B CA 1
ATOM 4423 C C . GLU B 1 164 ? -7.125 11.57 -9.07 1 95.88 164 GLU B C 1
ATOM 4425 O O . GLU B 1 164 ? -7.367 11.367 -10.258 1 95.88 164 GLU B O 1
ATOM 4430 N N . LEU B 1 165 ? -6.52 10.719 -8.383 1 95.69 165 LEU B N 1
ATOM 4431 C CA . LEU B 1 165 ? -5.988 9.477 -8.922 1 95.69 165 LEU B CA 1
ATOM 4432 C C . LEU B 1 165 ? -7.117 8.57 -9.406 1 95.69 165 LEU B C 1
ATOM 4434 O O . LEU B 1 165 ? -6.945 7.816 -10.367 1 95.69 165 LEU B O 1
ATOM 4438 N N . VAL B 1 166 ? -8.289 8.664 -8.758 1 96.25 166 VAL B N 1
ATOM 4439 C CA . VAL B 1 166 ? -9.359 7.734 -9.109 1 96.25 166 VAL B CA 1
ATOM 4440 C C . VAL B 1 166 ? -10.391 8.438 -9.984 1 96.25 166 VAL B C 1
ATOM 4442 O O . VAL B 1 166 ? -11.398 7.844 -10.375 1 96.25 166 VAL B O 1
ATOM 4445 N N . GLY B 1 167 ? -10.219 9.758 -10.234 1 95.31 167 GLY B N 1
ATOM 4446 C CA . GLY B 1 167 ? -11.094 10.516 -11.117 1 95.31 167 GLY B CA 1
ATOM 4447 C C . GLY B 1 167 ? -12.281 11.125 -10.398 1 95.31 167 GLY B C 1
ATOM 4448 O O . GLY B 1 167 ? -13.234 11.57 -11.039 1 95.31 167 GLY B O 1
ATOM 4449 N N . ALA B 1 168 ? -12.297 11.125 -9.078 1 97.81 168 ALA B N 1
ATOM 4450 C CA . ALA B 1 168 ? -13.344 11.781 -8.305 1 97.81 168 ALA B CA 1
ATOM 4451 C C . ALA B 1 168 ? -13.078 13.281 -8.195 1 97.81 168 ALA B C 1
ATOM 4453 O O . ALA B 1 168 ? -11.922 13.711 -8.156 1 97.81 168 ALA B O 1
ATOM 4454 N N . GLU B 1 169 ? -14.141 14.031 -8.117 1 98.44 169 GLU B N 1
ATOM 4455 C CA . GLU B 1 169 ? -14.016 15.469 -7.891 1 98.44 169 GLU B CA 1
ATOM 4456 C C . GLU B 1 169 ? -13.914 15.789 -6.402 1 98.44 169 GLU B C 1
ATOM 4458 O O . GLU B 1 169 ? -14.852 15.539 -5.641 1 98.44 169 GLU B O 1
ATOM 4463 N N . PRO B 1 170 ? -12.844 16.359 -5.98 1 98.12 170 PRO B N 1
ATOM 4464 C CA . PRO B 1 170 ? -12.828 16.875 -4.609 1 98.12 170 PRO B CA 1
ATOM 4465 C C . PRO B 1 170 ? -13.602 18.188 -4.465 1 98.12 170 PRO B C 1
ATOM 4467 O O . PRO B 1 170 ? -13.344 19.141 -5.203 1 98.12 170 PRO B O 1
ATOM 4470 N N . ARG B 1 171 ? -14.57 18.266 -3.629 1 98.75 171 ARG B N 1
ATOM 4471 C CA . ARG B 1 171 ? -15.297 19.484 -3.305 1 98.75 171 ARG B CA 1
ATOM 4472 C C . ARG B 1 171 ? -14.992 19.953 -1.885 1 98.75 171 ARG B C 1
ATOM 4474 O O . ARG B 1 171 ? -15.031 19.156 -0.945 1 98.75 171 ARG B O 1
ATOM 4481 N N . PHE B 1 172 ? -14.719 21.234 -1.768 1 98.69 172 PHE B N 1
ATOM 4482 C CA . PHE B 1 172 ? -14.172 21.703 -0.498 1 98.69 172 PHE B CA 1
ATOM 4483 C C . PHE B 1 172 ? -15.195 22.531 0.257 1 98.69 172 PHE B C 1
ATOM 4485 O O . PHE B 1 172 ? -15.703 23.531 -0.27 1 98.69 172 PHE B O 1
ATOM 4492 N N . TYR B 1 173 ? -15.516 22.109 1.447 1 98.75 173 TYR B N 1
ATOM 4493 C CA . TYR B 1 173 ? -16.266 22.969 2.355 1 98.75 173 TYR B CA 1
ATOM 4494 C C . TYR B 1 173 ? -15.336 23.703 3.311 1 98.75 173 TYR B C 1
ATOM 4496 O O . TYR B 1 173 ? -14.266 23.188 3.65 1 98.75 173 TYR B O 1
ATOM 4504 N N . ASP B 1 174 ? -15.789 24.781 3.846 1 98.75 174 ASP B N 1
ATOM 4505 C CA . ASP B 1 174 ? -14.891 25.641 4.613 1 98.75 174 ASP B CA 1
ATOM 4506 C C . ASP B 1 174 ? -14.953 25.312 6.102 1 98.75 174 ASP B C 1
ATOM 4508 O O . ASP B 1 174 ? -16.031 24.984 6.629 1 98.75 174 ASP B O 1
ATOM 4512 N N . LEU B 1 175 ? -13.805 25.328 6.727 1 98.75 175 LEU B N 1
ATOM 4513 C CA . LEU B 1 175 ? -13.703 25.422 8.18 1 98.75 175 LEU B CA 1
ATOM 4514 C C . LEU B 1 175 ? -13.57 26.875 8.617 1 98.75 175 LEU B C 1
ATOM 4516 O O . LEU B 1 175 ? -12.875 27.672 7.973 1 98.75 175 LEU B O 1
ATOM 4520 N N . LEU B 1 176 ? -14.273 27.203 9.695 1 98.38 176 LEU B N 1
ATOM 4521 C CA . LEU B 1 176 ? -14.422 28.594 10.078 1 98.38 176 LEU B CA 1
ATOM 4522 C C . LEU B 1 176 ? -13.445 28.969 11.195 1 98.38 176 LEU B C 1
ATOM 4524 O O . LEU B 1 176 ? -13.688 28.656 12.359 1 98.38 176 LEU B O 1
ATOM 4528 N N . PRO B 1 177 ? -12.383 29.688 10.922 1 96.94 177 PRO B N 1
ATOM 4529 C CA . PRO B 1 177 ? -11.32 29.953 11.898 1 96.94 177 PRO B CA 1
ATOM 4530 C C . PRO B 1 177 ? -11.82 30.672 13.141 1 96.94 177 PRO B C 1
ATOM 4532 O O . PRO B 1 177 ? -11.352 30.422 14.25 1 96.94 177 PRO B O 1
ATOM 4535 N N . ARG B 1 178 ? -12.766 31.562 13.031 1 96.25 178 ARG B N 1
ATOM 4536 C CA . ARG B 1 178 ? -13.242 32.375 14.141 1 96.25 178 ARG B CA 1
ATOM 4537 C C . ARG B 1 178 ? -14.312 31.656 14.945 1 96.25 178 ARG B C 1
ATOM 4539 O O . ARG B 1 178 ? -14.758 32.125 15.984 1 96.25 178 ARG B O 1
ATOM 4546 N N . GLN B 1 179 ? -14.648 30.469 14.523 1 97.06 179 GLN B N 1
ATOM 4547 C CA . GLN B 1 179 ? -15.609 29.641 15.219 1 97.06 179 GLN B CA 1
ATOM 4548 C C . GLN B 1 179 ? -15 28.281 15.594 1 97.06 179 GLN B C 1
ATOM 4550 O O . GLN B 1 179 ? -15.617 27.234 15.367 1 97.06 179 GLN B O 1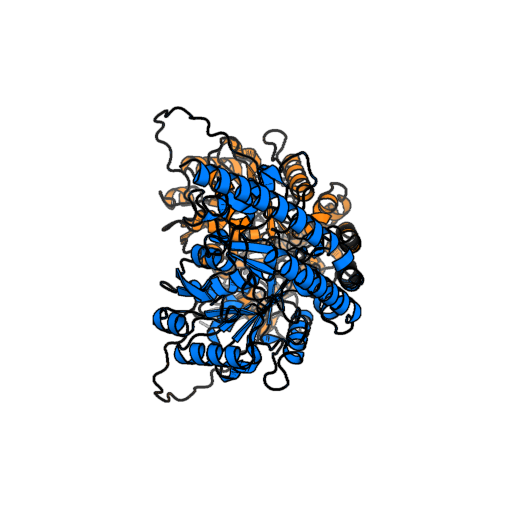
ATOM 4555 N N . GLY B 1 180 ? -13.766 28.344 15.961 1 96.38 180 GLY B N 1
ATOM 4556 C CA . GLY B 1 180 ? -13.086 27.141 16.391 1 96.38 180 GLY B CA 1
ATOM 4557 C C . GLY B 1 180 ? -12.859 26.141 15.273 1 96.38 180 GLY B C 1
ATOM 4558 O O . GLY B 1 180 ? -12.844 24.922 15.5 1 96.38 180 GLY B O 1
ATOM 4559 N N . TRP B 1 181 ? -12.852 26.641 14.062 1 98.44 181 TRP B N 1
ATOM 4560 C CA . TRP B 1 181 ? -12.633 25.844 12.859 1 98.44 181 TRP B CA 1
ATOM 4561 C C . TRP B 1 181 ? -13.766 24.859 12.648 1 98.44 181 TRP B C 1
ATOM 4563 O O . TRP B 1 181 ? -13.562 23.781 12.086 1 98.44 181 TRP B O 1
ATOM 4573 N N . GLU B 1 182 ? -14.953 25.125 13.133 1 98.5 182 GLU B N 1
ATOM 4574 C CA . GLU B 1 182 ? -16.125 24.312 12.82 1 98.5 182 GLU B CA 1
ATOM 4575 C C . GLU B 1 182 ? -16.375 24.266 11.32 1 98.5 182 GLU B C 1
ATOM 4577 O O . GLU B 1 182 ? -15.984 25.172 10.586 1 98.5 182 GLU B O 1
ATOM 4582 N N . ALA B 1 183 ? -17.047 23.219 10.922 1 98.75 183 ALA B N 1
ATOM 4583 C CA . ALA B 1 183 ? -17.406 23.062 9.516 1 98.75 183 ALA B CA 1
ATOM 4584 C C . ALA B 1 183 ? -18.531 24 9.125 1 98.75 183 ALA B C 1
ATOM 4586 O O . ALA B 1 183 ? -19.484 24.188 9.891 1 98.75 183 ALA B O 1
ATOM 4587 N N . ASP B 1 184 ? -18.422 24.641 7.977 1 98.69 184 ASP B N 1
ATOM 4588 C CA . ASP B 1 184 ? -19.547 25.375 7.391 1 98.69 184 ASP B CA 1
ATOM 4589 C C . ASP B 1 184 ? -20.578 24.406 6.797 1 98.69 184 ASP B C 1
ATOM 4591 O O . ASP B 1 184 ? -20.578 24.156 5.59 1 98.69 184 ASP B O 1
ATOM 4595 N N . LEU B 1 185 ? -21.531 24.016 7.582 1 98.69 185 LEU B N 1
ATOM 4596 C CA . LEU B 1 185 ? -22.469 22.969 7.188 1 98.69 185 LEU B CA 1
ATOM 4597 C C . LEU B 1 185 ? -23.453 23.5 6.156 1 98.69 185 LEU B C 1
ATOM 4599 O O . LEU B 1 185 ? -24 22.719 5.359 1 98.69 185 LEU B O 1
ATOM 4603 N N . ALA B 1 186 ? -23.75 24.781 6.191 1 98.31 186 ALA B N 1
ATOM 4604 C CA . ALA B 1 186 ? -24.562 25.359 5.121 1 98.31 186 ALA B CA 1
ATOM 4605 C C . ALA B 1 186 ? -23.859 25.203 3.77 1 98.31 186 ALA B C 1
ATOM 4607 O O . ALA B 1 186 ? -24.5 24.875 2.771 1 98.31 186 ALA B O 1
ATOM 4608 N N . GLY B 1 187 ? -22.547 25.484 3.768 1 98.19 187 GLY B N 1
ATOM 4609 C CA . GLY B 1 187 ? -21.766 25.266 2.562 1 98.19 187 GLY B CA 1
ATOM 4610 C C . GLY B 1 187 ? -21.75 23.828 2.111 1 98.19 187 GLY B C 1
ATOM 4611 O O . GLY B 1 187 ? -21.812 23.547 0.914 1 98.19 187 GLY B O 1
ATOM 4612 N N . VAL B 1 188 ? -21.688 22.938 3.047 1 98.56 188 VAL B N 1
ATOM 4613 C CA . VAL B 1 188 ? -21.719 21.5 2.768 1 98.56 188 VAL B CA 1
ATOM 4614 C C . VAL B 1 188 ? -23 21.156 2.027 1 98.56 188 VAL B C 1
ATOM 4616 O O . VAL B 1 188 ? -22.969 20.5 0.98 1 98.56 188 VAL B O 1
ATOM 4619 N N . ARG B 1 189 ? -24.109 21.594 2.541 1 98.25 189 ARG B N 1
ATOM 4620 C CA . ARG B 1 189 ? -25.422 21.297 1.952 1 98.25 189 ARG B CA 1
ATOM 4621 C C . ARG B 1 189 ? -25.531 21.875 0.546 1 98.25 189 ARG B C 1
ATOM 4623 O O . ARG B 1 189 ? -26.109 21.25 -0.346 1 98.25 189 ARG B O 1
ATOM 4630 N N . ALA B 1 190 ? -24.938 22.969 0.328 1 97.88 190 ALA B N 1
ATOM 4631 C CA . ALA B 1 190 ? -25.047 23.672 -0.948 1 97.88 190 ALA B CA 1
ATOM 4632 C C . ALA B 1 190 ? -24.234 22.969 -2.029 1 97.88 190 ALA B C 1
ATOM 4634 O O . ALA B 1 190 ? -24.594 23.016 -3.209 1 97.88 190 ALA B O 1
ATOM 4635 N N . MET B 1 191 ? -23.234 22.297 -1.68 1 97.12 191 MET B N 1
ATOM 4636 C CA . MET B 1 191 ? -22.297 21.766 -2.656 1 97.12 191 MET B CA 1
ATOM 4637 C C . MET B 1 191 ? -22.609 20.297 -2.967 1 97.12 191 MET B C 1
ATOM 4639 O O . MET B 1 191 ? -22.219 19.781 -4.016 1 97.12 191 MET B O 1
ATOM 4643 N N . ALA B 1 192 ? -23.297 19.656 -2.109 1 97.69 192 ALA B N 1
ATOM 4644 C CA . ALA B 1 192 ? -23.594 18.234 -2.277 1 97.69 192 ALA B CA 1
ATOM 4645 C C . ALA B 1 192 ? -24.609 18.016 -3.393 1 97.69 192 ALA B C 1
ATOM 4647 O O . ALA B 1 192 ? -25.422 18.906 -3.686 1 97.69 192 ALA B O 1
ATOM 4648 N N . ASP B 1 193 ? -24.547 16.891 -4.07 1 97.69 193 ASP B N 1
ATOM 4649 C CA . ASP B 1 193 ? -25.516 16.484 -5.082 1 97.69 193 ASP B CA 1
ATOM 4650 C C . ASP B 1 193 ? -25.688 14.969 -5.094 1 97.69 193 ASP B C 1
ATOM 4652 O O . ASP B 1 193 ? -25.266 14.281 -4.16 1 97.69 193 ASP B O 1
ATOM 4656 N N . GLY B 1 194 ? -26.406 14.477 -6.125 1 96.38 194 GLY B N 1
ATOM 4657 C CA . GLY B 1 194 ? -26.734 13.055 -6.184 1 96.38 194 GLY B CA 1
ATOM 4658 C C . GLY B 1 194 ? -25.516 12.18 -6.391 1 96.38 194 GLY B C 1
ATOM 4659 O O . GLY B 1 194 ? -25.578 10.961 -6.184 1 96.38 194 GLY B O 1
ATOM 4660 N N . ALA B 1 195 ? -24.344 12.781 -6.73 1 97.44 195 ALA B N 1
ATOM 4661 C CA . ALA B 1 195 ? -23.125 12.023 -7.004 1 97.44 195 ALA B CA 1
ATOM 4662 C C . ALA B 1 195 ? -22.141 12.125 -5.84 1 97.44 195 ALA B C 1
ATOM 4664 O O . ALA B 1 195 ? -21.047 11.57 -5.895 1 97.44 195 ALA B O 1
ATOM 4665 N N . THR B 1 196 ? -22.531 12.844 -4.766 1 98.5 196 THR B N 1
ATOM 4666 C CA . THR B 1 196 ? -21.688 12.945 -3.588 1 98.5 196 THR B CA 1
ATOM 4667 C C . THR B 1 196 ? -21.578 11.594 -2.883 1 98.5 196 THR B C 1
ATOM 4669 O O . THR B 1 196 ? -22.594 10.992 -2.525 1 98.5 196 THR B O 1
ATOM 4672 N N . ALA B 1 197 ? -20.344 11.195 -2.693 1 98.5 197 ALA B N 1
ATOM 4673 C CA . ALA B 1 197 ? -20.109 9.828 -2.217 1 98.5 197 ALA B CA 1
ATOM 4674 C C . ALA B 1 197 ? -19.906 9.805 -0.707 1 98.5 197 ALA B C 1
ATOM 4676 O O . ALA B 1 197 ? -20.172 8.797 -0.052 1 98.5 197 ALA B O 1
ATOM 4677 N N . ALA B 1 198 ? -19.375 10.859 -0.152 1 98.81 198 ALA B N 1
ATOM 4678 C CA . ALA B 1 198 ? -19.047 10.898 1.271 1 98.81 198 ALA B CA 1
ATOM 4679 C C . ALA B 1 198 ? -18.641 12.305 1.705 1 98.81 198 ALA B C 1
ATOM 4681 O O . ALA B 1 198 ? -18.359 13.164 0.866 1 98.81 198 ALA B O 1
ATOM 4682 N N . ILE B 1 199 ? -18.688 12.555 3.006 1 98.88 199 ILE B N 1
ATOM 4683 C CA . ILE B 1 199 ? -18.078 13.727 3.627 1 98.88 199 ILE B CA 1
ATOM 4684 C C . ILE B 1 199 ? -16.938 13.289 4.543 1 98.88 199 ILE B C 1
ATOM 4686 O O . ILE B 1 199 ? -17.109 12.383 5.363 1 98.88 199 ILE B O 1
ATOM 4690 N N . VAL B 1 200 ? -15.75 13.867 4.383 1 98.94 200 VAL B N 1
ATOM 4691 C CA . VAL B 1 200 ? -14.594 13.586 5.219 1 98.94 200 VAL B CA 1
ATOM 4692 C C . VAL B 1 200 ? -14.547 14.562 6.391 1 98.94 200 VAL B C 1
ATOM 4694 O O . VAL B 1 200 ? -14.633 15.773 6.203 1 98.94 200 VAL B O 1
ATOM 4697 N N . VAL B 1 201 ? -14.43 14.031 7.57 1 98.88 201 VAL B N 1
ATOM 4698 C CA . VAL B 1 201 ? -14.273 14.812 8.789 1 98.88 201 VAL B CA 1
ATOM 4699 C C . VAL B 1 201 ? -12.977 14.414 9.5 1 98.88 201 VAL B C 1
ATOM 4701 O O . VAL B 1 201 ? -12.773 13.242 9.812 1 98.88 201 VAL B O 1
ATOM 4704 N N . ILE B 1 202 ? -12.117 15.359 9.672 1 98.88 202 ILE B N 1
ATOM 4705 C CA . ILE B 1 202 ? -10.859 15.117 10.367 1 98.88 202 ILE B CA 1
ATOM 4706 C C . ILE B 1 202 ? -10.938 15.672 11.789 1 98.88 202 ILE B C 1
ATOM 4708 O O . ILE B 1 202 ? -11.094 16.891 11.977 1 98.88 202 ILE B O 1
ATOM 4712 N N . ASN B 1 203 ? -10.867 14.828 12.812 1 98.56 203 ASN B N 1
ATOM 4713 C CA . ASN B 1 203 ? -11.039 15.219 14.211 1 98.56 203 ASN B CA 1
ATOM 4714 C C . ASN B 1 203 ? -10.328 14.258 15.156 1 98.56 203 ASN B C 1
ATOM 4716 O O . ASN B 1 203 ? -10.656 13.07 15.195 1 98.56 203 ASN B O 1
ATOM 4720 N N . PRO B 1 204 ? -9.3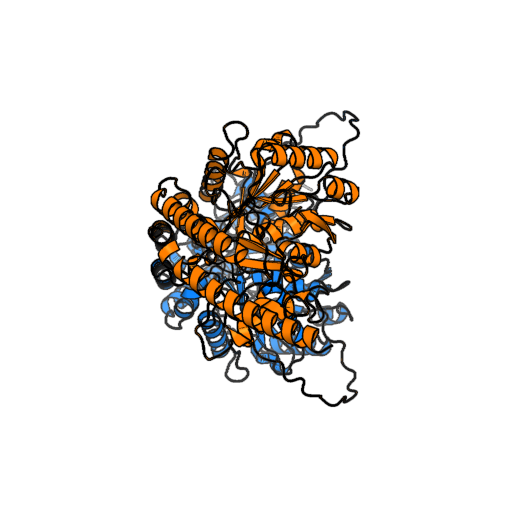98 14.688 16 1 98.25 204 PRO B N 1
ATOM 4721 C CA . PRO B 1 204 ? -8.82 16.031 16.031 1 98.25 204 PRO B CA 1
ATOM 4722 C C . PRO B 1 204 ? -8.25 16.469 14.688 1 98.25 204 PRO B C 1
ATOM 4724 O O . PRO B 1 204 ? -7.832 15.633 13.891 1 98.25 204 PRO B O 1
ATOM 4727 N N . ASN B 1 205 ? -8.273 17.781 14.484 1 98.56 205 ASN B N 1
ATOM 4728 C CA . ASN B 1 205 ? -8.18 18.266 13.109 1 98.56 205 ASN B CA 1
ATOM 4729 C C . ASN B 1 205 ? -6.738 18.594 12.734 1 98.56 205 ASN B C 1
ATOM 4731 O O . ASN B 1 205 ? -6.059 19.328 13.453 1 98.56 205 ASN B O 1
ATOM 4735 N N . ASN B 1 206 ? -6.152 18.016 11.805 1 97.62 206 ASN B N 1
ATOM 4736 C CA . ASN B 1 206 ? -5.051 18.484 10.977 1 97.62 206 ASN B CA 1
ATOM 4737 C C . ASN B 1 206 ? -5.555 19.172 9.711 1 97.62 206 ASN B C 1
ATOM 4739 O O . ASN B 1 206 ? -6.219 18.562 8.883 1 97.62 206 ASN B O 1
ATOM 4743 N N . PRO B 1 207 ? -5.406 20.422 9.664 1 97.75 207 PRO B N 1
ATOM 4744 C CA . PRO B 1 207 ? -4.211 21.125 10.141 1 97.75 207 PRO B CA 1
ATOM 4745 C C . PRO B 1 207 ? -4.52 22.141 11.234 1 97.75 207 PRO B C 1
ATOM 4747 O O . PRO B 1 207 ? -3.646 22.922 11.625 1 97.75 207 PRO B O 1
ATOM 4750 N N . CYS B 1 208 ? -5.711 22.141 11.812 1 98.06 208 CYS B N 1
ATOM 4751 C CA . CYS B 1 208 ? -6.129 23.312 12.57 1 98.06 208 CYS B CA 1
ATOM 4752 C C . CYS B 1 208 ? -5.953 23.094 14.062 1 98.06 208 CYS B C 1
ATOM 4754 O O . CYS B 1 208 ? -5.973 24.047 14.852 1 98.06 208 CYS B O 1
ATOM 4756 N N . GLY B 1 209 ? -5.871 21.844 14.461 1 97.94 209 GLY B N 1
ATOM 4757 C CA . GLY B 1 209 ? -5.73 21.531 15.875 1 97.94 209 GLY B CA 1
ATOM 4758 C C . GLY B 1 209 ? -7.051 21.562 16.625 1 97.94 209 GLY B C 1
ATOM 4759 O O . GLY B 1 209 ? -7.074 21.453 17.844 1 97.94 209 GLY B O 1
ATOM 4760 N N . ALA B 1 210 ? -8.164 21.656 15.93 1 97.69 210 ALA B N 1
ATOM 4761 C CA . ALA B 1 210 ? -9.484 21.719 16.547 1 97.69 210 ALA B CA 1
ATOM 4762 C C . ALA B 1 210 ? -9.914 20.359 17.062 1 97.69 210 ALA B C 1
ATOM 4764 O O . ALA B 1 210 ? -9.539 19.328 16.5 1 97.69 210 ALA B O 1
ATOM 4765 N N . VAL B 1 211 ? -10.625 20.344 18.125 1 98.31 211 VAL B N 1
ATOM 4766 C CA . VAL B 1 211 ? -11.375 19.203 18.656 1 98.31 211 VAL B CA 1
ATOM 4767 C C . VAL B 1 211 ? -12.859 19.547 18.703 1 98.31 211 VAL B C 1
ATOM 4769 O O . VAL B 1 211 ? -13.273 20.469 19.422 1 98.31 211 VAL B O 1
ATOM 4772 N N . TYR B 1 212 ? -13.625 18.859 17.922 1 98.06 212 TYR B N 1
ATOM 4773 C CA . TYR B 1 212 ? -15.031 19.234 17.75 1 98.06 212 TYR B CA 1
ATOM 4774 C C . TYR B 1 212 ? -15.844 18.844 18.984 1 98.06 212 TYR B C 1
ATOM 4776 O O . TYR B 1 212 ? -15.617 17.781 19.578 1 98.06 212 TYR B O 1
ATOM 4784 N N . SER B 1 213 ? -16.781 19.672 19.344 1 96.81 213 SER B N 1
ATOM 4785 C CA . SER B 1 213 ? -17.703 19.406 20.438 1 96.81 213 SER B CA 1
ATOM 4786 C C . SER B 1 213 ? -18.703 18.297 20.078 1 96.81 213 SER B C 1
ATOM 4788 O O . SER B 1 213 ? -18.891 18 18.891 1 96.81 213 SER B O 1
ATOM 4790 N N . THR B 1 214 ? -19.328 17.766 21.078 1 96.56 214 THR B N 1
ATOM 4791 C CA . THR B 1 214 ? -20.375 16.781 20.875 1 96.56 214 THR B CA 1
ATOM 4792 C C . THR B 1 214 ? -21.5 17.375 20.016 1 96.56 214 THR B C 1
ATOM 4794 O O . THR B 1 214 ? -22.062 16.688 19.156 1 96.56 214 THR B O 1
ATOM 4797 N N . GLN B 1 215 ? -21.781 18.609 20.266 1 97.56 215 GLN B N 1
ATOM 4798 C CA . GLN B 1 215 ? -22.844 19.281 19.516 1 97.56 215 GLN B CA 1
ATOM 4799 C C . GLN B 1 215 ? -22.5 19.406 18.047 1 97.56 215 GLN B C 1
ATOM 4801 O O . GLN B 1 215 ? -23.344 19.156 17.172 1 97.56 215 GLN B O 1
ATOM 4806 N N . HIS B 1 216 ? -21.312 19.797 17.734 1 98.38 216 HIS B N 1
ATOM 4807 C CA . HIS B 1 216 ? -20.906 19.969 16.328 1 98.38 216 HIS B CA 1
ATOM 4808 C C . HIS B 1 216 ? -20.844 18.625 15.617 1 98.38 216 HIS B C 1
ATOM 4810 O O . HIS B 1 216 ? -21.188 18.531 14.445 1 98.38 216 HIS B O 1
ATOM 4816 N N . LEU B 1 217 ? -20.375 17.578 16.312 1 98.25 217 LEU B N 1
ATOM 4817 C CA . LEU B 1 217 ? -20.35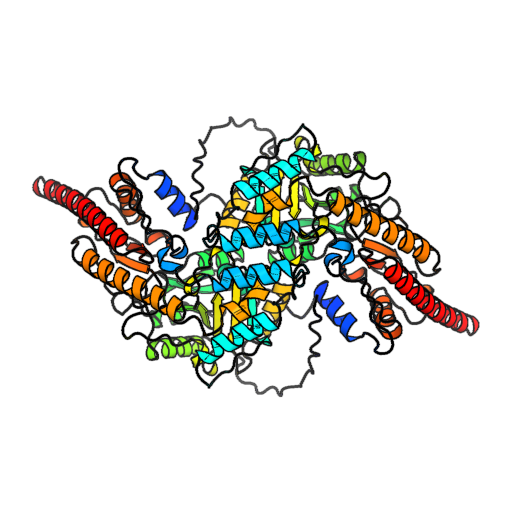9 16.234 15.734 1 98.25 217 LEU B CA 1
ATOM 4818 C C . LEU B 1 217 ? -21.766 15.758 15.414 1 98.25 217 LEU B C 1
ATOM 4820 O O . LEU B 1 217 ? -22 15.133 14.375 1 98.25 217 LEU B O 1
ATOM 4824 N N . LEU B 1 218 ? -22.672 16.062 16.297 1 98.31 218 LEU B N 1
ATOM 4825 C CA . LEU B 1 218 ? -24.078 15.75 16.047 1 98.31 218 LEU B CA 1
ATOM 4826 C C . LEU B 1 218 ? -24.578 16.469 14.797 1 98.31 218 LEU B C 1
ATOM 4828 O O . LEU B 1 218 ? -25.234 15.859 13.953 1 98.31 218 LEU B O 1
ATOM 4832 N N . GLN B 1 219 ? -24.281 17.734 14.68 1 98.81 219 GLN B N 1
ATOM 4833 C CA . GLN B 1 219 ? -24.703 18.516 13.523 1 98.81 219 GLN B CA 1
ATOM 4834 C C . GLN B 1 219 ? -24.141 17.938 12.227 1 98.81 219 GLN B C 1
ATOM 4836 O O . GLN B 1 219 ? -24.828 17.906 11.211 1 98.81 219 GLN B O 1
ATOM 4841 N N . ILE B 1 220 ? -22.891 17.5 12.281 1 98.81 220 ILE B N 1
ATOM 4842 C CA . ILE B 1 220 ? -22.25 16.891 11.117 1 98.81 220 ILE B CA 1
ATOM 4843 C C . ILE B 1 220 ? -22.984 15.602 10.742 1 98.81 220 ILE B C 1
ATOM 4845 O O . ILE B 1 220 ? -23.281 15.367 9.57 1 98.81 220 ILE B O 1
ATOM 4849 N N . SER B 1 221 ? -23.281 14.789 11.727 1 98.38 221 SER B N 1
ATOM 4850 C CA . SER B 1 221 ? -23.969 13.523 11.5 1 98.38 221 SER B CA 1
ATOM 4851 C C . SER B 1 221 ? -25.359 13.742 10.906 1 98.38 221 SER B C 1
ATOM 4853 O O . SER B 1 221 ? -25.781 13.016 10.008 1 98.38 221 SER B O 1
ATOM 4855 N N . GLU B 1 222 ? -26.031 14.727 11.414 1 98.69 222 GLU B N 1
ATOM 4856 C CA . GLU B 1 222 ? -27.359 15.062 10.898 1 98.69 222 GLU B CA 1
ATOM 4857 C C . GLU B 1 222 ? -27.266 15.547 9.453 1 98.69 222 GLU B C 1
ATOM 4859 O O . GLU B 1 222 ? -28.125 15.211 8.633 1 98.69 222 GLU B O 1
ATOM 4864 N N . THR B 1 223 ? -26.297 16.344 9.18 1 98.81 223 THR B N 1
ATOM 4865 C CA . THR B 1 223 ? -26.078 16.812 7.812 1 98.81 223 THR B CA 1
ATOM 4866 C C . THR B 1 223 ? -25.797 15.641 6.879 1 98.81 223 THR B C 1
ATOM 4868 O O . THR B 1 223 ? -26.359 15.57 5.781 1 98.81 223 THR B O 1
ATOM 4871 N N . ALA B 1 224 ? -24.953 14.688 7.293 1 98.69 224 ALA B N 1
ATOM 4872 C CA . ALA B 1 224 ? -24.656 13.5 6.504 1 98.69 224 ALA B CA 1
ATOM 4873 C C . ALA B 1 224 ? -25.922 12.688 6.246 1 98.69 224 ALA B C 1
ATOM 4875 O O . ALA B 1 224 ? -26.141 12.195 5.133 1 98.69 224 ALA B O 1
ATOM 4876 N N . LYS B 1 225 ? -26.75 12.562 7.242 1 98.31 225 LYS B N 1
ATOM 4877 C CA . LYS B 1 225 ? -28.031 11.867 7.102 1 98.31 225 LYS B CA 1
ATOM 4878 C C . LYS B 1 225 ? -28.906 12.547 6.051 1 98.31 225 LYS B C 1
ATOM 4880 O O . LYS B 1 225 ? -29.484 11.875 5.188 1 98.31 225 LYS B O 1
ATOM 4885 N N . GLU B 1 226 ? -29 13.836 6.203 1 97.94 226 GLU B N 1
ATOM 4886 C CA . GLU B 1 226 ? -29.797 14.609 5.25 1 97.94 226 GLU B CA 1
ATOM 4887 C C . GLU B 1 226 ? -29.328 14.367 3.818 1 97.94 226 GLU B C 1
ATOM 4889 O O . GLU B 1 226 ? -30.141 14.281 2.896 1 97.94 226 GLU B O 1
ATOM 4894 N N . LEU B 1 227 ? -28.078 14.25 3.629 1 97.69 227 LEU B N 1
ATOM 4895 C CA . LEU B 1 227 ? -27.469 14.094 2.309 1 97.69 227 LEU B CA 1
ATOM 4896 C C . LEU B 1 227 ? -27.5 12.633 1.867 1 97.69 227 LEU B C 1
ATOM 4898 O O . LEU B 1 227 ? -27.297 12.336 0.69 1 97.69 227 LEU B O 1
ATOM 4902 N N . GLY B 1 228 ? -27.703 11.695 2.785 1 97.12 228 GLY B N 1
ATOM 4903 C CA . GLY B 1 228 ? -27.703 10.273 2.48 1 97.12 228 GLY B CA 1
ATOM 4904 C C . GLY B 1 228 ? -26.312 9.727 2.197 1 97.12 228 GLY B C 1
ATOM 4905 O O . GLY B 1 228 ? -26.141 8.859 1.338 1 97.12 228 GLY B O 1
ATOM 4906 N N . VAL B 1 229 ? -25.266 10.281 2.818 1 98.12 229 VAL B N 1
ATOM 4907 C CA . VAL B 1 229 ? -23.906 9.844 2.557 1 98.12 229 VAL B CA 1
ATOM 4908 C C . VAL B 1 229 ? -23.234 9.438 3.865 1 98.12 229 VAL B C 1
ATOM 4910 O O . VAL B 1 229 ? -23.609 9.914 4.941 1 98.12 229 VAL B O 1
ATOM 4913 N N . PRO B 1 230 ? -22.25 8.508 3.814 1 98.69 230 PRO B N 1
ATOM 4914 C CA . PRO B 1 230 ? -21.469 8.188 5.016 1 98.69 230 PRO B CA 1
ATOM 4915 C C . PRO B 1 230 ? -20.484 9.289 5.391 1 98.69 230 PRO B C 1
ATOM 4917 O O . PRO B 1 230 ? -20.141 10.117 4.551 1 98.69 230 PRO B O 1
ATOM 4920 N N . VAL B 1 231 ? -20.094 9.258 6.695 1 98.81 231 VAL B N 1
ATOM 4921 C CA . VAL B 1 231 ? -19 10.086 7.18 1 98.81 231 VAL B CA 1
ATOM 4922 C C . VAL B 1 231 ? -17.703 9.273 7.195 1 98.81 231 VAL B C 1
ATOM 4924 O O . VAL B 1 231 ? -17.641 8.203 7.801 1 98.81 231 VAL B O 1
ATOM 4927 N N . ILE B 1 232 ? -16.75 9.703 6.438 1 98.94 232 ILE B N 1
ATOM 4928 C CA . ILE B 1 232 ? -15.383 9.219 6.652 1 98.94 232 ILE B CA 1
ATOM 4929 C C . ILE B 1 232 ? -14.734 9.992 7.797 1 98.94 232 ILE B C 1
ATOM 4931 O O . ILE B 1 232 ? -14.414 11.172 7.648 1 98.94 232 ILE B O 1
ATOM 4935 N N . ALA B 1 233 ? -14.586 9.352 8.883 1 98.81 233 ALA B N 1
ATOM 4936 C CA . ALA B 1 233 ? -14.047 9.977 10.086 1 98.81 233 ALA B CA 1
ATOM 4937 C C . ALA B 1 233 ? -12.547 9.695 10.219 1 98.81 233 ALA B C 1
ATOM 4939 O O . ALA B 1 233 ? -12.148 8.633 10.695 1 98.81 233 ALA B O 1
ATOM 4940 N N . ASP B 1 234 ? -11.773 10.648 9.797 1 98.81 234 ASP B N 1
ATOM 4941 C CA . ASP B 1 234 ? -10.328 10.547 9.992 1 98.81 234 ASP B CA 1
ATOM 4942 C C . ASP B 1 234 ? -9.945 10.891 11.43 1 98.81 234 ASP B C 1
ATOM 4944 O O . ASP B 1 234 ? -9.906 12.062 11.812 1 98.81 234 ASP B O 1
ATOM 4948 N N . GLU B 1 235 ? -9.617 9.867 12.172 1 98.5 235 GLU B N 1
ATOM 4949 C CA . GLU B 1 235 ? -9.367 10.016 13.602 1 98.5 235 GLU B CA 1
ATOM 4950 C C . GLU B 1 235 ? -7.973 9.508 13.969 1 98.5 235 GLU B C 1
ATOM 4952 O O . GLU B 1 235 ? -7.785 8.906 15.031 1 98.5 235 GLU B O 1
ATOM 4957 N N . VAL B 1 236 ? -7.008 9.742 13.086 1 98.06 236 VAL B N 1
ATOM 4958 C CA . VAL B 1 236 ? -5.637 9.289 13.297 1 98.06 236 VAL B CA 1
ATOM 4959 C C . VAL B 1 236 ? -5.062 9.945 14.547 1 98.06 236 VAL B C 1
ATOM 4961 O O . VAL B 1 236 ? -4.18 9.383 15.203 1 98.06 236 VAL B O 1
ATOM 4964 N N . TYR B 1 237 ? -5.602 11.102 14.977 1 98 237 TYR B N 1
ATOM 4965 C CA . TYR B 1 237 ? -5.145 11.82 16.172 1 98 237 TYR B CA 1
ATOM 4966 C C . TYR B 1 237 ? -6.074 11.562 17.344 1 98 237 TYR B C 1
ATOM 4968 O O . TYR B 1 237 ? -6.062 12.312 18.328 1 98 237 TYR B O 1
ATOM 4976 N N . ALA B 1 238 ? -6.879 10.492 17.297 1 96.38 238 ALA B N 1
ATOM 4977 C CA . ALA B 1 238 ? -7.801 10.18 18.391 1 96.38 238 ALA B CA 1
ATOM 4978 C C . ALA B 1 238 ? -7.082 10.188 19.734 1 96.38 238 ALA B C 1
ATOM 4980 O O . ALA B 1 238 ? -5.965 9.68 19.859 1 96.38 238 ALA B O 1
ATOM 4981 N N . HIS B 1 239 ? -7.66 10.859 20.703 1 93.69 239 HIS B N 1
ATOM 4982 C CA . HIS B 1 239 ? -7.258 10.898 22.109 1 93.69 239 HIS B CA 1
ATOM 4983 C C . HIS B 1 239 ? -6.047 11.797 22.312 1 93.69 239 HIS B C 1
ATOM 4985 O O . HIS B 1 239 ? -5.566 11.961 23.438 1 93.69 239 HIS B O 1
ATOM 4991 N N . MET B 1 240 ? -5.477 12.359 21.266 1 96.5 240 MET B N 1
ATOM 4992 C CA . MET B 1 240 ? -4.43 13.367 21.406 1 96.5 240 MET B CA 1
ATOM 4993 C C . MET B 1 240 ? -5.035 14.758 21.578 1 96.5 240 MET B C 1
ATOM 4995 O O . MET B 1 240 ? -4.871 15.625 20.734 1 96.5 240 MET B O 1
ATOM 4999 N N . VAL B 1 241 ? -5.641 14.969 22.703 1 97.12 241 VAL B N 1
ATOM 5000 C CA . VAL B 1 241 ? -6.367 16.188 23.047 1 97.12 241 VAL B CA 1
ATOM 5001 C C . VAL B 1 241 ? -5.812 16.766 24.344 1 97.12 241 VAL B C 1
ATOM 5003 O O . VAL B 1 241 ? -5.238 16.047 25.156 1 97.12 241 VAL B O 1
ATOM 5006 N N . PHE B 1 242 ? -5.922 18.031 24.453 1 91.62 242 PHE B N 1
ATOM 5007 C CA . PHE B 1 242 ? -5.305 18.781 25.547 1 91.62 242 PHE B CA 1
ATOM 5008 C C . PHE B 1 242 ? -6.359 19.531 26.359 1 91.62 242 PHE B C 1
ATOM 5010 O O . PHE B 1 242 ? -7.484 19.719 25.891 1 91.62 242 PHE B O 1
ATOM 5017 N N . GLY B 1 243 ? -5.918 19.953 27.531 1 87.44 243 GLY B N 1
ATOM 5018 C CA . GLY B 1 243 ? -6.766 20.766 28.375 1 87.44 243 GLY B CA 1
ATOM 5019 C C . GLY B 1 243 ? -8.07 20.094 28.75 1 87.44 243 GLY B C 1
ATOM 5020 O O . GLY B 1 243 ? -8.078 18.953 29.188 1 87.44 243 GLY B O 1
ATOM 5021 N N . ALA B 1 244 ? -9.156 20.844 28.578 1 88.38 244 ALA B N 1
ATOM 5022 C CA . ALA B 1 244 ? -10.477 20.344 28.984 1 88.38 244 ALA B CA 1
ATOM 5023 C C . ALA B 1 244 ? -11.18 19.641 27.828 1 88.38 244 ALA B C 1
ATOM 5025 O O . ALA B 1 244 ? -12.258 19.078 28 1 88.38 244 ALA B O 1
ATOM 5026 N N . SER B 1 245 ? -10.508 19.609 26.719 1 92.44 245 SER B N 1
ATOM 5027 C CA . SER B 1 245 ? -11.148 19 25.562 1 92.44 245 SER B CA 1
ATOM 5028 C C . SER B 1 245 ? -11.203 17.484 25.688 1 92.44 245 SER B C 1
ATOM 5030 O O . SER B 1 245 ? -10.32 16.875 26.297 1 92.44 245 SER B O 1
ATOM 5032 N N . LYS B 1 246 ? -12.289 16.938 25.156 1 93.44 246 LYS B N 1
ATOM 5033 C CA . LYS B 1 246 ? -12.477 15.492 25.141 1 93.44 246 LYS B CA 1
ATOM 5034 C C . LYS B 1 246 ? -12.75 14.984 23.719 1 93.44 246 LYS B C 1
ATOM 5036 O O . LYS B 1 246 ? -13.523 15.594 22.984 1 93.44 246 LYS B O 1
ATOM 5041 N N . PHE B 1 247 ? -12.109 13.93 23.469 1 95.88 247 PHE B N 1
ATOM 5042 C CA . PHE B 1 247 ? -12.352 13.305 22.172 1 95.88 247 PHE B CA 1
ATOM 5043 C C . PHE B 1 247 ? -13.586 12.406 22.219 1 95.88 247 PHE B C 1
ATOM 5045 O O . PHE B 1 247 ? -13.695 11.555 23.109 1 95.88 247 PHE B O 1
ATOM 5052 N N . VAL B 1 248 ? -14.516 12.648 21.312 1 95.31 248 VAL B N 1
ATOM 5053 C CA . VAL B 1 248 ? -15.68 11.789 21.109 1 95.31 248 VAL B CA 1
ATOM 5054 C C . VAL B 1 248 ? -15.633 11.188 19.703 1 95.31 248 VAL B C 1
ATOM 5056 O O . VAL B 1 248 ? -15.609 11.922 18.703 1 95.31 248 VAL B O 1
ATOM 5059 N N . PRO B 1 249 ? -15.555 9.828 19.625 1 96.19 249 PRO B N 1
ATOM 5060 C CA . PRO B 1 249 ? -15.516 9.219 18.297 1 96.19 249 PRO B CA 1
ATOM 5061 C C . PRO B 1 249 ? -16.766 9.508 17.484 1 96.19 249 PRO B C 1
ATOM 5063 O O . PRO B 1 249 ? -17.875 9.492 18.016 1 96.19 249 PRO B O 1
ATOM 5066 N N . MET B 1 250 ? -16.594 9.766 16.203 1 96.88 250 MET B N 1
ATOM 5067 C CA . MET B 1 250 ? -17.703 9.984 15.289 1 96.88 250 MET B CA 1
ATOM 5068 C C . MET B 1 250 ? -18.641 8.773 15.266 1 96.88 250 MET B C 1
ATOM 5070 O O . MET B 1 250 ? -19.859 8.922 15.078 1 96.88 250 MET B O 1
ATOM 5074 N N . ALA B 1 251 ? -18.094 7.594 15.555 1 96 251 ALA B N 1
ATOM 5075 C CA . ALA B 1 251 ? -18.859 6.352 15.562 1 96 251 ALA B CA 1
ATOM 5076 C C . ALA B 1 251 ? -19.984 6.402 16.594 1 96 251 ALA B C 1
ATOM 5078 O O . ALA B 1 251 ? -20.953 5.652 16.5 1 96 251 ALA B O 1
ATOM 5079 N N . SER B 1 252 ? -19.844 7.258 17.609 1 94.5 252 SER B N 1
ATOM 5080 C CA . SER B 1 252 ? -20.891 7.434 18.609 1 94.5 252 SER B CA 1
ATOM 5081 C C . SER B 1 252 ? -22.203 7.883 17.953 1 94.5 252 SER B C 1
ATOM 5083 O O . SER B 1 252 ? -23.281 7.715 18.547 1 94.5 252 SER B O 1
ATOM 5085 N N . TYR B 1 253 ? -22.141 8.398 16.797 1 95.5 253 TYR B N 1
ATOM 5086 C CA . TYR B 1 253 ? -23.312 8.922 16.109 1 95.5 253 TYR B CA 1
ATOM 5087 C C . TYR B 1 253 ? -23.672 8.062 14.906 1 95.5 253 TYR B C 1
ATOM 5089 O O . TYR B 1 253 ? -24.406 8.508 14.023 1 95.5 253 TYR B O 1
ATOM 5097 N N . ALA B 1 254 ? -23.172 6.859 14.891 1 95.5 254 ALA B N 1
ATOM 5098 C CA . ALA B 1 254 ? -23.375 5.969 13.75 1 95.5 254 ALA B CA 1
ATOM 5099 C C . ALA B 1 254 ? -24.844 5.59 13.602 1 95.5 254 ALA B C 1
ATOM 5101 O O . ALA B 1 254 ? -25.281 5.172 12.523 1 95.5 254 ALA B O 1
ATOM 5102 N N . HIS B 1 255 ? -25.641 5.719 14.602 1 94.5 255 HIS B N 1
ATOM 5103 C CA . HIS B 1 255 ? -27.078 5.457 14.523 1 94.5 255 HIS B CA 1
ATOM 5104 C C . HIS B 1 255 ? -27.781 6.508 13.672 1 94.5 255 HIS B C 1
ATOM 5106 O O . HIS B 1 255 ? -28.906 6.285 13.211 1 94.5 255 HIS B O 1
ATOM 5112 N N . ILE B 1 256 ? -27.156 7.668 13.461 1 96.88 256 ILE B N 1
ATOM 5113 C CA . ILE B 1 256 ? -27.719 8.75 12.672 1 96.88 256 ILE B CA 1
ATOM 5114 C C . ILE B 1 256 ? -27.297 8.609 11.211 1 96.88 256 ILE B C 1
ATOM 5116 O O . ILE B 1 256 ? -28.125 8.617 10.305 1 96.88 256 ILE B O 1
ATOM 5120 N N . ALA B 1 257 ? -26.031 8.422 10.953 1 97.25 257 ALA B N 1
ATOM 5121 C CA . ALA B 1 257 ? -25.438 8.195 9.641 1 97.25 257 ALA B CA 1
ATOM 5122 C C . ALA B 1 257 ? -24.266 7.227 9.727 1 97.25 257 ALA B C 1
ATOM 5124 O O . ALA B 1 257 ? -23.531 7.215 10.719 1 97.25 257 ALA B O 1
ATOM 5125 N N . PRO B 1 258 ? -24.078 6.387 8.664 1 97.44 258 PRO B N 1
ATOM 5126 C CA . PRO B 1 258 ? -22.953 5.457 8.711 1 97.44 258 PRO B CA 1
ATOM 5127 C C . PRO B 1 258 ? -21.609 6.168 8.875 1 97.44 258 PRO B C 1
ATOM 5129 O O . PRO B 1 258 ? -21.406 7.242 8.305 1 97.44 258 PRO B O 1
ATOM 5132 N N . VAL B 1 259 ? -20.734 5.523 9.648 1 97.94 259 VAL B N 1
ATOM 5133 C CA . VAL B 1 259 ? -19.422 6.094 9.914 1 97.94 259 VAL B CA 1
ATOM 5134 C C . VAL B 1 259 ? -18.328 5.094 9.516 1 97.94 259 VAL B C 1
ATOM 5136 O O . VAL B 1 259 ? -18.391 3.922 9.898 1 97.94 259 VAL B O 1
ATOM 5139 N N . ILE B 1 260 ? -17.406 5.531 8.719 1 98.69 260 ILE B N 1
ATOM 5140 C CA . ILE B 1 260 ? -16.188 4.797 8.406 1 98.69 260 ILE B CA 1
ATOM 5141 C C . ILE B 1 260 ? -14.992 5.473 9.078 1 98.69 260 ILE B C 1
ATOM 5143 O O . ILE B 1 260 ? -14.539 6.531 8.641 1 98.69 260 ILE B O 1
ATOM 5147 N N . THR B 1 261 ? -14.469 4.836 10.109 1 98.38 261 THR B N 1
ATOM 5148 C CA . THR B 1 261 ? -13.391 5.426 10.898 1 98.38 261 THR B CA 1
ATOM 5149 C C . THR B 1 261 ? -12.031 5.055 10.312 1 98.38 261 THR B C 1
ATOM 5151 O O . THR B 1 261 ? -11.781 3.889 10 1 98.38 261 THR B O 1
ATOM 5154 N N . ILE B 1 262 ? -11.211 6.047 10.125 1 98.81 262 ILE B N 1
ATOM 5155 C CA . ILE B 1 262 ? -9.805 5.848 9.781 1 98.81 262 ILE B CA 1
ATOM 5156 C C . ILE B 1 262 ? -8.938 6.066 11.023 1 98.81 262 ILE B C 1
ATOM 5158 O O . ILE B 1 262 ? -9.055 7.094 11.695 1 98.81 262 ILE B O 1
ATOM 5162 N N . GLY B 1 263 ? -8.094 5.105 11.359 1 98.25 263 GLY B N 1
ATOM 5163 C CA . GLY B 1 263 ? -7.102 5.203 12.406 1 98.25 263 GLY B CA 1
ATOM 5164 C C . GLY B 1 263 ? -5.781 4.543 12.047 1 98.25 263 GLY B C 1
ATOM 5165 O O . GLY B 1 263 ? -5.66 3.938 10.977 1 98.25 263 GLY B O 1
ATOM 5166 N N . ALA B 1 264 ? -4.785 4.73 12.883 1 98.31 264 ALA B N 1
ATOM 5167 C CA . ALA B 1 264 ? -3.457 4.168 12.656 1 98.31 264 ALA B CA 1
ATOM 5168 C C . ALA B 1 264 ? -2.613 4.23 13.93 1 98.31 264 ALA B C 1
ATOM 5170 O O . ALA B 1 264 ? -2.982 4.906 14.891 1 98.31 264 ALA B O 1
ATOM 5171 N N . ILE B 1 265 ? -1.5 3.553 13.93 1 97.44 265 ILE B N 1
ATOM 5172 C CA . ILE B 1 265 ? -0.596 3.586 15.07 1 97.44 265 ILE B CA 1
ATOM 5173 C C . ILE B 1 265 ? 0.432 4.699 14.883 1 97.44 265 ILE B C 1
ATOM 5175 O O . ILE B 1 265 ? 1.302 4.898 15.734 1 97.44 265 ILE B O 1
ATOM 5179 N N . SER B 1 266 ? 0.306 5.508 13.883 1 97.25 266 SER B N 1
ATOM 5180 C CA . SER B 1 266 ? 1.32 6.457 13.43 1 97.25 266 SER B CA 1
ATOM 5181 C C . SER B 1 266 ? 1.48 7.605 14.422 1 97.25 266 SER B C 1
ATOM 5183 O O . SER B 1 266 ? 2.578 8.141 14.586 1 97.25 266 SER B O 1
ATOM 5185 N N . LYS B 1 267 ? 0.361 8.078 15.016 1 96.94 267 LYS B N 1
ATOM 5186 C CA . LYS B 1 267 ? 0.425 9.336 15.758 1 96.94 267 LYS B CA 1
ATOM 5187 C C . LYS B 1 267 ? 0.422 9.086 17.266 1 96.94 267 LYS B C 1
ATOM 5189 O O . LYS B 1 267 ? 1.464 9.188 17.922 1 96.94 267 LYS B O 1
ATOM 5194 N N . ARG B 1 268 ? -0.631 8.469 17.734 1 94.5 268 ARG B N 1
ATOM 5195 C CA . ARG B 1 268 ? -0.768 8.258 19.172 1 94.5 268 ARG B CA 1
ATOM 5196 C C . ARG B 1 268 ? 0.35 7.367 19.703 1 94.5 268 ARG B C 1
ATOM 5198 O O . ARG B 1 268 ? 0.774 7.516 20.844 1 94.5 268 ARG B O 1
ATOM 5205 N N . PHE B 1 269 ? 0.893 6.496 18.875 1 95.94 269 PHE B N 1
ATOM 5206 C CA . PHE B 1 269 ? 1.892 5.539 19.328 1 95.94 269 PHE B CA 1
ATOM 5207 C C . PHE B 1 269 ? 3.262 5.867 18.75 1 95.94 269 PHE B C 1
ATOM 5209 O O . PHE B 1 269 ? 4.219 5.113 18.938 1 95.94 269 PHE B O 1
ATOM 5216 N N . MET B 1 270 ? 3.387 6.91 18 1 96.69 270 MET B N 1
ATOM 5217 C CA . MET B 1 270 ? 4.645 7.449 17.484 1 96.69 270 MET B CA 1
ATOM 5218 C C . MET B 1 270 ? 5.355 6.434 16.609 1 96.69 270 MET B C 1
ATOM 5220 O O . MET B 1 270 ? 6.555 6.199 16.75 1 96.69 270 MET B O 1
ATOM 5224 N N . LEU B 1 271 ? 4.574 5.789 15.695 1 97.44 271 LEU B N 1
ATOM 5225 C CA . LEU B 1 271 ? 5.141 4.777 14.82 1 97.44 271 LEU B CA 1
ATOM 5226 C C . LEU B 1 271 ? 4.715 5.008 13.375 1 97.44 271 LEU B C 1
ATOM 5228 O O . LEU B 1 271 ? 4.227 4.09 12.711 1 97.44 271 LEU B O 1
ATOM 5232 N N . PRO B 1 272 ? 4.91 6.227 12.867 1 97.25 272 PRO B N 1
ATOM 5233 C CA . PRO B 1 272 ? 4.418 6.508 11.516 1 97.25 272 PRO B CA 1
ATOM 5234 C C . PRO B 1 272 ? 5.109 5.66 10.453 1 97.25 272 PRO B C 1
ATOM 5236 O O . PRO B 1 272 ? 4.477 5.25 9.477 1 97.25 272 PRO B O 1
ATOM 5239 N N . GLY B 1 273 ? 6.348 5.305 10.648 1 97.56 273 GLY B N 1
ATOM 5240 C CA . GLY B 1 273 ? 7.102 4.562 9.648 1 97.56 273 GLY B CA 1
ATOM 5241 C C . GLY B 1 273 ? 6.688 3.107 9.547 1 97.56 273 GLY B C 1
ATOM 5242 O O . GLY B 1 273 ? 7.035 2.424 8.586 1 97.56 273 GLY B O 1
ATOM 5243 N N . TRP B 1 274 ? 5.98 2.578 10.523 1 98.38 274 TRP B N 1
ATOM 5244 C CA . TRP B 1 274 ? 5.625 1.163 10.547 1 98.38 274 TRP B CA 1
ATOM 5245 C C . TRP B 1 274 ? 4.453 0.88 9.617 1 98.38 274 TRP B C 1
ATOM 5247 O O . TRP B 1 274 ? 4.203 -0.271 9.25 1 98.38 274 TRP B O 1
ATOM 5257 N N . ARG B 1 275 ? 3.725 1.912 9.227 1 98.12 275 ARG B N 1
ATOM 5258 C CA . ARG B 1 275 ? 2.719 1.881 8.172 1 98.12 275 ARG B CA 1
ATOM 5259 C C . ARG B 1 275 ? 1.619 0.873 8.492 1 98.12 275 ARG B C 1
ATOM 5261 O O . ARG B 1 275 ? 1.322 -0.008 7.684 1 98.12 275 ARG B O 1
ATOM 5268 N N . LEU B 1 276 ? 0.939 1.061 9.602 1 98.69 276 LEU B N 1
ATOM 5269 C CA . LEU B 1 276 ? -0.228 0.247 9.922 1 98.69 276 LEU B CA 1
ATOM 5270 C C . LEU B 1 276 ? -1.415 1.126 10.305 1 98.69 276 LEU B C 1
ATOM 5272 O O . LEU B 1 276 ? -1.301 1.983 11.18 1 98.69 276 LEU B O 1
ATOM 5276 N N . GLY B 1 277 ? -2.484 0.988 9.602 1 98.62 277 GLY B N 1
ATOM 5277 C CA . GLY B 1 277 ? -3.748 1.656 9.875 1 98.62 277 GLY B CA 1
ATOM 5278 C C . GLY B 1 277 ? -4.953 0.765 9.648 1 98.62 277 GLY B C 1
ATOM 5279 O O . GLY B 1 277 ? -4.816 -0.453 9.516 1 98.62 277 GLY B O 1
ATOM 5280 N N . TRP B 1 278 ? -6.16 1.385 9.68 1 98.81 278 TRP B N 1
ATOM 5281 C CA . TRP B 1 278 ? -7.359 0.569 9.523 1 98.81 278 TRP B CA 1
ATOM 5282 C C . TRP B 1 278 ? -8.531 1.414 9.031 1 98.81 278 TRP B C 1
ATOM 5284 O O . TRP B 1 278 ? -8.523 2.639 9.172 1 98.81 278 TRP B O 1
ATOM 5294 N N . LEU B 1 279 ? -9.461 0.769 8.414 1 98.75 279 LEU B N 1
ATOM 5295 C CA . LEU B 1 279 ? -10.836 1.199 8.227 1 98.75 279 LEU B CA 1
ATOM 5296 C C . LEU B 1 279 ? -11.781 0.431 9.148 1 98.75 279 LEU B C 1
ATOM 5298 O O . LEU B 1 279 ? -11.719 -0.799 9.219 1 98.75 279 LEU B O 1
ATOM 5302 N N . ALA B 1 280 ? -12.555 1.084 9.883 1 98.25 280 ALA B N 1
ATOM 5303 C CA . ALA B 1 280 ? -13.578 0.449 10.711 1 98.25 280 ALA B CA 1
ATOM 5304 C C . ALA B 1 280 ? -14.977 0.952 10.336 1 98.25 280 ALA B C 1
ATOM 5306 O O . ALA B 1 280 ? -15.242 2.154 10.398 1 98.25 280 ALA B O 1
ATOM 5307 N N . PHE B 1 281 ? -15.859 0.075 9.977 1 97.69 281 PHE B N 1
ATOM 5308 C CA . PHE B 1 281 ? -17.219 0.401 9.547 1 97.69 281 PHE B CA 1
ATOM 5309 C C . PHE B 1 281 ? -18.188 0.311 10.719 1 97.69 281 PHE B C 1
ATOM 5311 O O . PHE B 1 281 ? -18.266 -0.722 11.383 1 97.69 281 PHE B O 1
ATOM 5318 N N . CYS B 1 282 ? -18.828 1.354 11.039 1 96.25 282 CYS B N 1
ATOM 5319 C CA . CYS B 1 282 ? -19.938 1.402 11.992 1 96.25 282 CYS B CA 1
ATOM 5320 C C . CYS B 1 282 ? -21.234 1.785 11.289 1 96.25 282 CYS B C 1
ATOM 5322 O O . CYS B 1 282 ? -21.516 2.969 11.078 1 96.25 282 CYS B O 1
ATOM 5324 N N . ASP B 1 283 ? -22 0.856 10.984 1 95 283 ASP B N 1
ATOM 5325 C CA . ASP B 1 283 ? -23.203 0.977 10.164 1 95 283 ASP B CA 1
ATOM 5326 C C . ASP B 1 283 ? -24.312 0.091 10.695 1 95 283 ASP B C 1
ATOM 5328 O O . ASP B 1 283 ? -24.75 -0.854 10.031 1 95 283 ASP B O 1
ATOM 5332 N N . PRO B 1 284 ? -24.828 0.463 11.867 1 92.44 284 PRO B N 1
ATOM 5333 C CA . PRO B 1 284 ? -25.797 -0.41 12.531 1 92.44 284 PRO B CA 1
ATOM 5334 C C . PRO B 1 284 ? -27.047 -0.656 11.68 1 92.44 284 PRO B C 1
ATOM 5336 O O . PRO B 1 284 ? -27.703 -1.694 11.82 1 92.44 284 PRO B O 1
ATOM 5339 N N . ASN B 1 285 ? -27.359 0.194 10.742 1 92.06 285 ASN B N 1
ATOM 5340 C CA . ASN B 1 285 ? -28.578 0.052 9.953 1 92.06 285 ASN B CA 1
ATOM 5341 C C . ASN B 1 285 ? -28.297 -0.625 8.609 1 92.06 285 ASN B C 1
ATOM 5343 O O . ASN B 1 285 ? -29.219 -0.822 7.809 1 92.06 285 ASN B O 1
ATOM 5347 N N . GLY B 1 286 ? -27.094 -0.914 8.289 1 93.44 286 GLY B N 1
ATOM 5348 C CA . GLY B 1 286 ? -26.719 -1.65 7.094 1 93.44 286 GLY B CA 1
ATOM 5349 C C . GLY B 1 286 ? -26.828 -0.829 5.824 1 93.44 286 GLY B C 1
ATOM 5350 O O . GLY B 1 286 ? -27.031 -1.38 4.738 1 93.44 286 GLY B O 1
ATOM 5351 N N . ALA B 1 287 ? -26.75 0.476 5.984 1 94.75 287 ALA B N 1
ATOM 5352 C CA . ALA B 1 287 ? -26.969 1.383 4.859 1 94.75 287 ALA B CA 1
ATOM 5353 C C . ALA B 1 287 ? -25.828 1.291 3.85 1 94.75 287 ALA B C 1
ATOM 5355 O O . ALA B 1 287 ? -26.016 1.574 2.664 1 94.75 287 ALA B O 1
ATOM 5356 N N . ILE B 1 288 ? -24.641 0.858 4.34 1 96.69 288 ILE B N 1
ATOM 5357 C CA . ILE B 1 288 ? -23.516 0.838 3.422 1 96.69 288 ILE B CA 1
ATOM 5358 C C . ILE B 1 288 ? -22.859 -0.539 3.443 1 96.69 288 ILE B C 1
ATOM 5360 O O . ILE B 1 288 ? -21.625 -0.65 3.342 1 96.69 288 ILE B O 1
ATOM 5364 N N . LYS B 1 289 ? -23.594 -1.564 3.572 1 95.25 289 LYS B N 1
ATOM 5365 C CA . LYS B 1 289 ? -23.094 -2.938 3.572 1 95.25 289 LYS B CA 1
ATOM 5366 C C . LYS B 1 289 ? -22.344 -3.246 2.285 1 95.25 289 LYS B C 1
ATOM 5368 O O . LYS B 1 289 ? -21.344 -3.965 2.305 1 95.25 289 LYS B O 1
ATOM 5373 N N . HIS B 1 290 ? -22.828 -2.744 1.186 1 94.81 290 HIS B N 1
ATOM 5374 C CA . HIS B 1 290 ? -22.188 -2.992 -0.103 1 94.81 290 HIS B CA 1
ATOM 5375 C C . HIS B 1 290 ? -20.844 -2.295 -0.192 1 94.81 290 HIS B C 1
ATOM 5377 O O . HIS B 1 290 ? -19.938 -2.766 -0.891 1 94.81 290 HIS B O 1
ATOM 5383 N N . VAL B 1 291 ? -20.672 -1.139 0.491 1 97.06 291 VAL B N 1
ATOM 5384 C CA . VAL B 1 291 ? -19.375 -0.445 0.536 1 97.06 291 VAL B CA 1
ATOM 5385 C C . VAL B 1 291 ? -18.359 -1.293 1.293 1 97.06 291 VAL B C 1
ATOM 5387 O O . VAL B 1 291 ? -17.203 -1.397 0.881 1 97.06 291 VAL B O 1
ATOM 5390 N N . ARG B 1 292 ? -18.828 -1.854 2.361 1 95.75 292 ARG B N 1
ATOM 5391 C CA . ARG B 1 292 ? -17.984 -2.762 3.135 1 95.75 292 ARG B CA 1
ATOM 5392 C C . ARG B 1 292 ? -17.531 -3.939 2.285 1 95.75 292 ARG B C 1
ATOM 5394 O O . ARG B 1 292 ? -16.344 -4.301 2.301 1 95.75 292 ARG B O 1
ATOM 5401 N N . THR B 1 293 ? -18.375 -4.535 1.525 1 93.5 293 THR B N 1
ATOM 5402 C CA . THR B 1 293 ? -18.062 -5.656 0.648 1 93.5 293 THR B CA 1
ATOM 5403 C C . THR B 1 293 ? -17.094 -5.238 -0.445 1 93.5 293 THR B C 1
ATOM 5405 O O . THR B 1 293 ? -16.141 -5.957 -0.744 1 93.5 293 THR B O 1
ATOM 5408 N N . ALA B 1 294 ? -17.312 -4.086 -1.02 1 95.31 294 ALA B N 1
ATOM 5409 C CA . ALA B 1 294 ? -16.422 -3.557 -2.045 1 95.31 294 ALA B CA 1
ATOM 5410 C C . ALA B 1 294 ? -15.016 -3.334 -1.485 1 95.31 294 ALA B C 1
ATOM 5412 O O . ALA B 1 294 ? -14.023 -3.547 -2.182 1 95.31 294 ALA B O 1
ATOM 5413 N N . THR B 1 295 ? -14.977 -2.893 -0.23 1 96.31 295 THR B N 1
ATOM 5414 C CA . THR B 1 295 ? -13.688 -2.691 0.425 1 96.31 295 THR B CA 1
ATOM 5415 C C . THR B 1 295 ? -12.953 -4.02 0.592 1 96.31 295 THR B C 1
ATOM 5417 O O . THR B 1 295 ? -11.75 -4.102 0.348 1 96.31 295 THR B O 1
ATOM 5420 N N . GLU B 1 296 ? -13.648 -4.996 0.963 1 92.44 296 GLU B N 1
ATOM 5421 C CA . GLU B 1 296 ? -13.07 -6.332 1.073 1 92.44 296 GLU B CA 1
ATOM 5422 C C . GLU B 1 296 ? -12.531 -6.812 -0.271 1 92.44 296 GLU B C 1
ATOM 5424 O O . GLU B 1 296 ? -11.445 -7.387 -0.339 1 92.44 296 GLU B O 1
ATOM 5429 N N . MET B 1 297 ? -13.266 -6.637 -1.304 1 92.31 297 MET B N 1
ATOM 5430 C CA . MET B 1 297 ? -12.852 -7.043 -2.645 1 92.31 297 MET B CA 1
ATOM 5431 C C . MET B 1 297 ? -11.586 -6.309 -3.066 1 92.31 297 MET B C 1
ATOM 5433 O O . MET B 1 297 ? -10.68 -6.91 -3.654 1 92.31 297 MET B O 1
ATOM 5437 N N . LEU B 1 298 ? -11.562 -5.023 -2.783 1 95.06 298 LEU B N 1
ATOM 5438 C CA . LEU B 1 298 ? -10.375 -4.242 -3.105 1 95.06 298 LEU B CA 1
ATOM 5439 C C . LEU B 1 298 ? -9.148 -4.797 -2.391 1 95.06 298 LEU B C 1
ATOM 5441 O O . LEU B 1 298 ? -8.094 -4.965 -3.002 1 95.06 298 LEU B O 1
ATOM 5445 N N . LEU B 1 299 ? -9.336 -5.098 -1.116 1 93.44 299 LEU B N 1
ATOM 5446 C CA . LEU B 1 299 ? -8.203 -5.516 -0.3 1 93.44 299 LEU B CA 1
ATOM 5447 C C . LEU B 1 299 ? -7.773 -6.938 -0.655 1 93.44 299 LEU B C 1
ATOM 5449 O O . LEU B 1 299 ? -6.668 -7.359 -0.307 1 93.44 299 LEU B O 1
ATOM 5453 N N . ASN B 1 300 ? -8.562 -7.613 -1.413 1 90.19 300 ASN B N 1
ATOM 5454 C CA . ASN B 1 300 ? -8.195 -8.93 -1.926 1 90.19 300 ASN B CA 1
ATOM 5455 C C . ASN B 1 300 ? -7.195 -8.828 -3.074 1 90.19 300 ASN B C 1
ATOM 5457 O O . ASN B 1 300 ? -6.52 -9.805 -3.404 1 90.19 300 ASN B O 1
ATOM 5461 N N . VAL B 1 301 ? -7.094 -7.668 -3.646 1 90.75 301 VAL B N 1
ATOM 5462 C CA . VAL B 1 301 ? -6.27 -7.57 -4.844 1 90.75 301 VAL B CA 1
ATOM 5463 C C . VAL B 1 301 ? -5.207 -6.488 -4.656 1 90.75 301 VAL B C 1
ATOM 5465 O O . VAL B 1 301 ? -4.539 -6.09 -5.613 1 90.75 301 VAL B O 1
ATOM 5468 N N . THR B 1 302 ? -5.102 -5.93 -3.471 1 93.12 302 THR B N 1
ATOM 5469 C CA . THR B 1 302 ? -4.086 -4.938 -3.141 1 93.12 302 THR B CA 1
ATOM 5470 C C . THR B 1 302 ? -3.24 -5.398 -1.957 1 93.12 302 THR B C 1
ATOM 5472 O O . THR B 1 302 ? -3.586 -6.375 -1.286 1 93.12 302 THR B O 1
ATOM 5475 N N . SER B 1 303 ? -2.15 -4.68 -1.774 1 93.69 303 SER B N 1
ATOM 5476 C CA . SER B 1 303 ? -1.242 -5.07 -0.701 1 93.69 303 SER B CA 1
ATOM 5477 C C . SER B 1 303 ? -1.729 -4.555 0.649 1 93.69 303 SER B C 1
ATOM 5479 O O . SER B 1 303 ? -2.18 -3.414 0.758 1 93.69 303 SER B O 1
ATOM 5481 N N . GLY B 1 304 ? -1.74 -5.41 1.629 1 95.69 304 GLY B N 1
ATOM 5482 C CA . GLY B 1 304 ? -2.01 -5.004 3 1 95.69 304 GLY B CA 1
ATOM 5483 C C . GLY B 1 304 ? -0.752 -4.699 3.791 1 95.69 304 GLY B C 1
ATOM 5484 O O . GLY B 1 304 ? 0.354 -4.75 3.25 1 95.69 304 GLY B O 1
ATOM 5485 N N . PRO B 1 305 ? -0.931 -4.34 5.02 1 98 305 PRO B N 1
ATOM 5486 C CA . PRO B 1 305 ? 0.23 -4.02 5.855 1 98 305 PRO B CA 1
ATOM 5487 C C . PRO B 1 305 ? 1.053 -5.254 6.215 1 98 305 PRO B C 1
ATOM 5489 O O . PRO B 1 305 ? 0.591 -6.383 6.039 1 98 305 PRO B O 1
ATOM 5492 N N . ALA B 1 306 ? 2.25 -5.062 6.676 1 98.44 306 ALA B N 1
ATOM 5493 C CA . ALA B 1 306 ? 3.184 -6.141 6.992 1 98.44 306 ALA B CA 1
ATOM 5494 C C . ALA B 1 306 ? 2.639 -7.031 8.109 1 98.44 306 ALA B C 1
ATOM 5496 O O . ALA B 1 306 ? 2.146 -6.531 9.125 1 98.44 306 ALA B O 1
ATOM 5497 N N . SER B 1 307 ? 2.799 -8.297 7.945 1 98.38 307 SER B N 1
ATOM 5498 C CA . SER B 1 307 ? 2.238 -9.305 8.844 1 98.38 307 SER B CA 1
ATOM 5499 C C . SER B 1 307 ? 2.846 -9.203 10.234 1 98.38 307 SER B C 1
ATOM 5501 O O . SER B 1 307 ? 2.137 -9.312 11.234 1 98.38 307 SER B O 1
ATOM 5503 N N . ILE B 1 308 ? 4.164 -8.961 10.367 1 98.5 308 ILE B N 1
ATOM 5504 C CA . ILE B 1 308 ? 4.828 -8.953 11.664 1 98.5 308 ILE B CA 1
ATOM 5505 C C . ILE B 1 308 ? 4.387 -7.734 12.469 1 98.5 308 ILE B C 1
ATOM 5507 O O . ILE B 1 308 ? 4.359 -7.773 13.703 1 98.5 308 ILE B O 1
ATOM 5511 N N . ILE B 1 309 ? 4.035 -6.648 11.789 1 98.69 309 ILE B N 1
ATOM 5512 C CA . ILE B 1 309 ? 3.539 -5.469 12.492 1 98.69 309 ILE B CA 1
ATOM 5513 C C . ILE B 1 309 ? 2.094 -5.699 12.93 1 98.69 309 ILE B C 1
ATOM 5515 O O . ILE B 1 309 ? 1.717 -5.34 14.047 1 98.69 309 ILE B O 1
ATOM 5519 N N . GLN B 1 310 ? 1.27 -6.324 12.039 1 98.75 310 GLN B N 1
ATOM 5520 C CA . GLN B 1 310 ? -0.082 -6.699 12.438 1 98.75 310 GLN B CA 1
ATOM 5521 C C . GLN B 1 310 ? -0.063 -7.562 13.695 1 98.75 310 GLN B C 1
ATOM 5523 O O . GLN B 1 310 ? -0.863 -7.355 14.609 1 98.75 310 GLN B O 1
ATOM 5528 N N . ALA B 1 311 ? 0.877 -8.492 13.727 1 98.38 311 ALA B N 1
ATOM 5529 C CA . ALA B 1 311 ? 0.979 -9.422 14.844 1 98.38 311 ALA B CA 1
ATOM 5530 C C . ALA B 1 311 ? 1.271 -8.688 16.156 1 98.38 311 ALA B C 1
ATOM 5532 O O . ALA B 1 311 ? 0.937 -9.18 17.234 1 98.38 311 ALA B O 1
ATOM 5533 N N . ALA B 1 312 ? 1.835 -7.535 16.078 1 98 312 ALA B N 1
ATOM 5534 C CA . ALA B 1 312 ? 2.238 -6.773 17.25 1 98 312 ALA B CA 1
ATOM 5535 C C . ALA B 1 312 ? 1.1 -5.887 17.75 1 98 312 ALA B C 1
ATOM 5537 O O . ALA B 1 312 ? 1.152 -5.367 18.859 1 98 312 ALA B O 1
ATOM 5538 N N . VAL B 1 313 ? 0.02 -5.695 16.984 1 97.75 313 VAL B N 1
ATOM 5539 C CA . VAL B 1 313 ? -1.026 -4.703 17.219 1 97.75 313 VAL B CA 1
ATOM 5540 C C . VAL B 1 313 ? -1.723 -5 18.547 1 97.75 313 VAL B C 1
ATOM 5542 O O . VAL B 1 313 ? -1.962 -4.09 19.344 1 97.75 313 VAL B O 1
ATOM 5545 N N . PRO B 1 314 ? -2.035 -6.32 18.859 1 97 314 PRO B N 1
ATOM 5546 C CA . PRO B 1 314 ? -2.713 -6.586 20.141 1 97 314 PRO B CA 1
ATOM 5547 C C . PRO B 1 314 ? -1.923 -6.082 21.344 1 97 314 PRO B C 1
ATOM 5549 O O . PRO B 1 314 ? -2.508 -5.551 22.281 1 97 314 PRO B O 1
ATOM 5552 N N . LYS B 1 315 ? -0.603 -6.168 21.281 1 96 315 LYS B N 1
ATOM 5553 C CA . LYS B 1 315 ? 0.234 -5.688 22.375 1 96 315 LYS B CA 1
ATOM 5554 C C . LYS B 1 315 ? 0.345 -4.164 22.359 1 96 315 LYS B C 1
ATOM 5556 O O . LYS B 1 315 ? 0.369 -3.523 23.406 1 96 315 LYS B O 1
ATOM 5561 N N . ILE B 1 316 ? 0.398 -3.582 21.172 1 95.94 316 ILE B N 1
ATOM 5562 C CA . ILE B 1 316 ? 0.569 -2.143 21.016 1 95.94 316 ILE B CA 1
ATOM 5563 C C . ILE B 1 316 ? -0.671 -1.417 21.531 1 95.94 316 ILE B C 1
ATOM 5565 O O . ILE B 1 316 ? -0.562 -0.398 22.219 1 95.94 316 ILE B O 1
ATOM 5569 N N . LEU B 1 317 ? -1.84 -1.992 21.25 1 94 317 LEU B N 1
ATOM 5570 C CA . LEU B 1 317 ? -3.082 -1.288 21.547 1 94 317 LEU B CA 1
ATOM 5571 C C . LEU B 1 317 ? -3.543 -1.581 22.969 1 94 317 LEU B C 1
ATOM 5573 O O . LEU B 1 317 ? -4.582 -1.08 23.406 1 94 317 LEU B O 1
ATOM 5577 N N . LEU B 1 318 ? -2.742 -2.324 23.703 1 83.19 318 LEU B N 1
ATOM 5578 C CA . LEU B 1 318 ? -3.098 -2.598 25.094 1 83.19 318 LEU B CA 1
ATOM 5579 C C . LEU B 1 318 ? -3.121 -1.312 25.906 1 83.19 318 LEU B C 1
ATOM 5581 O O . LEU B 1 318 ? -2.324 -0.402 25.672 1 83.19 318 LEU B O 1
ATOM 5585 N N . ASP B 1 319 ? -3.984 -1.247 26.797 1 66.56 319 ASP B N 1
ATOM 5586 C CA . ASP B 1 319 ? -4.281 -0.074 27.609 1 66.56 319 ASP B CA 1
ATOM 5587 C C . ASP B 1 319 ? -3.209 0.144 28.688 1 66.56 319 ASP B C 1
ATOM 5589 O O . ASP B 1 319 ? -3.219 1.158 29.375 1 66.56 319 ASP B O 1
ATOM 5593 N N . GLU B 1 320 ? -2.221 -0.446 28.578 1 73.06 320 GLU B N 1
ATOM 5594 C CA . GLU B 1 320 ? -1.237 -0.414 29.656 1 73.06 320 GLU B CA 1
ATOM 5595 C C . GLU B 1 320 ? -0.157 0.63 29.391 1 73.06 320 GLU B C 1
ATOM 5597 O O . GLU B 1 320 ? 0.734 0.834 30.219 1 73.06 320 GLU B O 1
ATOM 5602 N N . HIS B 1 321 ? -0.43 1.498 28.531 1 85.12 321 HIS B N 1
ATOM 5603 C CA . HIS B 1 321 ? 0.672 2.393 28.203 1 85.12 321 HIS B CA 1
ATOM 5604 C C . HIS B 1 321 ? 0.34 3.836 28.562 1 85.12 321 HIS B C 1
ATOM 5606 O O . HIS B 1 321 ? 0.673 4.762 27.828 1 85.12 321 HIS B O 1
ATOM 5612 N N . ASP B 1 322 ? -0.282 4.016 29.672 1 87.94 322 ASP B N 1
ATOM 5613 C CA . ASP B 1 322 ? -0.798 5.312 30.109 1 87.94 322 ASP B CA 1
ATOM 5614 C C . ASP B 1 322 ? 0.333 6.324 30.281 1 87.94 322 ASP B C 1
ATOM 5616 O O . ASP B 1 322 ? 0.194 7.492 29.922 1 87.94 322 ASP B O 1
ATOM 5620 N N . GLU B 1 323 ? 1.421 5.867 30.844 1 91.88 323 GLU B N 1
ATOM 5621 C CA . GLU B 1 323 ? 2.535 6.785 31.078 1 91.88 323 GLU B CA 1
ATOM 5622 C C . GLU B 1 323 ? 3.082 7.332 29.766 1 91.88 323 GLU B C 1
ATOM 5624 O O . GLU B 1 323 ? 3.412 8.516 29.672 1 91.88 323 GLU B O 1
ATOM 5629 N N . PHE B 1 324 ? 3.217 6.5 28.875 1 94.25 324 PHE B N 1
ATOM 5630 C CA . PHE B 1 324 ? 3.682 6.895 27.547 1 94.25 324 PHE B CA 1
ATOM 5631 C C . PHE B 1 324 ? 2.75 7.93 26.938 1 94.25 324 PHE B C 1
ATOM 5633 O O . PHE B 1 324 ? 3.201 8.977 26.453 1 94.25 324 PHE B O 1
ATOM 5640 N N . HIS B 1 325 ? 1.443 7.707 26.969 1 94.06 325 HIS B N 1
ATOM 5641 C CA . HIS B 1 325 ? 0.46 8.594 26.344 1 94.06 325 HIS B CA 1
ATOM 5642 C C . HIS B 1 325 ? 0.383 9.922 27.094 1 94.06 325 HIS B C 1
ATOM 5644 O O . HIS B 1 325 ? 0.25 10.977 26.469 1 94.06 325 HIS B O 1
ATOM 5650 N N . GLN B 1 326 ? 0.483 9.875 28.391 1 94 326 GLN B N 1
ATOM 5651 C CA . GLN B 1 326 ? 0.472 11.102 29.172 1 94 326 GLN B CA 1
ATOM 5652 C C . GLN B 1 326 ? 1.694 11.961 28.875 1 94 326 GLN B C 1
ATOM 5654 O O . GLN B 1 326 ? 1.595 13.188 28.797 1 94 326 GLN B O 1
ATOM 5659 N N . ASN B 1 327 ? 2.826 11.297 28.734 1 95.5 327 ASN B N 1
ATOM 5660 C CA . ASN B 1 327 ? 4.039 12.016 28.375 1 95.5 327 ASN B CA 1
ATOM 5661 C C . ASN B 1 327 ? 3.859 12.773 27.047 1 95.5 327 ASN B C 1
ATOM 5663 O O . ASN B 1 327 ? 4.176 13.961 26.969 1 95.5 327 ASN B O 1
ATOM 5667 N N . VAL B 1 328 ? 3.316 12.117 26.047 1 95.5 328 VAL B N 1
ATOM 5668 C CA . VAL B 1 328 ? 3.115 12.695 24.734 1 95.5 328 VAL B CA 1
ATOM 5669 C C . VAL B 1 328 ? 2.162 13.883 24.828 1 95.5 328 VAL B C 1
ATOM 5671 O O . VAL B 1 328 ? 2.463 14.969 24.328 1 95.5 328 VAL B O 1
ATOM 5674 N N . VAL B 1 329 ? 1.058 13.711 25.516 1 95.94 329 VAL B N 1
ATOM 5675 C CA . VAL B 1 329 ? 0.024 14.742 25.625 1 95.94 329 VAL B CA 1
ATOM 5676 C C . VAL B 1 329 ? 0.567 15.945 26.375 1 95.94 329 VAL B C 1
ATOM 5678 O O . VAL B 1 329 ? 0.319 17.094 25.984 1 95.94 329 VAL B O 1
ATOM 5681 N N . ASN B 1 330 ? 1.346 15.703 27.406 1 96.44 330 ASN B N 1
ATOM 5682 C CA . ASN B 1 330 ? 1.926 16.797 28.188 1 96.44 330 ASN B CA 1
ATOM 5683 C C . ASN B 1 330 ? 2.895 17.625 27.359 1 96.44 330 ASN B C 1
ATOM 5685 O O . ASN B 1 330 ? 2.895 18.859 27.453 1 96.44 330 ASN B O 1
ATOM 5689 N N . LEU B 1 331 ? 3.723 16.953 26.641 1 97.19 331 LEU B N 1
ATOM 5690 C CA . LEU B 1 331 ? 4.68 17.625 25.781 1 97.19 331 LEU B CA 1
ATOM 5691 C C . LEU B 1 331 ? 3.959 18.469 24.719 1 97.19 331 LEU B C 1
ATOM 5693 O O . LEU B 1 331 ? 4.309 19.625 24.484 1 97.19 331 LEU B O 1
ATOM 5697 N N . LEU B 1 332 ? 2.932 17.875 24.141 1 97.69 332 LEU B N 1
ATOM 5698 C CA . LEU B 1 332 ? 2.178 18.562 23.094 1 97.69 332 LEU B CA 1
ATOM 5699 C C . LEU B 1 332 ? 1.445 19.781 23.672 1 97.69 332 LEU B C 1
ATOM 5701 O O . LEU B 1 332 ? 1.443 20.859 23.062 1 97.69 332 LEU B O 1
ATOM 5705 N N . GLU B 1 333 ? 0.838 19.609 24.797 1 97.75 333 GLU B N 1
ATOM 5706 C CA . GLU B 1 333 ? 0.11 20.703 25.422 1 97.75 333 GLU B CA 1
ATOM 5707 C C . GLU B 1 333 ? 1.042 21.875 25.766 1 97.75 333 GLU B C 1
ATOM 5709 O O . GLU B 1 333 ? 0.718 23.031 25.484 1 97.75 333 GLU B O 1
ATOM 5714 N N . SER B 1 334 ? 2.166 21.562 26.312 1 97.75 334 SER B N 1
ATOM 5715 C CA . SER B 1 334 ? 3.145 22.594 26.656 1 97.75 334 SER B CA 1
ATOM 5716 C C . SER B 1 334 ? 3.633 23.328 25.422 1 97.75 334 SER B C 1
ATOM 5718 O O . SER B 1 334 ? 3.756 24.562 25.438 1 97.75 334 SER B O 1
ATOM 5720 N N . ALA B 1 335 ? 3.922 22.578 24.422 1 97.94 335 ALA B N 1
ATOM 5721 C CA . ALA B 1 335 ? 4.395 23.156 23.172 1 97.94 335 ALA B CA 1
ATOM 5722 C C . ALA B 1 335 ? 3.309 24.031 22.516 1 97.94 335 ALA B C 1
ATOM 5724 O O . ALA B 1 335 ? 3.588 25.125 22.031 1 97.94 335 ALA B O 1
ATOM 5725 N N . ALA B 1 336 ? 2.072 23.5 22.5 1 97.94 336 ALA B N 1
ATOM 5726 C CA . ALA B 1 336 ? 0.948 24.25 21.938 1 97.94 336 ALA B CA 1
ATOM 5727 C C . ALA B 1 336 ? 0.739 25.562 22.688 1 97.94 336 ALA B C 1
ATOM 5729 O O . ALA B 1 336 ? 0.495 26.594 22.062 1 97.94 336 ALA B O 1
ATOM 5730 N N . ASP B 1 337 ? 0.836 25.531 23.984 1 97.69 337 ASP B N 1
ATOM 5731 C CA . ASP B 1 337 ? 0.675 26.734 24.812 1 97.69 337 ASP B CA 1
ATOM 5732 C C . ASP B 1 337 ? 1.754 27.766 24.5 1 97.69 337 ASP B C 1
ATOM 5734 O O . ASP B 1 337 ? 1.455 28.953 24.328 1 97.69 337 ASP B O 1
ATOM 5738 N N . ALA B 1 338 ? 2.947 27.281 24.438 1 98.31 338 ALA B N 1
ATOM 5739 C CA . ALA B 1 338 ? 4.07 28.172 24.156 1 98.31 338 ALA B CA 1
ATOM 5740 C C . ALA B 1 338 ? 3.932 28.797 22.766 1 98.31 338 ALA B C 1
ATOM 5742 O O . ALA B 1 338 ? 4.125 30 22.609 1 98.31 338 ALA B O 1
ATOM 5743 N N . LEU B 1 339 ? 3.609 28 21.797 1 98.62 339 LEU B N 1
ATOM 5744 C CA . LEU B 1 339 ? 3.465 28.469 20.422 1 98.62 339 LEU B CA 1
ATOM 5745 C C . LEU B 1 339 ? 2.344 29.5 20.328 1 98.62 339 LEU B C 1
ATOM 5747 O O . LEU B 1 339 ? 2.518 30.547 19.703 1 98.62 339 LEU B O 1
ATOM 5751 N N . TYR B 1 340 ? 1.21 29.172 20.906 1 98.19 340 TYR B N 1
ATOM 5752 C CA . TYR B 1 340 ? 0.049 30.062 20.844 1 98.19 340 TYR B CA 1
ATOM 5753 C C . TYR B 1 340 ? 0.368 31.422 21.469 1 98.19 340 TYR B C 1
ATOM 5755 O O . TYR B 1 340 ? 0.06 32.469 20.875 1 98.19 340 TYR B O 1
ATOM 5763 N N . ARG B 1 341 ? 0.979 31.375 22.578 1 98 341 ARG B N 1
ATOM 5764 C CA . ARG B 1 341 ? 1.339 32.625 23.281 1 98 341 ARG B CA 1
ATOM 5765 C C . ARG B 1 341 ? 2.291 33.438 22.438 1 98 341 ARG B C 1
ATOM 5767 O O . ARG B 1 341 ? 2.074 34.656 22.25 1 98 341 ARG B O 1
ATOM 5774 N N . ARG B 1 342 ? 3.268 32.844 21.906 1 98.44 342 ARG B N 1
ATOM 5775 C CA . ARG B 1 342 ? 4.316 33.562 21.188 1 98.44 342 ARG B CA 1
ATOM 5776 C C . ARG B 1 342 ? 3.811 34.094 19.859 1 98.44 342 ARG B C 1
ATOM 5778 O O . ARG B 1 342 ? 4.117 35.219 19.469 1 98.44 342 ARG B O 1
ATOM 5785 N N . VAL B 1 343 ? 3.066 33.312 19.141 1 98.19 343 VAL B N 1
ATOM 5786 C CA . VAL B 1 343 ? 2.537 33.688 17.828 1 98.19 343 VAL B CA 1
ATOM 5787 C C . VAL B 1 343 ? 1.659 34.938 17.984 1 98.19 343 VAL B C 1
ATOM 5789 O O . VAL B 1 343 ? 1.725 35.844 17.156 1 98.19 343 VAL B O 1
ATOM 5792 N N . ASN B 1 344 ? 0.888 34.969 19 1 96.81 344 ASN B N 1
ATOM 5793 C CA . ASN B 1 344 ? -0.059 36.062 19.188 1 96.81 344 ASN B CA 1
ATOM 5794 C C . ASN B 1 344 ? 0.637 37.344 19.688 1 96.81 344 ASN B C 1
ATOM 5796 O O . ASN B 1 344 ? 0.026 38.406 19.75 1 96.81 344 ASN B O 1
ATOM 5800 N N . GLN B 1 345 ? 1.933 37.25 19.922 1 97.62 345 GLN B N 1
ATOM 5801 C CA . GLN B 1 345 ? 2.729 38.438 20.281 1 97.62 345 GLN B CA 1
ATOM 5802 C C . GLN B 1 345 ? 3.365 39.062 19.047 1 97.62 345 GLN B C 1
ATOM 5804 O O . GLN B 1 345 ? 3.869 40.188 19.125 1 97.62 345 GLN B O 1
ATOM 5809 N N . ILE B 1 346 ? 3.332 38.375 17.969 1 97.88 346 ILE B N 1
ATOM 5810 C CA . ILE B 1 346 ? 3.92 38.875 16.734 1 97.88 346 ILE B CA 1
ATOM 5811 C C . ILE B 1 346 ? 2.857 39.594 15.906 1 97.88 346 ILE B C 1
ATOM 5813 O O . ILE B 1 346 ? 1.87 39 15.484 1 97.88 346 ILE B O 1
ATOM 5817 N N . GLU B 1 347 ? 3.068 40.812 15.617 1 96.44 347 GLU B N 1
ATOM 5818 C CA . GLU B 1 347 ? 2.066 41.719 15.031 1 96.44 347 GLU B CA 1
ATOM 5819 C C . GLU B 1 347 ? 1.566 41.156 13.695 1 96.44 347 GLU B C 1
ATOM 5821 O O . GLU B 1 347 ? 0.377 41.25 13.383 1 96.44 347 GLU B O 1
ATOM 5826 N N . ALA B 1 348 ? 2.381 40.562 12.906 1 98.06 348 ALA B N 1
ATOM 5827 C CA . ALA B 1 348 ? 2.061 40.156 11.539 1 98.06 348 ALA B CA 1
ATOM 5828 C C . ALA B 1 348 ? 1.337 38.812 11.539 1 98.06 348 ALA B C 1
ATOM 5830 O O . ALA B 1 348 ? 0.885 38.344 10.484 1 98.06 348 ALA B O 1
ATOM 5831 N N . LEU B 1 349 ? 1.2 38.188 12.727 1 98.56 349 LEU B N 1
ATOM 5832 C CA . LEU B 1 349 ? 0.628 36.844 12.82 1 98.56 349 LEU B CA 1
ATOM 5833 C C . LEU B 1 349 ? -0.586 36.844 13.75 1 98.56 349 LEU B C 1
ATOM 5835 O O . LEU B 1 349 ? -0.661 37.625 14.688 1 98.56 349 LEU B O 1
ATOM 5839 N N . GLN B 1 350 ? -1.507 35.938 13.398 1 97.5 350 GLN B N 1
ATOM 5840 C CA . GLN B 1 350 ? -2.689 35.812 14.25 1 97.5 350 GLN B CA 1
ATOM 5841 C C . GLN B 1 350 ? -3.217 34.375 14.266 1 97.5 350 GLN B C 1
ATOM 5843 O O . GLN B 1 350 ? -3.4 33.781 13.219 1 97.5 350 GLN B O 1
ATOM 5848 N N . CYS B 1 351 ? -3.338 33.844 15.367 1 97.62 351 CYS B N 1
ATOM 5849 C CA . CYS B 1 351 ? -4.035 32.594 15.57 1 97.62 351 CYS B CA 1
ATOM 5850 C C . CYS B 1 351 ? -5.383 32.812 16.25 1 97.62 351 CYS B C 1
ATOM 5852 O O . CYS B 1 351 ? -5.441 33.219 17.406 1 97.62 351 CYS B O 1
ATOM 5854 N N . TYR B 1 352 ? -6.48 32.5 15.594 1 95.81 352 TYR B N 1
ATOM 5855 C CA . TYR B 1 352 ? -7.82 32.844 16.062 1 95.81 352 TYR B CA 1
ATOM 5856 C C . TYR B 1 352 ? -8.32 31.781 17.047 1 95.81 352 TYR B C 1
ATOM 5858 O O . T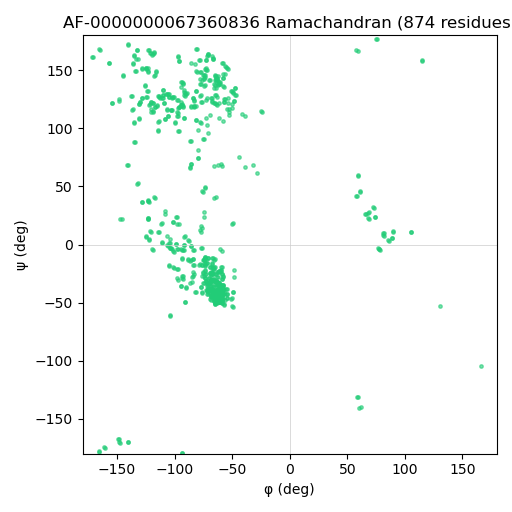YR B 1 352 ? -9.188 32.062 17.875 1 95.81 352 TYR B O 1
ATOM 5866 N N . SER B 1 353 ? -7.824 30.562 16.875 1 94.44 353 SER B N 1
ATOM 5867 C CA . SER B 1 353 ? -8.281 29.438 17.688 1 94.44 353 SER B CA 1
ATOM 5868 C C . SER B 1 353 ? -7.109 28.594 18.156 1 94.44 353 SER B C 1
ATOM 5870 O O . SER B 1 353 ? -6.445 27.922 17.359 1 94.44 353 SER B O 1
ATOM 5872 N N . LYS B 1 354 ? -6.926 28.562 19.469 1 95.5 354 LYS B N 1
ATOM 5873 C CA . LYS B 1 354 ? -5.848 27.766 20.031 1 95.5 354 LYS B CA 1
ATOM 5874 C C . LYS B 1 354 ? -6.094 26.266 19.781 1 95.5 354 LYS B C 1
ATOM 5876 O O . LYS B 1 354 ? -7.211 25.781 19.969 1 95.5 354 LYS B O 1
ATOM 5881 N N . PRO B 1 355 ? -5.109 25.516 19.359 1 97.31 355 PRO B N 1
ATOM 5882 C CA . PRO B 1 355 ? -5.281 24.062 19.203 1 97.31 355 PRO B CA 1
ATOM 5883 C C . PRO B 1 355 ? -5.57 23.359 20.531 1 97.31 355 PRO B C 1
ATOM 5885 O O . PRO B 1 355 ? -4.992 23.719 21.562 1 97.31 355 PRO B O 1
ATOM 5888 N N . HIS B 1 356 ? -6.449 22.375 20.438 1 97.12 356 HIS B N 1
ATOM 5889 C CA . HIS B 1 356 ? -6.777 21.562 21.594 1 97.12 356 HIS B CA 1
ATOM 5890 C C . HIS B 1 356 ? -6.496 20.078 21.328 1 97.12 356 HIS B C 1
ATOM 5892 O O . HIS B 1 356 ? -6.812 19.219 22.156 1 97.12 356 HIS B O 1
ATOM 5898 N N . GLY B 1 357 ? -5.945 19.781 20.188 1 98.06 357 GLY B N 1
ATOM 5899 C CA . GLY B 1 357 ? -5.594 18.438 19.812 1 98.06 357 GLY B CA 1
ATOM 5900 C C . GLY B 1 357 ? -4.656 18.375 18.609 1 98.06 357 GLY B C 1
ATOM 5901 O O . GLY B 1 357 ? -4.188 19.406 18.141 1 98.06 357 GLY B O 1
ATOM 5902 N N . SER B 1 358 ? -4.336 17.172 18.219 1 98.12 358 SER B N 1
ATOM 5903 C CA . SER B 1 358 ? -3.416 16.906 17.109 1 98.12 358 SER B CA 1
ATOM 5904 C C . SER B 1 358 ? -2.029 17.469 17.406 1 98.12 358 SER B C 1
ATOM 5906 O O . SER B 1 358 ? -1.497 17.297 18.5 1 98.12 358 SER B O 1
ATOM 5908 N N . MET B 1 359 ? -1.366 18.062 16.391 1 98.5 359 MET B N 1
ATOM 5909 C CA . MET B 1 359 ? -0.003 18.562 16.562 1 98.5 359 MET B CA 1
ATOM 5910 C C . MET B 1 359 ? 0.252 19.797 15.711 1 98.5 359 MET B C 1
ATOM 5912 O O . MET B 1 359 ? 1.395 20.078 15.352 1 98.5 359 MET B O 1
ATOM 5916 N N . PHE B 1 360 ? -0.861 20.5 15.32 1 98.5 360 PHE B N 1
ATOM 5917 C CA . PHE B 1 360 ? -0.683 21.562 14.336 1 98.5 360 PHE B CA 1
ATOM 5918 C C . PHE B 1 360 ? -1.471 22.797 14.727 1 98.5 360 PHE B C 1
ATOM 5920 O O . PHE B 1 360 ? -2.447 22.719 15.469 1 98.5 360 PHE B O 1
ATOM 5927 N N . MET B 1 361 ? -1.005 23.906 14.234 1 98.5 361 MET B N 1
ATOM 5928 C CA . MET B 1 361 ? -1.644 25.203 14.414 1 98.5 361 MET B CA 1
ATOM 5929 C C . MET B 1 361 ? -1.649 26 13.109 1 98.5 361 MET B C 1
ATOM 5931 O O . MET B 1 361 ? -0.631 26.062 12.422 1 98.5 361 MET B O 1
ATOM 5935 N N . MET B 1 362 ? -2.82 26.469 12.734 1 98.62 362 MET B N 1
ATOM 5936 C CA . MET B 1 362 ? -2.924 27.375 11.594 1 98.62 362 MET B CA 1
ATOM 5937 C C . MET B 1 362 ? -2.822 28.828 12.047 1 98.62 362 MET B C 1
ATOM 5939 O O . MET B 1 362 ? -3.496 29.234 12.992 1 98.62 362 MET B O 1
ATOM 5943 N N . VAL B 1 363 ? -1.962 29.578 11.375 1 98.75 363 VAL B N 1
ATOM 5944 C CA . VAL B 1 363 ? -1.7 30.969 11.719 1 98.75 363 VAL B CA 1
ATOM 5945 C C . VAL B 1 363 ? -1.849 31.844 10.477 1 98.75 363 VAL B C 1
ATOM 5947 O O . VAL B 1 363 ? -1.277 31.547 9.43 1 98.75 363 VAL B O 1
ATOM 5950 N N . GLU B 1 364 ? -2.662 32.844 10.57 1 98.62 364 GLU B N 1
ATOM 5951 C CA . GLU B 1 364 ? -2.82 33.812 9.477 1 98.62 364 GLU B CA 1
ATOM 5952 C C . GLU B 1 364 ? -1.653 34.781 9.422 1 98.62 364 GLU B C 1
ATOM 5954 O O . GLU B 1 364 ? -1.166 35.219 10.469 1 98.62 364 GLU B O 1
ATOM 5959 N N . ILE B 1 365 ? -1.232 35.125 8.25 1 98.62 365 ILE B N 1
ATOM 5960 C CA . ILE B 1 365 ? -0.172 36.094 8.031 1 98.62 365 ILE B CA 1
ATOM 5961 C C . ILE B 1 365 ? -0.76 37.375 7.422 1 98.62 365 ILE B C 1
ATOM 5963 O O . ILE B 1 365 ? -1.424 37.312 6.383 1 98.62 365 ILE B O 1
ATOM 5967 N N . ASN B 1 366 ? -0.517 38.438 8.016 1 98.19 366 ASN B N 1
ATOM 5968 C CA . ASN B 1 366 ? -0.796 39.719 7.398 1 98.19 366 ASN B CA 1
ATOM 5969 C C . ASN B 1 366 ? 0.364 40.188 6.523 1 98.19 366 ASN B C 1
ATOM 5971 O O . ASN B 1 366 ? 1.207 40.969 6.965 1 98.19 366 ASN B O 1
ATOM 5975 N N . THR B 1 367 ? 0.324 39.812 5.324 1 97.44 367 THR B N 1
ATOM 5976 C CA . THR B 1 367 ? 1.441 40.031 4.414 1 97.44 367 THR B CA 1
ATOM 5977 C C . THR B 1 367 ? 1.632 41.531 4.16 1 97.44 367 THR B C 1
ATOM 5979 O O . THR B 1 367 ? 2.723 41.969 3.783 1 97.44 367 THR B O 1
ATOM 5982 N N . SER B 1 368 ? 0.652 42.375 4.363 1 96.38 368 SER B N 1
ATOM 5983 C CA . SER B 1 368 ? 0.736 43.812 4.117 1 96.38 368 SER B CA 1
ATOM 5984 C C . SER B 1 368 ? 1.692 44.469 5.098 1 96.38 368 SER B C 1
ATOM 5986 O O . SER B 1 368 ? 2.168 45.594 4.844 1 96.38 368 SER B O 1
ATOM 5988 N N . LEU B 1 369 ? 1.962 43.75 6.125 1 97.19 369 LEU B N 1
ATOM 5989 C CA . LEU B 1 369 ? 2.848 44.312 7.141 1 97.19 369 LEU B CA 1
ATOM 5990 C C . LEU B 1 369 ? 4.293 43.906 6.887 1 97.19 369 LEU B C 1
ATOM 5992 O O . LEU B 1 369 ? 5.207 44.375 7.57 1 97.19 369 LEU B O 1
ATOM 5996 N N . LEU B 1 370 ? 4.496 43.062 5.887 1 98 370 LEU B N 1
ATOM 5997 C CA . LEU B 1 370 ? 5.812 42.469 5.715 1 98 370 LEU B CA 1
ATOM 5998 C C . LEU B 1 370 ? 6.395 42.812 4.348 1 98 370 LEU B C 1
ATOM 6000 O O . LEU B 1 370 ? 5.922 42.281 3.324 1 98 370 LEU B O 1
ATOM 6004 N N . PHE B 1 371 ? 7.434 43.5 4.344 1 97.31 371 PHE B N 1
ATOM 6005 C CA . PHE B 1 371 ? 8.102 43.906 3.109 1 97.31 371 PHE B CA 1
ATOM 6006 C C . PHE B 1 371 ? 8.633 42.688 2.367 1 97.31 371 PHE B C 1
ATOM 6008 O O . PHE B 1 371 ? 9.266 41.812 2.967 1 97.31 371 PHE B O 1
ATOM 6015 N N . GLY B 1 372 ? 8.312 42.562 1.093 1 95.94 372 GLY B N 1
ATOM 6016 C CA . GLY B 1 372 ? 8.883 41.531 0.242 1 95.94 372 GLY B CA 1
ATOM 6017 C C . GLY B 1 372 ? 8.195 40.188 0.394 1 95.94 372 GLY B C 1
ATOM 6018 O O . GLY B 1 372 ? 8.711 39.156 -0.075 1 95.94 372 GLY B O 1
ATOM 6019 N N . VAL B 1 373 ? 7.102 40.125 1.132 1 97.88 373 VAL B N 1
ATOM 6020 C CA . VAL B 1 373 ? 6.336 38.906 1.317 1 97.88 373 VAL B CA 1
ATOM 6021 C C . VAL B 1 373 ? 4.965 39.062 0.66 1 97.88 373 VAL B C 1
ATOM 6023 O O . VAL B 1 373 ? 4.062 39.688 1.22 1 97.88 373 VAL B O 1
ATOM 6026 N N . ALA B 1 374 ? 4.82 38.375 -0.474 1 97.88 374 ALA B N 1
ATOM 6027 C CA . ALA B 1 374 ? 3.6 38.562 -1.26 1 97.88 374 ALA B CA 1
ATOM 6028 C C . ALA B 1 374 ? 2.5 37.625 -0.76 1 97.88 374 ALA B C 1
ATOM 6030 O O . ALA B 1 374 ? 1.314 37.938 -0.85 1 97.88 374 ALA B O 1
ATOM 6031 N N . ASP B 1 375 ? 2.881 36.469 -0.295 1 98.25 375 ASP B N 1
ATOM 6032 C CA . ASP B 1 375 ? 1.932 35.469 0.158 1 98.25 375 ASP B CA 1
ATOM 6033 C C . ASP B 1 375 ? 2.604 34.438 1.083 1 98.25 375 ASP B C 1
ATOM 6035 O O . ASP B 1 375 ? 3.746 34.656 1.503 1 98.25 375 ASP B O 1
ATOM 6039 N N . ASP B 1 376 ? 1.839 33.438 1.453 1 98.25 376 ASP B N 1
ATOM 6040 C CA . ASP B 1 376 ? 2.311 32.438 2.408 1 98.25 376 ASP B CA 1
ATOM 6041 C C . ASP B 1 376 ? 3.471 31.625 1.831 1 98.25 376 ASP B C 1
ATOM 6043 O O . ASP B 1 376 ? 4.367 31.203 2.564 1 98.25 376 ASP B O 1
ATOM 6047 N N . MET B 1 377 ? 3.523 31.406 0.519 1 97.25 377 MET B N 1
ATOM 6048 C CA . MET B 1 377 ? 4.652 30.719 -0.113 1 97.25 377 MET B CA 1
ATOM 6049 C C . MET B 1 377 ? 5.93 31.547 0.038 1 97.25 377 MET B C 1
ATOM 6051 O O . MET B 1 377 ? 6.977 31 0.406 1 97.25 377 MET B O 1
ATOM 6055 N N . ASP B 1 378 ? 5.82 32.812 -0.222 1 97.88 378 ASP B N 1
ATOM 6056 C CA . ASP B 1 378 ? 6.953 33.719 -0.048 1 97.88 378 ASP B CA 1
ATOM 6057 C C . ASP B 1 378 ? 7.402 33.75 1.412 1 97.88 378 ASP B C 1
ATOM 6059 O O . ASP B 1 378 ? 8.602 33.75 1.7 1 97.88 378 ASP B O 1
ATOM 6063 N N . PHE B 1 379 ? 6.438 33.938 2.266 1 98.56 379 PHE B N 1
ATOM 6064 C CA . PHE B 1 379 ? 6.734 34 3.693 1 98.56 379 PHE B CA 1
ATOM 6065 C C . PHE B 1 379 ? 7.574 32.812 4.109 1 98.56 379 PHE B C 1
ATOM 6067 O O . PHE B 1 379 ? 8.625 32.969 4.734 1 98.56 379 PHE B O 1
ATOM 6074 N N . SER B 1 380 ? 7.102 31.531 3.781 1 98.44 380 SER B N 1
ATOM 6075 C CA . SER B 1 380 ? 7.777 30.297 4.156 1 98.44 380 SER B CA 1
ATOM 6076 C C . SER B 1 380 ? 9.156 30.203 3.51 1 98.44 380 SER B C 1
ATOM 6078 O O . SER B 1 380 ? 10.117 29.766 4.148 1 98.44 380 SER B O 1
ATOM 6080 N N . HIS B 1 381 ? 9.219 30.594 2.26 1 98.06 381 HIS B N 1
ATOM 6081 C CA . HIS B 1 381 ? 10.477 30.547 1.524 1 98.06 381 HIS B CA 1
ATOM 6082 C C . HIS B 1 381 ? 11.508 31.5 2.127 1 98.06 381 HIS B C 1
ATOM 6084 O O . HIS B 1 381 ? 12.648 31.109 2.389 1 98.06 381 HIS B O 1
ATOM 6090 N N . GLU B 1 382 ? 11.156 32.75 2.328 1 98.06 382 GLU B N 1
ATOM 6091 C CA . GLU B 1 382 ? 12.086 33.75 2.855 1 98.06 382 GLU B CA 1
ATOM 6092 C C . GLU B 1 382 ? 12.469 33.438 4.297 1 98.06 382 GLU B C 1
ATOM 6094 O O . GLU B 1 382 ? 13.609 33.688 4.707 1 98.06 382 GLU B O 1
ATOM 6099 N N . LEU B 1 383 ? 11.516 32.938 5.055 1 98.5 383 LEU B N 1
ATOM 6100 C CA . LEU B 1 383 ? 11.773 32.594 6.449 1 98.5 383 LEU B CA 1
ATOM 6101 C C . LEU B 1 383 ? 12.844 31.516 6.551 1 98.5 383 LEU B C 1
ATOM 6103 O O . LEU B 1 383 ? 13.781 31.641 7.352 1 98.5 383 LEU B O 1
ATOM 6107 N N . ILE B 1 384 ? 12.695 30.406 5.77 1 98.56 384 ILE B N 1
ATOM 6108 C CA . ILE B 1 384 ? 13.672 29.312 5.883 1 98.56 384 ILE B CA 1
ATOM 6109 C C . ILE B 1 384 ? 15.008 29.766 5.305 1 98.56 384 ILE B C 1
ATOM 6111 O O . ILE B 1 384 ? 16.062 29.375 5.797 1 98.56 384 ILE B O 1
ATOM 6115 N N . LYS B 1 385 ? 15 30.562 4.312 1 97.88 385 LYS B N 1
ATOM 6116 C CA . LYS B 1 385 ? 16.219 31.094 3.701 1 97.88 385 LYS B CA 1
ATOM 6117 C C . LYS B 1 385 ? 17.016 31.938 4.691 1 97.88 385 LYS B C 1
ATOM 6119 O O . LYS B 1 385 ? 18.234 31.797 4.797 1 97.88 385 LYS B O 1
ATOM 6124 N N . GLU B 1 386 ? 16.344 32.75 5.445 1 97.56 386 GLU B N 1
ATOM 6125 C CA . GLU B 1 386 ? 17 33.719 6.289 1 97.56 386 GLU B CA 1
ATOM 6126 C C . GLU B 1 386 ? 17.203 33.188 7.707 1 97.56 386 GLU B C 1
ATOM 6128 O O . GLU B 1 386 ? 18.188 33.531 8.375 1 97.56 386 GLU B O 1
ATOM 6133 N N . GLU B 1 387 ? 16.188 32.406 8.141 1 98.06 387 GLU B N 1
ATOM 6134 C CA . GLU B 1 387 ? 16.188 32.062 9.555 1 98.06 387 GLU B CA 1
ATOM 6135 C C . GLU B 1 387 ? 16.266 30.547 9.758 1 98.06 387 GLU B C 1
ATOM 6137 O O . GLU B 1 387 ? 16.297 30.062 10.891 1 98.06 387 GLU B O 1
ATOM 6142 N N . SER B 1 388 ? 16.25 29.75 8.703 1 98.06 388 SER B N 1
ATOM 6143 C CA . SER B 1 388 ? 16.344 28.297 8.758 1 98.06 388 SER B CA 1
ATOM 6144 C C . SER B 1 388 ? 15.211 27.703 9.594 1 98.06 388 SER B C 1
ATOM 6146 O O . SER B 1 388 ? 15.445 26.844 10.445 1 98.06 388 SER B O 1
ATOM 6148 N N . VAL B 1 389 ? 14.078 28.25 9.398 1 98.5 389 VAL B N 1
ATOM 6149 C CA . VAL B 1 389 ? 12.875 27.719 10.023 1 98.5 389 VAL B CA 1
ATOM 6150 C C . VAL B 1 389 ? 11.922 27.203 8.953 1 98.5 389 VAL B C 1
ATOM 6152 O O . VAL B 1 389 ? 11.516 27.938 8.062 1 98.5 389 VAL B O 1
ATOM 6155 N N . LEU B 1 390 ? 11.633 25.922 9.039 1 98.19 390 LEU B N 1
ATOM 6156 C CA . LEU B 1 390 ? 10.711 25.297 8.094 1 98.19 390 LEU B CA 1
ATOM 6157 C C . LEU B 1 390 ? 9.289 25.312 8.633 1 98.19 390 LEU B C 1
ATOM 6159 O O . LEU B 1 390 ? 9.016 24.781 9.703 1 98.19 390 LEU B O 1
ATOM 6163 N N . ILE B 1 391 ? 8.391 25.953 7.949 1 98.06 391 ILE B N 1
ATOM 6164 C CA . ILE B 1 391 ? 6.957 25.891 8.211 1 98.06 391 ILE B CA 1
ATOM 6165 C C . ILE B 1 391 ? 6.207 25.672 6.898 1 98.06 391 ILE B C 1
ATOM 6167 O O . ILE B 1 391 ? 6.75 25.906 5.816 1 98.06 391 ILE B O 1
ATOM 6171 N N . LEU B 1 392 ? 5.027 25.203 6.969 1 97.81 392 LEU B N 1
ATOM 6172 C CA . LEU B 1 392 ? 4.297 24.828 5.762 1 97.81 392 LEU B CA 1
ATOM 6173 C C . LEU B 1 392 ? 3.348 25.938 5.332 1 97.81 392 LEU B C 1
ATOM 6175 O O . LEU B 1 392 ? 2.506 26.375 6.117 1 97.81 392 LEU B O 1
ATOM 6179 N N . PRO B 1 393 ? 3.449 26.438 4.078 1 98 393 PRO B N 1
ATOM 6180 C CA . PRO B 1 393 ? 2.498 27.438 3.592 1 98 393 PRO B CA 1
ATOM 6181 C C . PRO B 1 393 ? 1.069 26.906 3.508 1 98 393 PRO B C 1
ATOM 6183 O O . PRO B 1 393 ? 0.858 25.75 3.111 1 98 393 PRO B O 1
ATOM 6186 N N . GLY B 1 394 ? 0.136 27.703 3.865 1 97.62 394 GLY B N 1
ATOM 6187 C CA . GLY B 1 394 ? -1.264 27.312 3.928 1 97.62 394 GLY B CA 1
ATOM 6188 C C . GLY B 1 394 ? -1.864 27.031 2.564 1 97.62 394 GLY B C 1
ATOM 6189 O O . GLY B 1 394 ? -2.801 26.234 2.445 1 97.62 394 GLY B O 1
ATOM 6190 N N . SER B 1 395 ? -1.3 27.609 1.519 1 96.56 395 SER B N 1
ATOM 6191 C CA . SER B 1 395 ? -1.792 27.375 0.164 1 96.56 395 SER B CA 1
ATOM 6192 C C . SER B 1 395 ? -1.745 25.906 -0.197 1 96.56 395 SER B C 1
ATOM 6194 O O . SER B 1 395 ? -2.6 25.406 -0.936 1 96.56 395 SER B O 1
ATOM 6196 N N . VAL B 1 396 ? -0.798 25.172 0.37 1 94.31 396 VAL B N 1
ATOM 6197 C CA . VAL B 1 396 ? -0.662 23.734 0.129 1 94.31 396 VAL B CA 1
ATOM 6198 C C . VAL B 1 396 ? -1.86 23 0.721 1 94.31 396 VAL B C 1
ATOM 6200 O O . VAL B 1 396 ? -2.24 21.938 0.235 1 94.31 396 VAL B O 1
ATOM 6203 N N . LEU B 1 397 ? -2.48 23.594 1.731 1 96.5 397 LEU B N 1
ATOM 6204 C CA . LEU B 1 397 ? -3.564 22.969 2.482 1 96.5 397 LEU B CA 1
ATOM 6205 C C . LEU B 1 397 ? -4.914 23.562 2.08 1 96.5 397 LEU B C 1
ATOM 6207 O O . LEU B 1 397 ? -5.949 23.156 2.615 1 96.5 397 LEU B O 1
ATOM 6211 N N . GLY B 1 398 ? -4.879 24.562 1.195 1 96.12 398 GLY B N 1
ATOM 6212 C CA . GLY B 1 398 ? -6.113 25.125 0.665 1 96.12 398 GLY B CA 1
ATOM 6213 C C . GLY B 1 398 ? -6.453 26.484 1.248 1 96.12 398 GLY B C 1
ATOM 6214 O O . GLY B 1 398 ? -7.566 26.984 1.057 1 96.12 398 GLY B O 1
ATOM 6215 N N . LEU B 1 399 ? -5.531 27.094 1.965 1 97.19 399 LEU B N 1
ATOM 6216 C CA . LEU B 1 399 ? -5.832 28.375 2.602 1 97.19 399 LEU B CA 1
ATOM 6217 C C . LEU B 1 399 ? -4.691 29.359 2.395 1 97.19 399 LEU B C 1
ATOM 6219 O O . LEU B 1 399 ? -3.717 29.359 3.148 1 97.19 399 LEU B O 1
ATOM 6223 N N . LYS B 1 400 ? -4.863 30.312 1.541 1 97.44 400 LYS B N 1
ATOM 6224 C CA . LYS B 1 400 ? -3.842 31.281 1.172 1 97.44 400 LYS B CA 1
ATOM 6225 C C . LYS B 1 400 ? -3.555 32.25 2.326 1 97.44 400 LYS B C 1
ATOM 6227 O O . LYS B 1 400 ? -4.461 32.594 3.072 1 97.44 400 LYS B O 1
ATOM 6232 N N . ASN B 1 401 ? -2.305 32.594 2.502 1 98.5 401 ASN B N 1
ATOM 6233 C CA . ASN B 1 401 ? -1.803 33.562 3.465 1 98.5 401 ASN B CA 1
ATOM 6234 C C . ASN B 1 401 ? -1.955 33.062 4.898 1 98.5 401 ASN B C 1
ATOM 6236 O O . ASN B 1 401 ? -2.221 33.875 5.809 1 98.5 401 ASN B O 1
ATOM 6240 N N . TRP B 1 402 ? -1.944 31.859 5.012 1 98.56 402 TRP B N 1
ATOM 6241 C CA . TRP B 1 402 ? -1.812 31.156 6.281 1 98.56 402 TRP B CA 1
ATOM 6242 C C . TRP B 1 402 ? -0.562 30.281 6.293 1 98.56 402 TRP B C 1
ATOM 6244 O O . TRP B 1 402 ? 0.045 30.047 5.246 1 98.56 402 TRP B O 1
ATOM 6254 N N . VAL B 1 403 ? -0.147 29.875 7.426 1 98.56 403 VAL B N 1
ATOM 6255 C CA . VAL B 1 403 ? 0.877 28.844 7.574 1 98.56 403 VAL B CA 1
ATOM 6256 C C . VAL B 1 403 ? 0.439 27.828 8.617 1 98.56 403 VAL B C 1
ATOM 6258 O O . VAL B 1 403 ? -0.321 28.156 9.539 1 98.56 403 VAL B O 1
ATOM 6261 N N . ARG B 1 404 ? 0.859 26.625 8.43 1 98.56 404 ARG B N 1
ATOM 6262 C CA . ARG B 1 404 ? 0.708 25.578 9.445 1 98.56 404 ARG B CA 1
ATOM 6263 C C . ARG B 1 404 ? 2.01 25.359 10.211 1 98.56 404 ARG B C 1
ATOM 6265 O O . ARG B 1 404 ? 3.061 25.141 9.602 1 98.56 404 ARG B O 1
ATOM 6272 N N . ILE B 1 405 ? 1.921 25.422 11.477 1 98.69 405 ILE B N 1
ATOM 6273 C CA . ILE B 1 405 ? 3.09 25.219 12.328 1 98.69 405 ILE B CA 1
ATOM 6274 C C . ILE B 1 405 ? 2.924 23.938 13.133 1 98.69 405 ILE B C 1
ATOM 6276 O O . ILE B 1 405 ? 1.904 23.75 13.797 1 98.69 405 ILE B O 1
ATOM 6280 N N . PHE B 1 406 ? 3.902 23.109 13.031 1 98.31 406 PHE B N 1
ATOM 6281 C CA . PHE B 1 406 ? 3.967 21.844 13.75 1 98.31 406 PHE B CA 1
ATOM 6282 C C . PHE B 1 406 ? 4.508 22.047 15.156 1 98.31 406 PHE B C 1
ATOM 6284 O O . PHE B 1 406 ? 5.598 22.594 15.336 1 98.31 406 PHE B O 1
ATOM 6291 N N . PHE B 1 407 ? 3.734 21.594 16.203 1 98.44 407 PHE B N 1
ATOM 6292 C CA . PHE B 1 407 ? 4.227 21.828 17.562 1 98.44 407 PHE B CA 1
ATOM 6293 C C . PHE B 1 407 ? 4.555 20.516 18.25 1 98.44 407 PHE B C 1
ATOM 6295 O O . PHE B 1 407 ? 4.711 20.484 19.484 1 98.44 407 PHE B O 1
ATOM 6302 N N . GLY B 1 408 ? 4.578 19.391 17.484 1 97.56 408 GLY B N 1
ATOM 6303 C CA . GLY B 1 408 ? 5.062 18.125 18.016 1 97.56 408 GLY B CA 1
ATOM 6304 C C . GLY B 1 408 ? 6.574 18.078 18.172 1 97.56 408 GLY B C 1
ATOM 6305 O O . GLY B 1 408 ? 7.219 17.141 17.688 1 97.56 408 GLY B O 1
ATOM 6306 N N . ALA B 1 409 ? 7.203 19.062 18.766 1 97.31 409 ALA B N 1
ATOM 6307 C CA . ALA B 1 409 ? 8.633 19.219 19.031 1 97.31 409 ALA B CA 1
ATOM 6308 C C . ALA B 1 409 ? 8.867 19.719 20.469 1 97.31 409 ALA B C 1
ATOM 6310 O O . ALA B 1 409 ? 7.949 20.219 21.109 1 97.31 409 ALA B O 1
ATOM 6311 N N . PRO B 1 410 ? 10.102 19.562 20.938 1 96.69 410 PRO B N 1
ATOM 6312 C CA . PRO B 1 410 ? 10.398 20.094 22.266 1 96.69 410 PRO B CA 1
ATOM 6313 C C . PRO B 1 410 ? 10.125 21.594 22.375 1 96.69 410 PRO B C 1
ATOM 6315 O O . PRO B 1 410 ? 10.391 22.344 21.438 1 96.69 410 PRO B O 1
ATOM 6318 N N . VAL B 1 411 ? 9.711 21.969 23.562 1 97.62 411 VAL B N 1
ATOM 6319 C CA . VAL B 1 411 ? 9.266 23.344 23.781 1 97.62 411 VAL B CA 1
ATOM 6320 C C . VAL B 1 411 ? 10.406 24.312 23.484 1 97.62 411 VAL B C 1
ATOM 6322 O O . VAL B 1 411 ? 10.18 25.406 22.969 1 97.62 411 VAL B O 1
ATOM 6325 N N . HIS B 1 412 ? 11.648 23.953 23.781 1 97.56 412 HIS B N 1
ATOM 6326 C CA . HIS B 1 412 ? 12.766 24.859 23.547 1 97.56 412 HIS B CA 1
ATOM 6327 C C . HIS B 1 412 ? 12.953 25.125 22.062 1 97.56 412 HIS B C 1
ATOM 6329 O O . HIS B 1 412 ? 13.344 26.219 21.672 1 97.56 412 HIS B O 1
ATOM 6335 N N . LEU B 1 413 ? 12.672 24.094 21.234 1 97.56 413 LEU B N 1
ATOM 6336 C CA . LEU B 1 413 ? 12.75 24.266 19.797 1 97.56 413 LEU B CA 1
ATOM 6337 C C . LEU B 1 413 ? 11.609 25.156 19.297 1 97.56 413 LEU B C 1
ATOM 6339 O O . LEU B 1 413 ? 11.805 25.953 18.375 1 97.56 413 LEU B O 1
ATOM 6343 N N . ILE B 1 414 ? 10.453 25 19.922 1 98.25 414 ILE B N 1
ATOM 6344 C CA . ILE B 1 414 ? 9.297 25.844 19.594 1 98.25 414 ILE B CA 1
ATOM 6345 C C . ILE B 1 414 ? 9.617 27.297 19.891 1 98.25 414 ILE B C 1
ATOM 6347 O O . ILE B 1 414 ? 9.375 28.188 19.062 1 98.25 414 ILE B O 1
ATOM 6351 N N . LEU B 1 415 ? 10.156 27.516 21.016 1 98.44 415 LEU B N 1
ATOM 6352 C CA . LEU B 1 415 ? 10.477 28.875 21.453 1 98.44 415 LEU B CA 1
ATOM 6353 C C . LEU B 1 415 ? 11.562 29.484 20.562 1 98.44 415 LEU B C 1
ATOM 6355 O O . LEU B 1 415 ? 11.484 30.656 20.188 1 98.44 415 LEU B O 1
ATOM 6359 N N . GLU B 1 416 ? 12.539 28.656 20.25 1 98.44 416 GLU B N 1
ATOM 6360 C CA . GLU B 1 416 ? 13.586 29.125 19.344 1 98.44 416 GLU B CA 1
ATOM 6361 C C . GLU B 1 416 ? 13.008 29.516 17.984 1 98.44 416 GLU B C 1
ATOM 6363 O O . GLU B 1 416 ? 13.359 30.562 17.422 1 98.44 416 GLU B O 1
ATOM 6368 N N . ALA B 1 417 ? 12.18 28.703 17.484 1 98.56 417 ALA B N 1
ATOM 6369 C CA . ALA B 1 417 ? 11.539 29.016 16.203 1 98.56 417 ALA B CA 1
ATOM 6370 C C . ALA B 1 417 ? 10.742 30.312 16.281 1 98.56 417 ALA B C 1
ATOM 6372 O O . ALA B 1 417 ? 10.789 31.125 15.367 1 98.56 417 ALA B O 1
ATOM 6373 N N . CYS B 1 418 ? 10.039 30.5 17.359 1 98.62 418 CYS B N 1
ATOM 6374 C CA . CYS B 1 418 ? 9.242 31.703 17.531 1 98.62 418 CYS B CA 1
ATOM 6375 C C . CYS B 1 418 ? 10.133 32.938 17.578 1 98.62 418 CYS B C 1
ATOM 6377 O O . CYS B 1 418 ? 9.781 34 17.031 1 98.62 418 CYS B O 1
ATOM 6379 N N . ASP B 1 419 ? 11.273 32.812 18.281 1 98.62 419 ASP B N 1
ATOM 6380 C CA . ASP B 1 419 ? 12.219 33.938 18.312 1 98.62 419 ASP B CA 1
ATOM 6381 C C . ASP B 1 419 ? 12.672 34.312 16.906 1 98.62 419 ASP B C 1
ATOM 6383 O O . ASP B 1 419 ? 12.727 35.5 16.562 1 98.62 419 ASP B O 1
ATOM 6387 N N . ARG B 1 420 ? 12.93 33.344 16.156 1 98.56 420 ARG B N 1
ATOM 6388 C CA . ARG B 1 420 ? 13.422 33.562 14.797 1 98.56 420 ARG B CA 1
ATOM 6389 C C . ARG B 1 420 ? 12.32 34.125 13.898 1 98.56 420 ARG B C 1
ATOM 6391 O O . ARG B 1 420 ? 12.562 35 13.078 1 98.56 420 ARG B O 1
ATOM 6398 N N . ILE B 1 421 ? 11.141 33.625 14.039 1 98.75 421 ILE B N 1
ATOM 6399 C CA . ILE B 1 421 ? 10 34.125 13.281 1 98.75 421 ILE B CA 1
ATOM 6400 C C . ILE B 1 421 ? 9.727 35.594 13.648 1 98.75 421 ILE B C 1
ATOM 6402 O O . ILE B 1 421 ? 9.477 36.406 12.766 1 98.75 421 ILE B O 1
ATOM 6406 N N . GLU B 1 422 ? 9.789 35.844 14.906 1 98.62 422 GLU B N 1
ATOM 6407 C CA . GLU B 1 422 ? 9.57 37.219 15.375 1 98.62 422 GLU B CA 1
ATOM 6408 C C . GLU B 1 422 ? 10.617 38.156 14.797 1 98.62 422 GLU B C 1
ATOM 6410 O O . GLU B 1 422 ? 10.281 39.25 14.336 1 98.62 422 GLU B O 1
ATOM 6415 N N . SER B 1 423 ? 11.836 37.75 14.852 1 98.19 423 SER B N 1
ATOM 6416 C CA . SER B 1 423 ? 12.922 38.562 14.312 1 98.19 423 SER B CA 1
ATOM 6417 C C . SER B 1 423 ? 12.711 38.812 12.82 1 98.19 423 SER B C 1
ATOM 6419 O O . SER B 1 423 ? 12.883 39.969 12.367 1 98.19 423 SER B O 1
ATOM 6421 N N . PHE B 1 424 ? 12.391 37.875 12.078 1 98.31 424 PHE B N 1
ATOM 6422 C CA . PHE B 1 424 ? 12.117 38 10.648 1 98.31 424 PHE B CA 1
ATOM 6423 C C . PHE B 1 424 ? 11 39 10.391 1 98.31 424 PHE B C 1
ATOM 6425 O O . PHE B 1 424 ? 11.156 39.906 9.562 1 98.31 424 PHE B O 1
ATOM 6432 N N . CYS B 1 425 ? 9.867 38.781 11.133 1 98.44 425 CYS B N 1
ATOM 6433 C CA . CYS B 1 425 ? 8.703 39.625 10.945 1 98.44 425 CYS B CA 1
ATOM 6434 C C . CYS B 1 425 ? 9.016 41.062 11.32 1 98.44 425 CYS B C 1
ATOM 6436 O O . CYS B 1 425 ? 8.57 42 10.648 1 98.44 425 CYS B O 1
ATOM 6438 N N . GLN B 1 426 ? 9.781 41.25 12.383 1 97.69 426 GLN B N 1
ATOM 6439 C CA . GLN B 1 426 ? 10.141 42.594 12.82 1 97.69 426 GLN B CA 1
ATOM 6440 C C . GLN B 1 426 ? 10.992 43.281 11.773 1 97.69 426 GLN B C 1
ATOM 6442 O O . GLN B 1 426 ? 10.781 44.469 11.484 1 97.69 426 GLN B O 1
ATOM 6447 N N . ARG B 1 427 ? 11.93 42.531 11.242 1 97.44 427 ARG B N 1
ATOM 6448 C CA . ARG B 1 427 ? 12.781 43.125 10.211 1 97.44 427 ARG B CA 1
ATOM 6449 C C . ARG B 1 427 ? 11.969 43.531 8.984 1 97.44 427 ARG B C 1
ATOM 6451 O O . ARG B 1 427 ? 12.133 44.625 8.453 1 97.44 427 ARG B O 1
ATOM 6458 N N . ARG B 1 428 ? 11.133 42.625 8.562 1 97 428 ARG B N 1
ATOM 6459 C CA . ARG B 1 428 ? 10.328 42.906 7.367 1 97 428 ARG B CA 1
ATOM 6460 C C . ARG B 1 428 ? 9.328 44.031 7.621 1 97 428 ARG B C 1
ATOM 6462 O O . ARG B 1 428 ? 9.023 44.812 6.723 1 97 428 ARG B O 1
ATOM 6469 N N . ALA B 1 429 ? 8.758 44 8.805 1 95.81 429 ALA B N 1
ATOM 6470 C CA . ALA B 1 429 ? 7.828 45.062 9.164 1 95.81 429 ALA B CA 1
ATOM 6471 C C . ALA B 1 429 ? 8.523 46.438 9.203 1 95.81 429 ALA B C 1
ATOM 6473 O O . ALA B 1 429 ? 7.945 47.438 8.797 1 95.81 429 ALA B O 1
ATOM 6474 N N . GLY B 1 430 ? 9.734 46.469 9.766 1 94.19 430 GLY B N 1
ATOM 6475 C CA . GLY B 1 430 ? 10.516 47.688 9.773 1 94.19 430 GLY B CA 1
ATOM 6476 C C . GLY B 1 430 ? 10.789 48.25 8.383 1 94.19 430 GLY B C 1
ATOM 6477 O O . GLY B 1 430 ? 10.703 49.438 8.156 1 94.19 430 GLY B O 1
ATOM 6478 N N . GLN B 1 431 ? 11.109 47.344 7.523 1 93.88 431 GLN B N 1
ATOM 6479 C CA . GLN B 1 431 ? 11.367 47.719 6.141 1 93.88 431 GLN B CA 1
ATOM 6480 C C . GLN B 1 431 ? 10.109 48.281 5.473 1 93.88 431 GLN B C 1
ATOM 6482 O O . GLN B 1 431 ? 10.164 49.25 4.711 1 93.88 431 GLN B O 1
ATOM 6487 N N . ALA B 1 432 ? 9.031 47.688 5.77 1 90.44 432 ALA B N 1
ATOM 6488 C CA . ALA B 1 432 ? 7.754 48.125 5.211 1 90.44 432 ALA B CA 1
ATOM 6489 C C . ALA B 1 432 ? 7.387 49.531 5.711 1 90.44 432 ALA B C 1
ATOM 6491 O O . ALA B 1 432 ? 6.871 50.344 4.949 1 90.44 432 ALA B O 1
ATOM 6492 N N . LYS B 1 433 ? 7.625 49.812 6.961 1 89.62 433 LYS B N 1
ATOM 6493 C CA . LYS B 1 433 ? 7.324 51.094 7.566 1 89.62 433 LYS B CA 1
ATOM 6494 C C . LYS B 1 433 ? 8.234 52.188 7.008 1 89.62 433 LYS B C 1
ATOM 6496 O O . LYS B 1 433 ? 7.797 53.312 6.801 1 89.62 433 LYS B O 1
ATOM 6501 N N . LEU B 1 434 ? 9.438 51.844 6.812 1 89.44 434 LEU B N 1
ATOM 6502 C CA . LEU B 1 434 ? 10.391 52.812 6.258 1 89.44 434 LEU B CA 1
ATOM 6503 C C . LEU B 1 434 ? 10 53.219 4.836 1 89.44 434 LEU B C 1
ATOM 6505 O O . LEU B 1 434 ? 10.156 54.375 4.445 1 89.44 434 LEU B O 1
ATOM 6509 N N . LEU B 1 435 ? 9.562 52.281 4.066 1 85.19 435 LEU B N 1
ATOM 6510 C CA . LEU B 1 435 ? 9.164 52.531 2.689 1 85.19 435 LEU B CA 1
ATOM 6511 C C . LEU B 1 435 ? 7.891 53.375 2.645 1 85.19 435 LEU B C 1
ATOM 6513 O O . LEU B 1 435 ? 7.73 54.219 1.765 1 85.19 435 LEU B O 1
ATOM 6517 N N . LYS B 1 436 ? 6.922 53.25 3.521 1 82.25 436 LYS B N 1
ATOM 6518 C CA . LYS B 1 436 ? 5.684 54.031 3.574 1 82.25 436 LYS B CA 1
ATOM 6519 C C . LYS B 1 436 ? 5.953 55.469 3.98 1 82.25 436 LYS B C 1
ATOM 6521 O O . LYS B 1 436 ? 5.238 56.375 3.562 1 82.25 436 LYS B O 1
ATOM 6526 N N . LYS B 1 437 ? 6.98 55.656 4.816 1 78.5 437 LYS B N 1
ATOM 6527 C CA . LYS B 1 437 ? 7.336 57 5.246 1 78.5 437 LYS B CA 1
ATOM 6528 C C . LYS B 1 437 ? 8.008 57.781 4.117 1 78.5 437 LYS B C 1
ATOM 6530 O O . LYS B 1 437 ? 7.941 59 4.074 1 78.5 437 LYS B O 1
ATOM 6535 N N . THR B 1 438 ? 8.562 57 3.283 1 73.31 438 THR B N 1
ATOM 6536 C CA . THR B 1 438 ? 9.273 57.688 2.199 1 73.31 438 THR B CA 1
ATOM 6537 C C . THR B 1 438 ? 8.312 58.062 1.083 1 73.31 438 THR B C 1
ATOM 6539 O O . THR B 1 438 ? 8.602 59 0.305 1 73.31 438 THR B O 1
ATOM 6542 N N . PHE B 1 439 ? 7.184 57.438 0.879 1 63.44 439 PHE B N 1
ATOM 6543 C CA . PHE B 1 439 ? 6.223 57.844 -0.145 1 63.44 439 PHE B CA 1
ATOM 6544 C C . PHE B 1 439 ? 5.035 58.562 0.477 1 63.44 439 PHE B C 1
ATOM 6546 O O . PHE B 1 439 ? 4.555 58.188 1.545 1 63.44 439 PHE B O 1
#

Secondary structure (DSSP, 8-state):
----------------------PPP--GGG-SSS---HHHHHHHHHHT--SSS--EE-SS--GGGSHHHHTT-HHHHHHHHHHHHH-TTSSPPPTT--HHHHHHHHHHHHHHH-TT-PPPGGGEEEESHHHHHHHHHHHHHHTSTT-EEEEEES--HHHHHHHHHHTPEEEEEEEEGGGTTEE-HHHHHHH--TTEEEEEEESS-TTT-----HHHHHHHHHHHHHHT--EEEE-TTTT-B-TT-----GGGGTTTS-EEEEEESTTTTS-GGG--EEEEEE-TT-TTHHHHHHHHHHHTSS----HHHHHHHHHHT-TT-HHHHHHHHHHHHHHHHHHHHHHTTSTTEE-SS---BTTEEEEEE-GGGSTT--SHHHHHHHHHHHH-EE-EEGGGGT-TTEEEEE--S-HHHHHHHHHHHHHHHHHHHHHHHHHHHH-/----------------------PPP--GGG-SSSPPPHHHHHHHHHHT--SSS--EE-SS--GGGSHHHHTT-HHHHHHHHHHHHH-TTSSPPPTT--HHHHHHHHHHHHHHH-TT-PPPGGGEEEESHHHHHHHHHHHHHHTSTT-EEEEEES--HHHHHHHHHHTPEEEEEEEEGGGTTEE-HHHHHHH--TTEEEEEEESS-TTT-----HHHHHHHHHHHHHHT--EEEE-TTTT-B-TT-----GGGGTTTS-EEEEEESTTTTS-GGG--EEEEEE-TT-TTHHHHHHHHHHHTSS----HHHHHHHHHHT-TT-HHHHHHHHHHHHHHHHHHHHHHTTSTTEE-SS---BTTEEEEEE-GGGSTT--SHHHHHHHHHHHH-EE-EEGGGGT-TTEEEEE--S-HHHHHHHHHHHHHHHHHHHHHHHHHHHH-